Protein AF-0000000083770304 (afdb_homodimer)

InterPro domains:
  IPR000169 Cysteine peptidase, cysteine active site [PS00139] (104-115)
  IPR001300 Peptidase C2, calpain, catalytic domain [PF00648] (51-351)
  IPR001300 Peptidase C2, calpain, catalytic domain [PS50203] (50-353)
  IPR001300 Peptidase C2, calpain, catalytic domain [SM00230] (32-361)
  IPR001300 Peptidase C2, calpain, catalytic domain [cd00044] (40-351)
  IPR002048 EF-hand domain [PF13833] (558-615)
  IPR002048 EF-hand domain [PS50222] (584-619)
  IPR002048 EF-hand domain [SM00054] (588-616)
  IPR002048 EF-hand domain [SM00054] (618-646)
  IPR011992 EF-hand domain pair [SSF47473] (537-712)
  IPR018247 EF-Hand 1, calcium-binding site [PS00018] (597-609)
  IPR022682 Peptidase C2, calpain, large subunit, domain III [PF01067] (371-510)
  IPR022683 Peptidase C2, calpain, domain III [SM00720] (364-518)
  IPR022684 Peptidase C2, calpain family [PR00704] (35-58)
  IPR022684 Peptidase C2, calpain family [PR00704] (80-102)
  IPR022684 Peptidase C2, calpain family [PR00704] (104-120)
  IPR022684 Peptidase C2, calpain family [PR00704] (140-165)
  IPR022684 Peptidase C2, calpain family [PR00704] (170-193)
  IPR022684 Peptidase C2, calpain family [PR00704] (195-222)
  IPR022684 Peptidase C2, calpain family [PR00704] (329-350)

Radius of gyration: 43.03 Å; Cα contacts (8 Å, |Δi|>4): 2798; chains: 2; bounding box: 72×139×97 Å

Structure (mmCIF, N/CA/C/O backbone):
data_AF-0000000083770304-model_v1
#
loop_
_entity.id
_entity.type
_entity.pdbx_description
1 polymer Calpain-3
#
loop_
_atom_site.group_PDB
_atom_site.id
_atom_site.type_symbol
_atom_site.label_atom_id
_atom_site.label_alt_id
_atom_site.label_comp_id
_atom_site.label_asym_id
_atom_site.label_entity_id
_atom_site.label_seq_id
_atom_site.pdbx_PDB_ins_code
_atom_site.Cartn_x
_atom_site.Cartn_y
_atom_site.Cartn_z
_atom_site.occupancy
_atom_site.B_iso_or_equiv
_atom_site.auth_seq_id
_atom_site.auth_comp_id
_atom_site.auth_asym_id
_atom_site.auth_atom_id
_atom_site.pdbx_PDB_model_num
ATOM 1 N N . MET A 1 1 ? -16.031 25.234 12.719 1 24.62 1 MET A N 1
ATOM 2 C CA . MET A 1 1 ? -15.281 23.984 12.68 1 24.62 1 MET A CA 1
ATOM 3 C C . MET A 1 1 ? -13.82 24.25 12.32 1 24.62 1 MET A C 1
ATOM 5 O O . MET A 1 1 ? -13.531 25.016 11.398 1 24.62 1 MET A O 1
ATOM 9 N N . PRO A 1 2 ? -12.914 24.234 13.188 1 30.03 2 PRO A N 1
ATOM 10 C CA . PRO A 1 2 ? -11.508 24.562 12.906 1 30.03 2 PRO A CA 1
ATOM 11 C C . PRO A 1 2 ? -11.023 23.984 11.586 1 30.03 2 PRO A C 1
ATOM 13 O O . PRO A 1 2 ? -11.484 22.922 11.164 1 30.03 2 PRO A O 1
ATOM 16 N N . TYR A 1 3 ? -10.352 24.797 10.711 1 30.33 3 TYR A N 1
ATOM 17 C CA . TYR A 1 3 ? -9.992 24.438 9.336 1 30.33 3 TYR A CA 1
ATOM 18 C C . TYR A 1 3 ? -8.977 23.312 9.312 1 30.33 3 TYR A C 1
ATOM 20 O O . TYR A 1 3 ? -7.77 23.547 9.406 1 30.33 3 TYR A O 1
ATOM 28 N N . THR A 1 4 ? -8.648 22.625 10.195 1 42.28 4 THR A N 1
ATOM 29 C CA . THR A 1 4 ? -7.832 21.531 9.672 1 42.28 4 THR A CA 1
ATOM 30 C C . THR A 1 4 ? -8.367 21.062 8.32 1 42.28 4 THR A C 1
ATOM 32 O O . THR A 1 4 ? -9.555 20.75 8.195 1 42.28 4 THR A O 1
ATOM 35 N N . PRO A 1 5 ? -7.781 21.547 7.297 1 46.03 5 PRO A N 1
ATOM 36 C CA . PRO A 1 5 ? -8.336 21 6.051 1 46.03 5 PRO A CA 1
ATOM 37 C C . PRO A 1 5 ? -8.938 19.609 6.23 1 46.03 5 PRO A C 1
ATOM 39 O O . PRO A 1 5 ? -8.352 18.75 6.895 1 46.03 5 PRO A O 1
ATOM 42 N N . SER A 1 6 ? -10.195 19.547 6.34 1 57.31 6 SER A N 1
ATOM 43 C CA . SER A 1 6 ? -11.156 18.453 6.398 1 57.31 6 SER A CA 1
ATOM 44 C C . SER A 1 6 ? -10.781 17.328 5.426 1 57.31 6 SER A C 1
ATOM 46 O O . SER A 1 6 ? -10.523 17.594 4.25 1 57.31 6 SER A O 1
ATOM 48 N N . GLY A 1 7 ? -9.859 16.422 5.879 1 75.44 7 GLY A N 1
ATOM 49 C CA . GLY A 1 7 ? -9.766 15.234 5.039 1 75.44 7 GLY A CA 1
ATOM 50 C C . GLY A 1 7 ? -9.375 13.992 5.812 1 75.44 7 GLY A C 1
ATOM 51 O O . GLY A 1 7 ? -8.977 14.07 6.973 1 75.44 7 GLY A O 1
ATOM 52 N N . PHE A 1 8 ? -9.578 13.039 5.273 1 87.25 8 PHE A N 1
ATOM 53 C CA . PHE A 1 8 ? -9.234 11.734 5.832 1 87.25 8 PHE A CA 1
ATOM 54 C C . PHE A 1 8 ? -7.719 11.57 5.914 1 87.25 8 PHE A C 1
ATOM 56 O O . PHE A 1 8 ? -6.965 12.469 5.535 1 87.25 8 PHE A O 1
ATOM 63 N N . PHE A 1 9 ? -7.246 10.672 6.57 1 90.5 9 PHE A N 1
ATOM 64 C CA . PHE A 1 9 ? -5.832 10.422 6.82 1 90.5 9 PHE A CA 1
ATOM 65 C C . PHE A 1 9 ? -5.031 10.484 5.523 1 90.5 9 PHE A C 1
ATOM 67 O O . PHE A 1 9 ? -3.957 11.086 5.48 1 90.5 9 PHE A O 1
ATOM 74 N N . CYS A 1 10 ? -5.539 9.859 4.449 1 92.19 10 CYS A N 1
ATOM 75 C CA . CYS A 1 10 ? -4.832 9.852 3.174 1 92.19 10 CYS A CA 1
ATOM 76 C C . CYS A 1 10 ? -4.695 11.266 2.613 1 92.19 10 CYS A C 1
ATOM 78 O O . CYS A 1 10 ? -3.695 11.586 1.972 1 92.19 10 CYS A O 1
ATOM 80 N N . ASP A 1 11 ? -5.652 12.133 2.854 1 90.62 11 ASP A N 1
ATOM 81 C CA . ASP A 1 11 ? -5.602 13.516 2.377 1 90.62 11 ASP A CA 1
ATOM 82 C C . ASP A 1 11 ? -4.473 14.289 3.055 1 90.62 11 ASP A C 1
ATOM 84 O O . ASP A 1 11 ? -3.83 15.133 2.426 1 90.62 11 ASP A O 1
ATOM 88 N N . ARG A 1 12 ? -4.32 14 4.262 1 89.44 12 ARG A N 1
ATOM 89 C CA . ARG A 1 12 ? -3.238 14.648 5 1 89.44 12 ARG A CA 1
ATOM 90 C C . ARG A 1 12 ? -1.879 14.242 4.438 1 89.44 12 ARG A C 1
ATOM 92 O O . ARG A 1 12 ? -0.961 15.062 4.371 1 89.44 12 ARG A O 1
ATOM 99 N N . LEU A 1 13 ? -1.769 13.016 4.047 1 92.81 13 LEU A N 1
ATOM 100 C CA . LEU A 1 13 ? -0.513 12.547 3.469 1 92.81 13 LEU A CA 1
ATOM 101 C C . LEU A 1 13 ? -0.26 13.211 2.119 1 92.81 13 LEU A C 1
ATOM 103 O O . LEU A 1 13 ? 0.88 13.547 1.789 1 92.81 13 LEU A O 1
ATOM 107 N N . ILE A 1 14 ? -1.311 13.375 1.393 1 92.44 14 ILE A N 1
ATOM 108 C CA . ILE A 1 14 ? -1.186 14.031 0.099 1 92.44 14 ILE A CA 1
ATOM 109 C C . ILE A 1 14 ? -0.734 15.477 0.3 1 92.44 14 ILE A C 1
ATOM 111 O O . ILE A 1 14 ? 0.108 15.984 -0.447 1 92.44 14 ILE A O 1
ATOM 115 N N . ARG A 1 15 ? -1.279 16.125 1.276 1 89.06 15 ARG A N 1
ATOM 116 C CA . ARG A 1 15 ? -0.889 17.5 1.575 1 89.06 15 ARG A CA 1
ATOM 117 C C . ARG A 1 15 ? 0.585 17.578 1.957 1 89.06 15 ARG A C 1
ATOM 119 O O . ARG A 1 15 ? 1.275 18.547 1.595 1 89.06 15 ARG A O 1
ATOM 126 N N . GLU A 1 16 ? 1.012 16.672 2.744 1 89.56 16 GLU A N 1
ATOM 127 C CA . GLU A 1 16 ? 2.424 16.641 3.111 1 89.56 16 GLU A CA 1
ATOM 128 C C . GLU A 1 16 ? 3.311 16.484 1.879 1 89.56 16 GLU A C 1
ATOM 130 O O . GLU A 1 16 ? 4.371 17.094 1.786 1 89.56 16 GLU A O 1
ATOM 135 N N . ARG A 1 17 ? 2.861 15.648 1 1 91 17 ARG A N 1
ATOM 136 C CA . ARG A 1 17 ? 3.598 15.469 -0.247 1 91 17 ARG A CA 1
ATOM 137 C C . ARG A 1 17 ? 3.625 16.75 -1.062 1 91 17 ARG A C 1
ATOM 139 O O . ARG A 1 17 ? 4.672 17.141 -1.583 1 91 17 ARG A O 1
ATOM 146 N N . GLU A 1 18 ? 2.496 17.359 -1.158 1 90.5 18 GLU A N 1
ATOM 147 C CA . GLU A 1 18 ? 2.389 18.609 -1.917 1 90.5 18 GLU A CA 1
ATOM 148 C C . GLU A 1 18 ? 3.25 19.703 -1.301 1 90.5 18 GLU A C 1
ATOM 150 O O . GLU A 1 18 ? 3.818 20.531 -2.018 1 90.5 18 GLU A O 1
ATOM 155 N N . ARG A 1 19 ? 3.301 19.688 -0.065 1 89.88 19 ARG A N 1
ATOM 156 C CA . ARG A 1 19 ? 4.148 20.656 0.622 1 89.88 19 ARG A CA 1
ATOM 157 C C . ARG A 1 19 ? 5.617 20.438 0.28 1 89.88 19 ARG A C 1
ATOM 159 O O . ARG A 1 19 ? 6.359 21.406 0.07 1 89.88 19 ARG A O 1
ATOM 166 N N . ARG A 1 20 ? 6.035 19.25 0.242 1 86.88 20 ARG A N 1
ATOM 167 C CA . ARG A 1 20 ? 7.406 18.922 -0.141 1 86.88 20 ARG A CA 1
ATOM 168 C C . ARG A 1 20 ? 7.684 19.344 -1.58 1 86.88 20 ARG A C 1
ATOM 170 O O . ARG A 1 20 ? 8.812 19.703 -1.923 1 86.88 20 ARG A O 1
ATOM 177 N N . ASP A 1 21 ? 6.594 19.391 -2.334 1 89.19 21 ASP A N 1
ATOM 178 C CA . ASP A 1 21 ? 6.73 19.781 -3.732 1 89.19 21 ASP A CA 1
ATOM 179 C C . ASP A 1 21 ? 6.59 21.297 -3.898 1 89.19 21 ASP A C 1
ATOM 181 O O . ASP A 1 21 ? 6.566 21.797 -5.02 1 89.19 21 ASP A O 1
ATOM 185 N N . GLY A 1 22 ? 6.418 22.016 -2.82 1 90.19 22 GLY A N 1
ATOM 186 C CA . GLY A 1 22 ? 6.492 23.469 -2.891 1 90.19 22 GLY A CA 1
ATOM 187 C C . GLY A 1 22 ? 5.184 24.156 -2.547 1 90.19 22 GLY A C 1
ATOM 188 O O . GLY A 1 22 ? 5.109 25.391 -2.502 1 90.19 22 GLY A O 1
ATOM 189 N N . GLU A 1 23 ? 4.172 23.375 -2.346 1 91.19 23 GLU A N 1
ATOM 190 C CA . GLU A 1 23 ? 2.91 23.969 -1.931 1 91.19 23 GLU A CA 1
ATOM 191 C C . GLU A 1 23 ? 3.051 24.672 -0.577 1 91.19 23 GLU A C 1
ATOM 193 O O . GLU A 1 23 ? 3.691 24.141 0.333 1 91.19 23 GLU A O 1
ATOM 198 N N . GLY A 1 24 ? 2.512 25.906 -0.501 1 91 24 GLY A N 1
ATOM 199 C CA . GLY A 1 24 ? 2.633 26.688 0.716 1 91 24 GLY A CA 1
ATOM 200 C C . GLY A 1 24 ? 3.744 27.719 0.651 1 91 24 GLY A C 1
ATOM 201 O O . GLY A 1 24 ? 3.885 28.547 1.557 1 91 24 GLY A O 1
ATOM 202 N N . SER A 1 25 ? 4.477 27.656 -0.454 1 89.25 25 SER A N 1
ATOM 203 C CA . SER A 1 25 ? 5.508 28.672 -0.675 1 89.25 25 SER A CA 1
ATOM 204 C C . SER A 1 25 ? 4.902 29.984 -1.149 1 89.25 25 SER A C 1
ATOM 206 O O . SER A 1 25 ? 3.699 30.062 -1.413 1 89.25 25 SER A O 1
ATOM 208 N N . LEU A 1 26 ? 5.734 30.969 -1.251 1 85.19 26 LEU A N 1
ATOM 209 C CA . LEU A 1 26 ? 5.285 32.281 -1.673 1 85.19 26 LEU A CA 1
ATOM 210 C C . LEU A 1 26 ? 4.711 32.25 -3.084 1 85.19 26 LEU A C 1
ATOM 212 O O . LEU A 1 26 ? 3.729 32.906 -3.383 1 85.19 26 LEU A O 1
ATOM 216 N N . SER A 1 27 ? 5.336 31.406 -3.873 1 86.19 27 SER A N 1
ATOM 217 C CA . SER A 1 27 ? 4.941 31.344 -5.277 1 86.19 27 SER A CA 1
ATOM 218 C C . SER A 1 27 ? 3.727 30.453 -5.473 1 86.19 27 SER A C 1
ATOM 220 O O . SER A 1 27 ? 3.012 30.562 -6.473 1 86.19 27 SER A O 1
ATOM 222 N N . LYS A 1 28 ? 3.518 29.578 -4.488 1 92.12 28 LYS A N 1
ATOM 223 C CA . LYS A 1 28 ? 2.393 28.656 -4.562 1 92.12 28 LYS A CA 1
ATOM 224 C C . LYS A 1 28 ? 1.655 28.562 -3.229 1 92.12 28 LYS A C 1
ATOM 226 O O . LYS A 1 28 ? 1.592 27.5 -2.609 1 92.12 28 LYS A O 1
ATOM 231 N N . PRO A 1 29 ? 0.996 29.672 -2.898 1 93.69 29 PRO A N 1
ATOM 232 C CA . PRO A 1 29 ? 0.304 29.688 -1.606 1 93.69 29 PRO A CA 1
ATOM 233 C C . PRO A 1 29 ? -0.862 28.703 -1.551 1 93.69 29 PRO A C 1
ATOM 235 O O . PRO A 1 29 ? -1.417 28.344 -2.59 1 93.69 29 PRO A O 1
ATOM 238 N N . LEU A 1 30 ? -1.16 28.297 -0.38 1 93.81 30 LEU A N 1
ATOM 239 C CA . LEU A 1 30 ? -2.334 27.453 -0.168 1 93.81 30 LEU A CA 1
ATOM 240 C C . LEU A 1 30 ? -3.617 28.266 -0.331 1 93.81 30 LEU A C 1
ATOM 242 O O . LEU A 1 30 ? -3.646 29.453 -0.027 1 93.81 30 LEU A O 1
ATOM 246 N N . HIS A 1 31 ? -4.625 27.609 -0.819 1 94.25 31 HIS A N 1
ATOM 247 C CA . HIS A 1 31 ? -5.93 28.25 -0.933 1 94.25 31 HIS A CA 1
ATOM 248 C C . HIS A 1 31 ? -6.766 28.016 0.325 1 94.25 31 HIS A C 1
ATOM 250 O O . HIS A 1 31 ? -7.199 26.906 0.596 1 94.25 31 HIS A O 1
ATOM 256 N N . PHE A 1 32 ? -6.938 29.062 1.018 1 93.56 32 PHE A N 1
ATOM 257 C CA . PHE A 1 32 ? -7.727 28.938 2.238 1 93.56 32 PHE A CA 1
ATOM 258 C C . PHE A 1 32 ? -9.164 28.531 1.918 1 93.56 32 PHE A C 1
ATOM 260 O O . PHE A 1 32 ? -9.797 29.125 1.047 1 93.56 32 PHE A O 1
ATOM 267 N N . SER A 1 33 ? -9.656 27.484 2.557 1 89.5 33 SER A N 1
ATOM 268 C CA . SER A 1 33 ? -11 26.938 2.369 1 89.5 33 SER A CA 1
ATOM 269 C C . SER A 1 33 ? -11.219 26.5 0.927 1 89.5 33 SER A C 1
ATOM 271 O O . SER A 1 33 ? -12.344 26.562 0.423 1 89.5 33 SER A O 1
ATOM 273 N N . GLY A 1 34 ? -10.172 26.328 0.207 1 88.44 34 GLY A N 1
ATOM 274 C CA . GLY A 1 34 ? -10.25 25.812 -1.152 1 88.44 34 GLY A CA 1
ATOM 275 C C . GLY A 1 34 ? -10.664 26.875 -2.16 1 88.44 34 GLY A C 1
ATOM 276 O O . GLY A 1 34 ? -11.062 26.547 -3.281 1 88.44 34 GLY A O 1
ATOM 277 N N . GLN A 1 35 ? -10.594 28.125 -1.802 1 94.81 35 GLN A N 1
ATOM 278 C CA . GLN A 1 35 ? -11.008 29.188 -2.693 1 94.81 35 GLN A CA 1
ATOM 279 C C . GLN A 1 35 ? -9.828 29.734 -3.49 1 94.81 35 GLN A C 1
ATOM 281 O O . GLN A 1 35 ? -8.859 30.234 -2.912 1 94.81 35 GLN A O 1
ATOM 286 N N . ASP A 1 36 ? -9.984 29.609 -4.785 1 95.75 36 ASP A N 1
ATOM 287 C CA . ASP A 1 36 ? -8.969 30.125 -5.695 1 95.75 36 ASP A CA 1
ATOM 288 C C . ASP A 1 36 ? -9.422 31.453 -6.312 1 95.75 36 ASP A C 1
ATOM 290 O O . ASP A 1 36 ? -10.406 31.484 -7.059 1 95.75 36 ASP A O 1
ATOM 294 N N . TYR A 1 37 ? -8.688 32.469 -6.137 1 96.69 37 TYR A N 1
ATOM 295 C CA . TYR A 1 37 ? -9.07 33.844 -6.484 1 96.69 37 TYR A CA 1
ATOM 296 C C . TYR A 1 37 ? -9.312 33.969 -7.984 1 96.69 37 TYR A C 1
ATOM 298 O O . TYR A 1 37 ? -10.367 34.469 -8.406 1 96.69 37 TYR A O 1
ATOM 306 N N . ALA A 1 38 ? -8.359 33.531 -8.766 1 95.38 38 ALA A N 1
ATOM 307 C CA . ALA A 1 38 ? -8.391 33.781 -10.203 1 95.38 38 ALA A CA 1
ATOM 308 C C . ALA A 1 38 ? -9.594 33.094 -10.852 1 95.38 38 ALA A C 1
ATOM 310 O O . ALA A 1 38 ? -10.383 33.75 -11.539 1 95.38 38 ALA A O 1
ATOM 311 N N . PRO A 1 39 ? -9.773 31.828 -10.602 1 96.44 39 PRO A N 1
ATOM 312 C CA . PRO A 1 39 ? -10.953 31.172 -11.164 1 96.44 39 PRO A CA 1
ATOM 313 C C . PRO A 1 39 ? -12.266 31.766 -10.633 1 96.44 39 PRO A C 1
ATOM 315 O O . PRO A 1 39 ? -13.234 31.906 -11.391 1 96.44 39 PRO A O 1
ATOM 318 N N . LEU A 1 40 ? -12.344 32.094 -9.367 1 97.12 40 LEU A N 1
ATOM 319 C CA . LEU A 1 40 ? -13.555 32.656 -8.781 1 97.12 40 LEU A CA 1
ATOM 320 C C . LEU A 1 40 ? -13.875 34.031 -9.383 1 97.12 40 LEU A C 1
ATOM 322 O O . LEU A 1 40 ? -15.039 34.344 -9.656 1 97.12 40 LEU A O 1
ATOM 326 N N . LYS A 1 41 ? -12.914 34.875 -9.594 1 96.94 41 LYS A N 1
ATOM 327 C CA . LYS A 1 41 ? -13.094 36.188 -10.211 1 96.94 41 LYS A CA 1
ATOM 328 C C . LYS A 1 41 ? -13.609 36.062 -11.641 1 96.94 41 LYS A C 1
ATOM 330 O O . LYS A 1 41 ? -14.555 36.75 -12.031 1 96.94 41 LYS A O 1
ATOM 335 N N . GLN A 1 42 ? -12.961 35.188 -12.383 1 96.75 42 GLN A N 1
ATOM 336 C CA . GLN A 1 42 ? -13.367 34.969 -13.766 1 96.75 42 GLN A CA 1
ATOM 337 C C . GLN A 1 42 ? -14.812 34.5 -13.844 1 96.75 42 GLN A C 1
ATOM 339 O O . GLN A 1 42 ? -15.562 34.906 -14.727 1 96.75 42 GLN A O 1
ATOM 344 N N . GLU A 1 43 ? -15.141 33.625 -12.961 1 97.38 43 GLU A N 1
ATOM 345 C CA . GLU A 1 43 ? -16.516 33.125 -12.914 1 97.38 43 GLU A CA 1
ATOM 346 C C . GLU A 1 43 ? -17.5 34.25 -12.648 1 97.38 43 GLU A C 1
ATOM 348 O O . GLU A 1 43 ? -18.547 34.344 -13.289 1 97.38 43 GLU A O 1
ATOM 353 N N . CYS A 1 44 ? -17.219 35.125 -11.703 1 97.25 44 CYS A N 1
ATOM 354 C CA . CYS A 1 44 ? -18.094 36.219 -11.336 1 97.25 44 CYS A CA 1
ATOM 355 C C . CYS A 1 44 ? -18.219 37.25 -12.484 1 97.25 44 CYS A C 1
ATOM 357 O O . CYS A 1 44 ? -19.297 37.75 -12.75 1 97.25 44 CYS A O 1
ATOM 359 N N . LEU A 1 45 ? -17.094 37.469 -13.195 1 96.31 45 LEU A N 1
ATOM 360 C CA . LEU A 1 45 ? -17.094 38.406 -14.32 1 96.31 45 LEU A CA 1
ATOM 361 C C . LEU A 1 45 ? -17.938 37.844 -15.477 1 96.31 45 LEU A C 1
ATOM 363 O O . LEU A 1 45 ? -18.688 38.594 -16.109 1 96.31 45 LEU A O 1
ATOM 367 N N . THR A 1 46 ? -17.766 36.562 -15.672 1 96.75 46 THR A N 1
ATOM 368 C CA . THR A 1 46 ? -18.516 35.906 -16.734 1 96.75 46 THR A CA 1
ATOM 369 C C . THR A 1 46 ? -20 35.906 -16.438 1 96.75 46 THR A C 1
ATOM 371 O O . THR A 1 46 ? -20.828 36.188 -17.312 1 96.75 46 THR A O 1
ATOM 374 N N . LYS A 1 47 ? -20.359 35.625 -15.219 1 96.81 47 LYS A N 1
ATOM 375 C CA . LYS A 1 47 ? -21.766 35.562 -14.812 1 96.81 47 LYS A CA 1
ATOM 376 C C . LYS A 1 47 ? -22.312 36.969 -14.492 1 96.81 47 LYS A C 1
ATOM 378 O O . LYS A 1 47 ? -23.516 37.125 -14.297 1 96.81 47 LYS A O 1
ATOM 383 N N . LYS A 1 48 ? -21.5 37.969 -14.469 1 94.5 48 LYS A N 1
ATOM 384 C CA . LYS A 1 48 ? -21.859 39.344 -14.164 1 94.5 48 LYS A CA 1
ATOM 385 C C . LYS A 1 48 ? -22.562 39.469 -12.82 1 94.5 48 LYS A C 1
ATOM 387 O O . LYS A 1 48 ? -23.641 40.031 -12.727 1 94.5 48 LYS A O 1
ATOM 392 N N . CYS A 1 49 ? -22.016 38.75 -11.867 1 96.81 49 CYS A N 1
ATOM 393 C CA . CYS A 1 49 ? -22.516 38.781 -10.5 1 96.81 49 CYS A CA 1
ATOM 394 C C . CYS A 1 49 ? -21.422 39.156 -9.516 1 96.81 49 CYS A C 1
ATOM 396 O O . CYS A 1 49 ? -20.234 39.062 -9.844 1 96.81 49 CYS A O 1
ATOM 398 N N . LEU A 1 50 ? -21.828 39.656 -8.352 1 97.44 50 LEU A N 1
ATOM 399 C CA . LEU A 1 50 ? -20.859 39.969 -7.312 1 97.44 50 LEU A CA 1
ATOM 400 C C . LEU A 1 50 ? -20.547 38.75 -6.461 1 97.44 50 LEU A C 1
ATOM 402 O O . LEU A 1 50 ? -21.453 37.938 -6.16 1 97.44 50 LEU A O 1
ATOM 406 N N . PHE A 1 51 ? -19.312 38.594 -6.102 1 98.06 51 PHE A N 1
ATOM 407 C CA . PHE A 1 51 ? -18.875 37.438 -5.305 1 98.06 51 PHE A CA 1
ATOM 408 C C . PHE A 1 51 ? -19.453 37.531 -3.896 1 98.06 51 PHE A C 1
ATOM 410 O O . PHE A 1 51 ? -19.469 38.594 -3.275 1 98.06 51 PHE A O 1
ATOM 417 N N . GLU A 1 52 ? -19.984 36.469 -3.447 1 97.5 52 GLU A N 1
ATOM 418 C CA . GLU A 1 52 ? -20.406 36.25 -2.066 1 97.5 52 GLU A CA 1
ATOM 419 C C . GLU A 1 52 ? -19.609 35.125 -1.412 1 97.5 52 GLU A C 1
ATOM 421 O O . GLU A 1 52 ? -19.594 34 -1.91 1 97.5 52 GLU A O 1
ATOM 426 N N . ASP A 1 53 ? -18.953 35.469 -0.325 1 97.31 53 ASP A N 1
ATOM 427 C CA . ASP A 1 53 ? -18.078 34.5 0.345 1 97.31 53 ASP A CA 1
ATOM 428 C C . ASP A 1 53 ? -18.891 33.562 1.239 1 97.31 53 ASP A C 1
ATOM 430 O O . ASP A 1 53 ? -19.203 33.906 2.383 1 97.31 53 ASP A O 1
ATOM 434 N N . ASP A 1 54 ? -19.109 32.375 0.851 1 94.44 54 ASP A N 1
ATOM 435 C CA . ASP A 1 54 ? -19.922 31.422 1.588 1 94.44 54 ASP A CA 1
ATOM 436 C C . ASP A 1 54 ? -19.141 30.828 2.77 1 94.44 54 ASP A C 1
ATOM 438 O O . ASP A 1 54 ? -19.734 30.266 3.691 1 94.44 54 ASP A O 1
ATOM 442 N N . THR A 1 55 ? -17.828 31.047 2.77 1 94.56 55 THR A N 1
ATOM 443 C CA . THR A 1 55 ? -17.016 30.484 3.84 1 94.56 55 THR A CA 1
ATOM 444 C C . THR A 1 55 ? -16.828 31.484 4.969 1 94.56 55 THR A C 1
ATOM 446 O O . THR A 1 55 ? -16.297 31.156 6.027 1 94.56 55 THR A O 1
ATOM 449 N N . PHE A 1 56 ? -17.203 32.656 4.812 1 96.31 56 PHE A N 1
ATOM 450 C CA . PHE A 1 56 ? -17.25 33.719 5.797 1 96.31 56 PHE A CA 1
ATOM 451 C C . PHE A 1 56 ? -18.453 34.625 5.562 1 96.31 56 PHE A C 1
ATOM 453 O O . PHE A 1 56 ? -18.312 35.781 5.184 1 96.31 56 PHE A O 1
ATOM 460 N N . PRO A 1 57 ? -19.562 34.125 5.941 1 96.12 57 PRO A N 1
ATOM 461 C CA . PRO A 1 57 ? -20.812 34.781 5.578 1 96.12 57 PRO A CA 1
ATOM 462 C C . PRO A 1 57 ? -20.984 36.125 6.293 1 96.12 57 PRO A C 1
ATOM 464 O O . PRO A 1 57 ? -20.531 36.281 7.43 1 96.12 57 PRO A O 1
ATOM 467 N N . ALA A 1 58 ? -21.625 37.031 5.637 1 96.31 58 ALA A N 1
ATOM 468 C CA . ALA A 1 58 ? -21.938 38.344 6.211 1 96.31 58 ALA A CA 1
ATOM 469 C C . ALA A 1 58 ? -23.078 38.25 7.215 1 96.31 58 ALA A C 1
ATOM 471 O O . ALA A 1 58 ? -24.141 38.844 7.02 1 96.31 58 ALA A O 1
ATOM 472 N N . THR A 1 59 ? -22.844 37.438 8.211 1 94.88 59 THR A N 1
ATOM 473 C CA . THR A 1 59 ? -23.812 37.219 9.281 1 94.88 59 THR A CA 1
ATOM 474 C C . THR A 1 59 ? -23.156 37.344 10.648 1 94.88 59 THR A C 1
ATOM 476 O O . THR A 1 59 ? -21.953 37.656 10.734 1 94.88 59 THR A O 1
ATOM 479 N N . VAL A 1 60 ? -23.891 37.125 11.664 1 93.75 60 VAL A N 1
ATOM 480 C CA . VAL A 1 60 ? -23.422 37.281 13.039 1 93.75 60 VAL A CA 1
ATOM 481 C C . VAL A 1 60 ? -22.359 36.219 13.336 1 93.75 60 VAL A C 1
ATOM 483 O O . VAL A 1 60 ? -21.453 36.438 14.148 1 93.75 60 VAL A O 1
ATOM 486 N N . GLU A 1 61 ? -22.375 35.125 12.609 1 91.38 61 GLU A N 1
ATOM 487 C CA . GLU A 1 61 ? -21.406 34.062 12.82 1 91.38 61 GLU A CA 1
ATOM 488 C C . GLU A 1 61 ? -19.984 34.562 12.516 1 91.38 61 GLU A C 1
ATOM 490 O O . GLU A 1 61 ? -19.031 34.094 13.156 1 91.38 61 GLU A O 1
ATOM 495 N N . SER A 1 62 ? -19.844 35.406 11.578 1 94.94 62 SER A N 1
ATOM 496 C CA . SER A 1 62 ? -18.547 35.938 11.188 1 94.94 62 SER A CA 1
ATOM 497 C C . SER A 1 62 ? -18.094 37.062 12.125 1 94.94 62 SER A C 1
ATOM 499 O O . SER A 1 62 ? -16.922 37.406 12.164 1 94.94 62 SER A O 1
ATOM 501 N N . LEU A 1 63 ? -19.047 37.562 12.891 1 94.81 63 LEU A N 1
ATOM 502 C CA . LEU A 1 63 ? -18.719 38.625 13.852 1 94.81 63 LEU A CA 1
ATOM 503 C C . LEU A 1 63 ? -18.109 38.031 15.117 1 94.81 63 LEU A C 1
ATOM 505 O O . LEU A 1 63 ? -17.078 38.5 15.602 1 94.81 63 LEU A O 1
ATOM 509 N N . GLY A 1 64 ? -18.859 37.094 15.648 1 91 64 GLY A N 1
ATOM 510 C CA . GLY A 1 64 ? -18.297 36.531 16.859 1 91 64 GLY A CA 1
ATOM 511 C C . GLY A 1 64 ? -19.172 35.438 17.453 1 91 64 GLY A C 1
ATOM 512 O O . GLY A 1 64 ? -20.125 35 16.828 1 91 64 GLY A O 1
ATOM 513 N N . TYR A 1 65 ? -18.828 34.906 18.641 1 85.25 65 TYR A N 1
ATOM 514 C CA . TYR A 1 65 ? -19.453 33.75 19.281 1 85.25 65 TYR A CA 1
ATOM 515 C C . TYR A 1 65 ? -19.844 34.062 20.703 1 85.25 65 TYR A C 1
ATOM 517 O O . TYR A 1 65 ? -20.688 33.406 21.297 1 85.25 65 TYR A O 1
ATOM 525 N N . LYS A 1 66 ? -19.328 35.094 21.266 1 88.25 66 LYS A N 1
ATOM 526 C CA . LYS A 1 66 ? -19.625 35.438 22.641 1 88.25 66 LYS A CA 1
ATOM 527 C C . LYS A 1 66 ? -20.062 36.906 22.734 1 88.25 66 LYS A C 1
ATOM 529 O O . LYS A 1 66 ? -21.234 37.219 22.562 1 88.25 66 LYS A O 1
ATOM 534 N N . GLU A 1 67 ? -19.031 37.938 22.75 1 88.19 67 GLU A N 1
ATOM 535 C CA . GLU A 1 67 ? -19.312 39.344 22.875 1 88.19 67 GLU A CA 1
ATOM 536 C C . GLU A 1 67 ? -19.969 39.906 21.609 1 88.19 67 GLU A C 1
ATOM 538 O O . GLU A 1 67 ? -20.75 40.844 21.656 1 88.19 67 GLU A O 1
ATOM 543 N N . LEU A 1 68 ? -19.672 39.281 20.547 1 91.62 68 LEU A N 1
ATOM 544 C CA . LEU A 1 68 ? -20.25 39.688 19.266 1 91.62 68 LEU A CA 1
ATOM 545 C C . LEU A 1 68 ? -21.094 38.562 18.672 1 91.62 68 LEU A C 1
ATOM 547 O O . LEU A 1 68 ? -21.109 38.375 17.453 1 91.62 68 LEU A O 1
ATOM 551 N N . GLY A 1 69 ? -21.609 37.781 19.531 1 89.44 69 GLY A N 1
ATOM 552 C CA . GLY A 1 69 ? -22.438 36.656 19.109 1 89.44 69 GLY A CA 1
ATOM 553 C C . GLY A 1 69 ? -23.906 37.031 18.969 1 89.44 69 GLY A C 1
ATOM 554 O O . GLY A 1 69 ? -24.281 38.188 19.125 1 89.44 69 GLY A O 1
ATOM 555 N N . HIS A 1 70 ? -24.766 36.031 18.75 1 87.5 70 HIS A N 1
ATOM 556 C CA . HIS A 1 70 ? -26.188 36.188 18.422 1 87.5 70 HIS A CA 1
ATOM 557 C C . HIS A 1 70 ? -26.953 36.812 19.594 1 87.5 70 HIS A C 1
ATOM 559 O O . HIS A 1 70 ? -27.938 37.5 19.375 1 87.5 70 HIS A O 1
ATOM 565 N N . LYS A 1 71 ? -26.484 36.5 20.719 1 88.88 71 LYS A N 1
ATOM 566 C CA . LYS A 1 71 ? -27.234 36.969 21.891 1 88.88 71 LYS A CA 1
ATOM 567 C C . LYS A 1 71 ? -26.781 38.344 22.328 1 88.88 71 LYS A C 1
ATOM 569 O O . LYS A 1 71 ? -27.375 38.938 23.219 1 88.88 71 LYS A O 1
ATOM 574 N N . SER A 1 72 ? -25.828 38.938 21.656 1 90.06 72 SER A N 1
ATOM 575 C CA . SER A 1 72 ? -25.25 40.219 22.078 1 90.06 72 SER A CA 1
ATOM 576 C C . SER A 1 72 ? -26.016 41.375 21.484 1 90.06 72 SER A C 1
ATOM 578 O O . SER A 1 72 ? -26.391 41.344 20.297 1 90.06 72 SER A O 1
ATOM 580 N N . ASN A 1 73 ? -26.188 42.406 22.25 1 88.81 73 ASN A N 1
ATOM 581 C CA . ASN A 1 73 ? -26.828 43.625 21.797 1 88.81 73 ASN A CA 1
ATOM 582 C C . ASN A 1 73 ? -25.875 44.469 20.922 1 88.81 73 ASN A C 1
ATOM 584 O O . ASN A 1 73 ? -26.328 45.312 20.141 1 88.81 73 ASN A O 1
ATOM 588 N N . LYS A 1 74 ? -24.625 44.188 21.031 1 88.5 74 LYS A N 1
ATOM 589 C CA . LYS A 1 74 ? -23.609 44.969 20.312 1 88.5 74 LYS A CA 1
ATOM 590 C C . LYS A 1 74 ? -23.703 44.719 18.812 1 88.5 74 LYS A C 1
ATOM 592 O O . LYS A 1 74 ? -23.203 45.531 18.031 1 88.5 74 LYS A O 1
ATOM 597 N N . VAL A 1 75 ? -24.359 43.656 18.484 1 89.81 75 VAL A N 1
ATOM 598 C CA . VAL A 1 75 ? -24.312 43.312 17.078 1 89.81 75 VAL A CA 1
ATOM 599 C C . VAL A 1 75 ? -25.672 43.531 16.438 1 89.81 75 VAL A C 1
ATOM 601 O O . VAL A 1 75 ? -25.828 43.406 15.219 1 89.81 75 VAL A O 1
ATOM 604 N N . LYS A 1 76 ? -26.734 43.875 17.062 1 89.06 76 LYS A N 1
ATOM 605 C CA . LYS A 1 76 ? -28.109 43.969 16.609 1 89.06 76 LYS A CA 1
ATOM 606 C C . LYS A 1 76 ? -28.25 44.969 15.461 1 89.06 76 LYS A C 1
ATOM 608 O O . LYS A 1 76 ? -29.016 44.75 14.523 1 89.06 76 LYS A O 1
ATOM 613 N N . ASN A 1 77 ? -27.531 46.031 15.477 1 90.94 77 ASN A N 1
ATOM 614 C CA . ASN A 1 77 ? -27.703 47.094 14.484 1 90.94 77 ASN A CA 1
ATOM 615 C C . ASN A 1 77 ? -26.594 47.062 13.438 1 90.94 77 ASN A C 1
ATOM 617 O O . ASN A 1 77 ? -26.469 48 12.641 1 90.94 77 ASN A O 1
ATOM 621 N N . ILE A 1 78 ? -25.828 46 13.453 1 94.75 78 ILE A N 1
ATOM 622 C CA . ILE A 1 78 ? -24.766 45.906 12.469 1 94.75 78 ILE A CA 1
ATOM 623 C C . ILE A 1 78 ? -25.312 45.406 11.141 1 94.75 78 ILE A C 1
ATOM 625 O O . ILE A 1 78 ? -26.047 44.406 11.102 1 94.75 78 ILE A O 1
ATOM 629 N N . VAL A 1 79 ? -25.078 46.156 10.07 1 96.19 79 VAL A N 1
ATOM 630 C CA . VAL A 1 79 ? -25.5 45.781 8.719 1 96.19 79 VAL A CA 1
ATOM 631 C C . VAL A 1 79 ? -24.281 45.656 7.816 1 96.19 79 VAL A C 1
ATOM 633 O O . VAL A 1 79 ? -23.406 46.531 7.82 1 96.19 79 VAL A O 1
ATOM 636 N N . TRP A 1 80 ? -24.188 44.562 7.105 1 97.56 80 TRP A N 1
ATOM 637 C CA . TRP A 1 80 ? -23.078 44.344 6.172 1 97.56 80 TRP A CA 1
ATOM 638 C C . TRP A 1 80 ? -23.328 45.094 4.863 1 97.56 80 TRP A C 1
ATOM 640 O O . TRP A 1 80 ? -24.375 44.906 4.238 1 97.56 80 TRP A O 1
ATOM 650 N N . LYS A 1 81 ? -22.391 45.969 4.465 1 97.44 81 LYS A N 1
ATOM 651 C CA . LYS A 1 81 ? -22.547 46.75 3.25 1 97.44 81 LYS A CA 1
ATOM 652 C C . LYS A 1 81 ? -21.297 46.656 2.379 1 97.44 81 LYS A C 1
ATOM 654 O O . LYS A 1 81 ? -20.203 46.469 2.887 1 97.44 81 LYS A O 1
ATOM 659 N N . ARG A 1 82 ? -21.5 46.75 1.122 1 97.31 82 ARG A N 1
ATOM 660 C CA . ARG A 1 82 ? -20.391 46.906 0.195 1 97.31 82 ARG A CA 1
ATOM 661 C C . ARG A 1 82 ? -19.938 48.375 0.115 1 97.31 82 ARG A C 1
ATOM 663 O O . ARG A 1 82 ? -20.75 49.281 0.31 1 97.31 82 ARG A O 1
ATOM 670 N N . PRO A 1 83 ? -18.703 48.562 -0.183 1 96.38 83 PRO A N 1
ATOM 671 C CA . PRO A 1 83 ? -18.172 49.938 -0.226 1 96.38 83 PRO A CA 1
ATOM 672 C C . PRO A 1 83 ? -18.984 50.844 -1.135 1 96.38 83 PRO A C 1
ATOM 674 O O . PRO A 1 83 ? -19.172 52.031 -0.816 1 96.38 83 PRO A O 1
ATOM 677 N N . LYS A 1 84 ? -19.484 50.375 -2.18 1 94.19 84 LYS A N 1
ATOM 678 C CA . LYS A 1 84 ? -20.281 51.156 -3.105 1 94.19 84 LYS A CA 1
ATOM 679 C C . LYS A 1 84 ? -21.594 51.594 -2.467 1 94.19 84 LYS A C 1
ATOM 681 O O . LYS A 1 84 ? -22.219 52.594 -2.904 1 94.19 84 LYS A O 1
ATOM 686 N N . GLU A 1 85 ? -22.016 50.938 -1.432 1 95.75 85 GLU A N 1
ATOM 687 C CA . GLU A 1 85 ? -23.219 51.281 -0.687 1 95.75 85 GLU A CA 1
ATOM 688 C C . GLU A 1 85 ? -22.906 52.281 0.432 1 95.75 85 GLU A C 1
ATOM 690 O O . GLU A 1 85 ? -23.812 52.875 1.011 1 95.75 85 GLU A O 1
ATOM 695 N N . ILE A 1 86 ? -21.688 52.406 0.642 1 94.38 86 ILE A N 1
ATOM 696 C CA . ILE A 1 86 ? -21.25 53.219 1.776 1 94.38 86 ILE A CA 1
ATOM 697 C C . ILE A 1 86 ? -20.844 54.625 1.295 1 94.38 86 ILE A C 1
ATOM 699 O O . ILE A 1 86 ? -21.156 55.625 1.944 1 94.38 86 ILE A O 1
ATOM 703 N N . CYS A 1 87 ? -20.141 54.688 0.093 1 92.88 87 CYS A N 1
ATOM 704 C CA . CYS A 1 87 ? -19.672 55.969 -0.404 1 92.88 87 CYS A CA 1
ATOM 705 C C . CYS A 1 87 ? -19.656 56 -1.928 1 92.88 87 CYS A C 1
ATOM 707 O O . CYS A 1 87 ? -19.781 54.938 -2.572 1 92.88 87 CYS A O 1
ATOM 709 N N . GLU A 1 88 ? -19.609 57.062 -2.6 1 90.56 88 GLU A N 1
ATOM 710 C CA . GLU A 1 88 ? -19.75 57.25 -4.039 1 90.56 88 GLU A CA 1
ATOM 711 C C . GLU A 1 88 ? -18.516 56.781 -4.789 1 90.56 88 GLU A C 1
ATOM 713 O O . GLU A 1 88 ? -18.609 56.156 -5.844 1 90.56 88 GLU A O 1
ATOM 718 N N . ASN A 1 89 ? -17.344 57.031 -4.309 1 92.31 89 ASN A N 1
ATOM 719 C CA . ASN A 1 89 ? -16.125 56.688 -5.016 1 92.31 89 ASN A CA 1
ATOM 720 C C . ASN A 1 89 ? -15.188 55.844 -4.141 1 92.31 89 ASN A C 1
ATOM 722 O O . ASN A 1 89 ? -14.07 56.281 -3.842 1 92.31 89 ASN A O 1
ATOM 726 N N . PRO A 1 90 ? -15.75 54.594 -3.953 1 95.44 90 PRO A N 1
ATOM 727 C CA . PRO A 1 90 ? -14.859 53.75 -3.148 1 95.44 90 PRO A CA 1
ATOM 728 C C . PRO A 1 90 ? -13.578 53.406 -3.885 1 95.44 90 PRO A C 1
ATOM 730 O O . PRO A 1 90 ? -13.602 53.156 -5.094 1 95.44 90 PRO A O 1
ATOM 733 N N . GLN A 1 91 ? -12.461 53.438 -3.217 1 95 91 GLN A N 1
ATOM 734 C CA . GLN A 1 91 ? -11.156 53.031 -3.73 1 95 91 GLN A CA 1
ATOM 735 C C . GLN A 1 91 ? -10.508 51.969 -2.826 1 95 91 GLN A C 1
ATOM 737 O O . GLN A 1 91 ? -10.766 51.938 -1.622 1 95 91 GLN A O 1
ATOM 742 N N . PHE A 1 92 ? -9.773 51.156 -3.512 1 95.56 92 PHE A N 1
ATOM 743 C CA . PHE A 1 92 ? -9.008 50.188 -2.719 1 95.56 92 PHE A CA 1
ATOM 744 C C . PHE A 1 92 ? -7.895 50.906 -1.946 1 95.56 92 PHE A C 1
ATOM 746 O O . PHE A 1 92 ? -7.883 50.875 -0.714 1 95.56 92 PHE A O 1
ATOM 753 N N . ILE A 1 93 ? -7.035 51.531 -2.627 1 93.81 93 ILE A N 1
ATOM 754 C CA . ILE A 1 93 ? -5.988 52.344 -2.029 1 93.81 93 ILE A CA 1
ATOM 755 C C . ILE A 1 93 ? -6.043 53.75 -2.607 1 93.81 93 ILE A C 1
ATOM 757 O O . ILE A 1 93 ? -6.121 53.938 -3.824 1 93.81 93 ILE A O 1
ATOM 761 N N . VAL A 1 94 ? -6.051 54.719 -1.691 1 90.5 94 VAL A N 1
ATOM 762 C CA . VAL A 1 94 ? -6.016 56.125 -2.105 1 90.5 94 VAL A CA 1
ATOM 763 C C . VAL A 1 94 ? -4.617 56.688 -1.875 1 90.5 94 VAL A C 1
ATOM 765 O O . VAL A 1 94 ? -4.121 56.688 -0.746 1 90.5 94 VAL A O 1
ATOM 768 N N . GLY A 1 95 ? -3.979 57.281 -2.863 1 85.44 95 GLY A N 1
ATOM 769 C CA . GLY A 1 95 ? -2.691 57.938 -2.73 1 85.44 95 GLY A CA 1
ATOM 770 C C . GLY A 1 95 ? -1.604 57.031 -2.193 1 85.44 95 GLY A C 1
ATOM 771 O O . GLY A 1 95 ? -0.689 57.5 -1.504 1 85.44 95 GLY A O 1
ATOM 772 N N . GLY A 1 96 ? -1.737 55.75 -2.338 1 87.5 96 GLY A N 1
ATOM 773 C CA . GLY A 1 96 ? -0.783 54.812 -1.798 1 87.5 96 GLY A CA 1
ATOM 774 C C . GLY A 1 96 ? -1.104 54.375 -0.378 1 87.5 96 GLY A C 1
ATOM 775 O O . GLY A 1 96 ? -1.632 55.156 0.408 1 87.5 96 GLY A O 1
ATOM 776 N N . ALA A 1 97 ? -0.795 53.25 0.001 1 87.69 97 ALA A N 1
ATOM 777 C CA . ALA A 1 97 ? -1.043 52.75 1.349 1 87.69 97 ALA A CA 1
ATOM 778 C C . ALA A 1 97 ? -0.03 53.312 2.342 1 87.69 97 ALA A C 1
ATOM 780 O O . ALA A 1 97 ? 1.175 53.312 2.078 1 87.69 97 ALA A O 1
ATOM 781 N N . SER A 1 98 ? -0.527 53.844 3.402 1 87.5 98 SER A N 1
ATOM 782 C CA . SER A 1 98 ? 0.351 54.438 4.406 1 87.5 98 SER A CA 1
ATOM 783 C C . SER A 1 98 ? -0.143 54.125 5.816 1 87.5 98 SER A C 1
ATOM 785 O O . SER A 1 98 ? -1.302 53.75 6.012 1 87.5 98 SER A O 1
ATOM 787 N N . ARG A 1 99 ? 0.755 54.344 6.773 1 86.19 99 ARG A N 1
ATOM 788 C CA . ARG A 1 99 ? 0.44 54.094 8.172 1 86.19 99 ARG A CA 1
ATOM 789 C C . ARG A 1 99 ? -0.643 55.031 8.68 1 86.19 99 ARG A C 1
ATOM 791 O O . ARG A 1 99 ? -1.416 54.688 9.57 1 86.19 99 ARG A O 1
ATOM 798 N N . THR A 1 100 ? -0.838 56.094 8.109 1 82.12 100 THR A N 1
ATOM 799 C CA . THR A 1 100 ? -1.807 57.062 8.562 1 82.12 100 THR A CA 1
ATOM 800 C C . THR A 1 100 ? -3.215 56.719 8.102 1 82.12 100 THR A C 1
ATOM 802 O O . THR A 1 100 ? -4.199 57.281 8.586 1 82.12 100 THR A O 1
ATOM 805 N N . ASP A 1 101 ? -3.293 55.781 7.254 1 87.56 101 ASP A N 1
ATOM 806 C CA . ASP A 1 101 ? -4.59 55.312 6.773 1 87.56 101 ASP A CA 1
ATOM 807 C C . ASP A 1 101 ? -5.328 54.531 7.855 1 87.56 101 ASP A C 1
ATOM 809 O O . ASP A 1 101 ? -6.555 54.406 7.824 1 87.56 101 ASP A O 1
ATOM 813 N N . ILE A 1 102 ? -4.641 53.969 8.766 1 87.75 102 ILE A N 1
ATOM 814 C CA . ILE A 1 102 ? -5.18 52.906 9.641 1 87.75 102 ILE A CA 1
ATOM 815 C C . ILE A 1 102 ? -5.773 53.562 10.891 1 87.75 102 ILE A C 1
ATOM 817 O O . ILE A 1 102 ? -5.066 54.219 11.648 1 87.75 102 ILE A O 1
ATOM 821 N N . CYS A 1 103 ? -7.027 53.344 11.141 1 87.62 103 CYS A N 1
ATOM 822 C CA . CYS A 1 103 ? -7.727 53.812 12.336 1 87.62 103 CYS A CA 1
ATOM 823 C C . CYS A 1 103 ? -8.531 52.688 12.977 1 87.62 103 CYS A C 1
ATOM 825 O O . CYS A 1 103 ? -9.43 52.156 12.344 1 87.62 103 CYS A O 1
ATOM 827 N N . GLN A 1 104 ? -8.25 52.469 14.195 1 85.5 104 GLN A N 1
ATOM 828 C CA . GLN A 1 104 ? -8.906 51.375 14.906 1 85.5 104 GLN A CA 1
ATOM 829 C C . GLN A 1 104 ? -10.375 51.688 15.172 1 85.5 104 GLN A C 1
ATOM 831 O O . GLN A 1 104 ? -10.727 52.844 15.461 1 85.5 104 GLN A O 1
ATOM 836 N N . GLY A 1 105 ? -11.188 50.719 15.109 1 88.12 105 GLY A N 1
ATOM 837 C CA . GLY A 1 105 ? -12.594 50.844 15.469 1 88.12 105 GLY A CA 1
ATOM 838 C C . GLY A 1 105 ? -12.914 50.219 16.812 1 88.12 105 GLY A C 1
ATOM 839 O O . GLY A 1 105 ? -12.156 50.406 17.781 1 88.12 105 GLY A O 1
ATOM 840 N N . ASP A 1 106 ? -14.031 49.562 16.891 1 87.06 106 ASP A N 1
ATOM 841 C CA . ASP A 1 106 ? -14.562 49.094 18.172 1 87.06 106 ASP A CA 1
ATOM 842 C C . ASP A 1 106 ? -13.977 47.75 18.547 1 87.06 106 ASP A C 1
ATOM 844 O O . ASP A 1 106 ? -14.297 47.188 19.594 1 87.06 106 ASP A O 1
ATOM 848 N N . LEU A 1 107 ? -13.164 47.188 17.703 1 89.94 107 LEU A N 1
ATOM 849 C CA . LEU A 1 107 ? -12.57 45.906 17.984 1 89.94 107 LEU A CA 1
ATOM 850 C C . LEU A 1 107 ? -11.219 46.062 18.672 1 89.94 107 LEU A C 1
ATOM 852 O O . LEU A 1 107 ? -10.406 46.906 18.281 1 89.94 107 LEU A O 1
ATOM 856 N N . GLY A 1 108 ? -10.961 45.312 19.734 1 86.88 108 GLY A N 1
ATOM 857 C CA . GLY A 1 108 ? -9.719 45.375 20.484 1 86.88 108 GLY A CA 1
ATOM 858 C C . GLY A 1 108 ? -8.57 44.688 19.797 1 86.88 108 GLY A C 1
ATOM 859 O O . GLY A 1 108 ? -7.973 43.75 20.375 1 86.88 108 GLY A O 1
ATOM 860 N N . ASP A 1 109 ? -8.289 45.062 18.547 1 91.25 109 ASP A N 1
ATOM 861 C CA . ASP A 1 109 ? -7.207 44.438 17.797 1 91.25 109 ASP A CA 1
ATOM 862 C C . ASP A 1 109 ? -6.121 45.438 17.453 1 91.25 109 ASP A C 1
ATOM 864 O O . ASP A 1 109 ? -5.566 45.406 16.344 1 91.25 109 ASP A O 1
ATOM 868 N N . CYS A 1 110 ? -5.809 46.312 18.422 1 90.88 110 CYS A N 1
ATOM 869 C CA . CYS A 1 110 ? -4.781 47.344 18.234 1 90.88 110 CYS A CA 1
ATOM 870 C C . CYS A 1 110 ? -3.451 46.688 17.844 1 90.88 110 CYS A C 1
ATOM 872 O O . CYS A 1 110 ? -2.67 47.281 17.109 1 90.88 110 CYS A O 1
ATOM 874 N N . TRP A 1 111 ? -3.154 45.531 18.359 1 91.25 111 TRP A N 1
ATOM 875 C CA . TRP A 1 111 ? -1.93 44.812 18.016 1 91.25 111 TRP A CA 1
ATOM 876 C C . TRP A 1 111 ? -1.849 44.531 16.516 1 91.25 111 TRP A C 1
ATOM 878 O O . TRP A 1 111 ? -0.779 44.656 15.922 1 91.25 111 TRP A O 1
ATOM 888 N N . LEU A 1 112 ? -2.92 44.156 15.922 1 94.44 112 LEU A N 1
ATOM 889 C CA . LEU A 1 112 ? -2.986 43.906 14.492 1 94.44 112 LEU A CA 1
ATOM 890 C C . LEU A 1 112 ? -2.803 45.188 13.688 1 94.44 112 LEU A C 1
ATOM 892 O O . LEU A 1 112 ? -2.051 45.219 12.711 1 94.44 112 LEU A O 1
ATOM 896 N N . LEU A 1 113 ? -3.449 46.219 14.094 1 94.38 113 LEU A N 1
ATOM 897 C CA . LEU A 1 113 ? -3.398 47.5 13.367 1 94.38 113 LEU A CA 1
ATOM 898 C C . LEU A 1 113 ? -2.008 48.125 13.453 1 94.38 113 LEU A C 1
ATOM 900 O O . LEU A 1 113 ? -1.536 48.719 12.492 1 94.38 113 LEU A O 1
ATOM 904 N N . ALA A 1 114 ? -1.432 47.938 14.617 1 93.19 114 ALA A N 1
ATOM 905 C CA . ALA A 1 114 ? -0.047 48.406 14.742 1 93.19 114 ALA A CA 1
ATOM 906 C C . ALA A 1 114 ? 0.859 47.656 13.75 1 93.19 114 ALA A C 1
ATOM 908 O O . ALA A 1 114 ? 1.74 48.281 13.141 1 93.19 114 ALA A O 1
ATOM 909 N N . ALA A 1 115 ? 0.679 46.406 13.625 1 94.94 115 ALA A N 1
ATOM 910 C CA . ALA A 1 115 ? 1.474 45.625 12.688 1 94.94 115 ALA A CA 1
ATOM 911 C C . ALA A 1 115 ? 1.214 46.062 11.25 1 94.94 115 ALA A C 1
ATOM 913 O O . ALA A 1 115 ? 2.131 46.062 10.43 1 94.94 115 ALA A O 1
ATOM 914 N N . ILE A 1 116 ? 0.003 46.344 10.93 1 94.81 116 ILE A N 1
ATOM 915 C CA . ILE A 1 116 ? -0.338 46.812 9.586 1 94.81 116 ILE A CA 1
ATOM 916 C C . ILE A 1 116 ? 0.368 48.125 9.289 1 94.81 116 ILE A C 1
ATOM 918 O O . ILE A 1 116 ? 0.867 48.344 8.188 1 94.81 116 ILE A O 1
ATOM 922 N N . ALA A 1 117 ? 0.367 48.938 10.25 1 92.25 117 ALA A N 1
ATOM 923 C CA . ALA A 1 117 ? 1.082 50.219 10.086 1 92.25 117 ALA A CA 1
ATOM 924 C C . ALA A 1 117 ? 2.555 49.969 9.766 1 92.25 117 ALA A C 1
ATOM 926 O O . ALA A 1 117 ? 3.125 50.625 8.891 1 92.25 117 ALA A O 1
ATOM 927 N N . CYS A 1 118 ? 3.125 49.062 10.461 1 91.31 118 CYS A N 1
ATOM 928 C CA . CYS A 1 118 ? 4.52 48.719 10.211 1 91.31 118 CYS A CA 1
ATOM 929 C C . CYS A 1 118 ? 4.691 48.188 8.797 1 91.31 118 CYS A C 1
ATOM 931 O O . CYS A 1 118 ? 5.695 48.438 8.141 1 91.31 118 CYS A O 1
ATOM 933 N N . LEU A 1 119 ? 3.754 47.406 8.359 1 91.5 119 LEU A N 1
ATOM 934 C CA . LEU A 1 119 ? 3.783 46.781 7.043 1 91.5 119 LEU A CA 1
ATOM 935 C C . LEU A 1 119 ? 3.891 47.812 5.941 1 91.5 119 LEU A C 1
ATOM 937 O O . LEU A 1 119 ? 4.52 47.594 4.906 1 91.5 119 LEU A O 1
ATOM 941 N N . THR A 1 120 ? 3.314 48.969 6.109 1 91.31 120 THR A N 1
ATOM 942 C CA . THR A 1 120 ? 3.264 50 5.086 1 91.31 120 THR A CA 1
ATOM 943 C C . THR A 1 120 ? 4.629 50.656 4.914 1 91.31 120 THR A C 1
ATOM 945 O O . THR A 1 120 ? 4.863 51.375 3.93 1 91.31 120 THR A O 1
ATOM 948 N N . LEU A 1 121 ? 5.512 50.406 5.801 1 87.44 121 LEU A N 1
ATOM 949 C CA . LEU A 1 121 ? 6.836 51 5.73 1 87.44 121 LEU A CA 1
ATOM 950 C C . LEU A 1 121 ? 7.695 50.312 4.668 1 87.44 121 LEU A C 1
ATOM 952 O O . LEU A 1 121 ? 8.719 50.875 4.25 1 87.44 121 LEU A O 1
ATOM 956 N N . ASN A 1 122 ? 7.316 49.156 4.305 1 86.62 122 ASN A N 1
ATOM 957 C CA . ASN A 1 122 ? 7.988 48.406 3.26 1 86.62 122 ASN A CA 1
ATOM 958 C C . ASN A 1 122 ? 7.023 47.969 2.154 1 86.62 122 ASN A C 1
ATOM 960 O O . ASN A 1 122 ? 6.27 47.031 2.309 1 86.62 122 ASN A O 1
ATOM 964 N N . GLU A 1 123 ? 7.191 48.5 1.048 1 87.25 123 GLU A N 1
ATOM 965 C CA . GLU A 1 123 ? 6.25 48.344 -0.054 1 87.25 123 GLU A CA 1
ATOM 966 C C . GLU A 1 123 ? 6.246 46.875 -0.554 1 87.25 123 GLU A C 1
ATOM 968 O O . GLU A 1 123 ? 5.188 46.344 -0.884 1 87.25 123 GLU A O 1
ATOM 973 N N . LYS A 1 124 ? 7.363 46.344 -0.641 1 85.5 124 LYS A N 1
ATOM 974 C CA . LYS A 1 124 ? 7.461 44.969 -1.134 1 85.5 124 LYS A CA 1
ATOM 975 C C . LYS A 1 124 ? 6.715 44 -0.22 1 85.5 124 LYS A C 1
ATOM 977 O O . LYS A 1 124 ? 6 43.125 -0.695 1 85.5 124 LYS A O 1
ATOM 982 N N . LEU A 1 125 ? 6.938 44.156 1.027 1 88.25 125 LEU A N 1
ATOM 983 C CA . LEU A 1 125 ? 6.254 43.312 1.999 1 88.25 125 LEU A CA 1
ATOM 984 C C . LEU A 1 125 ? 4.754 43.562 1.984 1 88.25 125 LEU A C 1
ATOM 986 O O . LEU A 1 125 ? 3.959 42.625 2.121 1 88.25 125 LEU A O 1
ATOM 990 N N . LEU A 1 126 ? 4.426 44.812 1.834 1 92.38 126 LEU A N 1
ATOM 991 C CA . LEU A 1 126 ? 3.016 45.156 1.808 1 92.38 126 LEU A CA 1
ATOM 992 C C . LEU A 1 126 ? 2.285 44.438 0.679 1 92.38 126 LEU A C 1
ATOM 994 O O . LEU A 1 126 ? 1.224 43.875 0.897 1 92.38 126 LEU A O 1
ATOM 998 N N . TYR A 1 127 ? 2.871 44.469 -0.441 1 92.06 127 TYR A N 1
ATOM 999 C CA . TYR A 1 127 ? 2.168 43.938 -1.609 1 92.06 127 TYR A CA 1
ATOM 1000 C C . TYR A 1 127 ? 2.258 42.438 -1.673 1 92.06 127 TYR A C 1
ATOM 1002 O O . TYR A 1 127 ? 1.554 41.781 -2.459 1 92.06 127 TYR A O 1
ATOM 1010 N N . ARG A 1 128 ? 3.051 41.875 -0.823 1 90.94 128 ARG A N 1
ATOM 1011 C CA . ARG A 1 128 ? 2.986 40.438 -0.615 1 90.94 128 ARG A CA 1
ATOM 1012 C C . ARG A 1 128 ? 1.717 40.062 0.137 1 90.94 128 ARG A C 1
ATOM 1014 O O . ARG A 1 128 ? 1.104 39.031 -0.158 1 90.94 128 ARG A O 1
ATOM 1021 N N . VAL A 1 129 ? 1.412 40.844 1.051 1 95.25 129 VAL A N 1
ATOM 1022 C CA . VAL A 1 129 ? 0.248 40.594 1.895 1 95.25 129 VAL A CA 1
ATOM 1023 C C . VAL A 1 129 ? -1.006 41.156 1.222 1 95.25 129 VAL A C 1
ATOM 1025 O O . VAL A 1 129 ? -2.072 40.531 1.281 1 95.25 129 VAL A O 1
ATOM 1028 N N . VAL A 1 130 ? -0.835 42.312 0.564 1 96.19 130 VAL A N 1
ATOM 1029 C CA . VAL A 1 130 ? -1.915 43.031 -0.131 1 96.19 130 VAL A CA 1
ATOM 1030 C C . VAL A 1 130 ? -1.626 43.062 -1.63 1 96.19 130 VAL A C 1
ATOM 1032 O O . VAL A 1 130 ? -1.15 44.062 -2.154 1 96.19 130 VAL A O 1
ATOM 1035 N N . PRO A 1 131 ? -2.057 42.094 -2.342 1 94.06 131 PRO A N 1
ATOM 1036 C CA . PRO A 1 131 ? -1.744 42.062 -3.771 1 94.06 131 PRO A CA 1
ATOM 1037 C C . PRO A 1 131 ? -2.236 43.281 -4.512 1 94.06 131 PRO A C 1
ATOM 1039 O O . PRO A 1 131 ? -3.357 43.75 -4.273 1 94.06 131 PRO A O 1
ATOM 1042 N N . GLN A 1 132 ? -1.546 43.844 -5.441 1 87.81 132 GLN A N 1
ATOM 1043 C CA . GLN A 1 132 ? -1.712 45.156 -6.043 1 87.81 132 GLN A CA 1
ATOM 1044 C C . GLN A 1 132 ? -2.818 45.156 -7.094 1 87.81 132 GLN A C 1
ATOM 1046 O O . GLN A 1 132 ? -3.436 46.188 -7.359 1 87.81 132 GLN A O 1
ATOM 1051 N N . GLU A 1 133 ? -3.125 44.156 -7.656 1 86.94 133 GLU A N 1
ATOM 1052 C CA . GLU A 1 133 ? -3.98 44.125 -8.836 1 86.94 133 GLU A CA 1
ATOM 1053 C C . GLU A 1 133 ? -5.457 44.188 -8.453 1 86.94 133 GLU A C 1
ATOM 1055 O O . GLU A 1 133 ? -6.332 44.062 -9.312 1 86.94 133 GLU A O 1
ATOM 1060 N N . GLN A 1 134 ? -5.695 44.656 -7.199 1 92.75 134 GLN A N 1
ATOM 1061 C CA . GLN A 1 134 ? -7.086 44.688 -6.766 1 92.75 134 GLN A CA 1
ATOM 1062 C C . GLN A 1 134 ? -7.641 46.125 -6.828 1 92.75 134 GLN A C 1
ATOM 1064 O O . GLN A 1 134 ? -6.918 47.062 -6.582 1 92.75 134 GLN A O 1
ATOM 1069 N N . SER A 1 135 ? -8.977 46.188 -7.332 1 92.38 135 SER A N 1
ATOM 1070 C CA . SER A 1 135 ? -9.523 47.531 -7.547 1 92.38 135 SER A CA 1
ATOM 1071 C C . SER A 1 135 ? -11.047 47.5 -7.527 1 92.38 135 SER A C 1
ATOM 1073 O O . SER A 1 135 ? -11.664 46.438 -7.68 1 92.38 135 SER A O 1
ATOM 1075 N N . TYR A 1 136 ? -11.617 48.688 -7.27 1 94.44 136 TYR A N 1
ATOM 1076 C CA . TYR A 1 136 ? -13.062 48.875 -7.371 1 94.44 136 TYR A CA 1
ATOM 1077 C C . TYR A 1 136 ? -13.453 49.375 -8.75 1 94.44 136 TYR A C 1
ATOM 1079 O O . TYR A 1 136 ? -14.648 49.5 -9.055 1 94.44 136 TYR A O 1
ATOM 1087 N N . SER A 1 137 ? -12.602 49.562 -9.625 1 89.19 137 SER A N 1
ATOM 1088 C CA . SER A 1 137 ? -12.875 50.125 -10.953 1 89.19 137 SER A CA 1
ATOM 1089 C C . SER A 1 137 ? -12.75 49.031 -12.031 1 89.19 137 SER A C 1
ATOM 1091 O O . SER A 1 137 ? -13.742 48.406 -12.391 1 89.19 137 SER A O 1
ATOM 1093 N N . GLU A 1 138 ? -11.555 48.625 -12.25 1 85.56 138 GLU A N 1
ATOM 1094 C CA . GLU A 1 138 ? -11.312 47.656 -13.305 1 85.56 138 GLU A CA 1
ATOM 1095 C C . GLU A 1 138 ? -11.555 46.219 -12.805 1 85.56 138 GLU A C 1
ATOM 1097 O O . GLU A 1 138 ? -10.922 45.781 -11.844 1 85.56 138 GLU A O 1
ATOM 1102 N N . GLY A 1 139 ? -12.57 45.594 -13.523 1 89.44 139 GLY A N 1
ATOM 1103 C CA . GLY A 1 139 ? -12.789 44.188 -13.234 1 89.44 139 GLY A CA 1
ATOM 1104 C C . GLY A 1 139 ? -13.422 43.969 -11.875 1 89.44 139 GLY A C 1
ATOM 1105 O O . GLY A 1 139 ? -13.18 42.938 -11.242 1 89.44 139 GLY A O 1
ATOM 1106 N N . TYR A 1 140 ? -14.117 44.906 -11.414 1 95.31 140 TYR A N 1
ATOM 1107 C CA . TYR A 1 140 ? -14.734 44.812 -10.102 1 95.31 140 TYR A CA 1
ATOM 1108 C C . TYR A 1 140 ? -15.859 43.781 -10.109 1 95.31 140 TYR A C 1
ATOM 1110 O O . TYR A 1 140 ? -16.734 43.812 -10.969 1 95.31 140 TYR A O 1
ATOM 1118 N N . CYS A 1 141 ? -15.828 42.875 -9.211 1 96.62 141 CYS A N 1
ATOM 1119 C CA . CYS A 1 141 ? -16.906 41.906 -9.016 1 96.62 141 CYS A CA 1
ATOM 1120 C C . CYS A 1 141 ? -17.047 41.531 -7.547 1 96.62 141 CYS A C 1
ATOM 1122 O O . CYS A 1 141 ? -17.438 40.406 -7.23 1 96.62 141 CYS A O 1
ATOM 1124 N N . GLY A 1 142 ? -16.531 42.375 -6.582 1 97.5 142 GLY A N 1
ATOM 1125 C CA . GLY A 1 142 ? -16.781 42.219 -5.156 1 97.5 142 GLY A CA 1
ATOM 1126 C C . GLY A 1 142 ? -15.875 41.156 -4.512 1 97.5 142 GLY A C 1
ATOM 1127 O O . GLY A 1 142 ? -16.141 40.719 -3.393 1 97.5 142 GLY A O 1
ATOM 1128 N N . ILE A 1 143 ? -14.844 40.719 -5.258 1 98 143 ILE A N 1
ATOM 1129 C CA . ILE A 1 143 ? -13.945 39.688 -4.758 1 98 143 ILE A CA 1
ATOM 1130 C C . ILE A 1 143 ? -12.555 40.281 -4.531 1 98 143 ILE A C 1
ATOM 1132 O O . ILE A 1 143 ? -12.055 41.062 -5.355 1 98 143 ILE A O 1
ATOM 1136 N N . PHE A 1 144 ? -11.969 40 -3.359 1 98.12 144 PHE A N 1
ATOM 1137 C CA . PHE A 1 144 ? -10.625 40.438 -2.998 1 98.12 144 PHE A CA 1
ATOM 1138 C C . PHE A 1 144 ? -9.844 39.312 -2.344 1 98.12 144 PHE A C 1
ATOM 1140 O O . PHE A 1 144 ? -10.422 38.281 -1.962 1 98.12 144 PHE A O 1
ATOM 1147 N N . HIS A 1 145 ? -8.562 39.406 -2.279 1 97.94 145 HIS A N 1
ATOM 1148 C CA . HIS A 1 145 ? -7.77 38.375 -1.623 1 97.94 145 HIS A CA 1
ATOM 1149 C C . HIS A 1 145 ? -6.516 38.969 -0.986 1 97.94 145 HIS A C 1
ATOM 1151 O O . HIS A 1 145 ? -6.07 40.031 -1.369 1 97.94 145 HIS A O 1
ATOM 1157 N N . PHE A 1 146 ? -6.004 38.312 -0.009 1 97.94 146 PHE A N 1
ATOM 1158 C CA . PHE A 1 146 ? -4.82 38.688 0.758 1 97.94 146 PHE A CA 1
ATOM 1159 C C . PHE A 1 146 ? -3.992 37.438 1.089 1 97.94 146 PHE A C 1
ATOM 1161 O O . PHE A 1 146 ? -4.508 36.312 1.066 1 97.94 146 PHE A O 1
ATOM 1168 N N . GLN A 1 147 ? -2.746 37.562 1.338 1 96.38 147 GLN A N 1
ATOM 1169 C CA . GLN A 1 147 ? -1.869 36.438 1.619 1 96.38 147 GLN A CA 1
ATOM 1170 C C . GLN A 1 147 ? -1.218 36.594 2.992 1 96.38 147 GLN A C 1
ATOM 1172 O O . GLN A 1 147 ? -0.783 37.656 3.373 1 96.38 147 GLN A O 1
ATOM 1177 N N . PHE A 1 148 ? -1.237 35.5 3.748 1 96.38 148 PHE A N 1
ATOM 1178 C CA . PHE A 1 148 ? -0.658 35.469 5.086 1 96.38 148 PHE A CA 1
ATOM 1179 C C . PHE A 1 148 ? 0.264 34.281 5.254 1 96.38 148 PHE A C 1
ATOM 1181 O O . PHE A 1 148 ? 0.08 33.25 4.598 1 96.38 148 PHE A O 1
ATOM 1188 N N . TRP A 1 149 ? 1.251 34.406 6.07 1 93.69 149 TRP A N 1
ATOM 1189 C CA . TRP A 1 149 ? 2.074 33.281 6.508 1 93.69 149 TRP A CA 1
ATOM 1190 C C . TRP A 1 149 ? 1.456 32.594 7.723 1 93.69 149 TRP A C 1
ATOM 1192 O O . TRP A 1 149 ? 1.218 33.25 8.75 1 93.69 149 TRP A O 1
ATOM 1202 N N . ARG A 1 150 ? 1.123 31.438 7.551 1 91.12 150 ARG A N 1
ATOM 1203 C CA . ARG A 1 150 ? 0.483 30.703 8.633 1 91.12 150 ARG A CA 1
ATOM 1204 C C . ARG A 1 150 ? 1.23 29.406 8.922 1 91.12 150 ARG A C 1
ATOM 1206 O O . ARG A 1 150 ? 1.068 28.406 8.203 1 91.12 150 ARG A O 1
ATOM 1213 N N . TYR A 1 151 ? 1.935 29.328 10.062 1 88.81 151 TYR A N 1
ATOM 1214 C CA . TYR A 1 151 ? 2.598 28.125 10.586 1 88.81 151 TYR A CA 1
ATOM 1215 C C . TYR A 1 151 ? 3.459 27.469 9.516 1 88.81 151 TYR A C 1
ATOM 1217 O O . TYR A 1 151 ? 3.375 26.266 9.305 1 88.81 151 TYR A O 1
ATOM 1225 N N . GLY A 1 152 ? 4.145 28.25 8.828 1 87.75 152 GLY A N 1
ATOM 1226 C CA . GLY A 1 152 ? 5.117 27.703 7.887 1 87.75 152 GLY A CA 1
ATOM 1227 C C . GLY A 1 152 ? 4.645 27.75 6.445 1 87.75 152 GLY A C 1
ATOM 1228 O O . GLY A 1 152 ? 5.438 27.578 5.52 1 87.75 152 GLY A O 1
ATOM 1229 N N . ASP A 1 153 ? 3.354 28.062 6.23 1 91.88 153 ASP A N 1
ATOM 1230 C CA . ASP A 1 153 ? 2.803 28.109 4.879 1 91.88 153 ASP A CA 1
ATOM 1231 C C . ASP A 1 153 ? 2.215 29.484 4.566 1 91.88 153 ASP A C 1
ATOM 1233 O O . ASP A 1 153 ? 1.617 30.109 5.434 1 91.88 153 ASP A O 1
ATOM 1237 N N . TRP A 1 154 ? 2.439 29.859 3.336 1 93.62 154 TRP A N 1
ATOM 1238 C CA . TRP A 1 154 ? 1.684 31 2.857 1 93.62 154 TRP A CA 1
ATOM 1239 C C . TRP A 1 154 ? 0.282 30.594 2.418 1 93.62 154 TRP A C 1
ATOM 1241 O O . TRP A 1 154 ? 0.104 29.547 1.796 1 93.62 154 TRP A O 1
ATOM 1251 N N . VAL A 1 155 ? -0.613 31.453 2.809 1 95.5 155 VAL A N 1
ATOM 1252 C CA . VAL A 1 155 ? -2.014 31.125 2.545 1 95.5 155 VAL A CA 1
ATOM 1253 C C . VAL A 1 155 ? -2.689 32.312 1.862 1 95.5 155 VAL A C 1
ATOM 1255 O O . VAL A 1 155 ? -2.533 33.469 2.295 1 95.5 155 VAL A O 1
ATOM 1258 N N . ASP A 1 156 ? -3.383 32 0.779 1 97.12 156 ASP A N 1
ATOM 1259 C CA . ASP A 1 156 ? -4.191 33 0.097 1 97.12 156 ASP A CA 1
ATOM 1260 C C . ASP A 1 156 ? -5.629 33 0.608 1 97.12 156 ASP A C 1
ATOM 1262 O O . ASP A 1 156 ? -6.309 31.969 0.542 1 97.12 156 ASP A O 1
ATOM 1266 N N . VAL A 1 157 ? -6.066 34.125 1.125 1 97.75 157 VAL A N 1
ATOM 1267 C CA . VAL A 1 157 ? -7.398 34.219 1.711 1 97.75 157 VAL A CA 1
ATOM 1268 C C . VAL A 1 157 ? -8.289 35.094 0.823 1 97.75 157 VAL A C 1
ATOM 1270 O O . VAL A 1 157 ? -8.008 36.281 0.626 1 97.75 157 VAL A O 1
ATOM 1273 N N . VAL A 1 158 ? -9.375 34.5 0.334 1 98.19 158 VAL A N 1
ATOM 1274 C CA . VAL A 1 158 ? -10.32 35.188 -0.536 1 98.19 158 VAL A CA 1
ATOM 1275 C C . VAL A 1 158 ? -11.516 35.656 0.28 1 98.19 158 VAL A C 1
ATOM 1277 O O . VAL A 1 158 ? -12.016 34.938 1.144 1 98.19 158 VAL A O 1
ATOM 1280 N N . ILE A 1 159 ? -11.945 36.938 0.057 1 98.38 159 ILE A N 1
ATOM 1281 C CA . ILE A 1 159 ? -13.109 37.469 0.758 1 98.38 159 ILE A CA 1
ATOM 1282 C C . ILE A 1 159 ? -13.992 38.25 -0.216 1 98.38 159 ILE A C 1
ATOM 1284 O O . ILE A 1 159 ? -13.531 38.625 -1.292 1 98.38 159 ILE A O 1
ATOM 1288 N N . ASP A 1 160 ? -15.289 38.375 0.15 1 98.56 160 ASP A N 1
ATOM 1289 C CA . ASP A 1 160 ? -16.125 39.375 -0.511 1 98.56 160 ASP A CA 1
ATOM 1290 C C . ASP A 1 160 ? -15.922 40.75 0.125 1 98.56 160 ASP A C 1
ATOM 1292 O O . ASP A 1 160 ? -15.156 40.875 1.075 1 98.56 160 ASP A O 1
ATOM 1296 N N . ASP A 1 161 ? -16.516 41.781 -0.447 1 98.06 161 ASP A N 1
ATOM 1297 C CA . ASP A 1 161 ? -16.25 43.125 0.059 1 98.06 161 ASP A CA 1
ATOM 1298 C C . ASP A 1 161 ? -17.422 43.625 0.917 1 98.06 161 ASP A C 1
ATOM 1300 O O . ASP A 1 161 ? -17.625 44.844 1.048 1 98.06 161 ASP A O 1
ATOM 1304 N N . ARG A 1 162 ? -18.219 42.719 1.446 1 98.06 162 ARG A N 1
ATOM 1305 C CA . ARG A 1 162 ? -19.219 43.125 2.426 1 98.06 162 ARG A CA 1
ATOM 1306 C C . ARG A 1 162 ? -18.594 43.375 3.793 1 98.06 162 ARG A C 1
ATOM 1308 O O . ARG A 1 162 ? -17.984 42.469 4.371 1 98.06 162 ARG A O 1
ATOM 1315 N N . ILE A 1 163 ? -18.734 44.562 4.34 1 97.44 163 ILE A N 1
ATOM 1316 C CA . ILE A 1 163 ? -18.078 44.938 5.582 1 97.44 163 ILE A CA 1
ATOM 1317 C C . ILE A 1 163 ? -19.125 45.375 6.609 1 97.44 163 ILE A C 1
ATOM 1319 O O . ILE A 1 163 ? -20.125 46 6.25 1 97.44 163 ILE A O 1
ATOM 1323 N N . PRO A 1 164 ? -18.938 45 7.898 1 97.06 164 PRO A N 1
ATOM 1324 C CA . PRO A 1 164 ? -19.891 45.406 8.938 1 97.06 164 PRO A CA 1
ATOM 1325 C C . PRO A 1 164 ? -19.953 46.938 9.117 1 97.06 164 PRO A C 1
ATOM 1327 O O . PRO A 1 164 ? -18.922 47.594 9.25 1 97.06 164 PRO A O 1
ATOM 1330 N N . THR A 1 165 ? -21.156 47.438 9.195 1 96.38 165 THR A N 1
ATOM 1331 C CA . THR A 1 165 ? -21.359 48.875 9.367 1 96.38 165 THR A CA 1
ATOM 1332 C C . THR A 1 165 ? -22.453 49.156 10.414 1 96.38 165 THR A C 1
ATOM 1334 O O . THR A 1 165 ? -23.266 48.281 10.695 1 96.38 165 THR A O 1
ATOM 1337 N N . LEU A 1 166 ? -22.281 50.188 11.078 1 93.94 166 LEU A N 1
ATOM 1338 C CA . LEU A 1 166 ? -23.312 50.781 11.945 1 93.94 166 LEU A CA 1
ATOM 1339 C C . LEU A 1 166 ? -23.641 52.188 11.523 1 93.94 166 LEU A C 1
ATOM 1341 O O . LEU A 1 166 ? -22.766 53.062 11.484 1 93.94 166 LEU A O 1
ATOM 1345 N N . ASN A 1 167 ? -24.859 52.469 11.172 1 90.19 167 ASN A N 1
ATOM 1346 C CA . ASN A 1 167 ? -25.281 53.781 10.672 1 90.19 167 ASN A CA 1
ATOM 1347 C C . ASN A 1 167 ? -24.453 54.219 9.477 1 90.19 167 ASN A C 1
ATOM 1349 O O . ASN A 1 167 ? -23.953 55.344 9.445 1 90.19 167 ASN A O 1
ATOM 1353 N N . ASN A 1 168 ? -24.047 53.344 8.633 1 89.31 168 ASN A N 1
ATOM 1354 C CA . ASN A 1 168 ? -23.344 53.562 7.375 1 89.31 168 ASN A CA 1
ATOM 1355 C C . ASN A 1 168 ? -21.891 53.938 7.602 1 89.31 168 ASN A C 1
ATOM 1357 O O . ASN A 1 168 ? -21.25 54.531 6.742 1 89.31 168 ASN A O 1
ATOM 1361 N N . GLN A 1 169 ? -21.453 53.594 8.812 1 91.44 169 GLN A N 1
ATOM 1362 C CA . GLN A 1 169 ? -20.047 53.75 9.125 1 91.44 169 GLN A CA 1
ATOM 1363 C C . GLN A 1 169 ? -19.391 52.406 9.484 1 91.44 169 GLN A C 1
ATOM 1365 O O . GLN A 1 169 ? -20.031 51.562 10.117 1 91.44 169 GLN A O 1
ATOM 1370 N N . LEU A 1 170 ? -18.203 52.312 9.039 1 94.31 170 LEU A N 1
ATOM 1371 C CA . LEU A 1 170 ? -17.5 51.094 9.367 1 94.31 170 LEU A CA 1
ATOM 1372 C C . LEU A 1 170 ? -17.359 50.906 10.883 1 94.31 170 LEU A C 1
ATOM 1374 O O . LEU A 1 170 ? -17.031 51.875 11.586 1 94.31 170 LEU A O 1
ATOM 1378 N N . VAL A 1 171 ? -17.672 49.781 11.367 1 93 171 VAL A N 1
ATOM 1379 C CA . VAL A 1 171 ? -17.672 49.531 12.805 1 93 171 VAL A CA 1
ATOM 1380 C C . VAL A 1 171 ? -16.25 49.188 13.273 1 93 171 VAL A C 1
ATOM 1382 O O . VAL A 1 171 ? -15.867 49.594 14.383 1 93 171 VAL A O 1
ATOM 1385 N N . PHE A 1 172 ? -15.508 48.531 12.508 1 94.56 172 PHE A N 1
ATOM 1386 C CA . PHE A 1 172 ? -14.172 48.094 12.883 1 94.56 172 PHE A CA 1
ATOM 1387 C C . PHE A 1 172 ? -13.109 48.969 12.203 1 94.56 172 PHE A C 1
ATOM 1389 O O . PHE A 1 172 ? -13.258 50.188 12.117 1 94.56 172 PHE A O 1
ATOM 1396 N N . THR A 1 173 ? -12.031 48.375 11.68 1 93.5 173 THR A N 1
ATOM 1397 C CA . THR A 1 173 ? -10.953 49.188 11.117 1 93.5 173 THR A CA 1
ATOM 1398 C C . THR A 1 173 ? -11.461 50.031 9.961 1 93.5 173 THR A C 1
ATOM 1400 O O . THR A 1 173 ? -12.281 49.562 9.156 1 93.5 173 THR A O 1
ATOM 1403 N N . LYS A 1 174 ? -11.039 51.25 9.883 1 91.62 174 LYS A N 1
ATOM 1404 C CA . LYS A 1 174 ? -11.352 52.156 8.781 1 91.62 174 LYS A CA 1
ATOM 1405 C C . LYS A 1 174 ? -10.141 53 8.398 1 91.62 174 LYS A C 1
ATOM 1407 O O . LYS A 1 174 ? -9.188 53.125 9.172 1 91.62 174 LYS A O 1
ATOM 1412 N N . SER A 1 175 ? -10.203 53.469 7.238 1 89.94 175 SER A N 1
ATOM 1413 C CA . SER A 1 175 ? -9.148 54.375 6.785 1 89.94 175 SER A CA 1
ATOM 1414 C C . SER A 1 175 ? -9.484 55.844 7.117 1 89.94 175 SER A C 1
ATOM 1416 O O . SER A 1 175 ? -10.656 56.188 7.297 1 89.94 175 SER A O 1
ATOM 1418 N N . ALA A 1 176 ? -8.438 56.594 7.227 1 86.25 176 ALA A N 1
ATOM 1419 C CA . ALA A 1 176 ? -8.633 58.031 7.438 1 86.25 176 ALA A CA 1
ATOM 1420 C C . ALA A 1 176 ? -9.461 58.625 6.305 1 86.25 176 ALA A C 1
ATOM 1422 O O . ALA A 1 176 ? -10.336 59.469 6.547 1 86.25 176 ALA A O 1
ATOM 1423 N N . GLU A 1 177 ? -9.125 58.188 5.121 1 88.25 177 GLU A N 1
ATOM 1424 C CA . GLU A 1 177 ? -9.953 58.594 3.984 1 88.25 177 GLU A CA 1
ATOM 1425 C C . GLU A 1 177 ? -11.211 57.719 3.898 1 88.25 177 GLU A C 1
ATOM 1427 O O . GLU A 1 177 ? -11.125 56.5 3.773 1 88.25 177 GLU A O 1
ATOM 1432 N N . ARG A 1 178 ? -12.266 58.344 3.836 1 88.31 178 ARG A N 1
ATOM 1433 C CA . ARG A 1 178 ? -13.547 57.656 3.957 1 88.31 178 ARG A CA 1
ATOM 1434 C C . ARG A 1 178 ? -13.789 56.719 2.773 1 88.31 178 ARG A C 1
ATOM 1436 O O . ARG A 1 178 ? -14.516 55.75 2.891 1 88.31 178 ARG A O 1
ATOM 1443 N N . ASN A 1 179 ? -13.195 57.062 1.666 1 93.62 179 ASN A N 1
ATOM 1444 C CA . ASN A 1 179 ? -13.469 56.25 0.489 1 93.62 179 ASN A CA 1
ATOM 1445 C C . ASN A 1 179 ? -12.383 55.188 0.267 1 93.62 179 ASN A C 1
ATOM 1447 O O . ASN A 1 179 ? -12.336 54.562 -0.785 1 93.62 179 ASN A O 1
ATOM 1451 N N . GLU A 1 180 ? -11.477 55 1.176 1 94.69 180 GLU A N 1
ATOM 1452 C CA . GLU A 1 180 ? -10.414 54 1.099 1 94.69 180 GLU A CA 1
ATOM 1453 C C . GLU A 1 180 ? -10.766 52.781 1.93 1 94.69 180 GLU A C 1
ATOM 1455 O O . GLU A 1 180 ? -11.148 52.875 3.098 1 94.69 180 GLU A O 1
ATOM 1460 N N . PHE A 1 181 ? -10.508 51.469 1.319 1 96.06 181 PHE A N 1
ATOM 1461 C CA . PHE A 1 181 ? -11.094 50.344 2.02 1 96.06 181 PHE A CA 1
ATOM 1462 C C . PHE A 1 181 ? -10.078 49.219 2.156 1 96.06 181 PHE A C 1
ATOM 1464 O O . PHE A 1 181 ? -10.398 48.156 2.674 1 96.06 181 PHE A O 1
ATOM 1471 N N . TRP A 1 182 ? -8.789 49.281 1.778 1 95.94 182 TRP A N 1
ATOM 1472 C CA . TRP A 1 182 ? -7.84 48.156 1.807 1 95.94 182 TRP A CA 1
ATOM 1473 C C . TRP A 1 182 ? -7.617 47.688 3.234 1 95.94 182 TRP A C 1
ATOM 1475 O O . TRP A 1 182 ? -7.508 46.469 3.473 1 95.94 182 TRP A O 1
ATOM 1485 N N . SER A 1 183 ? -7.562 48.594 4.207 1 95.19 183 SER A N 1
ATOM 1486 C CA . SER A 1 183 ? -7.289 48.219 5.586 1 95.19 183 SER A CA 1
ATOM 1487 C C . SER A 1 183 ? -8.461 47.438 6.188 1 95.19 183 SER A C 1
ATOM 1489 O O . SER A 1 183 ? -8.266 46.469 6.906 1 95.19 183 SER A O 1
ATOM 1491 N N . ALA A 1 184 ? -9.672 47.906 5.867 1 96.25 184 ALA A N 1
ATOM 1492 C CA . ALA A 1 184 ? -10.867 47.219 6.352 1 96.25 184 ALA A CA 1
ATOM 1493 C C . ALA A 1 184 ? -10.961 45.812 5.77 1 96.25 184 ALA A C 1
ATOM 1495 O O . ALA A 1 184 ? -11.336 44.875 6.469 1 96.25 184 ALA A O 1
ATOM 1496 N N . LEU A 1 185 ? -10.664 45.688 4.516 1 97.69 185 LEU A N 1
ATOM 1497 C CA . LEU A 1 185 ? -10.727 44.406 3.852 1 97.69 185 LEU A CA 1
ATOM 1498 C C . LEU A 1 185 ? -9.617 43.469 4.352 1 97.69 185 LEU A C 1
ATOM 1500 O O . LEU A 1 185 ? -9.82 42.25 4.469 1 97.69 185 LEU A O 1
ATOM 1504 N N . LEU A 1 186 ? -8.438 44.031 4.609 1 97.44 186 LEU A N 1
ATOM 1505 C CA . LEU A 1 186 ? -7.348 43.25 5.18 1 97.44 186 LEU A CA 1
ATOM 1506 C C . LEU A 1 186 ? -7.746 42.656 6.539 1 97.44 186 LEU A C 1
ATOM 1508 O O . LEU A 1 186 ? -7.477 41.5 6.824 1 97.44 186 LEU A O 1
ATOM 1512 N N . GLU A 1 187 ? -8.344 43.469 7.367 1 97.31 187 GLU A N 1
ATOM 1513 C CA . GLU A 1 187 ? -8.82 43.031 8.672 1 97.31 187 GLU A CA 1
ATOM 1514 C C . GLU A 1 187 ? -9.844 41.906 8.516 1 97.31 187 GLU A C 1
ATOM 1516 O O . GLU A 1 187 ? -9.828 40.938 9.273 1 97.31 187 GLU A O 1
ATOM 1521 N N . LYS A 1 188 ? -10.734 42.062 7.574 1 97.69 188 LYS A N 1
ATOM 1522 C CA . LYS A 1 188 ? -11.742 41.031 7.324 1 97.69 188 LYS A CA 1
ATOM 1523 C C . LYS A 1 188 ? -11.094 39.719 6.922 1 97.69 188 LYS A C 1
ATOM 1525 O O . LYS A 1 188 ? -11.492 38.656 7.391 1 97.69 188 LYS A O 1
ATOM 1530 N N . ALA A 1 189 ? -10.164 39.781 5.992 1 97.94 189 ALA A N 1
ATOM 1531 C CA . ALA A 1 189 ? -9.461 38.562 5.562 1 97.94 189 ALA A CA 1
ATOM 1532 C C . ALA A 1 189 ? -8.773 37.875 6.742 1 97.94 189 ALA A C 1
ATOM 1534 O O . ALA A 1 189 ? -8.781 36.656 6.844 1 97.94 189 ALA A O 1
ATOM 1535 N N . TYR A 1 190 ? -8.141 38.656 7.605 1 96.44 190 TYR A N 1
ATOM 1536 C CA . TYR A 1 190 ? -7.477 38.125 8.789 1 96.44 190 TYR A CA 1
ATOM 1537 C C . TYR A 1 190 ? -8.492 37.531 9.758 1 96.44 190 TYR A C 1
ATOM 1539 O O . TYR A 1 190 ? -8.211 36.531 10.414 1 96.44 190 TYR A O 1
ATOM 1547 N N . ALA A 1 191 ? -9.648 38.188 9.875 1 95.31 191 ALA A N 1
ATOM 1548 C CA . ALA A 1 191 ? -10.734 37.656 10.695 1 95.31 191 ALA A CA 1
ATOM 1549 C C . ALA A 1 191 ? -11.195 36.281 10.172 1 95.31 191 ALA A C 1
ATOM 1551 O O . ALA A 1 191 ? -11.438 35.375 10.953 1 95.31 191 ALA A O 1
ATOM 1552 N N . LYS A 1 192 ? -11.336 36.219 8.898 1 95.44 192 LYS A N 1
ATOM 1553 C CA . LYS A 1 192 ? -11.703 34.969 8.289 1 95.44 192 LYS A CA 1
ATOM 1554 C C . LYS A 1 192 ? -10.656 33.875 8.594 1 95.44 192 LYS A C 1
ATOM 1556 O O . LYS A 1 192 ? -11.008 32.75 8.922 1 95.44 192 LYS A O 1
ATOM 1561 N N . LEU A 1 193 ? -9.43 34.219 8.453 1 92.69 193 LEU A N 1
ATOM 1562 C CA . LEU A 1 193 ? -8.32 33.312 8.711 1 92.69 193 LEU A CA 1
ATOM 1563 C C . LEU A 1 193 ? -8.406 32.719 10.117 1 92.69 193 LEU A C 1
ATOM 1565 O O . LEU A 1 193 ? -8.055 31.578 10.336 1 92.69 193 LEU A O 1
ATOM 1569 N N . HIS A 1 194 ? -8.898 33.531 11.023 1 89.19 194 HIS A N 1
ATOM 1570 C CA . HIS A 1 194 ? -8.914 33.094 12.422 1 89.19 194 HIS A CA 1
ATOM 1571 C C . HIS A 1 194 ? -10.32 32.719 12.867 1 89.19 194 HIS A C 1
ATOM 1573 O O . HIS A 1 194 ? -10.539 32.406 14.039 1 89.19 194 HIS A O 1
ATOM 1579 N N . GLY A 1 195 ? -11.328 32.906 11.953 1 88.12 195 GLY A N 1
ATOM 1580 C CA . GLY A 1 195 ? -12.648 32.375 12.219 1 88.12 195 GLY A CA 1
ATOM 1581 C C . GLY A 1 195 ? -13.727 33.438 12.352 1 88.12 195 GLY A C 1
ATOM 1582 O O . GLY A 1 195 ? -14.852 33.25 11.891 1 88.12 195 GLY A O 1
ATOM 1583 N N . SER A 1 196 ? -13.375 34.594 13.016 1 92.06 196 SER A N 1
ATOM 1584 C CA . SER A 1 196 ? -14.328 35.656 13.211 1 92.06 196 SER A CA 1
ATOM 1585 C C . SER A 1 196 ? -13.617 36.969 13.578 1 92.06 196 SER A C 1
ATOM 1587 O O . SER A 1 196 ? -12.422 36.969 13.875 1 92.06 196 SER A O 1
ATOM 1589 N N . TYR A 1 197 ? -14.336 38.031 13.562 1 93.69 197 TYR A N 1
ATOM 1590 C CA . TYR A 1 197 ? -13.789 39.312 14.031 1 93.69 197 TYR A CA 1
ATOM 1591 C C . TYR A 1 197 ? -13.461 39.25 15.516 1 93.69 197 TYR A C 1
ATOM 1593 O O . TYR A 1 197 ? -12.414 39.75 15.945 1 93.69 197 TYR A O 1
ATOM 1601 N N . GLU A 1 198 ? -14.281 38.625 16.281 1 91.75 198 GLU A N 1
ATOM 1602 C CA . GLU A 1 198 ? -14.086 38.5 17.719 1 91.75 198 GLU A CA 1
ATOM 1603 C C . GLU A 1 198 ? -12.797 37.75 18.062 1 91.75 198 GLU A C 1
ATOM 1605 O O . GLU A 1 198 ? -12.156 38.031 19.078 1 91.75 198 GLU A O 1
ATOM 1610 N N . ALA A 1 199 ? -12.469 36.844 17.234 1 88.25 199 ALA A N 1
ATOM 1611 C CA . ALA A 1 199 ? -11.25 36.062 17.453 1 88.25 199 ALA A CA 1
ATOM 1612 C C . ALA A 1 199 ? -10.016 36.969 17.422 1 88.25 199 ALA A C 1
ATOM 1614 O O . ALA A 1 199 ? -8.945 36.562 17.875 1 88.25 199 ALA A O 1
ATOM 1615 N N . LEU A 1 200 ? -10.117 38.188 16.906 1 90.94 200 LEU A N 1
ATOM 1616 C CA . LEU A 1 200 ? -8.992 39.094 16.797 1 90.94 200 LEU A CA 1
ATOM 1617 C C . LEU A 1 200 ? -8.867 39.969 18.047 1 90.94 200 LEU A C 1
ATOM 1619 O O . LEU A 1 200 ? -7.922 40.75 18.172 1 90.94 200 LEU A O 1
ATOM 1623 N N . LYS A 1 201 ? -9.781 39.75 18.906 1 89.5 201 LYS A N 1
ATOM 1624 C CA . LYS A 1 201 ? -9.719 40.531 20.141 1 89.5 201 LYS A CA 1
ATOM 1625 C C . LYS A 1 201 ? -8.531 40.094 21 1 89.5 201 LYS A C 1
ATOM 1627 O O . LYS A 1 201 ? -8.391 38.938 21.344 1 89.5 201 LYS A O 1
ATOM 1632 N N . GLY A 1 202 ? -7.75 41.031 21.344 1 82.81 202 GLY A N 1
ATOM 1633 C CA . GLY A 1 202 ? -6.578 40.719 22.156 1 82.81 202 GLY A CA 1
ATOM 1634 C C . GLY A 1 202 ? -5.508 39.969 21.406 1 82.81 202 GLY A C 1
ATOM 1635 O O . GLY A 1 202 ? -5.816 39.125 20.562 1 82.81 202 GLY A O 1
ATOM 1636 N N . GLY A 1 203 ? -4.297 40.344 21.609 1 82 203 GLY A N 1
ATOM 1637 C CA . GLY A 1 203 ? -3.174 39.688 20.969 1 82 203 GLY A CA 1
ATOM 1638 C C . GLY A 1 203 ? -1.866 40.438 21.125 1 82 203 GLY A C 1
ATOM 1639 O O . GLY A 1 203 ? -1.794 41.406 21.859 1 82 203 GLY A O 1
ATOM 1640 N N . ASN A 1 204 ? -0.906 39.844 20.5 1 84.25 204 ASN A N 1
ATOM 1641 C CA . ASN A 1 204 ? 0.419 40.438 20.469 1 84.25 204 ASN A CA 1
ATOM 1642 C C . ASN A 1 204 ? 0.821 40.844 19.047 1 84.25 204 ASN A C 1
ATOM 1644 O O . ASN A 1 204 ? 0.552 40.125 18.094 1 84.25 204 ASN A O 1
ATOM 1648 N N . THR A 1 205 ? 1.42 42 19 1 91 205 THR A N 1
ATOM 1649 C CA . THR A 1 205 ? 1.839 42.5 17.703 1 91 205 THR A CA 1
ATOM 1650 C C . THR A 1 205 ? 2.74 41.5 17 1 91 205 THR A C 1
ATOM 1652 O O . THR A 1 205 ? 2.715 41.375 15.766 1 91 205 THR A O 1
ATOM 1655 N N . THR A 1 206 ? 3.455 40.75 17.812 1 90.06 206 THR A N 1
ATOM 1656 C CA . THR A 1 206 ? 4.348 39.719 17.297 1 90.06 206 THR A CA 1
ATOM 1657 C C . THR A 1 206 ? 3.586 38.75 16.406 1 90.06 206 THR A C 1
ATOM 1659 O O . THR A 1 206 ? 4.098 38.312 15.367 1 90.06 206 THR A O 1
ATOM 1662 N N . GLU A 1 207 ? 2.443 38.375 16.734 1 89.75 207 GLU A N 1
ATOM 1663 C CA . GLU A 1 207 ? 1.64 37.438 15.984 1 89.75 207 GLU A CA 1
ATOM 1664 C C . GLU A 1 207 ? 1.351 37.938 14.57 1 89.75 207 GLU A C 1
ATOM 1666 O O . GLU A 1 207 ? 1.552 37.188 13.594 1 89.75 207 GLU A O 1
ATOM 1671 N N . ALA A 1 208 ? 0.932 39.125 14.555 1 93.5 208 ALA A N 1
ATOM 1672 C CA . ALA A 1 208 ? 0.566 39.688 13.266 1 93.5 208 ALA A CA 1
ATOM 1673 C C . ALA A 1 208 ? 1.8 39.938 12.391 1 93.5 208 ALA A C 1
ATOM 1675 O O . ALA A 1 208 ? 1.786 39.625 11.195 1 93.5 208 ALA A O 1
ATOM 1676 N N . MET A 1 209 ? 2.822 40.438 13.008 1 93.56 209 MET A N 1
ATOM 1677 C CA . MET A 1 209 ? 4.039 40.688 12.25 1 93.56 209 MET A CA 1
ATOM 1678 C C . MET A 1 209 ? 4.578 39.406 11.633 1 93.56 209 MET A C 1
ATOM 1680 O O . MET A 1 209 ? 5 39.406 10.469 1 93.56 209 MET A O 1
ATOM 1684 N N . GLU A 1 210 ? 4.57 38.438 12.406 1 92.62 210 GLU A N 1
ATOM 1685 C CA . GLU A 1 210 ? 5.047 37.156 11.898 1 92.62 210 GLU A CA 1
ATOM 1686 C C . GLU A 1 210 ? 4.113 36.594 10.82 1 92.62 210 GLU A C 1
ATOM 1688 O O . GLU A 1 210 ? 4.57 36.031 9.828 1 92.62 210 GLU A O 1
ATOM 1693 N N . ASP A 1 211 ? 2.861 36.719 10.961 1 93.5 211 ASP A N 1
ATOM 1694 C CA . ASP A 1 211 ? 1.9 36.219 9.977 1 93.5 211 ASP A CA 1
ATOM 1695 C C . ASP A 1 211 ? 2.01 37 8.672 1 93.5 211 ASP A C 1
ATOM 1697 O O . ASP A 1 211 ? 1.598 36.531 7.613 1 93.5 211 ASP A O 1
ATOM 1701 N N . PHE A 1 212 ? 2.535 38.219 8.75 1 94.5 212 PHE A N 1
ATOM 1702 C CA . PHE A 1 212 ? 2.688 39.062 7.551 1 94.5 212 PHE A CA 1
ATOM 1703 C C . PHE A 1 212 ? 3.998 38.719 6.844 1 94.5 212 PHE A C 1
ATOM 1705 O O . PHE A 1 212 ? 4.133 38.969 5.641 1 94.5 212 PHE A O 1
ATOM 1712 N N . THR A 1 213 ? 4.949 38.188 7.594 1 91.31 213 THR A N 1
ATOM 1713 C CA . THR A 1 213 ? 6.297 38.188 7.031 1 91.31 213 THR A CA 1
ATOM 1714 C C . THR A 1 213 ? 6.887 36.781 7.055 1 91.31 213 THR A C 1
ATOM 1716 O O . THR A 1 213 ? 7.797 36.469 6.285 1 91.31 213 THR A O 1
ATOM 1719 N N . GLY A 1 214 ? 6.449 35.969 8.031 1 89.12 214 GLY A N 1
ATOM 1720 C CA . GLY A 1 214 ? 7.133 34.688 8.281 1 89.12 214 GLY A CA 1
ATOM 1721 C C . GLY A 1 214 ? 8.438 34.875 9.039 1 89.12 214 GLY A C 1
ATOM 1722 O O . GLY A 1 214 ? 9.195 33.906 9.203 1 89.12 214 GLY A O 1
ATOM 1723 N N . GLY A 1 215 ? 8.672 36 9.516 1 89 215 GLY A N 1
ATOM 1724 C CA . GLY A 1 215 ? 9.914 36.281 10.211 1 89 215 GLY A CA 1
ATOM 1725 C C . GLY A 1 215 ? 9.906 35.844 11.664 1 89 215 GLY A C 1
ATOM 1726 O O . GLY A 1 215 ? 9.047 35.062 12.078 1 89 215 GLY A O 1
ATOM 1727 N N . VAL A 1 216 ? 10.984 36.281 12.352 1 89.31 216 VAL A N 1
ATOM 1728 C CA . VAL A 1 216 ? 11.117 35.938 13.766 1 89.31 216 VAL A CA 1
ATOM 1729 C C . VAL A 1 216 ? 11.148 37.219 14.602 1 89.31 216 VAL A C 1
ATOM 1731 O O . VAL A 1 216 ? 11.82 38.188 14.242 1 89.31 216 VAL A O 1
ATOM 1734 N N . THR A 1 217 ? 10.336 37.219 15.641 1 90.31 217 THR A N 1
ATOM 1735 C CA . THR A 1 217 ? 10.234 38.406 16.469 1 90.31 217 THR A CA 1
ATOM 1736 C C . THR A 1 217 ? 10.977 38.219 17.797 1 90.31 217 THR A C 1
ATOM 1738 O O . THR A 1 217 ? 10.805 37.188 18.453 1 90.31 217 THR A O 1
ATOM 1741 N N . GLU A 1 218 ? 11.805 39.094 18.062 1 87.25 218 GLU A N 1
ATOM 1742 C CA . GLU A 1 218 ? 12.445 39.188 19.359 1 87.25 218 GLU A CA 1
ATOM 1743 C C . GLU A 1 218 ? 11.891 40.344 20.172 1 87.25 218 GLU A C 1
ATOM 1745 O O . GLU A 1 218 ? 11.516 41.375 19.609 1 87.25 218 GLU A O 1
ATOM 1750 N N . PHE A 1 219 ? 11.719 40.188 21.344 1 86.12 219 PHE A N 1
ATOM 1751 C CA . PHE A 1 219 ? 11.234 41.344 22.109 1 86.12 219 PHE A CA 1
ATOM 1752 C C . PHE A 1 219 ? 12.211 41.688 23.234 1 86.12 219 PHE A C 1
ATOM 1754 O O . PHE A 1 219 ? 12.969 40.844 23.688 1 86.12 219 PHE A O 1
ATOM 1761 N N . TYR A 1 220 ? 12.266 42.969 23.625 1 87.06 220 TYR A N 1
ATOM 1762 C CA . TYR A 1 220 ? 13.078 43.531 24.703 1 87.06 220 TYR A CA 1
ATOM 1763 C C . TYR A 1 220 ? 12.203 44.219 25.734 1 87.06 220 TYR A C 1
ATOM 1765 O O . TYR A 1 220 ? 11.398 45.094 25.391 1 87.06 220 TYR A O 1
ATOM 1773 N N . GLU A 1 221 ? 12.359 43.781 26.969 1 89.31 221 GLU A N 1
ATOM 1774 C CA . GLU A 1 221 ? 11.789 44.562 28.047 1 89.31 221 GLU A CA 1
ATOM 1775 C C . GLU A 1 221 ? 12.602 45.844 28.297 1 89.31 221 GLU A C 1
ATOM 1777 O O . GLU A 1 221 ? 13.812 45.781 28.5 1 89.31 221 GLU A O 1
ATOM 1782 N N . MET A 1 222 ? 11.922 46.875 28.328 1 91.56 222 MET A N 1
ATOM 1783 C CA . MET A 1 222 ? 12.617 48.156 28.391 1 91.56 222 MET A CA 1
ATOM 1784 C C . MET A 1 222 ? 13.469 48.25 29.641 1 91.56 222 MET A C 1
ATOM 1786 O O . MET A 1 222 ? 14.578 48.812 29.609 1 91.56 222 MET A O 1
ATOM 1790 N N . LYS A 1 223 ? 12.984 47.688 30.719 1 88.19 223 LYS A N 1
ATOM 1791 C CA . LYS A 1 223 ? 13.711 47.75 31.984 1 88.19 223 LYS A CA 1
ATOM 1792 C C . LYS A 1 223 ? 15.016 46.969 31.906 1 88.19 223 LYS A C 1
ATOM 1794 O O . LYS A 1 223 ? 15.992 47.312 32.594 1 88.19 223 LYS A O 1
ATOM 1799 N N . GLU A 1 224 ? 15.07 46.031 31.141 1 86.31 224 GLU A N 1
ATOM 1800 C CA . GLU A 1 224 ? 16.25 45.156 31.016 1 86.31 224 GLU A CA 1
ATOM 1801 C C . GLU A 1 224 ? 16.875 45.281 29.641 1 86.31 224 GLU A C 1
ATOM 1803 O O . GLU A 1 224 ? 17.609 44.375 29.219 1 86.31 224 GLU A O 1
ATOM 1808 N N . ALA A 1 225 ? 16.547 46.344 28.953 1 87.56 225 ALA A N 1
ATOM 1809 C CA . ALA A 1 225 ? 17.031 46.469 27.578 1 87.56 225 ALA A CA 1
ATOM 1810 C C . ALA A 1 225 ? 18.531 46.719 27.547 1 87.56 225 ALA A C 1
ATOM 1812 O O . ALA A 1 225 ? 19.062 47.406 28.422 1 87.56 225 ALA A O 1
ATOM 1813 N N . PRO A 1 226 ? 19.203 46.219 26.625 1 85.31 226 PRO A N 1
ATOM 1814 C CA . PRO A 1 226 ? 20.641 46.5 26.5 1 85.31 226 PRO A CA 1
ATOM 1815 C C . PRO A 1 226 ? 20.938 47.969 26.281 1 85.31 226 PRO A C 1
ATOM 1817 O O . PRO A 1 226 ? 20.078 48.719 25.781 1 85.31 226 PRO A O 1
ATOM 1820 N N . LYS A 1 227 ? 22.156 48.281 26.562 1 86.38 227 LYS A N 1
ATOM 1821 C CA . LYS A 1 227 ? 22.594 49.656 26.406 1 86.38 227 LYS A CA 1
ATOM 1822 C C . LYS A 1 227 ? 22.578 50.094 24.938 1 86.38 227 LYS A C 1
ATOM 1824 O O . LYS A 1 227 ? 22.344 51.25 24.625 1 86.38 227 LYS A O 1
ATOM 1829 N N . GLU A 1 228 ? 22.734 49.094 24.141 1 88.88 228 GLU A N 1
ATOM 1830 C CA . GLU A 1 228 ? 22.828 49.375 22.719 1 88.88 228 GLU A CA 1
ATOM 1831 C C . GLU A 1 228 ? 21.469 49.281 22.031 1 88.88 228 GLU A C 1
ATOM 1833 O O . GLU A 1 228 ? 21.391 49.062 20.812 1 88.88 228 GLU A O 1
ATOM 1838 N N . LEU A 1 229 ? 20.422 49.406 22.719 1 90.94 229 LEU A N 1
ATOM 1839 C CA . LEU A 1 229 ? 19.094 49.219 22.156 1 90.94 229 LEU A CA 1
ATOM 1840 C C . LEU A 1 229 ? 18.844 50.188 21.016 1 90.94 229 LEU A C 1
ATOM 1842 O O . LEU A 1 229 ? 18.266 49.812 19.984 1 90.94 229 LEU A O 1
ATOM 1846 N N . TYR A 1 230 ? 19.297 51.406 21.203 1 92.56 230 TYR A N 1
ATOM 1847 C CA . TYR A 1 230 ? 19.078 52.375 20.141 1 92.56 230 TYR A CA 1
ATOM 1848 C C . TYR A 1 230 ? 19.75 51.938 18.844 1 92.56 230 TYR A C 1
ATOM 1850 O O . TYR A 1 230 ? 19.156 52.062 17.766 1 92.56 230 TYR A O 1
ATOM 1858 N N . LYS A 1 231 ? 20.891 51.5 18.953 1 88.62 231 LYS A N 1
ATOM 1859 C CA . LYS A 1 231 ? 21.625 51 17.797 1 88.62 231 LYS A CA 1
ATOM 1860 C C . LYS A 1 231 ? 20.906 49.781 17.172 1 88.62 231 LYS A C 1
ATOM 1862 O O . LYS A 1 231 ? 20.875 49.656 15.945 1 88.62 231 LYS A O 1
ATOM 1867 N N . ILE A 1 232 ? 20.453 49 18.016 1 87.25 232 ILE A N 1
ATOM 1868 C CA . ILE A 1 232 ? 19.719 47.844 17.562 1 87.25 232 ILE A CA 1
ATOM 1869 C C . ILE A 1 232 ? 18.484 48.25 16.781 1 87.25 232 ILE A C 1
ATOM 1871 O O . ILE A 1 232 ? 18.219 47.719 15.695 1 87.25 232 ILE A O 1
ATOM 1875 N N . MET A 1 233 ? 17.797 49.219 17.266 1 91.94 233 MET A N 1
ATOM 1876 C CA . MET A 1 233 ? 16.594 49.719 16.625 1 91.94 233 MET A CA 1
ATOM 1877 C C . MET A 1 233 ? 16.922 50.344 15.273 1 91.94 233 MET A C 1
ATOM 1879 O O . MET A 1 233 ? 16.219 50.125 14.289 1 91.94 233 MET A O 1
ATOM 1883 N N . THR A 1 234 ? 17.969 51.125 15.297 1 89.5 234 THR A N 1
ATOM 1884 C CA . THR A 1 234 ? 18.391 51.781 14.07 1 89.5 234 THR A CA 1
ATOM 1885 C C . THR A 1 234 ? 18.734 50.781 12.984 1 89.5 234 THR A C 1
ATOM 1887 O O . THR A 1 234 ? 18.297 50.906 11.844 1 89.5 234 THR A O 1
ATOM 1890 N N . LYS A 1 235 ? 19.438 49.812 13.367 1 83.06 235 LYS A N 1
ATOM 1891 C CA . LYS A 1 235 ? 19.828 48.781 12.414 1 83.06 235 LYS A CA 1
ATOM 1892 C C . LYS A 1 235 ? 18.609 47.969 11.938 1 83.06 235 LYS A C 1
ATOM 1894 O O . LYS A 1 235 ? 18.547 47.562 10.773 1 83.06 235 LYS A O 1
ATOM 1899 N N . ALA A 1 236 ? 17.781 47.719 12.859 1 84.81 236 ALA A N 1
ATOM 1900 C CA . ALA A 1 236 ? 16.562 46.969 12.516 1 84.81 236 ALA A CA 1
ATOM 1901 C C . ALA A 1 236 ? 15.742 47.719 11.469 1 84.81 236 ALA A C 1
ATOM 1903 O O . ALA A 1 236 ? 15.258 47.125 10.508 1 84.81 236 ALA A O 1
ATOM 1904 N N . LEU A 1 237 ? 15.617 48.969 11.648 1 84.75 237 LEU A N 1
ATOM 1905 C CA . LEU A 1 237 ? 14.867 49.781 10.695 1 84.75 237 LEU A CA 1
ATOM 1906 C C . LEU A 1 237 ? 15.555 49.812 9.336 1 84.75 237 LEU A C 1
ATOM 1908 O O . LEU A 1 237 ? 14.883 49.75 8.297 1 84.75 237 LEU A O 1
ATOM 1912 N N . GLU A 1 238 ? 16.812 49.875 9.359 1 79.38 238 GLU A N 1
ATOM 1913 C CA . GLU A 1 238 ? 17.594 49.906 8.125 1 79.38 238 GLU A CA 1
ATOM 1914 C C . GLU A 1 238 ? 17.438 48.594 7.355 1 79.38 238 GLU A C 1
ATOM 1916 O O . GLU A 1 238 ? 17.453 48.594 6.121 1 79.38 238 GLU A O 1
ATOM 1921 N N . ARG A 1 239 ? 17.266 47.625 8.156 1 78 239 ARG A N 1
ATOM 1922 C CA . ARG A 1 239 ? 17.172 46.281 7.555 1 78 239 ARG A CA 1
ATOM 1923 C C . ARG A 1 239 ? 15.734 45.969 7.164 1 78 239 ARG A C 1
ATOM 1925 O O . ARG A 1 239 ? 15.453 44.906 6.629 1 78 239 ARG A O 1
ATOM 1932 N N . GLY A 1 240 ? 14.836 46.875 7.48 1 79.62 240 GLY A N 1
ATOM 1933 C CA . GLY A 1 240 ? 13.453 46.688 7.086 1 79.62 240 GLY A CA 1
ATOM 1934 C C . GLY A 1 240 ? 12.656 45.875 8.078 1 79.62 240 GLY A C 1
ATOM 1935 O O . GLY A 1 240 ? 11.555 45.406 7.773 1 79.62 240 GLY A O 1
ATOM 1936 N N . SER A 1 241 ? 13.219 45.656 9.234 1 87.5 241 SER A N 1
ATOM 1937 C CA . SER A 1 241 ? 12.492 44.938 10.273 1 87.5 241 SER A CA 1
ATOM 1938 C C . SER A 1 241 ? 11.273 45.719 10.742 1 87.5 241 SER A C 1
ATOM 1940 O O . SER A 1 241 ? 11.242 46.969 10.641 1 87.5 241 SER A O 1
ATOM 1942 N N . MET A 1 242 ? 10.305 45 11.094 1 91.38 242 MET A N 1
ATOM 1943 C CA . MET A 1 242 ? 9.133 45.656 11.695 1 91.38 242 MET A CA 1
ATOM 1944 C C . MET A 1 242 ? 9.297 45.781 13.203 1 91.38 242 MET A C 1
ATOM 1946 O O . MET A 1 242 ? 9.82 44.875 13.859 1 91.38 242 MET A O 1
ATOM 1950 N N . MET A 1 243 ? 8.898 46.938 13.719 1 93.94 243 MET A N 1
ATOM 1951 C CA . MET A 1 243 ? 9.047 47.156 15.156 1 93.94 243 MET A CA 1
ATOM 1952 C C . MET A 1 243 ? 7.746 47.656 15.773 1 93.94 243 MET A C 1
ATOM 1954 O O . MET A 1 243 ? 7.129 48.594 15.266 1 93.94 243 MET A O 1
ATOM 1958 N N . GLY A 1 244 ? 7.289 46.969 16.766 1 93.69 244 GLY A N 1
ATOM 1959 C CA . GLY A 1 244 ? 6.168 47.375 17.594 1 93.69 244 GLY A CA 1
ATOM 1960 C C . GLY A 1 244 ? 6.539 47.5 19.062 1 93.69 244 GLY A C 1
ATOM 1961 O O . GLY A 1 244 ? 7.562 47 19.5 1 93.69 244 GLY A O 1
ATOM 1962 N N . CYS A 1 245 ? 5.824 48.312 19.781 1 94.38 245 CYS A N 1
ATOM 1963 C CA . CYS A 1 245 ? 6.035 48.469 21.219 1 94.38 245 CYS A CA 1
ATOM 1964 C C . CYS A 1 245 ? 4.703 48.594 21.953 1 94.38 245 CYS A C 1
ATOM 1966 O O . CYS A 1 245 ? 3.656 48.75 21.344 1 94.38 245 CYS A O 1
ATOM 1968 N N . SER A 1 246 ? 4.773 48.375 23.234 1 93.19 246 SER A N 1
ATOM 1969 C CA . SER A 1 246 ? 3.533 48.406 24 1 93.19 246 SER A CA 1
ATOM 1970 C C . SER A 1 246 ? 3.777 48.906 25.422 1 93.19 246 SER A C 1
ATOM 1972 O O . SER A 1 246 ? 4.91 48.875 25.906 1 93.19 246 SER A O 1
ATOM 1974 N N . ILE A 1 247 ? 2.775 49.469 25.984 1 91.56 247 ILE A N 1
ATOM 1975 C CA . ILE A 1 247 ? 2.699 49.781 27.406 1 91.56 247 ILE A CA 1
ATOM 1976 C C . ILE A 1 247 ? 1.771 48.812 28.109 1 91.56 247 ILE A C 1
ATOM 1978 O O . ILE A 1 247 ? 0.555 48.844 27.906 1 91.56 247 ILE A O 1
ATOM 1982 N N . ASP A 1 248 ? 2.32 47.969 28.891 1 85.69 248 ASP A N 1
ATOM 1983 C CA . ASP A 1 248 ? 1.531 46.906 29.516 1 85.69 248 ASP A CA 1
ATOM 1984 C C . ASP A 1 248 ? 0.778 47.438 30.734 1 85.69 248 ASP A C 1
ATOM 1986 O O . ASP A 1 248 ? 1.197 48.406 31.359 1 85.69 248 ASP A O 1
ATOM 1990 N N . SER A 1 249 ? -0.352 46.875 30.891 1 78.81 249 SER A N 1
ATOM 1991 C CA . SER A 1 249 ? -1.119 47.156 32.094 1 78.81 249 SER A CA 1
ATOM 1992 C C . SER A 1 249 ? -1.421 45.875 32.875 1 78.81 249 SER A C 1
ATOM 1994 O O . SER A 1 249 ? -1.789 44.875 32.281 1 78.81 249 SER A O 1
ATOM 1996 N N . LEU A 1 250 ? -1.104 45.875 34.094 1 68.25 250 LEU A N 1
ATOM 1997 C CA . LEU A 1 250 ? -1.348 44.719 34.969 1 68.25 250 LEU A CA 1
ATOM 1998 C C . LEU A 1 250 ? -2.807 44.656 35.406 1 68.25 250 LEU A C 1
ATOM 2000 O O . LEU A 1 250 ? -3.299 43.594 35.812 1 68.25 250 LEU A O 1
ATOM 2004 N N . VAL A 1 251 ? -3.492 45.75 35.312 1 64.31 251 VAL A N 1
ATOM 2005 C CA . VAL A 1 251 ? -4.875 45.812 35.781 1 64.31 251 VAL A CA 1
ATOM 2006 C C . VAL A 1 251 ? -5.82 45.906 34.594 1 64.31 251 VAL A C 1
ATOM 2008 O O . VAL A 1 251 ? -5.777 46.875 33.844 1 64.31 251 VAL A O 1
ATOM 2011 N N . PRO A 1 252 ? -6.625 44.906 34.438 1 65.88 252 PRO A N 1
ATOM 2012 C CA . PRO A 1 252 ? -7.547 44.875 33.281 1 65.88 252 PRO A CA 1
ATOM 2013 C C . PRO A 1 252 ? -8.383 46.156 33.188 1 65.88 252 PRO A C 1
ATOM 2015 O O . PRO A 1 252 ? -8.648 46.625 32.094 1 65.88 252 PRO A O 1
ATOM 2018 N N . ALA A 1 253 ? -8.703 46.719 34.312 1 61.19 253 ALA A N 1
ATOM 2019 C CA . ALA A 1 253 ? -9.562 47.906 34.312 1 61.19 253 ALA A CA 1
ATOM 2020 C C . ALA A 1 253 ? -8.859 49.125 33.688 1 61.19 253 ALA A C 1
ATOM 2022 O O . ALA A 1 253 ? -9.508 50.062 33.281 1 61.19 253 ALA A O 1
ATOM 2023 N N . ARG A 1 254 ? -7.664 48.969 33.5 1 65.25 254 ARG A N 1
ATOM 2024 C CA . ARG A 1 254 ? -6.91 50.125 33 1 65.25 254 ARG A CA 1
ATOM 2025 C C . ARG A 1 254 ? -6.508 49.938 31.547 1 65.25 254 ARG A C 1
ATOM 2027 O O . ARG A 1 254 ? -5.723 50.719 31.016 1 65.25 254 ARG A O 1
ATOM 2034 N N . PHE A 1 255 ? -7.133 48.938 31 1 72 255 PHE A N 1
ATOM 2035 C CA . PHE A 1 255 ? -6.801 48.75 29.594 1 72 255 PHE A CA 1
ATOM 2036 C C . PHE A 1 255 ? -7.348 49.875 28.734 1 72 255 PHE A C 1
ATOM 2038 O O . PHE A 1 255 ? -8.492 50.312 28.922 1 72 255 PHE A O 1
ATOM 2045 N N . GLU A 1 256 ? -6.449 50.438 27.969 1 73.31 256 GLU A N 1
ATOM 2046 C CA . GLU A 1 256 ? -6.707 51.469 27 1 73.31 256 GLU A CA 1
ATOM 2047 C C . GLU A 1 256 ? -7.102 52.781 27.688 1 73.31 256 GLU A C 1
ATOM 2049 O O . GLU A 1 256 ? -8.055 53.438 27.266 1 73.31 256 GLU A O 1
ATOM 2054 N N . THR A 1 257 ? -6.402 53.031 28.844 1 80.75 257 THR A N 1
ATOM 2055 C CA . THR A 1 257 ? -6.582 54.281 29.516 1 80.75 257 THR A CA 1
ATOM 2056 C C . THR A 1 257 ? -5.465 55.281 29.141 1 80.75 257 THR A C 1
ATOM 2058 O O . THR A 1 257 ? -4.301 54.875 29.031 1 80.75 257 THR A O 1
ATOM 2061 N N . ARG A 1 258 ? -5.883 56.469 29 1 87.56 258 ARG A N 1
ATOM 2062 C CA . ARG A 1 258 ? -4.945 57.5 28.625 1 87.56 258 ARG A CA 1
ATOM 2063 C C . ARG A 1 258 ? -4.156 58 29.828 1 87.56 258 ARG A C 1
ATOM 2065 O O . ARG A 1 258 ? -4.707 58.125 30.922 1 87.56 258 ARG A O 1
ATOM 2072 N N . THR A 1 259 ? -2.961 58.219 29.672 1 88.88 259 THR A N 1
ATOM 2073 C CA . THR A 1 259 ? -2.105 58.75 30.734 1 88.88 259 THR A CA 1
ATOM 2074 C C . THR A 1 259 ? -2.086 60.281 30.672 1 88.88 259 THR A C 1
ATOM 2076 O O . THR A 1 259 ? -2.609 60.875 29.734 1 88.88 259 THR A O 1
ATOM 2079 N N . THR A 1 260 ? -1.425 60.844 31.609 1 88.88 260 THR A N 1
ATOM 2080 C CA . THR A 1 260 ? -1.324 62.281 31.703 1 88.88 260 THR A CA 1
ATOM 2081 C C . THR A 1 260 ? -0.446 62.844 30.578 1 88.88 260 THR A C 1
ATOM 2083 O O . THR A 1 260 ? -0.609 63.969 30.156 1 88.88 260 THR A O 1
ATOM 2086 N N . THR A 1 261 ? 0.364 62 30.078 1 91.69 261 THR A N 1
ATOM 2087 C CA . THR A 1 261 ? 1.293 62.438 29.047 1 91.69 261 THR A CA 1
ATOM 2088 C C . THR A 1 261 ? 0.726 62.188 27.656 1 91.69 261 THR A C 1
ATOM 2090 O O . THR A 1 261 ? 1.409 62.375 26.641 1 91.69 261 THR A O 1
ATOM 2093 N N . GLY A 1 262 ? -0.443 61.594 27.625 1 91.88 262 GLY A N 1
ATOM 2094 C CA . GLY A 1 262 ? -1.115 61.406 26.344 1 91.88 262 GLY A CA 1
ATOM 2095 C C . GLY A 1 262 ? -0.907 60.031 25.766 1 91.88 262 GLY A C 1
ATOM 2096 O O . GLY A 1 262 ? -1.269 59.781 24.609 1 91.88 262 GLY A O 1
ATOM 2097 N N . LEU A 1 263 ? -0.286 59.156 26.469 1 93.44 263 LEU A N 1
ATOM 2098 C CA . LEU A 1 263 ? -0.094 57.781 26.016 1 93.44 263 LEU A CA 1
ATOM 2099 C C . LEU A 1 263 ? -1.221 56.875 26.516 1 93.44 263 LEU A C 1
ATOM 2101 O O . LEU A 1 263 ? -2.023 57.281 27.359 1 93.44 263 LEU A O 1
ATOM 2105 N N . VAL A 1 264 ? -1.364 55.812 25.906 1 91.44 264 VAL A N 1
ATOM 2106 C CA . VAL A 1 264 ? -2.441 54.875 26.266 1 91.44 264 VAL A CA 1
ATOM 2107 C C . VAL A 1 264 ? -1.854 53.594 26.844 1 91.44 264 VAL A C 1
ATOM 2109 O O . VAL A 1 264 ? -0.998 52.969 26.234 1 91.44 264 VAL A O 1
ATOM 2112 N N . LYS A 1 265 ? -2.352 53.125 28.031 1 89.75 265 LYS A N 1
ATOM 2113 C CA . LYS A 1 265 ? -1.902 51.875 28.672 1 89.75 265 LYS A CA 1
ATOM 2114 C C . LYS A 1 265 ? -2.615 50.688 28.094 1 89.75 265 LYS A C 1
ATOM 2116 O O . LYS A 1 265 ? -3.762 50.781 27.656 1 89.75 265 LYS A O 1
ATOM 2121 N N . GLY A 1 266 ? -1.908 49.531 28.125 1 87.81 266 GLY A N 1
ATOM 2122 C CA . GLY A 1 266 ? -2.5 48.344 27.562 1 87.81 266 GLY A CA 1
ATOM 2123 C C . GLY A 1 266 ? -2.746 48.438 26.078 1 87.81 266 GLY A C 1
ATOM 2124 O O . GLY A 1 266 ? -3.803 48.031 25.578 1 87.81 266 GLY A O 1
ATOM 2125 N N . HIS A 1 267 ? -1.868 49.031 25.422 1 87.94 267 HIS A N 1
ATOM 2126 C CA . HIS A 1 267 ? -2.025 49.375 24 1 87.94 267 HIS A CA 1
ATOM 2127 C C . HIS A 1 267 ? -0.729 49.156 23.234 1 87.94 267 HIS A C 1
ATOM 2129 O O . HIS A 1 267 ? 0.356 49.156 23.828 1 87.94 267 HIS A O 1
ATOM 2135 N N . ALA A 1 268 ? -0.908 48.844 21.984 1 91.44 268 ALA A N 1
ATOM 2136 C CA . ALA A 1 268 ? 0.239 48.625 21.109 1 91.44 268 ALA A CA 1
ATOM 2137 C C . ALA A 1 268 ? 0.475 49.812 20.203 1 91.44 268 ALA A C 1
ATOM 2139 O O . ALA A 1 268 ? -0.476 50.469 19.766 1 91.44 268 ALA A O 1
ATOM 2140 N N . TYR A 1 269 ? 1.746 50.125 19.922 1 93.88 269 TYR A N 1
ATOM 2141 C CA . TYR A 1 269 ? 2.172 51.188 19.016 1 93.88 269 TYR A CA 1
ATOM 2142 C C . TYR A 1 269 ? 3.094 50.625 17.938 1 93.88 269 TYR A C 1
ATOM 2144 O O . TYR A 1 269 ? 3.648 49.531 18.078 1 93.88 269 TYR A O 1
ATOM 2152 N N . SER A 1 270 ? 3.234 51.375 16.875 1 94.5 270 SER A N 1
ATOM 2153 C CA . SER A 1 270 ? 4.207 51.094 15.836 1 94.5 270 SER A CA 1
ATOM 2154 C C . SER A 1 270 ? 5.402 52.031 15.898 1 94.5 270 SER A C 1
ATOM 2156 O O . SER A 1 270 ? 5.238 53.219 16.156 1 94.5 270 SER A O 1
ATOM 2158 N N . VAL A 1 271 ? 6.555 51.469 15.734 1 94.31 271 VAL A N 1
ATOM 2159 C CA . VAL A 1 271 ? 7.734 52.312 15.562 1 94.31 271 VAL A CA 1
ATOM 2160 C C . VAL A 1 271 ? 7.949 52.594 14.078 1 94.31 271 VAL A C 1
ATOM 2162 O O . VAL A 1 271 ? 8.195 51.688 13.289 1 94.31 271 VAL A O 1
ATOM 2165 N N . THR A 1 272 ? 7.918 53.812 13.719 1 91.88 272 THR A N 1
ATOM 2166 C CA . THR A 1 272 ? 7.961 54.156 12.297 1 91.88 272 THR A CA 1
ATOM 2167 C C . THR A 1 272 ? 9.242 54.906 11.961 1 91.88 272 THR A C 1
ATOM 2169 O O . THR A 1 272 ? 9.492 55.219 10.797 1 91.88 272 THR A O 1
ATOM 2172 N N . GLY A 1 273 ? 10.039 55.219 12.977 1 91.81 273 GLY A N 1
ATOM 2173 C CA . GLY A 1 273 ? 11.297 55.906 12.703 1 91.81 273 GLY A CA 1
ATOM 2174 C C . GLY A 1 273 ? 12.227 55.938 13.906 1 91.81 273 GLY A C 1
ATOM 2175 O O . GLY A 1 273 ? 11.773 55.969 15.047 1 91.81 273 GLY A O 1
ATOM 2176 N N . VAL A 1 274 ? 13.469 56 13.68 1 93.62 274 VAL A N 1
ATOM 2177 C CA . VAL A 1 274 ? 14.547 56.156 14.648 1 93.62 274 VAL A CA 1
ATOM 2178 C C . VAL A 1 274 ? 15.641 57.031 14.055 1 93.62 274 VAL A C 1
ATOM 2180 O O . VAL A 1 274 ? 16.281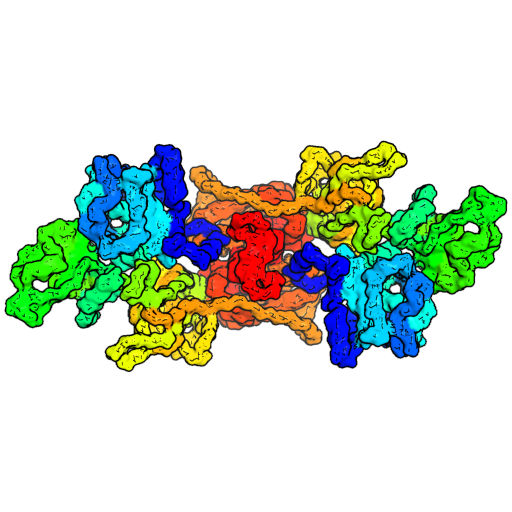 56.656 13.07 1 93.62 274 VAL A O 1
ATOM 2183 N N . GLU A 1 275 ? 15.797 58.219 14.672 1 92.69 275 GLU A N 1
ATOM 2184 C CA . GLU A 1 275 ? 16.734 59.156 14.078 1 92.69 275 GLU A CA 1
ATOM 2185 C C . GLU A 1 275 ? 17.562 59.875 15.141 1 92.69 275 GLU A C 1
ATOM 2187 O O . GLU A 1 275 ? 17.062 60.125 16.234 1 92.69 275 GLU A O 1
ATOM 2192 N N . GLU A 1 276 ? 18.734 60.156 14.812 1 90.81 276 GLU A N 1
ATOM 2193 C CA . GLU A 1 276 ? 19.609 60.969 15.633 1 90.81 276 GLU A CA 1
ATOM 2194 C C . GLU A 1 276 ? 19.859 62.344 15 1 90.81 276 GLU A C 1
ATOM 2196 O O . GLU A 1 276 ? 20.156 62.438 13.805 1 90.81 276 GLU A O 1
ATOM 2201 N N . CYS A 1 277 ? 19.625 63.406 15.727 1 87.94 277 CYS A N 1
ATOM 2202 C CA . CYS A 1 277 ? 19.75 64.75 15.188 1 87.94 277 CYS A CA 1
ATOM 2203 C C . CYS A 1 277 ? 20.734 65.562 15.992 1 87.94 277 CYS A C 1
ATOM 2205 O O . CYS A 1 277 ? 20.859 65.438 17.203 1 87.94 277 CYS A O 1
ATOM 2207 N N . LYS A 1 278 ? 21.438 66.438 15.25 1 83.94 278 LYS A N 1
ATOM 2208 C CA . LYS A 1 278 ? 22.375 67.375 15.883 1 83.94 278 LYS A CA 1
ATOM 2209 C C . LYS A 1 278 ? 21.688 68.688 16.25 1 83.94 278 LYS A C 1
ATOM 2211 O O . LYS A 1 278 ? 20.984 69.25 15.422 1 83.94 278 LYS A O 1
ATOM 2216 N N . GLN A 1 279 ? 21.812 69.125 17.469 1 77.5 279 GLN A N 1
ATOM 2217 C CA . GLN A 1 279 ? 21.203 70.375 17.906 1 77.5 279 GLN A CA 1
ATOM 2218 C C . GLN A 1 279 ? 22.078 71.562 17.562 1 77.5 279 GLN A C 1
ATOM 2220 O O . GLN A 1 279 ? 23.312 71.5 17.531 1 77.5 279 GLN A O 1
ATOM 2225 N N . SER A 1 280 ? 21.5 72.75 17.078 1 68.5 280 SER A N 1
ATOM 2226 C CA . SER A 1 280 ? 22.188 73.938 16.594 1 68.5 280 SER A CA 1
ATOM 2227 C C . SER A 1 280 ? 23.141 74.5 17.656 1 68.5 280 SER A C 1
ATOM 2229 O O . SER A 1 280 ? 24.25 74.938 17.328 1 68.5 280 SER A O 1
ATOM 2231 N N . GLN A 1 281 ? 22.656 74.812 18.906 1 60.59 281 GLN A N 1
ATOM 2232 C CA . GLN A 1 281 ? 23.422 75.625 19.859 1 60.59 281 GLN A CA 1
ATOM 2233 C C . GLN A 1 281 ? 24.641 74.875 20.359 1 60.59 281 GLN A C 1
ATOM 2235 O O . GLN A 1 281 ? 25.625 75.438 20.797 1 60.59 281 GLN A O 1
ATOM 2240 N N . HIS A 1 282 ? 24.531 73.562 20.656 1 60.62 282 HIS A N 1
ATOM 2241 C CA . HIS A 1 282 ? 25.656 72.812 21.188 1 60.62 282 HIS A CA 1
ATOM 2242 C C . HIS A 1 282 ? 26.141 71.75 20.203 1 60.62 282 HIS A C 1
ATOM 2244 O O . HIS A 1 282 ? 25.562 70.688 20.125 1 60.62 282 HIS A O 1
ATOM 2250 N N . LYS A 1 283 ? 27.125 72.188 19.25 1 56.44 283 LYS A N 1
ATOM 2251 C CA . LYS A 1 283 ? 27.672 71.438 18.125 1 56.44 283 LYS A CA 1
ATOM 2252 C C . LYS A 1 283 ? 27.844 70 18.484 1 56.44 283 LYS A C 1
ATOM 2254 O O . LYS A 1 283 ? 27.781 69.125 17.609 1 56.44 283 LYS A O 1
ATOM 2259 N N . GLU A 1 284 ? 28.062 69.688 19.703 1 62.19 284 GLU A N 1
ATOM 2260 C CA . GLU A 1 284 ? 28.531 68.312 20 1 62.19 284 GLU A CA 1
ATOM 2261 C C . GLU A 1 284 ? 27.406 67.438 20.594 1 62.19 284 GLU A C 1
ATOM 2263 O O . GLU A 1 284 ? 27.562 66.25 20.766 1 62.19 284 GLU A O 1
ATOM 2268 N N . SER A 1 285 ? 26.094 68.062 20.781 1 74.75 285 SER A N 1
ATOM 2269 C CA . SER A 1 285 ? 25.109 67.25 21.5 1 74.75 285 SER A CA 1
ATOM 2270 C C . SER A 1 285 ? 24.078 66.688 20.547 1 74.75 285 SER A C 1
ATOM 2272 O O . SER A 1 285 ? 23.5 67.375 19.734 1 74.75 285 SER A O 1
ATOM 2274 N N . LYS A 1 286 ? 24.062 65.312 20.422 1 85.88 286 LYS A N 1
ATOM 2275 C CA . LYS A 1 286 ? 23.109 64.625 19.578 1 85.88 286 LYS A CA 1
ATOM 2276 C C . LYS A 1 286 ? 21.906 64.125 20.375 1 85.88 286 LYS A C 1
ATOM 2278 O O . LYS A 1 286 ? 22.047 63.75 21.547 1 85.88 286 LYS A O 1
ATOM 2283 N N . VAL A 1 287 ? 20.703 64.438 19.859 1 90.06 287 VAL A N 1
ATOM 2284 C CA . VAL A 1 287 ? 19.484 63.906 20.469 1 90.06 287 VAL A CA 1
ATOM 2285 C C . VAL A 1 287 ? 18.953 62.719 19.688 1 90.06 287 VAL A C 1
ATOM 2287 O O . VAL A 1 287 ? 18.938 62.75 18.453 1 90.06 287 VAL A O 1
ATOM 2290 N N . ARG A 1 288 ? 18.625 61.656 20.391 1 93.88 288 ARG A N 1
ATOM 2291 C CA . ARG A 1 288 ? 18.047 60.438 19.781 1 93.88 288 ARG A CA 1
ATOM 2292 C C . ARG A 1 288 ? 16.531 60.469 19.859 1 93.88 288 ARG A C 1
ATOM 2294 O O . ARG A 1 288 ? 15.961 60.594 20.953 1 93.88 288 ARG A O 1
ATOM 2301 N N . LEU A 1 289 ? 15.883 60.375 18.719 1 95.19 289 LEU A N 1
ATOM 2302 C CA . LEU A 1 289 ? 14.43 60.469 18.656 1 95.19 289 LEU A CA 1
ATOM 2303 C C . LEU A 1 289 ? 13.836 59.188 18.109 1 95.19 289 LEU A C 1
ATOM 2305 O O . LEU A 1 289 ? 14.477 58.5 17.297 1 95.19 289 LEU A O 1
ATOM 2309 N N . VAL A 1 290 ? 12.688 58.844 18.609 1 95.94 290 VAL A N 1
ATOM 2310 C CA . VAL A 1 290 ? 11.906 57.688 18.125 1 95.94 290 VAL A CA 1
ATOM 2311 C C . VAL A 1 290 ? 10.523 58.188 17.688 1 95.94 290 VAL A C 1
ATOM 2313 O O . VAL A 1 290 ? 9.867 58.938 18.375 1 95.94 290 VAL A O 1
ATOM 2316 N N . ARG A 1 291 ? 10.148 57.812 16.516 1 95.31 291 ARG A N 1
ATOM 2317 C CA . ARG A 1 291 ? 8.82 58.125 16.016 1 95.31 291 ARG A CA 1
ATOM 2318 C C . ARG A 1 291 ? 7.859 56.969 16.203 1 95.31 291 ARG A C 1
ATOM 2320 O O . ARG A 1 291 ? 8.164 55.812 15.828 1 95.31 291 ARG A O 1
ATOM 2327 N N . LEU A 1 292 ? 6.727 57.219 16.812 1 95.31 292 LEU A N 1
ATOM 2328 C CA . LEU A 1 292 ? 5.73 56.188 17.109 1 95.31 292 LEU A CA 1
ATOM 2329 C C . LEU A 1 292 ? 4.379 56.562 16.5 1 95.31 292 LEU A C 1
ATOM 2331 O O . LEU A 1 292 ? 4.113 57.75 16.234 1 95.31 292 LEU A O 1
ATOM 2335 N N . ARG A 1 293 ? 3.627 55.531 16.297 1 93.88 293 ARG A N 1
ATOM 2336 C CA . ARG A 1 293 ? 2.271 55.75 15.797 1 93.88 293 ARG A CA 1
ATOM 2337 C C . ARG A 1 293 ? 1.249 55 16.641 1 93.88 293 ARG A C 1
ATOM 2339 O O . ARG A 1 293 ? 1.419 53.812 16.906 1 93.88 293 ARG A O 1
ATOM 2346 N N . ASN A 1 294 ? 0.268 55.656 17.078 1 90.12 294 ASN A N 1
ATOM 2347 C CA . ASN A 1 294 ? -0.894 55.125 17.766 1 90.12 294 ASN A CA 1
ATOM 2348 C C . ASN A 1 294 ? -1.949 54.625 16.766 1 90.12 294 ASN A C 1
ATOM 2350 O O . ASN A 1 294 ? -2.514 55.438 16.016 1 90.12 294 ASN A O 1
ATOM 2354 N N . PRO A 1 295 ? -2.279 53.438 16.828 1 88.06 295 PRO A N 1
ATOM 2355 C CA . PRO A 1 295 ? -3.215 52.875 15.852 1 88.06 295 PRO A CA 1
ATOM 2356 C C . PRO A 1 295 ? -4.617 53.438 15.977 1 88.06 295 PRO A C 1
ATOM 2358 O O . PRO A 1 295 ? -5.461 53.25 15.094 1 88.06 295 PRO A O 1
ATOM 2361 N N . TRP A 1 296 ? -4.867 54.25 16.984 1 85.12 296 TRP A N 1
ATOM 2362 C CA . TRP A 1 296 ? -6.145 54.938 17.078 1 85.12 296 TRP A CA 1
ATOM 2363 C C . TRP A 1 296 ? -6.242 56.031 16.031 1 85.12 296 TRP A C 1
ATOM 2365 O O . TRP A 1 296 ? -7.332 56.531 15.742 1 85.12 296 TRP A O 1
ATOM 2375 N N . GLY A 1 297 ? -5.133 56.438 15.523 1 80.62 297 GLY A N 1
ATOM 2376 C CA . GLY A 1 297 ? -5.082 57.531 14.555 1 80.62 297 GLY A CA 1
ATOM 2377 C C . GLY A 1 297 ? -5.125 58.906 15.203 1 80.62 297 GLY A C 1
ATOM 2378 O O . GLY A 1 297 ? -5.043 59.938 14.516 1 80.62 297 GLY A O 1
ATOM 2379 N N . GLN A 1 298 ? -5.328 58.75 16.516 1 83.62 298 GLN A N 1
ATOM 2380 C CA . GLN A 1 298 ? -5.352 59.969 17.312 1 83.62 298 GLN A CA 1
ATOM 2381 C C . GLN A 1 298 ? -4.77 59.75 18.703 1 83.62 298 GLN A C 1
ATOM 2383 O O . GLN A 1 298 ? -4.332 58.625 19.016 1 83.62 298 GLN A O 1
ATOM 2388 N N . VAL A 1 299 ? -4.652 60.812 19.562 1 87.25 299 VAL A N 1
ATOM 2389 C CA . VAL A 1 299 ? -4.086 60.75 20.906 1 87.25 299 VAL A CA 1
ATOM 2390 C C . VAL A 1 299 ? -2.572 60.594 20.828 1 87.25 299 VAL A C 1
ATOM 2392 O O . VAL A 1 299 ? -2.086 59.531 20.406 1 87.25 299 VAL A O 1
ATOM 2395 N N . GLU A 1 300 ? -1.93 61.562 21.141 1 91.75 300 GLU A N 1
ATOM 2396 C CA . GLU A 1 300 ? -0.486 61.594 20.938 1 91.75 300 GLU A CA 1
ATOM 2397 C C . GLU A 1 300 ? 0.25 62 22.203 1 91.75 300 GLU A C 1
ATOM 2399 O O . GLU A 1 300 ? -0.358 62.562 23.125 1 91.75 300 GLU A O 1
ATOM 2404 N N . TRP A 1 301 ? 1.421 61.719 22.219 1 93.94 301 TRP A N 1
ATOM 2405 C CA . TRP A 1 301 ? 2.383 62.156 23.234 1 93.94 301 TRP A CA 1
ATOM 2406 C C . TRP A 1 301 ? 2.424 63.688 23.328 1 93.94 301 TRP A C 1
ATOM 2408 O O . TRP A 1 301 ? 2.418 64.375 22.312 1 93.94 301 TRP A O 1
ATOM 2418 N N . ASN A 1 302 ? 2.344 64.188 24.562 1 92.56 302 ASN A N 1
ATOM 2419 C CA . ASN A 1 302 ? 2.385 65.625 24.75 1 92.56 302 ASN A CA 1
ATOM 2420 C C . ASN A 1 302 ? 3.613 66.062 25.547 1 92.56 302 ASN A C 1
ATOM 2422 O O . ASN A 1 302 ? 3.633 67.188 26.125 1 92.56 302 ASN A O 1
ATOM 2426 N N . GLY A 1 303 ? 4.621 65.25 25.656 1 93.25 303 GLY A N 1
ATOM 2427 C CA . GLY A 1 303 ? 5.879 65.562 26.312 1 93.25 303 GLY A CA 1
ATOM 2428 C C . GLY A 1 303 ? 6.91 66.188 25.359 1 93.25 303 GLY A C 1
ATOM 2429 O O . GLY A 1 303 ? 6.562 66.688 24.312 1 93.25 303 GLY A O 1
ATOM 2430 N N . PRO A 1 304 ? 8.141 66.062 25.75 1 92.94 304 PRO A N 1
ATOM 2431 C CA . PRO A 1 304 ? 9.203 66.625 24.906 1 92.94 304 PRO A CA 1
ATOM 2432 C C . PRO A 1 304 ? 9.234 66 23.516 1 92.94 304 PRO A C 1
ATOM 2434 O O . PRO A 1 304 ? 9.055 64.812 23.375 1 92.94 304 PRO A O 1
ATOM 2437 N N . TRP A 1 305 ? 9.422 66.938 22.5 1 92.81 305 TRP A N 1
ATOM 2438 C CA . TRP A 1 305 ? 9.562 66.625 21.078 1 92.81 305 TRP A CA 1
ATOM 2439 C C . TRP A 1 305 ? 8.219 66.25 20.484 1 92.81 305 TRP A C 1
ATOM 2441 O O . TRP A 1 305 ? 8.164 65.625 19.406 1 92.81 305 TRP A O 1
ATOM 2451 N N . SER A 1 306 ? 7.18 66.438 21.25 1 93.38 306 SER A N 1
ATOM 2452 C CA . SER A 1 306 ? 5.852 66.25 20.672 1 93.38 306 SER A CA 1
ATOM 2453 C C . SER A 1 306 ? 5.582 67.312 19.594 1 93.38 306 SER A C 1
ATOM 2455 O O . SER A 1 306 ? 6.391 68.188 19.375 1 93.38 306 SER A O 1
ATOM 2457 N N . ASP A 1 307 ? 4.508 67.188 18.875 1 88.5 307 ASP A N 1
ATOM 2458 C CA . ASP A 1 307 ? 4.215 67.938 17.672 1 88.5 307 ASP A CA 1
ATOM 2459 C C . ASP A 1 307 ? 4.426 69.438 17.922 1 88.5 307 ASP A C 1
ATOM 2461 O O . ASP A 1 307 ? 5.012 70.125 17.094 1 88.5 307 ASP A O 1
ATOM 2465 N N . ASN A 1 308 ? 3.992 69.875 19.156 1 85.56 308 ASN A N 1
ATOM 2466 C CA . ASN A 1 308 ? 4.035 71.312 19.406 1 85.56 308 ASN A CA 1
ATOM 2467 C C . ASN A 1 308 ? 5.027 71.688 20.516 1 85.56 308 ASN A C 1
ATOM 2469 O O . ASN A 1 308 ? 4.922 72.75 21.141 1 85.56 308 ASN A O 1
ATOM 2473 N N . SER A 1 309 ? 5.973 70.938 20.656 1 90.56 309 SER A N 1
ATOM 2474 C CA . SER A 1 309 ? 6.91 71.125 21.766 1 90.56 309 SER A CA 1
ATOM 2475 C C . SER A 1 309 ? 7.957 72.188 21.422 1 90.56 309 SER A C 1
ATOM 2477 O O . SER A 1 309 ? 8.289 72.375 20.25 1 90.56 309 SER A O 1
ATOM 2479 N N . LYS A 1 310 ? 8.586 72.75 22.328 1 89.81 310 LYS A N 1
ATOM 2480 C CA . LYS A 1 310 ? 9.555 73.812 22.188 1 89.81 310 LYS A CA 1
ATOM 2481 C C . LYS A 1 310 ? 10.914 73.312 21.766 1 89.81 310 LYS A C 1
ATOM 2483 O O . LYS A 1 310 ? 11.727 74 21.172 1 89.81 310 LYS A O 1
ATOM 2488 N N . GLU A 1 311 ? 11.023 72.062 22.031 1 90.19 311 GLU A N 1
ATOM 2489 C CA . GLU A 1 311 ? 12.32 71.438 21.75 1 90.19 311 GLU A CA 1
ATOM 2490 C C . GLU A 1 311 ? 12.641 71.5 20.25 1 90.19 311 GLU A C 1
ATOM 2492 O O . GLU A 1 311 ? 13.812 71.5 19.859 1 90.19 311 GLU A O 1
ATOM 2497 N N . TRP A 1 312 ? 11.656 71.625 19.438 1 90.56 312 TRP A N 1
ATOM 2498 C CA . TRP A 1 312 ? 11.852 71.625 17.984 1 90.56 312 TRP A CA 1
ATOM 2499 C C . TRP A 1 312 ? 12.625 72.875 17.547 1 90.56 312 TRP A C 1
ATOM 2501 O O . TRP A 1 312 ? 13.305 72.812 16.516 1 90.56 312 TRP A O 1
ATOM 2511 N N . ALA A 1 313 ? 12.562 73.875 18.312 1 86.81 313 ALA A N 1
ATOM 2512 C CA . ALA A 1 313 ? 13.242 75.125 17.969 1 86.81 313 ALA A CA 1
ATOM 2513 C C . ALA A 1 313 ? 14.758 74.938 18.047 1 86.81 313 ALA A C 1
ATOM 2515 O O . ALA A 1 313 ? 15.508 75.75 17.469 1 86.81 313 ALA A O 1
ATOM 2516 N N . SER A 1 314 ? 15.125 74 18.766 1 86.81 314 SER A N 1
ATOM 2517 C CA . SER A 1 314 ? 16.562 73.812 18.953 1 86.81 314 SER A CA 1
ATOM 2518 C C . SER A 1 314 ? 17.188 73.125 17.734 1 86.81 314 SER A C 1
ATOM 2520 O O . SER A 1 314 ? 18.406 73 17.641 1 86.81 314 SER A O 1
ATOM 2522 N N . LEU A 1 315 ? 16.406 72.625 16.75 1 88.06 315 LEU A N 1
ATOM 2523 C CA . LEU A 1 315 ? 16.906 71.938 15.57 1 88.06 315 LEU A CA 1
ATOM 2524 C C . LEU A 1 315 ? 16.938 72.875 14.359 1 88.06 315 LEU A C 1
ATOM 2526 O O . LEU A 1 315 ? 16.031 73.688 14.188 1 88.06 315 LEU A O 1
ATOM 2530 N N . PRO A 1 316 ? 18.047 72.75 13.586 1 85.31 316 PRO A N 1
ATOM 2531 C CA . PRO A 1 316 ? 18.047 73.5 12.328 1 85.31 316 PRO A CA 1
ATOM 2532 C C . PRO A 1 316 ? 16.938 73.062 11.375 1 85.31 316 PRO A C 1
ATOM 2534 O O . PRO A 1 316 ? 16.438 71.938 11.477 1 85.31 316 PRO A O 1
ATOM 2537 N N . LYS A 1 317 ? 16.547 73.812 10.5 1 83.56 317 LYS A N 1
ATOM 2538 C CA . LYS A 1 317 ? 15.461 73.625 9.562 1 83.56 317 LYS A CA 1
ATOM 2539 C C . LYS A 1 317 ? 15.719 72.375 8.727 1 83.56 317 LYS A C 1
ATOM 2541 O O . LYS A 1 317 ? 14.797 71.562 8.461 1 83.56 317 LYS A O 1
ATOM 2546 N N . GLY A 1 318 ? 16.906 72.188 8.336 1 81.69 318 GLY A N 1
ATOM 2547 C CA . GLY A 1 318 ? 17.25 71 7.543 1 81.69 318 GLY A CA 1
ATOM 2548 C C . GLY A 1 318 ? 17 69.688 8.266 1 81.69 318 GLY A C 1
ATOM 2549 O O . GLY A 1 318 ? 16.516 68.75 7.66 1 81.69 318 GLY A O 1
ATOM 2550 N N . GLU A 1 319 ? 17.281 69.688 9.516 1 84.44 319 GLU A N 1
ATOM 2551 C CA . GLU A 1 319 ? 17.078 68.5 10.32 1 84.44 319 GLU A CA 1
ATOM 2552 C C . GLU A 1 319 ? 15.586 68.25 10.547 1 84.44 319 GLU A C 1
ATOM 2554 O O . GLU A 1 319 ? 15.148 67.062 10.578 1 84.44 319 GLU A O 1
ATOM 2559 N N . LYS A 1 320 ? 14.875 69.25 10.734 1 84.44 320 LYS A N 1
ATOM 2560 C CA . LYS A 1 320 ? 13.438 69.125 10.906 1 84.44 320 LYS A CA 1
ATOM 2561 C C . LYS A 1 320 ? 12.781 68.5 9.664 1 84.44 320 LYS A C 1
ATOM 2563 O O . LYS A 1 320 ? 11.867 67.688 9.766 1 84.44 320 LYS A O 1
ATOM 2568 N N . ASP A 1 321 ? 13.281 69 8.555 1 84 321 ASP A N 1
ATOM 2569 C CA . ASP A 1 321 ? 12.75 68.5 7.293 1 84 321 ASP A CA 1
ATOM 2570 C C . ASP A 1 321 ? 13.07 67 7.117 1 84 321 ASP A C 1
ATOM 2572 O O . ASP A 1 321 ? 12.25 66.25 6.602 1 84 321 ASP A O 1
ATOM 2576 N N . LYS A 1 322 ? 14.211 66.688 7.547 1 82.75 322 LYS A N 1
ATOM 2577 C CA . LYS A 1 322 ? 14.625 65.25 7.469 1 82.75 322 LYS A CA 1
ATOM 2578 C C . LYS A 1 322 ? 13.734 64.375 8.328 1 82.75 322 LYS A C 1
ATOM 2580 O O . LYS A 1 322 ? 13.461 63.25 7.969 1 82.75 322 LYS A O 1
ATOM 2585 N N . LEU A 1 323 ? 13.305 64.938 9.398 1 87.19 323 LEU A N 1
ATOM 2586 C CA . LEU A 1 323 ? 12.477 64.188 10.344 1 87.19 323 LEU A CA 1
ATOM 2587 C C . LEU A 1 323 ? 11.023 64.125 9.883 1 87.19 323 LEU A C 1
ATOM 2589 O O . LEU A 1 323 ? 10.219 63.375 10.422 1 87.19 323 LEU A O 1
ATOM 2593 N N . GLN A 1 324 ? 10.727 64.875 8.852 1 76.25 324 GLN A N 1
ATOM 2594 C CA . GLN A 1 324 ? 9.359 64.938 8.352 1 76.25 324 GLN A CA 1
ATOM 2595 C C . GLN A 1 324 ? 8.383 65.312 9.469 1 76.25 324 GLN A C 1
ATOM 2597 O O . GLN A 1 324 ? 7.336 64.688 9.602 1 76.25 324 GLN A O 1
ATOM 2602 N N . HIS A 1 325 ? 8.852 66.125 10.273 1 74.94 325 HIS A N 1
ATOM 2603 C CA . HIS A 1 325 ? 8.039 66.562 11.414 1 74.94 325 HIS A CA 1
ATOM 2604 C C . HIS A 1 325 ? 6.781 67.312 10.961 1 74.94 325 HIS A C 1
ATOM 2606 O O . HIS A 1 325 ? 6.848 68.188 10.125 1 74.94 325 HIS A O 1
ATOM 2612 N N . GLN A 1 326 ? 5.672 66.688 11.203 1 74.19 326 GLN A N 1
ATOM 2613 C CA . GLN A 1 326 ? 4.391 67.312 10.906 1 74.19 326 GLN A CA 1
ATOM 2614 C C . GLN A 1 326 ? 3.529 67.438 12.164 1 74.19 326 GLN A C 1
ATOM 2616 O O . GLN A 1 326 ? 3.453 66.5 12.953 1 74.19 326 GLN A O 1
ATOM 2621 N N . SER A 1 327 ? 3.125 68.625 12.398 1 76.12 327 SER A N 1
ATOM 2622 C CA . SER A 1 327 ? 2.16 68.75 13.484 1 76.12 327 SER A CA 1
ATOM 2623 C C . SER A 1 327 ? 0.745 68.438 13.023 1 76.12 327 SER A C 1
ATOM 2625 O O . SER A 1 327 ? 0.051 69.312 12.477 1 76.12 327 SER A O 1
ATOM 2627 N N . ALA A 1 328 ? 0.379 67.25 13.078 1 81.31 328 ALA A N 1
ATOM 2628 C CA . ALA A 1 328 ? -0.952 66.812 12.703 1 81.31 328 ALA A CA 1
ATOM 2629 C C . ALA A 1 328 ? -1.484 65.812 13.711 1 81.31 328 ALA A C 1
ATOM 2631 O O . ALA A 1 328 ? -0.712 65.062 14.312 1 81.31 328 ALA A O 1
ATOM 2632 N N . GLU A 1 329 ? -2.754 65.875 13.93 1 82.38 329 GLU A N 1
ATOM 2633 C CA . GLU A 1 329 ? -3.383 64.875 14.82 1 82.38 329 GLU A CA 1
ATOM 2634 C C . GLU A 1 329 ? -3.648 63.562 14.094 1 82.38 329 GLU A C 1
ATOM 2636 O O . GLU A 1 329 ? -4.805 63.156 13.922 1 82.38 329 GLU A O 1
ATOM 2641 N N . ASP A 1 330 ? -2.594 62.938 13.734 1 83.5 330 ASP A N 1
ATOM 2642 C CA . ASP A 1 330 ? -2.711 61.719 12.953 1 83.5 330 ASP A CA 1
ATOM 2643 C C . ASP A 1 330 ? -2.232 60.5 13.758 1 83.5 330 ASP A C 1
ATOM 2645 O O . ASP A 1 330 ? -2.053 59.406 13.203 1 83.5 330 ASP A O 1
ATOM 2649 N N . GLY A 1 331 ? -1.987 60.719 15.008 1 89.06 331 GLY A N 1
ATOM 2650 C CA . GLY A 1 331 ? -1.587 59.625 15.883 1 89.06 331 GLY A CA 1
ATOM 2651 C C . GLY A 1 331 ? -0.098 59.344 15.836 1 89.06 331 GLY A C 1
ATOM 2652 O O . GLY A 1 331 ? 0.404 58.5 16.594 1 89.06 331 GLY A O 1
ATOM 2653 N N . GLU A 1 332 ? 0.663 60 14.984 1 91.69 332 GLU A N 1
ATOM 2654 C CA . GLU A 1 332 ? 2.109 59.844 14.891 1 91.69 332 GLU A CA 1
ATOM 2655 C C . GLU A 1 332 ? 2.848 60.969 15.602 1 91.69 332 GLU A C 1
ATOM 2657 O O . GLU A 1 332 ? 2.445 62.125 15.516 1 91.69 332 GLU A O 1
ATOM 2662 N N . PHE A 1 333 ? 3.836 60.656 16.344 1 94.06 333 PHE A N 1
ATOM 2663 C CA . PHE A 1 333 ? 4.57 61.688 17.094 1 94.06 333 PHE A CA 1
ATOM 2664 C C . PHE A 1 333 ? 6.012 61.219 17.328 1 94.06 333 PHE A C 1
ATOM 2666 O O . PHE A 1 333 ? 6.32 60.031 17.25 1 94.06 333 PHE A O 1
ATOM 2673 N N . TRP A 1 334 ? 6.836 62.156 17.578 1 95.06 334 TRP A N 1
ATOM 2674 C CA . TRP A 1 334 ? 8.211 61.906 17.984 1 95.06 334 TRP A CA 1
ATOM 2675 C C . TRP A 1 334 ? 8.359 62 19.5 1 95.06 334 TRP A C 1
ATOM 2677 O O . TRP A 1 334 ? 7.578 62.688 20.156 1 95.06 334 TRP A O 1
ATOM 2687 N N . MET A 1 335 ? 9.203 61.312 20.078 1 95.69 335 MET A N 1
ATOM 2688 C CA . MET A 1 335 ? 9.633 61.469 21.469 1 95.69 335 MET A CA 1
ATOM 2689 C C . MET A 1 335 ? 11.117 61.125 21.609 1 95.69 335 MET A C 1
ATOM 2691 O O . MET A 1 335 ? 11.719 60.562 20.703 1 95.69 335 MET A O 1
ATOM 2695 N N . SER A 1 336 ? 11.695 61.594 22.703 1 95.06 336 SER A N 1
ATOM 2696 C CA . SER A 1 336 ? 13.094 61.25 22.922 1 95.06 336 SER A CA 1
ATOM 2697 C C . SER A 1 336 ? 13.25 59.75 23.234 1 95.06 336 SER A C 1
ATOM 2699 O O . SER A 1 336 ? 12.344 59.125 23.797 1 95.06 336 SER A O 1
ATOM 2701 N N . PHE A 1 337 ? 14.383 59.219 22.891 1 95.75 337 PHE A N 1
ATOM 2702 C CA . PHE A 1 337 ? 14.664 57.812 23.188 1 95.75 337 PHE A CA 1
ATOM 2703 C C . PHE A 1 337 ? 14.594 57.562 24.688 1 95.75 337 PHE A C 1
ATOM 2705 O O . PHE A 1 337 ? 14.141 56.5 25.125 1 95.75 337 PHE A O 1
ATOM 2712 N N . GLU A 1 338 ? 15.008 58.5 25.469 1 93.88 338 GLU A N 1
ATOM 2713 C CA . GLU A 1 338 ? 14.945 58.344 26.922 1 93.88 338 GLU A CA 1
ATOM 2714 C C . GLU A 1 338 ? 13.5 58.281 27.406 1 93.88 338 GLU A C 1
ATOM 2716 O O . GLU A 1 338 ? 13.18 57.5 28.297 1 93.88 338 GLU A O 1
ATOM 2721 N N . ASP A 1 339 ? 12.703 59.125 26.844 1 95.56 339 ASP A N 1
ATOM 2722 C CA . ASP A 1 339 ? 11.289 59.062 27.188 1 95.56 339 ASP A CA 1
ATOM 2723 C C . ASP A 1 339 ? 10.656 57.75 26.734 1 95.56 339 ASP A C 1
ATOM 2725 O O . ASP A 1 339 ? 9.773 57.219 27.406 1 95.56 339 ASP A O 1
ATOM 2729 N N . PHE A 1 340 ? 11.047 57.344 25.609 1 96.12 340 PHE A N 1
ATOM 2730 C CA . PHE A 1 340 ? 10.57 56.062 25.078 1 96.12 340 PHE A CA 1
ATOM 2731 C C . PHE A 1 340 ? 10.883 54.938 26.047 1 96.12 340 PHE A C 1
ATOM 2733 O O . PHE A 1 340 ? 9.992 54.156 26.406 1 96.12 340 PHE A O 1
ATOM 2740 N N . LYS A 1 341 ? 12.047 54.812 26.484 1 94.75 341 LYS A N 1
ATOM 2741 C CA . LYS A 1 341 ? 12.492 53.75 27.422 1 94.75 341 LYS A CA 1
ATOM 2742 C C . LYS A 1 341 ? 11.719 53.844 28.734 1 94.75 341 LYS A C 1
ATOM 2744 O O . LYS A 1 341 ? 11.414 52.812 29.344 1 94.75 341 LYS A O 1
ATOM 2749 N N . LYS A 1 342 ? 11.383 55 29.094 1 93.75 342 LYS A N 1
ATOM 2750 C CA . LYS A 1 342 ? 10.742 55.219 30.391 1 93.75 342 LYS A CA 1
ATOM 2751 C C . LYS A 1 342 ? 9.258 54.844 30.344 1 93.75 342 LYS A C 1
ATOM 2753 O O . LYS A 1 342 ? 8.695 54.375 31.328 1 93.75 342 LYS A O 1
ATOM 2758 N N . ASN A 1 343 ? 8.656 55.125 29.234 1 94.06 343 ASN A N 1
ATOM 2759 C CA . ASN A 1 343 ? 7.195 55.062 29.203 1 94.06 343 ASN A CA 1
ATOM 2760 C C . ASN A 1 343 ? 6.695 53.75 28.641 1 94.06 343 ASN A C 1
ATOM 2762 O O . ASN A 1 343 ? 5.57 53.312 28.938 1 94.06 343 ASN A O 1
ATOM 2766 N N . TYR A 1 344 ? 7.445 53.156 27.781 1 95.31 344 TYR A N 1
ATOM 2767 C CA . TYR A 1 344 ? 6.992 51.906 27.172 1 95.31 344 TYR A CA 1
ATOM 2768 C C . TYR A 1 344 ? 7.57 50.719 27.906 1 95.31 344 TYR A C 1
ATOM 2770 O O . TYR A 1 344 ? 8.656 50.781 28.484 1 95.31 344 TYR A O 1
ATOM 2778 N N . THR A 1 345 ? 6.828 49.594 27.875 1 93.38 345 THR A N 1
ATOM 2779 C CA . THR A 1 345 ? 7.191 48.406 28.625 1 93.38 345 THR A CA 1
ATOM 2780 C C . THR A 1 345 ? 8.062 47.469 27.797 1 93.38 345 THR A C 1
ATOM 2782 O O . THR A 1 345 ? 8.977 46.844 28.312 1 93.38 345 THR A O 1
ATOM 2785 N N . LYS A 1 346 ? 7.746 47.344 26.531 1 92.75 346 LYS A N 1
ATOM 2786 C CA . LYS A 1 346 ? 8.5 46.406 25.703 1 92.75 346 LYS A CA 1
ATOM 2787 C C . LYS A 1 346 ? 8.523 46.844 24.25 1 92.75 346 LYS A C 1
ATOM 2789 O O . LYS A 1 346 ? 7.648 47.594 23.812 1 92.75 346 LYS A O 1
ATOM 2794 N N . ILE A 1 347 ? 9.523 46.406 23.562 1 94.25 347 ILE A N 1
ATOM 2795 C CA . ILE A 1 347 ? 9.633 46.594 22.125 1 94.25 347 ILE A CA 1
ATOM 2796 C C . ILE A 1 347 ? 9.797 45.25 21.438 1 94.25 347 ILE A C 1
ATOM 2798 O O . ILE A 1 347 ? 10.43 44.312 21.984 1 94.25 347 ILE A O 1
ATOM 2802 N N . GLU A 1 348 ? 9.094 45.094 20.359 1 93 348 GLU A N 1
ATOM 2803 C CA . GLU A 1 348 ? 9.141 43.906 19.531 1 93 348 GLU A CA 1
ATOM 2804 C C . GLU A 1 348 ? 9.773 44.188 18.172 1 93 348 GLU A C 1
ATOM 2806 O O . GLU A 1 348 ? 9.359 45.125 17.469 1 93 348 GLU A O 1
ATOM 2811 N N . ILE A 1 349 ? 10.75 43.406 17.844 1 91.5 349 ILE A N 1
ATOM 2812 C CA . ILE A 1 349 ? 11.438 43.562 16.562 1 91.5 349 ILE A CA 1
ATOM 2813 C C . ILE A 1 349 ? 11.312 42.281 15.742 1 91.5 349 ILE A C 1
ATOM 2815 O O . ILE A 1 349 ? 11.836 41.25 16.125 1 91.5 349 ILE A O 1
ATOM 2819 N N . CYS A 1 350 ? 10.625 42.375 14.672 1 91 350 CYS A N 1
ATOM 2820 C CA . CYS A 1 350 ? 10.445 41.219 13.789 1 91 350 CYS A CA 1
ATOM 2821 C C . CYS A 1 350 ? 11.445 41.25 12.641 1 91 350 CYS A C 1
ATOM 2823 O O . CYS A 1 350 ? 11.32 42.062 11.719 1 91 350 CYS A O 1
ATOM 2825 N N . ASN A 1 351 ? 12.383 40.344 12.742 1 84.75 351 ASN A N 1
ATOM 2826 C CA . ASN A 1 351 ? 13.398 40.25 11.695 1 84.75 351 ASN A CA 1
ATOM 2827 C C . ASN A 1 351 ? 12.906 39.438 10.516 1 84.75 351 ASN A C 1
ATOM 2829 O O . ASN A 1 351 ? 12.242 38.406 10.703 1 84.75 351 ASN A O 1
ATOM 2833 N N . LEU A 1 352 ? 13.289 39.875 9.367 1 80.25 352 LEU A N 1
ATOM 2834 C CA . LEU A 1 352 ? 12.742 39.281 8.148 1 80.25 352 LEU A CA 1
ATOM 2835 C C . LEU A 1 352 ? 13.625 38.125 7.652 1 80.25 352 LEU A C 1
ATOM 2837 O O . LEU A 1 352 ? 14.828 38.125 7.918 1 80.25 352 LEU A O 1
ATOM 2841 N N . THR A 1 353 ? 12.992 37.156 7.012 1 70.5 353 THR A N 1
ATOM 2842 C CA . THR A 1 353 ? 13.688 36.062 6.371 1 70.5 353 THR A CA 1
ATOM 2843 C C . THR A 1 353 ? 14.062 36.406 4.934 1 70.5 353 THR A C 1
ATOM 2845 O O . THR A 1 353 ? 13.562 37.375 4.375 1 70.5 353 THR A O 1
ATOM 2848 N N . PRO A 1 354 ? 15.008 35.594 4.41 1 57.38 354 PRO A N 1
ATOM 2849 C CA . PRO A 1 354 ? 15.391 35.844 3.02 1 57.38 354 PRO A CA 1
ATOM 2850 C C . PRO A 1 354 ? 14.195 35.844 2.07 1 57.38 354 PRO A C 1
ATOM 2852 O O . PRO A 1 354 ? 14.18 36.594 1.087 1 57.38 354 PRO A O 1
ATOM 2855 N N . ASP A 1 355 ? 13.297 35 2.322 1 56.59 355 ASP A N 1
ATOM 2856 C CA . ASP A 1 355 ? 12.133 34.938 1.443 1 56.59 355 ASP A CA 1
ATOM 2857 C C . ASP A 1 355 ? 11.328 36.219 1.499 1 56.59 355 ASP A C 1
ATOM 2859 O O . ASP A 1 355 ? 10.625 36.562 0.545 1 56.59 355 ASP A O 1
ATOM 2863 N N . ALA A 1 356 ? 11.414 36.875 2.557 1 53.5 356 ALA A N 1
ATOM 2864 C CA . ALA A 1 356 ? 10.609 38.062 2.727 1 53.5 356 ALA A CA 1
ATOM 2865 C C . ALA A 1 356 ? 11.242 39.25 2.014 1 53.5 356 ALA A C 1
ATOM 2867 O O . ALA A 1 356 ? 10.555 40.219 1.661 1 53.5 356 ALA A O 1
ATOM 2868 N N . LEU A 1 357 ? 12.648 39.188 1.806 1 53.84 357 LEU A N 1
ATOM 2869 C CA . LEU A 1 357 ? 13.273 40.344 1.217 1 53.84 357 LEU A CA 1
ATOM 2870 C C . LEU A 1 357 ? 14.07 39.969 -0.029 1 53.84 357 LEU A C 1
ATOM 2872 O O . LEU A 1 357 ? 14.844 39 -0.013 1 53.84 357 LEU A O 1
ATOM 2876 N N . GLU A 1 358 ? 13.617 40.25 -1.222 1 50.03 358 GLU A N 1
ATOM 2877 C CA . GLU A 1 358 ? 14.383 40.031 -2.443 1 50.03 358 GLU A CA 1
ATOM 2878 C C . GLU A 1 358 ? 15.609 40.938 -2.5 1 50.03 358 GLU A C 1
ATOM 2880 O O . GLU A 1 358 ? 16.391 40.875 -3.447 1 50.03 358 GLU A O 1
ATOM 2885 N N . ASP A 1 359 ? 15.758 41.812 -1.661 1 49.69 359 ASP A N 1
ATOM 2886 C CA . ASP A 1 359 ? 16.859 42.75 -1.897 1 49.69 359 ASP A CA 1
ATOM 2887 C C . ASP A 1 359 ? 18.172 42.188 -1.381 1 49.69 359 ASP A C 1
ATOM 2889 O O . ASP A 1 359 ? 18.266 41.75 -0.236 1 49.69 359 ASP A O 1
ATOM 2893 N N . ASP A 1 360 ? 19.141 41.969 -2.25 1 49.62 360 ASP A N 1
ATOM 2894 C CA . ASP A 1 360 ? 20.5 41.406 -2.1 1 49.62 360 ASP A CA 1
ATOM 2895 C C . ASP A 1 360 ? 21.266 42.156 -1.021 1 49.62 360 ASP A C 1
ATOM 2897 O O . ASP A 1 360 ? 22.328 41.719 -0.58 1 49.62 360 ASP A O 1
ATOM 2901 N N . LYS A 1 361 ? 20.953 43.375 -0.616 1 51.69 361 LYS A N 1
ATOM 2902 C CA . LYS A 1 361 ? 21.859 44.219 0.184 1 51.69 361 LYS A CA 1
ATOM 2903 C C . LYS A 1 361 ? 21.641 43.969 1.676 1 51.69 361 LYS A C 1
ATOM 2905 O O . LYS A 1 361 ? 22.422 44.438 2.506 1 51.69 361 LYS A O 1
ATOM 2910 N N . ILE A 1 362 ? 20.594 43.406 1.989 1 52.81 362 ILE A N 1
ATOM 2911 C CA . ILE A 1 362 ? 20.266 43.312 3.41 1 52.81 362 ILE A CA 1
ATOM 2912 C C . ILE A 1 362 ? 20.641 41.938 3.939 1 52.81 362 ILE A C 1
ATOM 2914 O O . ILE A 1 362 ? 20.406 40.906 3.264 1 52.81 362 ILE A O 1
ATOM 2918 N N . HIS A 1 363 ? 21.469 41.875 5.023 1 58.47 363 HIS A N 1
ATOM 2919 C CA . HIS A 1 363 ? 21.844 40.656 5.703 1 58.47 363 HIS A CA 1
ATOM 2920 C C . HIS A 1 363 ? 20.625 39.812 6.039 1 58.47 363 HIS A C 1
ATOM 2922 O O . HIS A 1 363 ? 19.656 40.312 6.621 1 58.47 363 HIS A O 1
ATOM 2928 N N . LYS A 1 364 ? 20.594 38.656 5.328 1 61.78 364 LYS A N 1
ATOM 2929 C CA . LYS A 1 364 ? 19.438 37.781 5.512 1 61.78 364 LYS A CA 1
ATOM 2930 C C . LYS A 1 364 ? 19.781 36.562 6.379 1 61.78 364 LYS A C 1
ATOM 2932 O O . LYS A 1 364 ? 20.906 36.062 6.332 1 61.78 364 LYS A O 1
ATOM 2937 N N . TRP A 1 365 ? 18.859 36.281 7.348 1 71.62 365 TRP A N 1
ATOM 2938 C CA . TRP A 1 365 ? 18.969 35.094 8.188 1 71.62 365 TRP A CA 1
ATOM 2939 C C . TRP A 1 365 ? 18.688 33.812 7.387 1 71.62 365 TRP A C 1
ATOM 2941 O O . TRP A 1 365 ? 17.844 33.812 6.496 1 71.62 365 TRP A O 1
ATOM 2951 N N . THR A 1 366 ? 19.531 32.844 7.605 1 76.31 366 THR A N 1
ATOM 2952 C CA . THR A 1 366 ? 19.172 31.484 7.141 1 76.31 366 THR A CA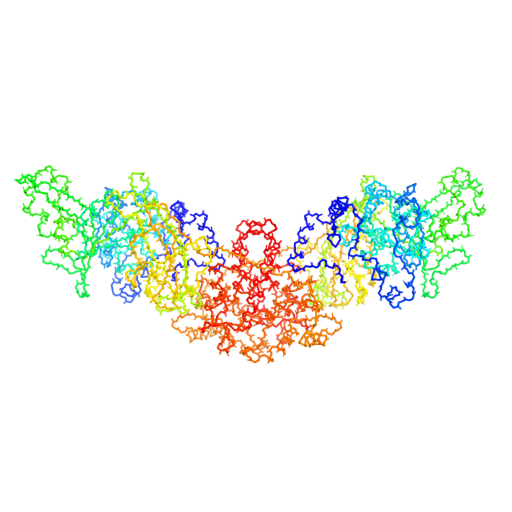 1
ATOM 2953 C C . THR A 1 366 ? 18.203 30.812 8.102 1 76.31 366 THR A C 1
ATOM 2955 O O . THR A 1 366 ? 18.391 30.891 9.32 1 76.31 366 THR A O 1
ATOM 2958 N N . VAL A 1 367 ? 17.156 30.297 7.539 1 84.25 367 VAL A N 1
ATOM 2959 C CA . VAL A 1 367 ? 16.125 29.734 8.422 1 84.25 367 VAL A CA 1
ATOM 2960 C C . VAL A 1 367 ? 15.922 28.266 8.109 1 84.25 367 VAL A C 1
ATOM 2962 O O . VAL A 1 367 ? 15.914 27.859 6.941 1 84.25 367 VAL A O 1
ATOM 2965 N N . SER A 1 368 ? 15.922 27.422 9.141 1 87.38 368 SER A N 1
ATOM 2966 C CA . SER A 1 368 ? 15.477 26.031 9.07 1 87.38 368 SER A CA 1
ATOM 2967 C C . SER A 1 368 ? 14.141 25.844 9.773 1 87.38 368 SER A C 1
ATOM 2969 O O . SER A 1 368 ? 13.961 26.281 10.914 1 87.38 368 SER A O 1
ATOM 2971 N N . VAL A 1 369 ? 13.234 25.328 9.047 1 89.06 369 VAL A N 1
ATOM 2972 C CA . VAL A 1 369 ? 11.891 25.141 9.586 1 89.06 369 VAL A CA 1
ATOM 2973 C C . VAL A 1 369 ? 11.586 23.656 9.719 1 89.06 369 VAL A C 1
ATOM 2975 O O . VAL A 1 369 ? 11.719 22.906 8.75 1 89.06 369 VAL A O 1
ATOM 2978 N N . ASN A 1 370 ? 11.219 23.203 10.906 1 91.44 370 ASN A N 1
ATOM 2979 C CA . ASN A 1 370 ? 10.844 21.812 11.164 1 91.44 370 ASN A CA 1
ATOM 2980 C C . ASN A 1 370 ? 9.453 21.719 11.789 1 91.44 370 ASN A C 1
ATOM 2982 O O . ASN A 1 370 ? 9.172 22.375 12.781 1 91.44 370 ASN A O 1
ATOM 2986 N N . GLU A 1 371 ? 8.664 20.922 11.172 1 90.81 371 GLU A N 1
ATOM 2987 C CA . GLU A 1 371 ? 7.34 20.656 11.734 1 90.81 371 GLU A CA 1
ATOM 2988 C C . GLU A 1 371 ? 7.34 19.391 12.586 1 90.81 371 GLU A C 1
ATOM 2990 O O . GLU A 1 371 ? 7.977 18.406 12.219 1 90.81 371 GLU A O 1
ATOM 2995 N N . GLY A 1 372 ? 6.688 19.469 13.734 1 91.75 372 GLY A N 1
ATOM 2996 C CA . GLY A 1 372 ? 6.609 18.312 14.609 1 91.75 372 GLY A CA 1
ATOM 2997 C C . GLY A 1 372 ? 5.297 18.219 15.367 1 91.75 372 GLY A C 1
ATOM 2998 O O . GLY A 1 372 ? 4.41 19.062 15.18 1 91.75 372 GLY A O 1
ATOM 2999 N N . ARG A 1 373 ? 5.172 17.141 16.125 1 93.19 373 ARG A N 1
ATOM 3000 C CA . ARG A 1 373 ? 3.957 16.891 16.891 1 93.19 373 ARG A CA 1
ATOM 3001 C C . ARG A 1 373 ? 4.281 16.234 18.234 1 93.19 373 ARG A C 1
ATOM 3003 O O . ARG A 1 373 ? 5.242 15.477 18.344 1 93.19 373 ARG A O 1
ATOM 3010 N N . TRP A 1 374 ? 3.559 16.641 19.266 1 95 374 TRP A N 1
ATOM 3011 C CA . TRP A 1 374 ? 3.537 15.938 20.531 1 95 374 TRP A CA 1
ATOM 3012 C C . TRP A 1 374 ? 2.34 15 20.609 1 95 374 TRP A C 1
ATOM 3014 O O . TRP A 1 374 ? 1.19 15.438 20.531 1 95 374 TRP A O 1
ATOM 3024 N N . VAL A 1 375 ? 2.631 13.719 20.781 1 94.94 375 VAL A N 1
ATOM 3025 C CA . VAL A 1 375 ? 1.584 12.703 20.859 1 94.94 375 VAL A CA 1
ATOM 3026 C C . VAL A 1 375 ? 1.594 12.047 22.234 1 94.94 375 VAL A C 1
ATOM 3028 O O . VAL A 1 375 ? 2.633 11.562 22.688 1 94.94 375 VAL A O 1
ATOM 3031 N N . ARG A 1 376 ? 0.437 12.039 22.828 1 94.44 376 ARG A N 1
ATOM 3032 C CA . ARG A 1 376 ? 0.288 11.438 24.141 1 94.44 376 ARG A CA 1
ATOM 3033 C C . ARG A 1 376 ? 0.742 9.977 24.141 1 94.44 376 ARG A C 1
ATOM 3035 O O . ARG A 1 376 ? 0.326 9.203 23.281 1 94.44 376 ARG A O 1
ATOM 3042 N N . GLY A 1 377 ? 1.653 9.617 25.047 1 95.25 377 GLY A N 1
ATOM 3043 C CA . GLY A 1 377 ? 2.119 8.242 25.188 1 95.25 377 GLY A CA 1
ATOM 3044 C C . GLY A 1 377 ? 3.287 7.914 24.281 1 95.25 377 GLY A C 1
ATOM 3045 O O . GLY A 1 377 ? 3.773 6.781 24.281 1 95.25 377 GLY A O 1
ATOM 3046 N N . CYS A 1 378 ? 3.705 8.891 23.547 1 96.5 378 CYS A N 1
ATOM 3047 C CA . CYS A 1 378 ? 4.777 8.625 22.594 1 96.5 378 CYS A CA 1
ATOM 3048 C C . CYS A 1 378 ? 5.809 9.742 22.594 1 96.5 378 CYS A C 1
ATOM 3050 O O . CYS A 1 378 ? 6.871 9.602 23.203 1 96.5 378 CYS A O 1
ATOM 3052 N N . SER A 1 379 ? 5.465 10.961 22.125 1 96.19 379 SER A N 1
ATOM 3053 C CA . SER A 1 379 ? 6.434 12.031 21.938 1 96.19 379 SER A CA 1
ATOM 3054 C C . SER A 1 379 ? 6.086 13.25 22.781 1 96.19 379 SER A C 1
ATOM 3056 O O . SER A 1 379 ? 6.672 14.32 22.609 1 96.19 379 SER A O 1
ATOM 3058 N N . ALA A 1 380 ? 5.051 13.141 23.562 1 97.25 380 ALA A N 1
ATOM 3059 C CA . ALA A 1 380 ? 4.684 14.195 24.516 1 97.25 380 ALA A CA 1
ATOM 3060 C C . ALA A 1 380 ? 5.285 13.938 25.891 1 97.25 380 ALA A C 1
ATOM 3062 O O . ALA A 1 380 ? 4.555 13.734 26.859 1 97.25 380 ALA A O 1
ATOM 3063 N N . GLY A 1 381 ? 6.574 14.07 26 1 97.44 381 GLY A N 1
ATOM 3064 C CA . GLY A 1 381 ? 7.289 13.633 27.188 1 97.44 381 GLY A CA 1
ATOM 3065 C C . GLY A 1 381 ? 7.375 14.695 28.266 1 97.44 381 GLY A C 1
ATOM 3066 O O . GLY A 1 381 ? 7.746 14.406 29.406 1 97.44 381 GLY A O 1
ATOM 3067 N N . GLY A 1 382 ? 7.102 15.922 27.938 1 97.56 382 GLY A N 1
ATOM 3068 C CA . GLY A 1 382 ? 7.199 16.984 28.922 1 97.56 382 GLY A CA 1
ATOM 3069 C C . GLY A 1 382 ? 8.602 17.531 29.078 1 97.56 382 GLY A C 1
ATOM 3070 O O . GLY A 1 382 ? 9.523 17.109 28.359 1 97.56 382 GLY A O 1
ATOM 3071 N N . CYS A 1 383 ? 8.758 18.453 30 1 97.25 383 CYS A N 1
ATOM 3072 C CA . CYS A 1 383 ? 10.047 19.109 30.188 1 97.25 383 CYS A CA 1
ATOM 3073 C C . CYS A 1 383 ? 11 18.219 30.984 1 97.25 383 CYS A C 1
ATOM 3075 O O . CYS A 1 383 ? 10.672 17.062 31.281 1 97.25 383 CYS A O 1
ATOM 3077 N N . ARG A 1 384 ? 12.141 18.766 31.297 1 95.88 384 ARG A N 1
ATOM 3078 C CA . ARG A 1 384 ? 13.234 18 31.875 1 95.88 384 ARG A CA 1
ATOM 3079 C C . ARG A 1 384 ? 12.883 17.516 33.281 1 95.88 384 ARG A C 1
ATOM 3081 O O . ARG A 1 384 ? 13.492 16.562 33.781 1 95.88 384 ARG A O 1
ATOM 3088 N N . ASN A 1 385 ? 11.891 18.109 33.938 1 95.38 385 ASN A N 1
ATOM 3089 C CA . ASN A 1 385 ? 11.453 17.688 35.25 1 95.38 385 ASN A CA 1
ATOM 3090 C C . ASN A 1 385 ? 10.828 16.297 35.219 1 95.38 385 ASN A C 1
ATOM 3092 O O . ASN A 1 385 ? 10.609 15.688 36.281 1 95.38 385 ASN A O 1
ATOM 3096 N N . HIS A 1 386 ? 10.594 15.789 34.094 1 97 386 HIS A N 1
ATOM 3097 C CA . HIS A 1 386 ? 10.016 14.461 33.906 1 97 386 HIS A CA 1
ATOM 3098 C C . HIS A 1 386 ? 10.992 13.539 33.188 1 97 386 HIS A C 1
ATOM 3100 O O . HIS A 1 386 ? 10.75 13.148 32.031 1 97 386 HIS A O 1
ATOM 3106 N N . PRO A 1 387 ? 11.938 13.078 33.875 1 95.5 387 PRO A N 1
ATOM 3107 C CA . PRO A 1 387 ? 13.031 12.336 33.25 1 95.5 387 PRO A CA 1
ATOM 3108 C C . PRO A 1 387 ? 12.57 11.031 32.594 1 95.5 387 PRO A C 1
ATOM 3110 O O . PRO A 1 387 ? 13.188 10.547 31.656 1 95.5 387 PRO A O 1
ATOM 3113 N N . ASP A 1 388 ? 11.492 10.477 33.062 1 95.25 388 ASP A N 1
ATOM 3114 C CA . ASP A 1 388 ? 11.023 9.188 32.562 1 95.25 388 ASP A CA 1
ATOM 3115 C C . ASP A 1 388 ? 10.461 9.305 31.156 1 95.25 388 ASP A C 1
ATOM 3117 O O . ASP A 1 388 ? 10.422 8.328 30.422 1 95.25 388 ASP A O 1
ATOM 3121 N N . THR A 1 389 ? 9.984 10.516 30.812 1 97.38 389 THR A N 1
ATOM 3122 C CA . THR A 1 389 ? 9.352 10.672 29.516 1 97.38 389 THR A CA 1
ATOM 3123 C C . THR A 1 389 ? 10.039 11.75 28.688 1 97.38 389 THR A C 1
ATOM 3125 O O . THR A 1 389 ? 9.859 11.828 27.469 1 97.38 389 THR A O 1
ATOM 3128 N N . PHE A 1 390 ? 10.898 12.57 29.25 1 97.81 390 PHE A N 1
ATOM 3129 C CA . PHE A 1 390 ? 11.516 13.711 28.594 1 97.81 390 PHE A CA 1
ATOM 3130 C C . PHE A 1 390 ? 12.258 13.273 27.344 1 97.81 390 PHE A C 1
ATOM 3132 O O . PHE A 1 390 ? 12.195 13.945 26.312 1 97.81 390 PHE A O 1
ATOM 3139 N N . TRP A 1 391 ? 12.906 12.133 27.391 1 97 391 TRP A N 1
ATOM 3140 C CA . TRP A 1 391 ? 13.758 11.656 26.312 1 97 391 TRP A CA 1
ATOM 3141 C C . TRP A 1 391 ? 12.93 11.266 25.094 1 97 391 TRP A C 1
ATOM 3143 O O . TRP A 1 391 ? 13.469 11.133 23.984 1 97 391 TRP A O 1
ATOM 3153 N N . THR A 1 392 ? 11.602 11.086 25.219 1 97 392 THR A N 1
ATOM 3154 C CA . THR A 1 392 ? 10.75 10.617 24.125 1 97 392 THR A CA 1
ATOM 3155 C C . THR A 1 392 ? 10.305 11.789 23.25 1 97 392 THR A C 1
ATOM 3157 O O . THR A 1 392 ? 9.75 11.578 22.172 1 97 392 THR A O 1
ATOM 3160 N N . ASN A 1 393 ? 10.547 13.023 23.703 1 97.38 393 ASN A N 1
ATOM 3161 C CA . ASN A 1 393 ? 10.203 14.18 22.891 1 97.38 393 ASN A CA 1
ATOM 3162 C C . ASN A 1 393 ? 10.93 14.156 21.547 1 97.38 393 ASN A C 1
ATOM 3164 O O . ASN A 1 393 ? 11.977 13.516 21.422 1 97.38 393 ASN A O 1
ATOM 3168 N N . PRO A 1 394 ? 10.344 14.836 20.516 1 95.81 394 PRO A N 1
ATOM 3169 C CA . PRO A 1 394 ? 11.086 14.969 19.266 1 95.81 394 PRO A CA 1
ATOM 3170 C C . PRO A 1 394 ? 12.438 15.648 19.453 1 95.81 394 PRO A C 1
ATOM 3172 O O . PRO A 1 394 ? 12.57 16.562 20.266 1 95.81 394 PRO A O 1
ATOM 3175 N N . GLN A 1 395 ? 13.422 15.18 18.75 1 96.06 395 GLN A N 1
ATOM 3176 C CA . GLN A 1 395 ? 14.797 15.664 18.859 1 96.06 395 GLN A CA 1
ATOM 3177 C C . GLN A 1 395 ? 15.297 16.172 17.516 1 96.06 395 GLN A C 1
ATOM 3179 O O . GLN A 1 395 ? 15.148 15.508 16.484 1 96.06 395 GLN A O 1
ATOM 3184 N N . TYR A 1 396 ? 15.828 17.359 17.5 1 94.81 396 TYR A N 1
ATOM 3185 C CA . TYR A 1 396 ? 16.328 17.969 16.281 1 94.81 396 TYR A CA 1
ATOM 3186 C C . TYR A 1 396 ? 17.812 18.281 16.375 1 94.81 396 TYR A C 1
ATOM 3188 O O . TYR A 1 396 ? 18.234 19 17.281 1 94.81 396 TYR A O 1
ATOM 3196 N N . ARG A 1 397 ? 18.562 17.781 15.43 1 93.31 397 ARG A N 1
ATOM 3197 C CA . ARG A 1 397 ? 20 18.031 15.398 1 93.31 397 ARG A CA 1
ATOM 3198 C C . ARG A 1 397 ? 20.297 19.406 14.836 1 93.31 397 ARG A C 1
ATOM 3200 O O . ARG A 1 397 ? 19.672 19.844 13.875 1 93.31 397 ARG A O 1
ATOM 3207 N N . LEU A 1 398 ? 21.125 20.109 15.484 1 92 398 LEU A N 1
ATOM 3208 C CA . LEU A 1 398 ? 21.609 21.422 15.055 1 92 398 LEU A CA 1
ATOM 3209 C C . LEU A 1 398 ? 23.125 21.406 14.898 1 92 398 LEU A C 1
ATOM 3211 O O . LEU A 1 398 ? 23.859 21.078 15.836 1 92 398 LEU A O 1
ATOM 3215 N N . ARG A 1 399 ? 23.562 21.719 13.719 1 89.94 399 ARG A N 1
ATOM 3216 C CA . ARG A 1 399 ? 24.984 21.828 13.453 1 89.94 399 ARG A CA 1
ATOM 3217 C C . ARG A 1 399 ? 25.406 23.266 13.227 1 89.94 399 ARG A C 1
ATOM 3219 O O . ARG A 1 399 ? 24.938 23.922 12.289 1 89.94 399 ARG A O 1
ATOM 3226 N N . LEU A 1 400 ? 26.25 23.703 14.055 1 87.81 400 LEU A N 1
ATOM 3227 C CA . LEU A 1 400 ? 26.828 25.047 13.93 1 87.81 400 LEU A CA 1
ATOM 3228 C C . LEU A 1 400 ? 28.234 24.969 13.352 1 87.81 400 LEU A C 1
ATOM 3230 O O . LEU A 1 400 ? 29.172 24.516 14.023 1 87.81 400 LEU A O 1
ATOM 3234 N N . LEU A 1 401 ? 28.453 25.391 12.188 1 82.12 401 LEU A N 1
ATOM 3235 C CA . LEU A 1 401 ? 29.688 25.156 11.469 1 82.12 401 LEU A CA 1
ATOM 3236 C C . LEU A 1 401 ? 30.609 26.359 11.531 1 82.12 401 LEU A C 1
ATOM 3238 O O . LEU A 1 401 ? 31.828 26.219 11.648 1 82.12 401 LEU A O 1
ATOM 3242 N N . GLU A 1 402 ? 30.062 27.609 11.344 1 78.31 402 GLU A N 1
ATOM 3243 C CA . GLU A 1 402 ? 30.906 28.781 11.172 1 78.31 402 GLU A CA 1
ATOM 3244 C C . GLU A 1 402 ? 30.672 29.797 12.289 1 78.31 402 GLU A C 1
ATOM 3246 O O . GLU A 1 402 ? 29.531 30.062 12.656 1 78.31 402 GLU A O 1
ATOM 3251 N N . GLU A 1 403 ? 31.766 30.297 12.742 1 78.06 403 GLU A N 1
ATOM 3252 C CA . GLU A 1 403 ? 31.703 31.328 13.773 1 78.06 403 GLU A CA 1
ATOM 3253 C C . GLU A 1 403 ? 31.234 32.656 13.203 1 78.06 403 GLU A C 1
ATOM 3255 O O . GLU A 1 403 ? 31.391 32.906 12.008 1 78.06 403 GLU A O 1
ATOM 3260 N N . ASP A 1 404 ? 30.672 33.469 14.086 1 73.81 404 ASP A N 1
ATOM 3261 C CA . ASP A 1 404 ? 30.203 34.781 13.672 1 73.81 404 ASP A CA 1
ATOM 3262 C C . ASP A 1 404 ? 31.391 35.688 13.273 1 73.81 404 ASP A C 1
ATOM 3264 O O . ASP A 1 404 ? 32.5 35.531 13.781 1 73.81 404 ASP A O 1
ATOM 3268 N N . ASP A 1 405 ? 31.266 36.5 12.18 1 64.94 405 ASP A N 1
ATOM 3269 C CA . ASP A 1 405 ? 32.312 37.406 11.711 1 64.94 405 ASP A CA 1
ATOM 3270 C C . ASP A 1 405 ? 32.438 38.625 12.617 1 64.94 405 ASP A C 1
ATOM 3272 O O . ASP A 1 405 ? 33.094 39.594 12.273 1 64.94 405 ASP A O 1
ATOM 3276 N N . ASP A 1 406 ? 31.875 38.594 13.727 1 57.28 406 ASP A N 1
ATOM 3277 C CA . ASP A 1 406 ? 31.938 39.875 14.461 1 57.28 406 ASP A CA 1
ATOM 3278 C C . ASP A 1 406 ? 33.344 40.125 14.984 1 57.28 406 ASP A C 1
ATOM 3280 O O . ASP A 1 406 ? 33.812 39.406 15.875 1 57.28 406 ASP A O 1
ATOM 3284 N N . PRO A 1 407 ? 34.125 41.094 14.352 1 54.5 407 PRO A N 1
ATOM 3285 C CA . PRO A 1 407 ? 35.5 41.406 14.734 1 54.5 407 PRO A CA 1
ATOM 3286 C C . PRO A 1 407 ? 35.625 41.812 16.203 1 54.5 407 PRO A C 1
ATOM 3288 O O . PRO A 1 407 ? 36.719 41.781 16.781 1 54.5 407 PRO A O 1
ATOM 3291 N N . GLU A 1 408 ? 34.594 42.344 16.734 1 54.66 408 GLU A N 1
ATOM 3292 C CA . GLU A 1 408 ? 34.719 42.875 18.078 1 54.66 408 GLU A CA 1
ATOM 3293 C C . GLU A 1 408 ? 34.562 41.75 19.125 1 54.66 408 GLU A C 1
ATOM 3295 O O . GLU A 1 408 ? 34.75 42 20.312 1 54.66 408 GLU A O 1
ATOM 3300 N N . ASP A 1 409 ? 34.125 40.688 18.641 1 56.25 409 ASP A N 1
ATOM 3301 C CA . ASP A 1 409 ? 33.844 39.625 19.609 1 56.25 409 ASP A CA 1
ATOM 3302 C C . ASP A 1 409 ? 35 38.625 19.672 1 56.25 409 ASP A C 1
ATOM 3304 O O . ASP A 1 409 ? 35.406 38.062 18.641 1 56.25 409 ASP A O 1
ATOM 3308 N N . ASN A 1 410 ? 35.781 38.688 20.641 1 60.34 410 ASN A N 1
ATOM 3309 C CA . ASN A 1 410 ? 36.938 37.844 20.906 1 60.34 410 ASN A CA 1
ATOM 3310 C C . ASN A 1 410 ? 36.562 36.375 21.094 1 60.34 410 ASN A C 1
ATOM 3312 O O . ASN A 1 410 ? 37.406 35.5 21.156 1 60.34 410 ASN A O 1
ATOM 3316 N N . GLU A 1 411 ? 35.312 36.125 21.203 1 66.75 411 GLU A N 1
ATOM 3317 C CA . GLU A 1 411 ? 34.938 34.75 21.484 1 66.75 411 GLU A CA 1
ATOM 3318 C C . GLU A 1 411 ? 34.406 34.062 20.234 1 66.75 411 GLU A C 1
ATOM 3320 O O . GLU A 1 411 ? 33.562 34.625 19.516 1 66.75 411 GLU A O 1
ATOM 3325 N N . VAL A 1 412 ? 34.969 33 19.844 1 77.94 412 VAL A N 1
ATOM 3326 C CA . VAL A 1 412 ? 34.531 32.156 18.75 1 77.94 412 VAL A CA 1
ATOM 3327 C C . VAL A 1 412 ? 33.188 31.547 19.062 1 77.94 412 VAL A C 1
ATOM 3329 O O . VAL A 1 412 ? 33.094 30.578 19.828 1 77.94 412 VAL A O 1
ATOM 3332 N N . ALA A 1 413 ? 32.156 32.188 18.656 1 84.44 413 ALA A N 1
ATOM 3333 C CA . ALA A 1 413 ? 30.812 31.672 18.938 1 84.44 413 ALA A CA 1
ATOM 3334 C C . ALA A 1 413 ? 29.891 31.875 17.734 1 84.44 413 ALA A C 1
ATOM 3336 O O . ALA A 1 413 ? 30.203 32.656 16.828 1 84.44 413 ALA A O 1
ATOM 3337 N N . CYS A 1 414 ? 28.953 31 17.578 1 85.56 414 CYS A N 1
ATOM 3338 C CA . CYS A 1 414 ? 27.875 31.094 16.594 1 85.56 414 CYS A CA 1
ATOM 3339 C C . CYS A 1 414 ? 26.609 31.625 17.219 1 85.56 414 CYS A C 1
ATOM 3341 O O . CYS A 1 414 ? 26.125 31.094 18.234 1 85.56 414 CYS A O 1
ATOM 3343 N N . SER A 1 415 ? 26.047 32.719 16.656 1 83.75 415 SER A N 1
ATOM 3344 C CA . SER A 1 415 ? 24.797 33.281 17.141 1 83.75 415 SER A CA 1
ATOM 3345 C C . SER A 1 415 ? 23.609 32.719 16.344 1 83.75 415 SER A C 1
ATOM 3347 O O . SER A 1 415 ? 23.672 32.625 15.117 1 83.75 415 SER A O 1
ATOM 3349 N N . PHE A 1 416 ? 22.594 32.281 17 1 87.88 416 PHE A N 1
ATOM 3350 C CA . PHE A 1 416 ? 21.391 31.781 16.344 1 87.88 416 PHE A CA 1
ATOM 3351 C C . PHE A 1 416 ? 20.156 32 17.219 1 87.88 416 PHE A C 1
ATOM 3353 O O . PHE A 1 416 ? 20.281 32.281 18.406 1 87.88 416 PHE A O 1
ATOM 3360 N N . VAL A 1 417 ? 18.984 32.062 16.625 1 89.69 417 VAL A N 1
ATOM 3361 C CA . VAL A 1 417 ? 17.703 32.219 17.312 1 89.69 417 VAL A CA 1
ATOM 3362 C C . VAL A 1 417 ? 16.859 30.969 17.109 1 89.69 417 VAL A C 1
ATOM 3364 O O . VAL A 1 417 ? 16.766 30.438 16 1 89.69 417 VAL A O 1
ATOM 3367 N N . VAL A 1 418 ? 16.391 30.406 18.188 1 93.81 418 VAL A N 1
ATOM 3368 C CA . VAL A 1 418 ? 15.453 29.281 18.141 1 93.81 418 VAL A CA 1
ATOM 3369 C C . VAL A 1 418 ? 14.047 29.766 18.484 1 93.81 418 VAL A C 1
ATOM 3371 O O . VAL A 1 418 ? 13.859 30.516 19.453 1 93.81 418 VAL A O 1
ATOM 3374 N N . SER A 1 419 ? 13.109 29.438 17.672 1 93.81 419 SER A N 1
ATOM 3375 C CA . SER A 1 419 ? 11.711 29.781 17.891 1 93.81 419 SER A CA 1
ATOM 3376 C C . SER A 1 419 ? 10.82 28.531 17.875 1 93.81 419 SER A C 1
ATOM 3378 O O . SER A 1 419 ? 10.898 27.734 16.938 1 93.81 419 SER A O 1
ATOM 3380 N N . LEU A 1 420 ? 10.062 28.297 18.906 1 95.69 420 LEU A N 1
ATOM 3381 C CA . LEU A 1 420 ? 9.102 27.203 19.016 1 95.69 420 LEU A CA 1
ATOM 3382 C C . LEU A 1 420 ? 7.672 27.734 19.016 1 95.69 420 LEU A C 1
ATOM 3384 O O . LEU A 1 420 ? 7.273 28.453 19.953 1 95.69 420 LEU A O 1
ATOM 3388 N N . MET A 1 421 ? 6.898 27.391 18.031 1 93.62 421 MET A N 1
ATOM 3389 C CA . MET A 1 421 ? 5.539 27.891 17.859 1 93.62 421 MET A CA 1
ATOM 3390 C C . MET A 1 421 ? 4.523 26.766 17.953 1 93.62 421 MET A C 1
ATOM 3392 O O . MET A 1 421 ? 4.738 25.672 17.406 1 93.62 421 MET A O 1
ATOM 3396 N N . GLN A 1 422 ? 3.537 26.891 18.766 1 91.62 422 GLN A N 1
ATOM 3397 C CA . GLN A 1 422 ? 2.457 25.906 18.781 1 91.62 422 GLN A CA 1
ATOM 3398 C C . GLN A 1 422 ? 1.392 26.234 17.734 1 91.62 422 GLN A C 1
ATOM 3400 O O . GLN A 1 422 ? 1.014 27.406 17.578 1 91.62 422 GLN A O 1
ATOM 3405 N N . LYS A 1 423 ? 0.893 25.297 17.031 1 87.06 423 LYS A N 1
ATOM 3406 C CA . LYS A 1 423 ? 0.002 25.484 15.891 1 87.06 423 LYS A CA 1
ATOM 3407 C C . LYS A 1 423 ? -1.461 25.391 16.312 1 87.06 423 LYS A C 1
ATOM 3409 O O . LYS A 1 423 ? -1.811 24.609 17.188 1 87.06 423 LYS A O 1
ATOM 3414 N N . ASN A 1 424 ? -2.391 26.188 15.648 1 72.38 424 ASN A N 1
ATOM 3415 C CA . ASN A 1 424 ? -3.842 26.094 15.547 1 72.38 424 ASN A CA 1
ATOM 3416 C C . ASN A 1 424 ? -4.508 26.203 16.922 1 72.38 424 ASN A C 1
ATOM 3418 O O . ASN A 1 424 ? -5.574 25.625 17.141 1 72.38 424 ASN A O 1
ATOM 3422 N N . ARG A 1 425 ? -3.986 26.859 17.797 1 67.62 425 ARG A N 1
ATOM 3423 C CA . ARG A 1 425 ? -4.578 26.922 19.125 1 67.62 425 ARG A CA 1
ATOM 3424 C C . ARG A 1 425 ? -5.547 28.078 19.234 1 67.62 425 ARG A C 1
ATOM 3426 O O . ARG A 1 425 ? -6.508 28.031 20.016 1 67.62 425 ARG A O 1
ATOM 3433 N N . ARG A 1 426 ? -5.297 29.125 18.516 1 54.47 426 ARG A N 1
ATOM 3434 C CA . ARG A 1 426 ? -6.184 30.281 18.547 1 54.47 426 ARG A CA 1
ATOM 3435 C C . ARG A 1 426 ? -7.562 29.938 18 1 54.47 426 ARG A C 1
ATOM 3437 O O . ARG A 1 426 ? -8.578 30.359 18.547 1 54.47 426 ARG A O 1
ATOM 3444 N N . LYS A 1 427 ? -7.512 29.203 16.984 1 56.44 427 LYS A N 1
ATOM 3445 C CA . LYS A 1 427 ? -8.766 28.781 16.359 1 56.44 427 LYS A CA 1
ATOM 3446 C C . LYS A 1 427 ? -9.617 27.969 17.328 1 56.44 427 LYS A C 1
ATOM 3448 O O . LYS A 1 427 ? -10.852 28 17.25 1 56.44 427 LYS A O 1
ATOM 3453 N N . ASP A 1 428 ? -8.93 27.484 18.219 1 60.06 428 ASP A N 1
ATOM 3454 C CA . ASP A 1 428 ? -9.641 26.562 19.094 1 60.06 428 ASP A CA 1
ATOM 3455 C C . ASP A 1 428 ? -10.016 27.234 20.406 1 60.06 428 ASP A C 1
ATOM 3457 O O . ASP A 1 428 ? -10.5 26.578 21.328 1 60.06 428 ASP A O 1
ATOM 3461 N N . ARG A 1 429 ? -9.789 28.484 20.406 1 59.53 429 ARG A N 1
ATOM 3462 C CA . ARG A 1 429 ? -10.164 29.234 21.594 1 59.53 429 ARG A CA 1
ATOM 3463 C C . ARG A 1 429 ? -11.648 29.109 21.875 1 59.53 429 ARG A C 1
ATOM 3465 O O . ARG A 1 429 ? -12.055 29.031 23.047 1 59.53 429 ARG A O 1
ATOM 3472 N N . LYS A 1 430 ? -12.352 29.156 20.719 1 57.56 430 LYS A N 1
ATOM 3473 C CA . LYS A 1 430 ? -13.797 28.984 20.875 1 57.56 430 LYS A CA 1
ATOM 3474 C C . LYS A 1 430 ? -14.117 27.703 21.625 1 57.56 430 LYS A C 1
ATOM 3476 O O . LYS A 1 430 ? -15.125 27.625 22.344 1 57.56 430 LYS A O 1
ATOM 3481 N N . LEU A 1 431 ? -13.203 26.844 21.406 1 55.34 431 LEU A N 1
ATOM 3482 C CA . LEU A 1 431 ? -13.445 25.547 22.031 1 55.34 431 LEU A CA 1
ATOM 3483 C C . LEU A 1 431 ? -12.75 25.469 23.391 1 55.34 431 LEU A C 1
ATOM 3485 O O . LEU A 1 431 ? -12.719 24.391 24 1 55.34 431 LEU A O 1
ATOM 3489 N N . GLY A 1 432 ? -12.148 26.531 23.781 1 55.47 432 GLY A N 1
ATOM 3490 C CA . GLY A 1 432 ? -11.508 26.562 25.094 1 55.47 432 GLY A CA 1
ATOM 3491 C C . GLY A 1 432 ? -10.047 26.156 25.062 1 55.47 432 GLY A C 1
ATOM 3492 O O . GLY A 1 432 ? -9.438 25.922 26.094 1 55.47 432 GLY A O 1
ATOM 3493 N N . ALA A 1 433 ? -9.695 25.938 23.922 1 61.19 433 ALA A N 1
ATOM 3494 C CA . ALA A 1 433 ? -8.305 25.5 23.828 1 61.19 433 ALA A CA 1
ATOM 3495 C C . ALA A 1 433 ? -7.348 26.578 24.328 1 61.19 433 ALA A C 1
ATOM 3497 O O . ALA A 1 433 ? -7.41 27.719 23.875 1 61.19 433 ALA A O 1
ATOM 3498 N N . ASN A 1 434 ? -6.625 26.156 25.422 1 72.69 434 ASN A N 1
ATOM 3499 C CA . ASN A 1 434 ? -5.609 27.047 25.953 1 72.69 434 ASN A CA 1
ATOM 3500 C C . ASN A 1 434 ? -4.215 26.688 25.438 1 72.69 434 ASN A C 1
ATOM 3502 O O . ASN A 1 434 ? -3.975 25.547 25.031 1 72.69 434 ASN A O 1
ATOM 3506 N N . LEU A 1 435 ? -3.506 27.703 25.266 1 83.19 435 LEU A N 1
ATOM 3507 C CA . LEU A 1 435 ? -2.105 27.484 24.922 1 83.19 435 LEU A CA 1
ATOM 3508 C C . LEU A 1 435 ? -1.386 26.703 26.016 1 83.19 435 LEU A C 1
ATOM 3510 O O . LEU A 1 435 ? -1.632 26.906 27.203 1 83.19 435 LEU A O 1
ATOM 3514 N N . PHE A 1 436 ? -0.581 25.766 25.578 1 90.69 436 PHE A N 1
ATOM 3515 C CA . PHE A 1 436 ? 0.27 25.047 26.516 1 90.69 436 PHE A CA 1
ATOM 3516 C C . PHE A 1 436 ? 1.488 25.875 26.891 1 90.69 436 PHE A C 1
ATOM 3518 O O . PHE A 1 436 ? 1.879 26.781 26.156 1 90.69 436 PHE A O 1
ATOM 3525 N N . THR A 1 437 ? 1.88 25.609 28.062 1 94.06 437 THR A N 1
ATOM 3526 C CA . THR A 1 437 ? 3.197 26.094 28.438 1 94.06 437 THR A CA 1
ATOM 3527 C C . THR A 1 437 ? 4.297 25.328 27.703 1 94.06 437 THR A C 1
ATOM 3529 O O . THR A 1 437 ? 4.445 24.125 27.891 1 94.06 437 THR A O 1
ATOM 3532 N N . ILE A 1 438 ? 5.016 26.031 26.828 1 96.12 438 ILE A N 1
ATOM 3533 C CA . ILE A 1 438 ? 5.984 25.312 26.016 1 96.12 438 ILE A CA 1
ATOM 3534 C C . ILE A 1 438 ? 7.367 25.938 26.188 1 96.12 438 ILE A C 1
ATOM 3536 O O . ILE A 1 438 ? 7.496 27.047 26.703 1 96.12 438 ILE A O 1
ATOM 3540 N N . GLY A 1 439 ? 8.398 25.234 25.797 1 96.94 439 GLY A N 1
ATOM 3541 C CA . GLY A 1 439 ? 9.797 25.625 25.781 1 96.94 439 GLY A CA 1
ATOM 3542 C C . GLY A 1 439 ? 10.695 24.594 25.141 1 96.94 439 GLY A C 1
ATOM 3543 O O . GLY A 1 439 ? 10.219 23.656 24.5 1 96.94 439 GLY A O 1
ATOM 3544 N N . PHE A 1 440 ? 12.016 24.859 25.188 1 97.81 440 PHE A N 1
ATOM 3545 C CA . PHE A 1 440 ? 12.945 23.891 24.594 1 97.81 440 PHE A CA 1
ATOM 3546 C C . PHE A 1 440 ? 14.297 23.953 25.312 1 97.81 440 PHE A C 1
ATOM 3548 O O . PHE A 1 440 ? 14.602 24.938 26 1 97.81 440 PHE A O 1
ATOM 3555 N N . ALA A 1 441 ? 14.953 22.906 25.234 1 97.5 441 ALA A N 1
ATOM 3556 C CA . ALA A 1 441 ? 16.312 22.766 25.766 1 97.5 441 ALA A CA 1
ATOM 3557 C C . ALA A 1 441 ? 17.297 22.359 24.672 1 97.5 441 ALA A C 1
ATOM 3559 O O . ALA A 1 441 ? 16.906 21.734 23.688 1 97.5 441 ALA A O 1
ATOM 3560 N N . ILE A 1 442 ? 18.547 22.781 24.812 1 97.31 442 ILE A N 1
ATOM 3561 C CA . ILE A 1 442 ? 19.594 22.469 23.844 1 97.31 442 ILE A CA 1
ATOM 3562 C C . ILE A 1 442 ? 20.734 21.734 24.547 1 97.31 442 ILE A C 1
ATOM 3564 O O . ILE A 1 442 ? 21.266 22.219 25.547 1 97.31 442 ILE A O 1
ATOM 3568 N N . TYR A 1 443 ? 21.047 20.609 24.016 1 97.25 443 TYR A N 1
ATOM 3569 C CA . TYR A 1 443 ? 22.141 19.812 24.547 1 97.25 443 TYR A CA 1
ATOM 3570 C C . TYR A 1 443 ? 23.281 19.734 23.562 1 97.25 443 TYR A C 1
ATOM 3572 O O . TYR A 1 443 ? 23.062 19.688 22.344 1 97.25 443 TYR A O 1
ATOM 3580 N N . GLU A 1 444 ? 24.453 19.703 24.062 1 96.19 444 GLU A N 1
ATOM 3581 C CA . GLU A 1 444 ? 25.625 19.469 23.219 1 96.19 444 GLU A CA 1
ATOM 3582 C C . GLU A 1 444 ? 25.812 17.984 22.953 1 96.19 444 GLU A C 1
ATOM 3584 O O . GLU A 1 444 ? 25.766 17.172 23.891 1 96.19 444 GLU A O 1
ATOM 3589 N N . VAL A 1 445 ? 26.016 17.641 21.734 1 94.56 445 VAL A N 1
ATOM 3590 C CA . VAL A 1 445 ? 26.25 16.25 21.359 1 94.56 445 VAL A CA 1
ATOM 3591 C C . VAL A 1 445 ? 27.719 15.914 21.531 1 94.56 445 VAL A C 1
ATOM 3593 O O . VAL A 1 445 ? 28.594 16.562 20.922 1 94.56 445 VAL A O 1
ATOM 3596 N N . PRO A 1 446 ? 27.969 14.898 22.25 1 93.69 446 PRO A N 1
ATOM 3597 C CA . PRO A 1 446 ? 29.375 14.5 22.391 1 93.69 446 PRO A CA 1
ATOM 3598 C C . PRO A 1 446 ? 30.016 14.133 21.047 1 93.69 446 PRO A C 1
ATOM 3600 O O . PRO A 1 446 ? 29.344 13.586 20.172 1 93.69 446 PRO A O 1
ATOM 3603 N N . LYS A 1 447 ? 31.297 14.344 20.953 1 92.38 447 LYS A N 1
ATOM 3604 C CA . LYS A 1 447 ? 32.031 14.156 19.703 1 92.38 447 LYS A CA 1
ATOM 3605 C C . LYS A 1 447 ? 31.891 12.719 19.203 1 92.38 447 LYS A C 1
ATOM 3607 O O . LYS A 1 447 ? 31.828 12.484 18 1 92.38 447 LYS A O 1
ATOM 3612 N N . GLU A 1 448 ? 31.797 11.812 20.125 1 91.94 448 GLU A N 1
ATOM 3613 C CA . GLU A 1 448 ? 31.703 10.398 19.766 1 91.94 448 GLU A CA 1
ATOM 3614 C C . GLU A 1 448 ? 30.359 10.086 19.109 1 91.94 448 GLU A C 1
ATOM 3616 O O . GLU A 1 448 ? 30.219 9.07 18.422 1 91.94 448 GLU A O 1
ATOM 3621 N N . MET A 1 449 ? 29.406 10.984 19.219 1 91.81 449 MET A N 1
ATOM 3622 C CA . MET A 1 449 ? 28.062 10.734 18.703 1 91.81 449 MET A CA 1
ATOM 3623 C C . MET A 1 449 ? 27.766 11.648 17.516 1 91.81 449 MET A C 1
ATOM 3625 O O . MET A 1 449 ? 26.625 11.695 17.047 1 91.81 449 MET A O 1
ATOM 3629 N N . HIS A 1 450 ? 28.75 12.328 17.047 1 89.5 450 HIS A N 1
ATOM 3630 C CA . HIS A 1 450 ? 28.547 13.211 15.906 1 89.5 450 HIS A CA 1
ATOM 3631 C C . HIS A 1 450 ? 28.125 12.422 14.672 1 89.5 450 HIS A C 1
ATOM 3633 O O . HIS A 1 450 ? 28.672 11.352 14.406 1 89.5 450 HIS A O 1
ATOM 3639 N N . GLY A 1 451 ? 27.188 12.883 14.039 1 83.12 451 GLY A N 1
ATOM 3640 C CA . GLY A 1 451 ? 26.734 12.266 12.805 1 83.12 451 GLY A CA 1
ATOM 3641 C C . GLY A 1 451 ? 25.719 11.156 13.031 1 83.12 451 GLY A C 1
ATOM 3642 O O . GLY A 1 451 ? 25.078 10.703 12.086 1 83.12 451 GLY A O 1
ATOM 3643 N N . ASN A 1 452 ? 25.641 10.75 14.289 1 82.62 452 ASN A N 1
ATOM 3644 C CA . ASN A 1 452 ? 24.656 9.719 14.617 1 82.62 452 ASN A CA 1
ATOM 3645 C C . ASN A 1 452 ? 23.234 10.219 14.484 1 82.62 452 ASN A C 1
ATOM 3647 O O . ASN A 1 452 ? 22.906 11.312 14.953 1 82.62 452 ASN A O 1
ATOM 3651 N N . LYS A 1 453 ? 22.438 9.508 13.781 1 80.12 453 LYS A N 1
ATOM 3652 C CA . LYS A 1 453 ? 21.078 9.938 13.523 1 80.12 453 LYS A CA 1
ATOM 3653 C C . LYS A 1 453 ? 20.078 9.164 14.383 1 80.12 453 LYS A C 1
ATOM 3655 O O . LYS A 1 453 ? 18.891 9.094 14.07 1 80.12 453 LYS A O 1
ATOM 3660 N N . GLN A 1 454 ? 20.562 8.633 15.453 1 84.75 454 GLN A N 1
ATOM 3661 C CA . GLN A 1 454 ? 19.688 7.867 16.344 1 84.75 454 GLN A CA 1
ATOM 3662 C C . GLN A 1 454 ? 19.078 8.758 17.422 1 84.75 454 GLN A C 1
ATOM 3664 O O . GLN A 1 454 ? 19.672 9.766 17.812 1 84.75 454 GLN A O 1
ATOM 3669 N N . HIS A 1 455 ? 17.891 8.438 17.859 1 91.62 455 HIS A N 1
ATOM 3670 C CA . HIS A 1 455 ? 17.203 9.125 18.969 1 91.62 455 HIS A CA 1
ATOM 3671 C C . HIS A 1 455 ? 17.984 8.953 20.266 1 91.62 455 HIS A C 1
ATOM 3673 O O . HIS A 1 455 ? 18.297 7.828 20.672 1 91.62 455 HIS A O 1
ATOM 3679 N N . LEU A 1 456 ? 18.344 10.047 20.953 1 94.19 456 LEU A N 1
ATOM 3680 C CA . LEU A 1 456 ? 19.062 9.969 22.219 1 94.19 456 LEU A CA 1
ATOM 3681 C C . LEU A 1 456 ? 18.172 9.383 23.312 1 94.19 456 LEU A C 1
ATOM 3683 O O . LEU A 1 456 ? 16.984 9.695 23.375 1 94.19 456 LEU A O 1
ATOM 3687 N N . GLN A 1 457 ? 18.781 8.57 24.156 1 94.44 457 GLN A N 1
ATOM 3688 C CA . GLN A 1 457 ? 18.031 7.789 25.125 1 94.44 457 GLN A CA 1
ATOM 3689 C C . GLN A 1 457 ? 18.016 8.469 26.484 1 94.44 457 GLN A C 1
ATOM 3691 O O . GLN A 1 457 ? 18.719 9.453 26.703 1 94.44 457 GLN A O 1
ATOM 3696 N N . LYS A 1 458 ? 17.203 7.883 27.391 1 95.81 458 LYS A N 1
ATOM 3697 C CA . LYS A 1 458 ? 16.984 8.414 28.734 1 95.81 458 LYS A CA 1
ATOM 3698 C C . LYS A 1 458 ? 18.312 8.641 29.453 1 95.81 458 LYS A C 1
ATOM 3700 O O . LYS A 1 458 ? 18.5 9.68 30.094 1 95.81 458 LYS A O 1
ATOM 3705 N N . ASP A 1 459 ? 19.234 7.777 29.328 1 95.25 459 ASP A N 1
ATOM 3706 C CA . ASP A 1 459 ? 20.5 7.828 30.047 1 95.25 459 ASP A CA 1
ATOM 3707 C C . ASP A 1 459 ? 21.312 9.055 29.656 1 95.25 459 ASP A C 1
ATOM 3709 O O . ASP A 1 459 ? 22.016 9.641 30.469 1 95.25 459 ASP A O 1
ATOM 3713 N N . PHE A 1 460 ? 21.25 9.445 28.438 1 96.06 460 PHE A N 1
ATOM 3714 C CA . PHE A 1 460 ? 21.969 10.625 27.969 1 96.06 460 PHE A CA 1
ATOM 3715 C C . PHE A 1 460 ? 21.531 11.867 28.75 1 96.06 460 PHE A C 1
ATOM 3717 O O . PHE A 1 460 ? 22.375 12.648 29.203 1 96.06 460 PHE A O 1
ATOM 3724 N N . PHE A 1 461 ? 20.297 12.008 28.922 1 96.81 461 PHE A N 1
ATOM 3725 C CA . PHE A 1 461 ? 19.75 13.227 29.5 1 96.81 461 PHE A CA 1
ATOM 3726 C C . PHE A 1 461 ? 19.891 13.219 31.016 1 96.81 461 PHE A C 1
ATOM 3728 O O . PHE A 1 461 ? 19.828 14.273 31.656 1 96.81 461 PHE A O 1
ATOM 3735 N N . LEU A 1 462 ? 20.047 12.016 31.594 1 95.62 462 LEU A N 1
ATOM 3736 C CA . LEU A 1 462 ? 20.281 11.906 33.031 1 95.62 462 LEU A CA 1
ATOM 3737 C C . LEU A 1 462 ? 21.688 12.336 33.406 1 95.62 462 LEU A C 1
ATOM 3739 O O . LEU A 1 462 ? 21.922 12.844 34.5 1 95.62 462 LEU A O 1
ATOM 3743 N N . VAL A 1 463 ? 22.578 12.203 32.469 1 94.56 463 VAL A N 1
ATOM 3744 C CA . VAL A 1 463 ? 23.984 12.422 32.781 1 94.56 463 VAL A CA 1
ATOM 3745 C C . VAL A 1 463 ? 24.438 13.773 32.25 1 94.56 463 VAL A C 1
ATOM 3747 O O . VAL A 1 463 ? 25.406 14.359 32.75 1 94.56 463 VAL A O 1
ATOM 3750 N N . ASN A 1 464 ? 23.828 14.242 31.219 1 95.19 464 ASN A N 1
ATOM 3751 C CA . ASN A 1 464 ? 24.25 15.477 30.578 1 95.19 464 ASN A CA 1
ATOM 3752 C C . ASN A 1 464 ? 23.328 16.641 30.938 1 95.19 464 ASN A C 1
ATOM 3754 O O . ASN A 1 464 ? 22.109 16.484 30.953 1 95.19 464 ASN A O 1
ATOM 3758 N N . SER A 1 465 ? 23.922 17.734 31.219 1 94.56 465 SER A N 1
ATOM 3759 C CA . SER A 1 465 ? 23.141 18.938 31.438 1 94.56 465 SER A CA 1
ATOM 3760 C C . SER A 1 465 ? 22.938 19.719 30.141 1 94.56 465 SER A C 1
ATOM 3762 O O . SER A 1 465 ? 23.75 19.625 29.234 1 94.56 465 SER A O 1
ATOM 3764 N N . SER A 1 466 ? 21.844 20.422 30.078 1 95.69 466 SER A N 1
ATOM 3765 C CA . SER A 1 466 ? 21.594 21.25 28.906 1 95.69 466 SER A CA 1
ATOM 3766 C C . SER A 1 466 ? 22.641 22.359 28.766 1 95.69 466 SER A C 1
ATOM 3768 O O . SER A 1 466 ? 23.078 22.922 29.766 1 95.69 466 SER A O 1
ATOM 3770 N N . LYS A 1 467 ? 23.094 22.578 27.594 1 95.31 467 LYS A N 1
ATOM 3771 C CA . LYS A 1 467 ? 24.016 23.656 27.312 1 95.31 467 LYS A CA 1
ATOM 3772 C C . LYS A 1 467 ? 23.312 25 27.297 1 95.31 467 LYS A C 1
ATOM 3774 O O . LYS A 1 467 ? 23.922 26.031 27.578 1 95.31 467 LYS A O 1
ATOM 3779 N N . ALA A 1 468 ? 22.109 25 26.781 1 94.81 468 ALA A N 1
ATOM 3780 C CA . ALA A 1 468 ? 21.25 26.188 26.719 1 94.81 468 ALA A CA 1
ATOM 3781 C C . ALA A 1 468 ? 19.781 25.797 26.812 1 94.81 468 ALA A C 1
ATOM 3783 O O . ALA A 1 468 ? 19.438 24.609 26.672 1 94.81 468 ALA A O 1
ATOM 3784 N N . ARG A 1 469 ? 18.969 26.672 27.094 1 94.12 469 ARG A N 1
ATOM 3785 C CA . ARG A 1 469 ? 17.531 26.438 27.156 1 94.12 469 ARG A CA 1
ATOM 3786 C C . ARG A 1 469 ? 16.766 27.734 27.031 1 94.12 469 ARG A C 1
ATOM 3788 O O . ARG A 1 469 ? 17.328 28.828 27.188 1 94.12 469 ARG A O 1
ATOM 3795 N N . SER A 1 470 ? 15.555 27.625 26.688 1 92.31 470 SER A N 1
ATOM 3796 C CA . SER A 1 470 ? 14.711 28.828 26.703 1 92.31 470 SER A CA 1
ATOM 3797 C C . SER A 1 470 ? 14.57 29.391 28.109 1 92.31 470 SER A C 1
ATOM 3799 O O . SER A 1 470 ? 14.516 28.641 29.078 1 92.31 470 SER A O 1
ATOM 3801 N N . LYS A 1 471 ? 14.617 30.594 28.234 1 83.75 471 LYS A N 1
ATOM 3802 C CA . LYS A 1 471 ? 14.617 31.281 29.531 1 83.75 471 LYS A CA 1
ATOM 3803 C C . LYS A 1 471 ? 13.422 30.859 30.375 1 83.75 471 LYS A C 1
ATOM 3805 O O . LYS A 1 471 ? 13.555 30.672 31.594 1 83.75 471 LYS A O 1
ATOM 3810 N N . ALA A 1 472 ? 12.242 30.797 29.672 1 83.62 472 ALA A N 1
ATOM 3811 C CA . ALA A 1 472 ? 11.078 30.375 30.438 1 83.62 472 ALA A CA 1
ATOM 3812 C C . ALA A 1 472 ? 10.117 29.547 29.594 1 83.62 472 ALA A C 1
ATOM 3814 O O . ALA A 1 472 ? 10.062 29.719 28.375 1 83.62 472 ALA A O 1
ATOM 3815 N N . TYR A 1 473 ? 9.57 28.5 30.344 1 91.12 473 TYR A N 1
ATOM 3816 C CA . TYR A 1 473 ? 8.375 27.891 29.781 1 91.12 473 TYR A CA 1
ATOM 3817 C C . TYR A 1 473 ? 7.148 28.766 30 1 91.12 473 TYR A C 1
ATOM 3819 O O . TYR A 1 473 ? 6.82 29.109 31.141 1 91.12 473 TYR A O 1
ATOM 3827 N N . ILE A 1 474 ? 6.59 29.234 28.922 1 87.88 474 ILE A N 1
ATOM 3828 C CA . ILE A 1 474 ? 5.488 30.188 29.031 1 87.88 474 ILE A CA 1
ATOM 3829 C C . ILE A 1 474 ? 4.367 29.797 28.078 1 87.88 474 ILE A C 1
ATOM 3831 O O . ILE A 1 474 ? 4.613 29.141 27.062 1 87.88 474 ILE A O 1
ATOM 3835 N N . ASN A 1 475 ? 3.172 30.047 28.422 1 87.62 475 ASN A N 1
ATOM 3836 C CA . ASN A 1 475 ? 1.999 29.719 27.625 1 87.62 475 ASN A CA 1
ATOM 3837 C C . ASN A 1 475 ? 1.737 30.766 26.547 1 87.62 475 ASN A C 1
ATOM 3839 O O . ASN A 1 475 ? 0.694 31.422 26.562 1 87.62 475 ASN A O 1
ATOM 3843 N N . LEU A 1 476 ? 2.639 30.938 25.656 1 83.31 476 LEU A N 1
ATOM 3844 C CA . LEU A 1 476 ? 2.52 31.844 24.516 1 83.31 476 LEU A CA 1
ATOM 3845 C C . LEU A 1 476 ? 2.416 31.047 23.203 1 83.31 476 LEU A C 1
ATOM 3847 O O . LEU A 1 476 ? 2.738 29.859 23.172 1 83.31 476 LEU A O 1
ATOM 3851 N N . ARG A 1 477 ? 1.951 31.734 22.219 1 86.75 477 ARG A N 1
ATOM 3852 C CA . ARG A 1 477 ? 1.893 31.109 20.906 1 86.75 477 ARG A CA 1
ATOM 3853 C C . ARG A 1 477 ? 3.279 30.672 20.453 1 86.75 477 ARG A C 1
ATOM 3855 O O . ARG A 1 477 ? 3.424 29.641 19.781 1 86.75 477 ARG A O 1
ATOM 3862 N N . GLU A 1 478 ? 4.238 31.5 20.828 1 90.5 478 GLU A N 1
ATOM 3863 C CA . GLU A 1 478 ? 5.602 31.25 20.375 1 90.5 478 GLU A CA 1
ATOM 3864 C C . GLU A 1 478 ? 6.621 31.641 21.438 1 90.5 478 GLU A C 1
ATOM 3866 O O . GLU A 1 478 ? 6.453 32.656 22.125 1 90.5 478 GLU A O 1
ATOM 3871 N N . VAL A 1 479 ? 7.598 30.766 21.641 1 91.12 479 VAL A N 1
ATOM 3872 C CA . VAL A 1 479 ? 8.727 31.047 22.516 1 91.12 479 VAL A CA 1
ATOM 3873 C C . VAL A 1 479 ? 10 31.188 21.703 1 91.12 479 VAL A C 1
ATOM 3875 O O . VAL A 1 479 ? 10.375 30.281 20.938 1 91.12 479 VAL A O 1
ATOM 3878 N N . THR A 1 480 ? 10.625 32.344 21.812 1 91.25 480 THR A N 1
ATOM 3879 C CA . THR A 1 480 ? 11.812 32.656 21.016 1 91.25 480 THR A CA 1
ATOM 3880 C C . THR A 1 480 ? 12.977 33.062 21.922 1 91.25 480 THR A C 1
ATOM 3882 O O . THR A 1 480 ? 12.781 33.781 22.906 1 91.25 480 THR A O 1
ATOM 3885 N N . GLN A 1 481 ? 14.172 32.5 21.594 1 90.38 481 GLN A N 1
ATOM 3886 C CA . GLN A 1 481 ? 15.352 32.875 22.375 1 90.38 481 GLN A CA 1
ATOM 3887 C C . GLN A 1 481 ? 16.609 32.875 21.5 1 90.38 481 GLN A C 1
ATOM 3889 O O . GLN A 1 481 ? 16.781 31.984 20.656 1 90.38 481 GLN A O 1
ATOM 3894 N N . ARG A 1 482 ? 17.438 33.906 21.703 1 88.12 482 ARG A N 1
ATOM 3895 C CA . ARG A 1 482 ? 18.719 34 21.016 1 88.12 482 ARG A CA 1
ATOM 3896 C C . ARG A 1 482 ? 19.812 33.312 21.844 1 88.12 482 ARG A C 1
ATOM 3898 O O . ARG A 1 482 ? 19.859 33.469 23.062 1 88.12 482 ARG A O 1
ATOM 3905 N N . PHE A 1 483 ? 20.703 32.625 21.125 1 89.56 483 PHE A N 1
ATOM 3906 C CA . PHE A 1 483 ? 21.797 31.938 21.781 1 89.56 483 PHE A CA 1
ATOM 3907 C C . PHE A 1 483 ? 23.109 32.219 21.078 1 89.56 483 PHE A C 1
ATOM 3909 O O . PHE A 1 483 ? 23.125 32.656 19.938 1 89.56 483 PHE A O 1
ATOM 3916 N N . ARG A 1 484 ? 24.125 32.062 21.859 1 88 484 ARG A N 1
ATOM 3917 C CA . ARG A 1 484 ? 25.5 32.062 21.359 1 88 484 ARG A CA 1
ATOM 3918 C C . ARG A 1 484 ? 26.25 30.828 21.875 1 88 484 ARG A C 1
ATOM 3920 O O . ARG A 1 484 ? 26.438 30.672 23.078 1 88 484 ARG A O 1
ATOM 3927 N N . LEU A 1 485 ? 26.547 29.969 20.922 1 91.12 485 LEU A N 1
ATOM 3928 C CA . LEU A 1 485 ? 27.234 28.75 21.312 1 91.12 485 LEU A CA 1
ATOM 3929 C C . LEU A 1 485 ? 28.469 28.516 20.422 1 91.12 485 LEU A C 1
ATOM 3931 O O . LEU A 1 485 ? 28.562 29.094 19.344 1 91.12 485 LEU A O 1
ATOM 3935 N N . THR A 1 486 ? 29.375 27.688 20.891 1 90.56 486 THR A N 1
ATOM 3936 C CA . THR A 1 486 ? 30.562 27.328 20.109 1 90.56 486 THR A CA 1
ATOM 3937 C C . THR A 1 486 ? 30.188 26.422 18.938 1 90.56 486 THR A C 1
ATOM 3939 O O . THR A 1 486 ? 29.156 25.734 18.984 1 90.56 486 THR A O 1
ATOM 3942 N N . PRO A 1 487 ? 31.031 26.484 17.922 1 89.5 487 PRO A N 1
ATOM 3943 C CA . PRO A 1 487 ? 30.766 25.547 16.828 1 89.5 487 PRO A CA 1
ATOM 3944 C C . PRO A 1 487 ? 30.734 24.094 17.297 1 89.5 487 PRO A C 1
ATOM 3946 O O . PRO A 1 487 ? 31.516 23.688 18.156 1 89.5 487 PRO A O 1
ATOM 3949 N N . GLY A 1 488 ? 29.797 23.328 16.766 1 90.88 488 GLY A N 1
ATOM 3950 C CA . GLY A 1 488 ? 29.594 21.953 17.156 1 90.88 488 GLY A CA 1
ATOM 3951 C C . GLY A 1 488 ? 28.234 21.422 16.797 1 90.88 488 GLY A C 1
ATOM 3952 O O . GLY A 1 488 ? 27.516 22.016 15.992 1 90.88 488 GLY A O 1
ATOM 3953 N N . GLU A 1 489 ? 28 20.219 17.297 1 93.19 489 GLU A N 1
ATOM 3954 C CA . GLU A 1 489 ? 26.703 19.609 17.062 1 93.19 489 GLU A CA 1
ATOM 3955 C C . GLU A 1 489 ? 25.859 19.609 18.328 1 93.19 489 GLU A C 1
ATOM 3957 O O . GLU A 1 489 ? 26.359 19.328 19.422 1 93.19 489 GLU A O 1
ATOM 3962 N N . TYR A 1 490 ? 24.641 20 18.156 1 95 490 TYR A N 1
ATOM 3963 C CA . TYR A 1 490 ? 23.719 20.094 19.266 1 95 490 TYR A CA 1
ATOM 3964 C C . TYR A 1 490 ? 22.391 19.406 18.953 1 95 490 TYR A C 1
ATOM 3966 O O . TYR A 1 490 ? 22.156 19 17.812 1 95 490 TYR A O 1
ATOM 3974 N N . VAL A 1 491 ? 21.594 19.203 20 1 95.81 491 VAL A N 1
ATOM 3975 C CA . VAL A 1 491 ? 20.25 18.672 19.828 1 95.81 491 VAL A CA 1
ATOM 3976 C C . VAL A 1 491 ? 19.25 19.547 20.562 1 95.81 491 VAL A C 1
ATOM 3978 O O . VAL A 1 491 ? 19.469 19.922 21.719 1 95.81 491 VAL A O 1
ATOM 3981 N N . ILE A 1 492 ? 18.203 19.969 19.859 1 96.56 492 ILE A N 1
ATOM 3982 C CA . ILE A 1 492 ? 17.141 20.766 20.438 1 96.56 492 ILE A CA 1
ATOM 3983 C C . ILE A 1 492 ? 15.953 19.875 20.781 1 96.56 492 ILE A C 1
ATOM 3985 O O . ILE A 1 492 ? 15.492 19.078 19.953 1 96.56 492 ILE A O 1
ATOM 3989 N N . ILE A 1 493 ? 15.461 20 21.984 1 97.69 493 ILE A N 1
ATOM 3990 C CA . ILE A 1 493 ? 14.32 19.219 22.438 1 97.69 493 ILE A CA 1
ATOM 3991 C C . ILE A 1 493 ? 13.148 20.156 22.734 1 97.69 493 ILE A C 1
ATOM 3993 O O . ILE A 1 493 ? 12.984 20.609 23.859 1 97.69 493 ILE A O 1
ATOM 3997 N N . PRO A 1 494 ? 12.281 20.406 21.781 1 97.81 494 PRO A N 1
ATOM 3998 C CA . PRO A 1 494 ? 11.055 21.141 22.078 1 97.81 494 PRO A CA 1
ATOM 3999 C C . PRO A 1 494 ? 10.062 20.328 22.906 1 97.81 494 PRO A C 1
ATOM 4001 O O . PRO A 1 494 ? 9.844 19.141 22.609 1 97.81 494 PRO A O 1
ATOM 4004 N N . SER A 1 495 ? 9.484 20.906 23.906 1 97.94 495 SER A N 1
ATOM 4005 C CA . SER A 1 495 ? 8.57 20.141 24.75 1 97.94 495 SER A CA 1
ATOM 4006 C C . SER A 1 495 ? 7.539 21.062 25.406 1 97.94 495 SER A C 1
ATOM 4008 O O . SER A 1 495 ? 7.738 22.266 25.5 1 97.94 495 SER A O 1
ATOM 4010 N N . THR A 1 496 ? 6.434 20.5 25.797 1 97.12 496 THR A N 1
ATOM 4011 C CA . THR A 1 496 ? 5.531 21.125 26.75 1 97.12 496 THR A CA 1
ATOM 4012 C C . THR A 1 496 ? 6.082 21.031 28.172 1 97.12 496 THR A C 1
ATOM 4014 O O . THR A 1 496 ? 7.051 20.297 28.422 1 97.12 496 THR A O 1
ATOM 4017 N N . TYR A 1 497 ? 5.477 21.797 29.047 1 96.75 497 TYR A N 1
ATOM 4018 C CA . TYR A 1 497 ? 5.914 21.734 30.438 1 96.75 497 TYR A CA 1
ATOM 4019 C C . TYR A 1 497 ? 5.5 20.422 31.094 1 96.75 497 TYR A C 1
ATOM 4021 O O . TYR A 1 497 ? 6.312 19.766 31.75 1 96.75 497 TYR A O 1
ATOM 4029 N N . GLU A 1 498 ? 4.293 20.094 30.922 1 96.62 498 GLU A N 1
ATOM 4030 C CA . GLU A 1 498 ? 3.775 18.828 31.453 1 96.62 498 GLU A CA 1
ATOM 4031 C C . GLU A 1 498 ? 3.77 17.75 30.375 1 96.62 498 GLU A C 1
ATOM 4033 O O . GLU A 1 498 ? 3.562 18.031 29.188 1 96.62 498 GLU A O 1
ATOM 4038 N N . PRO A 1 499 ? 3.977 16.516 30.797 1 97.12 499 PRO A N 1
ATOM 4039 C CA . PRO A 1 499 ? 3.889 15.414 29.828 1 97.12 499 PRO A CA 1
ATOM 4040 C C . PRO A 1 499 ? 2.453 15.125 29.406 1 97.12 499 PRO A C 1
ATOM 4042 O O . PRO A 1 499 ? 1.506 15.625 30.016 1 97.12 499 PRO A O 1
ATOM 4045 N N . HIS A 1 500 ? 2.215 14.438 28.344 1 95.19 500 HIS A N 1
ATOM 4046 C CA . HIS A 1 500 ? 0.959 13.891 27.844 1 95.19 500 HIS A CA 1
ATOM 4047 C C . HIS A 1 500 ? 0.096 14.977 27.203 1 95.19 500 HIS A C 1
ATOM 4049 O O . HIS A 1 500 ? -1.104 14.781 27 1 95.19 500 HIS A O 1
ATOM 4055 N N . GLN A 1 501 ? 0.696 16.125 26.938 1 92.69 501 GLN A N 1
ATOM 4056 C CA . GLN A 1 501 ? -0.031 17.172 26.25 1 92.69 501 GLN A CA 1
ATOM 4057 C C . GLN A 1 501 ? 0.169 17.078 24.734 1 92.69 501 GLN A C 1
ATOM 4059 O O . GLN A 1 501 ? 1.302 17.109 24.25 1 92.69 501 GLN A O 1
ATOM 4064 N N . GLU A 1 502 ? -0.966 17 24.047 1 91.06 502 GLU A N 1
ATOM 4065 C CA . GLU A 1 502 ? -0.913 16.781 22.594 1 91.06 502 GLU A CA 1
ATOM 4066 C C . GLU A 1 502 ? -1.003 18.109 21.844 1 91.06 502 GLU A C 1
ATOM 4068 O O . GLU A 1 502 ? -1.762 19 22.234 1 91.06 502 GLU A O 1
ATOM 4073 N N . GLY A 1 503 ? -0.169 18.188 20.781 1 90 503 GLY A N 1
ATOM 4074 C CA . GLY A 1 503 ? -0.205 19.375 19.953 1 90 503 GLY A CA 1
ATOM 4075 C C . GLY A 1 503 ? 0.793 19.328 18.812 1 90 503 GLY A C 1
ATOM 4076 O O . GLY A 1 503 ? 1.674 18.469 18.781 1 90 503 GLY A O 1
ATOM 4077 N N . GLU A 1 504 ? 0.586 20.234 17.891 1 91.5 504 GLU A N 1
ATOM 4078 C CA . GLU A 1 504 ? 1.519 20.422 16.781 1 91.5 504 GLU A CA 1
ATOM 4079 C C . GLU A 1 504 ? 2.367 21.672 16.969 1 91.5 504 GLU A C 1
ATOM 4081 O O . GLU A 1 504 ? 1.916 22.641 17.562 1 91.5 504 GLU A O 1
ATOM 4086 N N . PHE A 1 505 ? 3.574 21.547 16.5 1 94.12 505 PHE A N 1
ATOM 4087 C CA . PHE A 1 505 ? 4.434 22.703 16.672 1 94.12 505 PHE A CA 1
ATOM 4088 C C . PHE A 1 505 ? 5.328 22.922 15.461 1 94.12 505 PHE A C 1
ATOM 4090 O O . PHE A 1 505 ? 5.43 22.047 14.602 1 94.12 505 PHE A O 1
ATOM 4097 N N . LEU A 1 506 ? 5.82 24.094 15.383 1 94.25 506 LEU A N 1
ATOM 4098 C CA . LEU A 1 506 ? 6.828 24.5 14.406 1 94.25 506 LEU A CA 1
ATOM 4099 C C . LEU A 1 506 ? 8.109 24.953 15.102 1 94.25 506 LEU A C 1
ATOM 4101 O O . LEU A 1 506 ? 8.078 25.828 15.969 1 94.25 506 LEU A O 1
ATOM 4105 N N . LEU A 1 507 ? 9.195 24.25 14.773 1 95.06 507 LEU A N 1
ATOM 4106 C CA . LEU A 1 507 ? 10.508 24.625 15.273 1 95.06 507 LEU A CA 1
ATOM 4107 C C . LEU A 1 507 ? 11.32 25.312 14.18 1 95.06 507 LEU A C 1
ATOM 4109 O O . LEU A 1 507 ? 11.586 24.719 13.133 1 95.06 507 LEU A O 1
ATOM 4113 N N . ARG A 1 508 ? 11.711 26.531 14.453 1 93.69 508 ARG A N 1
ATOM 4114 C CA . ARG A 1 508 ? 12.484 27.297 13.492 1 93.69 508 ARG A CA 1
ATOM 4115 C C . ARG A 1 508 ? 13.812 27.75 14.086 1 93.69 508 ARG A C 1
ATOM 4117 O O . ARG A 1 508 ? 13.883 28.109 15.266 1 93.69 508 ARG A O 1
ATOM 4124 N N . VAL A 1 509 ? 14.852 27.594 13.289 1 92.38 509 VAL A N 1
ATOM 4125 C CA . VAL A 1 509 ? 16.188 28.031 13.688 1 92.38 509 VAL A CA 1
ATOM 4126 C C . VAL A 1 509 ? 16.703 29.062 12.688 1 92.38 509 VAL A C 1
ATOM 4128 O O . VAL A 1 509 ? 16.781 28.781 11.484 1 92.38 509 VAL A O 1
ATOM 4131 N N . PHE A 1 510 ? 17.016 30.203 13.25 1 87.56 510 PHE A N 1
ATOM 4132 C CA . PHE A 1 510 ? 17.531 31.297 12.445 1 87.56 510 PHE A CA 1
ATOM 4133 C C . PHE A 1 510 ? 19.016 31.516 12.742 1 87.56 510 PHE A C 1
ATOM 4135 O O . PHE A 1 510 ? 19.422 31.562 13.906 1 87.56 510 PHE A O 1
ATOM 4142 N N . SER A 1 511 ? 19.812 31.5 11.742 1 83.38 511 SER A N 1
ATOM 4143 C CA . SER A 1 511 ? 21.234 31.766 11.93 1 83.38 511 SER A CA 1
ATOM 4144 C C . SER A 1 511 ? 21.766 32.688 10.844 1 83.38 511 SER A C 1
ATOM 4146 O O . SER A 1 511 ? 21.172 32.812 9.773 1 83.38 511 SER A O 1
ATOM 4148 N N . GLU A 1 512 ? 22.812 33.406 11.242 1 72 512 GLU A N 1
ATOM 4149 C CA . GLU A 1 512 ? 23.453 34.312 10.273 1 72 512 GLU A CA 1
ATOM 4150 C C . GLU A 1 512 ? 24.25 33.531 9.242 1 72 512 GLU A C 1
ATOM 4152 O O . GLU A 1 512 ? 24.312 33.906 8.07 1 72 512 GLU A O 1
ATOM 4157 N N . LYS A 1 513 ? 24.844 32.5 9.773 1 72.31 513 LYS A N 1
ATOM 4158 C CA . LYS A 1 513 ? 25.625 31.641 8.883 1 72.31 513 LYS A CA 1
ATOM 4159 C C . LYS A 1 513 ? 24.938 30.312 8.641 1 72.31 513 LYS A C 1
ATOM 4161 O O . LYS A 1 513 ? 23.875 30.047 9.195 1 72.31 513 LYS A O 1
ATOM 4166 N N . ARG A 1 514 ? 25.594 29.594 7.773 1 67.31 514 ARG A N 1
ATOM 4167 C CA . ARG A 1 514 ? 25 28.328 7.332 1 67.31 514 ARG A CA 1
ATOM 4168 C C . ARG A 1 514 ? 24.812 27.375 8.5 1 67.31 514 ARG A C 1
ATOM 4170 O O . ARG A 1 514 ? 25.703 27.25 9.352 1 67.31 514 ARG A O 1
ATOM 4177 N N . ASN A 1 515 ? 23.641 27.016 8.75 1 73.12 515 ASN A N 1
ATOM 4178 C CA . ASN A 1 515 ? 23.328 25.969 9.711 1 73.12 515 ASN A CA 1
ATOM 4179 C C . ASN A 1 515 ? 22.375 24.938 9.125 1 73.12 515 ASN A C 1
ATOM 4181 O O . ASN A 1 515 ? 21.734 25.188 8.094 1 73.12 515 ASN A O 1
ATOM 4185 N N . THR A 1 516 ? 22.547 23.703 9.625 1 72.44 516 THR A N 1
ATOM 4186 C CA . THR A 1 516 ? 21.562 22.688 9.242 1 72.44 516 THR A CA 1
ATOM 4187 C C . THR A 1 516 ? 20.859 22.141 10.477 1 72.44 516 THR A C 1
ATOM 4189 O O . THR A 1 516 ? 21.469 21.938 11.516 1 72.44 516 THR A O 1
ATOM 4192 N N . SER A 1 517 ? 19.516 22.266 10.438 1 78.88 517 SER A N 1
ATOM 4193 C CA . SER A 1 517 ? 18.703 21.625 11.469 1 78.88 517 SER A CA 1
ATOM 4194 C C . SER A 1 517 ? 17.781 20.578 10.859 1 78.88 517 SER A C 1
ATOM 4196 O O . SER A 1 517 ? 17.094 20.844 9.867 1 78.88 517 SER A O 1
ATOM 4198 N N . GLU A 1 518 ? 17.984 19.375 11.352 1 78.31 518 GLU A N 1
ATOM 4199 C CA . GLU A 1 518 ? 17.172 18.297 10.82 1 78.31 518 GLU A CA 1
ATOM 4200 C C . GLU A 1 518 ? 16.688 17.359 11.938 1 78.31 518 GLU A C 1
ATOM 4202 O O . GLU A 1 518 ? 17.375 17.203 12.945 1 78.31 518 GLU A O 1
ATOM 4207 N N . GLU A 1 519 ? 15.445 16.984 11.75 1 77.75 519 GLU A N 1
ATOM 4208 C CA . GLU A 1 519 ? 14.945 16 12.703 1 77.75 519 GLU A CA 1
ATOM 4209 C C . GLU A 1 519 ? 15.797 14.742 12.688 1 77.75 519 GLU A C 1
ATOM 4211 O O . GLU A 1 519 ? 16.219 14.281 11.625 1 77.75 519 GLU A O 1
ATOM 4216 N N . ILE A 1 520 ? 15.93 14.227 13.922 1 74.56 520 ILE A N 1
ATOM 4217 C CA . ILE A 1 520 ? 16.703 12.992 14.047 1 74.56 520 ILE A CA 1
ATOM 4218 C C . ILE A 1 520 ? 15.844 11.797 13.672 1 74.56 520 ILE A C 1
ATOM 4220 O O . ILE A 1 520 ? 14.617 11.906 13.578 1 74.56 520 ILE A O 1
ATOM 4224 N N . GLU A 1 521 ? 16.406 10.648 13.25 1 66.5 521 GLU A N 1
ATOM 4225 C CA . GLU A 1 521 ? 15.75 9.359 13.031 1 66.5 521 GLU A CA 1
ATOM 4226 C C . GLU A 1 521 ? 15.016 9.336 11.695 1 66.5 521 GLU A C 1
ATOM 4228 O O . GLU A 1 521 ? 13.797 9.18 11.648 1 66.5 521 GLU A O 1
ATOM 4233 N N . ASN A 1 522 ? 15.641 9.461 10.773 1 69.44 522 ASN A N 1
ATOM 4234 C CA . ASN A 1 522 ? 15.055 9.539 9.438 1 69.44 522 ASN A CA 1
ATOM 4235 C C . ASN A 1 522 ? 15.227 8.227 8.672 1 69.44 522 ASN A C 1
ATOM 4237 O O . ASN A 1 522 ? 14.859 8.133 7.496 1 69.44 522 ASN A O 1
ATOM 4241 N N . ARG A 1 523 ? 15.688 7.207 9.508 1 83.5 523 ARG A N 1
ATOM 4242 C CA . ARG A 1 523 ? 15.859 5.949 8.797 1 83.5 523 ARG A CA 1
ATOM 4243 C C . ARG A 1 523 ? 14.688 5.008 9.039 1 83.5 523 ARG A C 1
ATOM 4245 O O . ARG A 1 523 ? 14.227 4.863 10.172 1 83.5 523 ARG A O 1
ATOM 4252 N N . ILE A 1 524 ? 14.109 4.516 8.078 1 92.94 524 ILE A N 1
ATOM 4253 C CA . ILE A 1 524 ? 13.047 3.521 8.133 1 92.94 524 ILE A CA 1
ATOM 4254 C C . ILE A 1 524 ? 13.547 2.197 7.562 1 92.94 524 ILE A C 1
ATOM 4256 O O . ILE A 1 524 ? 13.68 2.051 6.344 1 92.94 524 ILE A O 1
ATOM 4260 N N . GLU A 1 525 ? 13.891 1.25 8.453 1 91.81 525 GLU A N 1
ATOM 4261 C CA . GLU A 1 525 ? 14.523 0.001 8.031 1 91.81 525 GLU A CA 1
ATOM 4262 C C . GLU A 1 525 ? 14.055 -1.169 8.891 1 91.81 525 GLU A C 1
ATOM 4264 O O . GLU A 1 525 ? 13.555 -0.97 10 1 91.81 525 GLU A O 1
ATOM 4269 N N . ALA A 1 526 ? 14.078 -2.316 8.352 1 91.75 526 ALA A N 1
ATOM 4270 C CA . ALA A 1 526 ? 13.805 -3.559 9.07 1 91.75 526 ALA A CA 1
ATOM 4271 C C . ALA A 1 526 ? 14.945 -4.559 8.883 1 91.75 526 ALA A C 1
ATOM 4273 O O . ALA A 1 526 ? 15.445 -4.738 7.77 1 91.75 526 ALA A O 1
ATOM 4274 N N . ASP A 1 527 ? 15.414 -5.008 9.992 1 78.31 527 ASP A N 1
ATOM 4275 C CA . ASP A 1 527 ? 16.406 -6.074 9.953 1 78.31 527 ASP A CA 1
ATOM 4276 C C . ASP A 1 527 ? 15.758 -7.426 9.68 1 78.31 527 ASP A C 1
ATOM 4278 O O . ASP A 1 527 ? 14.781 -7.793 10.336 1 78.31 527 ASP A O 1
ATOM 4282 N N . HIS A 1 528 ? 15.797 -7.965 8.539 1 64.88 528 HIS A N 1
ATOM 4283 C CA . HIS A 1 528 ? 15.141 -9.234 8.242 1 64.88 528 HIS A CA 1
ATOM 4284 C C . HIS A 1 528 ? 16.031 -10.414 8.625 1 64.88 528 HIS A C 1
ATOM 4286 O O . HIS A 1 528 ? 17 -10.719 7.926 1 64.88 528 HIS A O 1
ATOM 4292 N N . PRO A 1 529 ? 15.953 -10.773 9.883 1 53.25 529 PRO A N 1
ATOM 4293 C CA . PRO A 1 529 ? 16.75 -11.984 10.062 1 53.25 529 PRO A CA 1
ATOM 4294 C C . PRO A 1 529 ? 16.25 -13.156 9.219 1 53.25 529 PRO A C 1
ATOM 4296 O O . PRO A 1 529 ? 15.047 -13.305 9.023 1 53.25 529 PRO A O 1
ATOM 4299 N N . GLU A 1 530 ? 17.031 -13.562 8.242 1 53.44 530 GLU A N 1
ATOM 4300 C CA . GLU A 1 530 ? 16.688 -14.781 7.52 1 53.44 530 GLU A CA 1
ATOM 4301 C C . GLU A 1 530 ? 16.156 -15.852 8.461 1 53.44 530 GLU A C 1
ATOM 4303 O O . GLU A 1 530 ? 16.594 -15.969 9.609 1 53.44 530 GLU A O 1
ATOM 4308 N N . PRO A 1 531 ? 14.914 -16.25 8.102 1 48.47 531 PRO A N 1
ATOM 4309 C CA . PRO A 1 531 ? 14.469 -17.344 8.953 1 48.47 531 PRO A CA 1
ATOM 4310 C C . PRO A 1 531 ? 15.586 -18.328 9.281 1 48.47 531 PRO A C 1
ATOM 4312 O O . PRO A 1 531 ? 16.375 -18.688 8.398 1 48.47 531 PRO A O 1
ATOM 4315 N N . ALA A 1 532 ? 16.094 -18.406 10.531 1 44.25 532 ALA A N 1
ATOM 4316 C CA . ALA A 1 532 ? 17.094 -19.422 10.859 1 44.25 532 ALA A CA 1
ATOM 4317 C C . ALA A 1 532 ? 16.75 -20.766 10.219 1 44.25 532 ALA A C 1
ATOM 4319 O O . ALA A 1 532 ? 15.594 -21.188 10.227 1 44.25 532 ALA A O 1
ATOM 4320 N N . PRO A 1 533 ? 17.578 -21.219 9.312 1 43.06 533 PRO A N 1
ATOM 4321 C CA . PRO A 1 533 ? 17.266 -22.578 8.906 1 43.06 533 PRO A CA 1
ATOM 4322 C C . PRO A 1 533 ? 16.797 -23.453 10.07 1 43.06 533 PRO A C 1
ATOM 4324 O O . PRO A 1 533 ? 17.172 -23.219 11.219 1 43.06 533 PRO A O 1
ATOM 4327 N N . SER A 1 534 ? 15.578 -23.891 10.031 1 41.06 534 SER A N 1
ATOM 4328 C CA . SER A 1 534 ? 15.141 -24.812 11.07 1 41.06 534 SER A CA 1
ATOM 4329 C C . SER A 1 534 ? 16.312 -25.641 11.594 1 41.06 534 SER A C 1
ATOM 4331 O O . SER A 1 534 ? 16.812 -26.531 10.898 1 41.06 534 SER A O 1
ATOM 4333 N N . ASN A 1 535 ? 17.281 -25.047 12.039 1 39.44 535 ASN A N 1
ATOM 4334 C CA . ASN A 1 535 ? 18.203 -26 12.641 1 39.44 535 ASN A CA 1
ATOM 4335 C C . ASN A 1 535 ? 17.469 -27.109 13.398 1 39.44 535 ASN A C 1
ATOM 4337 O O . ASN A 1 535 ? 16.578 -26.812 14.195 1 39.44 535 ASN A O 1
ATOM 4341 N N . ALA A 1 536 ? 17.469 -28.297 12.859 1 42.53 536 ALA A N 1
ATOM 4342 C CA . ALA A 1 536 ? 17.172 -29.578 13.523 1 42.53 536 ALA A CA 1
ATOM 4343 C C . ALA A 1 536 ? 17.672 -29.562 14.969 1 42.53 536 ALA A C 1
ATOM 4345 O O . ALA A 1 536 ? 18.297 -30.531 15.422 1 42.53 536 ALA A O 1
ATOM 4346 N N . GLY A 1 537 ? 17.953 -28.453 15.469 1 43.97 537 GLY A N 1
ATOM 4347 C CA . GLY A 1 537 ? 18.359 -28.672 16.844 1 43.97 537 GLY A CA 1
ATOM 4348 C C . GLY A 1 537 ? 17.25 -29.234 17.703 1 43.97 537 GLY A C 1
ATOM 4349 O O . GLY A 1 537 ? 16.141 -29.469 17.219 1 43.97 537 GLY A O 1
ATOM 4350 N N . GLU A 1 538 ? 17.5 -29.547 19.031 1 53.19 538 GLU A N 1
ATOM 4351 C CA . GLU A 1 538 ? 16.672 -30.25 20.031 1 53.19 538 GLU A CA 1
ATOM 4352 C C . GLU A 1 538 ? 15.367 -29.516 20.281 1 53.19 538 GLU A C 1
ATOM 4354 O O . GLU A 1 538 ? 15.375 -28.344 20.688 1 53.19 538 GLU A O 1
ATOM 4359 N N . GLU A 1 539 ? 14.383 -29.859 19.531 1 63.34 539 GLU A N 1
ATOM 4360 C CA . GLU A 1 539 ? 13.031 -29.375 19.812 1 63.34 539 GLU A CA 1
ATOM 4361 C C . GLU A 1 539 ? 12.773 -29.312 21.312 1 63.34 539 GLU A C 1
ATOM 4363 O O . GLU A 1 539 ? 12.984 -30.297 22.031 1 63.34 539 GLU A O 1
ATOM 4368 N N . SER A 1 540 ? 12.688 -28.109 21.859 1 67.5 540 SER A N 1
ATOM 4369 C CA . SER A 1 540 ? 12.281 -27.984 23.25 1 67.5 540 SER A CA 1
ATOM 4370 C C . SER A 1 540 ? 10.992 -28.734 23.531 1 67.5 540 SER A C 1
ATOM 4372 O O . SER A 1 540 ? 10.328 -29.203 22.594 1 67.5 540 SER A O 1
ATOM 4374 N N . GLU A 1 541 ? 10.82 -29.062 24.719 1 72.75 541 GLU A N 1
ATOM 4375 C CA . GLU A 1 541 ? 9.57 -29.688 25.125 1 72.75 541 GLU A CA 1
ATOM 4376 C C . GLU A 1 541 ? 8.359 -28.906 24.625 1 72.75 541 GLU A C 1
ATOM 4378 O O . GLU A 1 541 ? 7.359 -29.484 24.203 1 72.75 541 GLU A O 1
ATOM 4383 N N . GLU A 1 542 ? 8.539 -27.609 24.625 1 73.31 542 GLU A N 1
ATOM 4384 C CA . GLU A 1 542 ? 7.445 -26.766 24.156 1 73.31 542 GLU A CA 1
ATOM 4385 C C . GLU A 1 542 ? 7.23 -26.906 22.656 1 73.31 542 GLU A C 1
ATOM 4387 O O . GLU A 1 542 ? 6.094 -26.938 22.172 1 73.31 542 GLU A O 1
ATOM 4392 N N . ASP A 1 543 ? 8.281 -27.125 21.953 1 74.69 543 ASP A N 1
ATOM 4393 C CA . ASP A 1 543 ? 8.188 -27.328 20.516 1 74.69 543 ASP A CA 1
ATOM 4394 C C . ASP A 1 543 ? 7.465 -28.625 20.188 1 74.69 543 ASP A C 1
ATOM 4396 O O . ASP A 1 543 ? 6.66 -28.672 19.25 1 74.69 543 ASP A O 1
ATOM 4400 N N . GLN A 1 544 ? 7.809 -29.562 20.984 1 76.25 544 GLN A N 1
ATOM 4401 C CA . GLN A 1 544 ? 7.188 -30.859 20.781 1 76.25 544 GLN A CA 1
ATOM 4402 C C . GLN A 1 544 ? 5.691 -30.812 21.078 1 76.25 544 GLN A C 1
ATOM 4404 O O . GLN A 1 544 ? 4.887 -31.391 20.359 1 76.25 544 GLN A O 1
ATOM 4409 N N . GLN A 1 545 ? 5.391 -30.109 22.188 1 76 545 GLN A N 1
ATOM 4410 C CA . GLN A 1 545 ? 3.982 -29.938 22.531 1 76 545 GLN A CA 1
ATOM 4411 C C . GLN A 1 545 ? 3.238 -29.172 21.438 1 76 545 GLN A C 1
ATOM 4413 O O . GLN A 1 545 ? 2.109 -29.531 21.094 1 76 545 GLN A O 1
ATOM 4418 N N . PHE A 1 546 ? 3.928 -28.359 21.031 1 74.81 546 PHE A N 1
ATOM 4419 C CA . PHE A 1 546 ? 3.344 -27.5 20 1 74.81 546 PHE A CA 1
ATOM 4420 C C . PHE A 1 546 ? 3.098 -28.297 18.734 1 74.81 546 PHE A C 1
ATOM 4422 O O . PHE A 1 546 ? 2.029 -28.188 18.125 1 74.81 546 PHE A O 1
ATOM 4429 N N . ARG A 1 547 ? 4.02 -29.047 18.359 1 76.31 547 ARG A N 1
ATOM 4430 C CA . ARG A 1 547 ? 3.875 -29.891 17.172 1 76.31 547 ARG A CA 1
ATOM 4431 C C . ARG A 1 547 ? 2.75 -30.906 17.359 1 76.31 547 ARG A C 1
ATOM 4433 O O . ARG A 1 547 ? 1.973 -31.156 16.438 1 76.31 547 ARG A O 1
ATOM 4440 N N . SER A 1 548 ? 2.666 -31.312 18.594 1 80.38 548 SER A N 1
ATOM 4441 C CA . SER A 1 548 ? 1.616 -32.281 18.906 1 80.38 548 SER A CA 1
ATOM 4442 C C . SER A 1 548 ? 0.235 -31.625 18.828 1 80.38 548 SER A C 1
ATOM 4444 O O . SER A 1 548 ? -0.708 -32.219 18.312 1 80.38 548 SER A O 1
ATOM 4446 N N . LEU A 1 549 ? 0.161 -30.484 19.359 1 81.88 549 LEU A N 1
ATOM 4447 C CA . LEU A 1 549 ? -1.106 -29.75 19.344 1 81.88 549 LEU A CA 1
ATOM 4448 C C . LEU A 1 549 ? -1.522 -29.422 17.906 1 81.88 549 LEU A C 1
ATOM 4450 O O . LEU A 1 549 ? -2.703 -29.516 17.562 1 81.88 549 LEU A O 1
ATOM 4454 N N . PHE A 1 550 ? -0.562 -29 17.172 1 82.31 550 PHE A N 1
ATOM 4455 C CA . PHE A 1 550 ? -0.831 -28.719 15.758 1 82.31 550 PHE A CA 1
ATOM 4456 C C . PHE A 1 550 ? -1.384 -29.953 15.055 1 82.31 550 PHE A C 1
ATOM 4458 O O . PHE A 1 550 ? -2.383 -29.859 14.336 1 82.31 550 PHE A O 1
ATOM 4465 N N . GLN A 1 551 ? -0.773 -31.016 15.25 1 80.94 551 GLN A N 1
ATOM 4466 C CA . GLN A 1 551 ? -1.163 -32.25 14.578 1 80.94 551 GLN A CA 1
ATOM 4467 C C . GLN A 1 551 ? -2.561 -32.688 15 1 80.94 551 GLN A C 1
ATOM 4469 O O . GLN A 1 551 ? -3.33 -33.219 14.188 1 80.94 551 GLN A O 1
ATOM 4474 N N . GLN A 1 552 ? -2.842 -32.375 16.25 1 82.19 552 GLN A N 1
ATOM 4475 C CA . GLN A 1 552 ? -4.152 -32.75 16.781 1 82.19 552 GLN A CA 1
ATOM 4476 C C . GLN A 1 552 ? -5.258 -31.922 16.156 1 82.19 552 GLN A C 1
ATOM 4478 O O . GLN A 1 552 ? -6.34 -32.438 15.859 1 82.19 552 GLN A O 1
ATOM 4483 N N . ILE A 1 553 ? -4.926 -30.734 15.906 1 83.19 553 ILE A N 1
ATOM 4484 C CA . ILE A 1 553 ? -5.957 -29.797 15.469 1 83.19 553 ILE A CA 1
ATOM 4485 C C . ILE A 1 553 ? -6.031 -29.781 13.945 1 83.19 553 ILE A C 1
ATOM 4487 O O . ILE A 1 553 ? -7.117 -29.672 13.375 1 83.19 553 ILE A O 1
ATOM 4491 N N . ALA A 1 554 ? -4.926 -29.875 13.25 1 82.25 554 ALA A N 1
ATOM 4492 C CA . ALA A 1 554 ? -4.852 -29.734 11.797 1 82.25 554 ALA A CA 1
ATOM 4493 C C . ALA A 1 554 ? -5.555 -30.891 11.102 1 82.25 554 ALA A C 1
ATOM 4495 O O . ALA A 1 554 ? -6.023 -30.766 9.969 1 82.25 554 ALA A O 1
ATOM 4496 N N . GLY A 1 555 ? -5.758 -32 11.695 1 73.19 555 GLY A N 1
ATOM 4497 C CA . GLY A 1 555 ? -6.422 -33.156 11.109 1 73.19 555 GLY A CA 1
ATOM 4498 C C . GLY A 1 555 ? -5.738 -33.688 9.859 1 73.19 555 GLY A C 1
ATOM 4499 O O . GLY A 1 555 ? -4.512 -33.625 9.75 1 73.19 555 GLY A O 1
ATOM 4500 N N . ASP A 1 556 ? -6.512 -34.156 8.836 1 69.44 556 ASP A N 1
ATOM 4501 C CA . ASP A 1 556 ? -6.031 -34.812 7.621 1 69.44 556 ASP A CA 1
ATOM 4502 C C . ASP A 1 556 ? -5.457 -33.812 6.637 1 69.44 556 ASP A C 1
ATOM 4504 O O . ASP A 1 556 ? -4.57 -34.125 5.844 1 69.44 556 ASP A O 1
ATOM 4508 N N . GLU A 1 557 ? -5.922 -32.594 6.812 1 72.88 557 GLU A N 1
ATOM 4509 C CA . GLU A 1 557 ? -5.477 -31.578 5.867 1 72.88 557 GLU A CA 1
ATOM 4510 C C . GLU A 1 557 ? -4.109 -31.016 6.254 1 72.88 557 GLU A C 1
ATOM 4512 O O . GLU A 1 557 ? -3.438 -30.391 5.438 1 72.88 557 GLU A O 1
ATOM 4517 N N . MET A 1 558 ? -3.648 -31.234 7.469 1 81.12 558 MET A N 1
ATOM 4518 C CA . MET A 1 558 ? -2.363 -30.812 8.016 1 81.12 558 MET A CA 1
ATOM 4519 C C . MET A 1 558 ? -2.184 -29.297 7.871 1 81.12 558 MET A C 1
ATOM 4521 O O . MET A 1 558 ? -1.104 -28.828 7.508 1 81.12 558 MET A O 1
ATOM 4525 N N . GLU A 1 559 ? -3.297 -28.562 7.891 1 89.5 559 GLU A N 1
ATOM 4526 C CA . GLU A 1 559 ? -3.32 -27.094 7.906 1 89.5 559 GLU A CA 1
ATOM 4527 C C . GLU A 1 559 ? -4.301 -26.578 8.945 1 89.5 559 GLU A C 1
ATOM 4529 O O . GLU A 1 559 ? -5.27 -27.25 9.297 1 89.5 559 GLU A O 1
ATOM 4534 N N . ILE A 1 560 ? -4.043 -25.406 9.461 1 91.25 560 ILE A N 1
ATOM 4535 C CA . ILE A 1 560 ? -4.934 -24.859 10.484 1 91.25 560 ILE A CA 1
ATOM 4536 C C . ILE A 1 560 ? -5.48 -23.516 10.039 1 91.25 560 ILE A C 1
ATOM 4538 O O . ILE A 1 560 ? -4.773 -22.734 9.391 1 91.25 560 ILE A O 1
ATOM 4542 N N . THR A 1 561 ? -6.766 -23.266 10.344 1 93.19 561 THR A N 1
ATOM 4543 C CA . THR A 1 561 ? -7.445 -22 10.047 1 93.19 561 THR A CA 1
ATOM 4544 C C . THR A 1 561 ? -7.125 -20.953 11.109 1 93.19 561 THR A C 1
ATOM 4546 O O . THR A 1 561 ? -6.441 -21.25 12.094 1 93.19 561 THR A O 1
ATOM 4549 N N . ALA A 1 562 ? -7.582 -19.766 10.953 1 95.44 562 ALA A N 1
ATOM 4550 C CA . ALA A 1 562 ? -7.348 -18.672 11.891 1 95.44 562 ALA A CA 1
ATOM 4551 C C . ALA A 1 562 ? -7.977 -18.984 13.25 1 95.44 562 ALA A C 1
ATOM 4553 O O . ALA A 1 562 ? -7.383 -18.703 14.297 1 95.44 562 ALA A O 1
ATOM 4554 N N . SER A 1 563 ? -9.156 -19.516 13.266 1 94 563 SER A N 1
ATOM 4555 C CA . SER A 1 563 ? -9.836 -19.859 14.508 1 94 563 SER A CA 1
ATOM 4556 C C . SER A 1 563 ? -9.102 -20.969 15.258 1 94 563 SER A C 1
ATOM 4558 O O . SER A 1 563 ? -9 -20.922 16.484 1 94 563 SER A O 1
ATOM 4560 N N . GLU A 1 564 ? -8.656 -21.938 14.492 1 93.12 564 GLU A N 1
ATOM 4561 C CA . GLU A 1 564 ? -7.895 -23.016 15.109 1 93.12 564 GLU A CA 1
ATOM 4562 C C . GLU A 1 564 ? -6.559 -22.516 15.641 1 93.12 564 GLU A C 1
ATOM 4564 O O . GLU A 1 564 ? -6.105 -22.953 16.703 1 93.12 564 GLU A O 1
ATOM 4569 N N . LEU A 1 565 ? -5.957 -21.672 14.867 1 94.5 565 LEU A N 1
ATOM 4570 C CA . LEU A 1 565 ? -4.719 -21.047 15.32 1 94.5 565 LEU A CA 1
ATOM 4571 C C . LEU A 1 565 ? -4.93 -20.312 16.641 1 94.5 565 LEU A C 1
ATOM 4573 O O . LEU A 1 565 ? -4.105 -20.422 17.547 1 94.5 565 LEU A O 1
ATOM 4577 N N . LYS A 1 566 ? -5.949 -19.547 16.734 1 94.69 566 LYS A N 1
ATOM 4578 C CA . LYS A 1 566 ? -6.305 -18.828 17.953 1 94.69 566 LYS A CA 1
ATOM 4579 C C . LYS A 1 566 ? -6.398 -19.781 19.141 1 94.69 566 LYS A C 1
ATOM 4581 O O . LYS A 1 566 ? -5.863 -19.484 20.219 1 94.69 566 LYS A O 1
ATOM 4586 N N . ASN A 1 567 ? -7.047 -20.875 18.938 1 91.44 567 ASN A N 1
ATOM 4587 C CA . ASN A 1 567 ? -7.203 -21.859 20 1 91.44 567 ASN A CA 1
ATOM 4588 C C . ASN A 1 567 ? -5.859 -22.438 20.438 1 91.44 567 ASN A C 1
ATOM 4590 O O . ASN A 1 567 ? -5.59 -22.547 21.641 1 91.44 567 ASN A O 1
ATOM 4594 N N . VAL A 1 568 ? -5.082 -22.75 19.484 1 90.25 568 VAL A N 1
ATOM 4595 C CA . VAL A 1 568 ? -3.777 -23.344 19.781 1 90.25 568 VAL A CA 1
ATOM 4596 C C . VAL A 1 568 ? -2.914 -22.344 20.531 1 90.25 568 VAL A C 1
ATOM 4598 O O . VAL A 1 568 ? -2.336 -22.672 21.578 1 90.25 568 VAL A O 1
ATOM 4601 N N . LEU A 1 569 ? -2.859 -21.141 20.016 1 92.38 569 LEU A N 1
ATOM 4602 C CA . LEU A 1 569 ? -2.012 -20.125 20.625 1 92.38 569 LEU A CA 1
ATOM 4603 C C . LEU A 1 569 ? -2.494 -19.766 22.016 1 92.38 569 LEU A C 1
ATOM 4605 O O . LEU A 1 569 ? -1.687 -19.609 22.938 1 92.38 569 LEU A O 1
ATOM 4609 N N . ASN A 1 570 ? -3.734 -19.656 22.188 1 91.88 570 ASN A N 1
ATOM 4610 C CA . ASN A 1 570 ? -4.277 -19.25 23.484 1 91.88 570 ASN A CA 1
ATOM 4611 C C . ASN A 1 570 ? -4.09 -20.344 24.531 1 91.88 570 ASN A C 1
ATOM 4613 O O . ASN A 1 570 ? -3.93 -20.047 25.719 1 91.88 570 ASN A O 1
ATOM 4617 N N . ARG A 1 571 ? -4.113 -21.531 24.125 1 87.88 571 ARG A N 1
ATOM 4618 C CA . ARG A 1 571 ? -3.836 -22.625 25.062 1 87.88 571 ARG A CA 1
ATOM 4619 C C . ARG A 1 571 ? -2.398 -22.562 25.562 1 87.88 571 ARG A C 1
ATOM 4621 O O . ARG A 1 571 ? -2.135 -22.844 26.734 1 87.88 571 ARG A O 1
ATOM 4628 N N . VAL A 1 572 ? -1.548 -22.219 24.75 1 84.38 572 VAL A N 1
ATOM 4629 C CA . VAL A 1 572 ? -0.136 -22.172 25.109 1 84.38 572 VAL A CA 1
ATOM 4630 C C . VAL A 1 572 ? 0.138 -20.906 25.938 1 84.38 572 VAL A C 1
ATOM 4632 O O . VAL A 1 572 ? 0.839 -20.953 26.938 1 84.38 572 VAL A O 1
ATOM 4635 N N . ILE A 1 573 ? -0.382 -19.828 25.516 1 86.38 573 ILE A N 1
ATOM 4636 C CA . ILE A 1 573 ? -0.094 -18.531 26.141 1 86.38 573 ILE A CA 1
ATOM 4637 C C . ILE A 1 573 ? -0.736 -18.469 27.516 1 86.38 573 ILE A C 1
ATOM 4639 O O . ILE A 1 573 ? -0.223 -17.797 28.422 1 86.38 573 ILE A O 1
ATOM 4643 N N . SER A 1 574 ? -1.852 -19.172 27.688 1 86.5 574 SER A N 1
ATOM 4644 C CA . SER A 1 574 ? -2.541 -19.188 28.984 1 86.5 574 SER A CA 1
ATOM 4645 C C . SER A 1 574 ? -1.65 -19.75 30.078 1 86.5 574 SER A C 1
ATOM 4647 O O . SER A 1 574 ? -1.875 -19.484 31.266 1 86.5 574 SER A O 1
ATOM 4649 N N . LYS A 1 575 ? -0.718 -20.438 29.719 1 83.69 575 LYS A N 1
ATOM 4650 C CA . LYS A 1 575 ? 0.217 -21 30.688 1 83.69 575 LYS A CA 1
ATOM 4651 C C . LYS A 1 575 ? 1.183 -19.938 31.203 1 83.69 575 LYS A C 1
ATOM 4653 O O . LYS A 1 575 ? 1.804 -20.125 32.25 1 83.69 575 LYS A O 1
ATOM 4658 N N . HIS A 1 576 ? 1.37 -18.969 30.453 1 84.75 576 HIS A N 1
ATOM 4659 C CA . HIS A 1 576 ? 2.236 -17.859 30.859 1 84.75 576 HIS A CA 1
ATOM 4660 C C . HIS A 1 576 ? 1.45 -16.781 31.594 1 84.75 576 HIS A C 1
ATOM 4662 O O . HIS A 1 576 ? 1.213 -15.703 31.047 1 84.75 576 HIS A O 1
ATOM 4668 N N . LYS A 1 577 ? 1.239 -16.938 32.844 1 82.81 577 LYS A N 1
ATOM 4669 C CA . LYS A 1 577 ? 0.403 -16.062 33.656 1 82.81 577 LYS A CA 1
ATOM 4670 C C . LYS A 1 577 ? 1.021 -14.68 33.781 1 82.81 577 LYS A C 1
ATOM 4672 O O . LYS A 1 577 ? 0.311 -13.688 34 1 82.81 577 LYS A O 1
ATOM 4677 N N . GLU A 1 578 ? 2.24 -14.617 33.594 1 82.19 578 GLU A N 1
ATOM 4678 C CA . GLU A 1 578 ? 2.951 -13.352 33.75 1 82.19 578 GLU A CA 1
ATOM 4679 C C . GLU A 1 578 ? 2.566 -12.375 32.656 1 82.19 578 GLU A C 1
ATOM 4681 O O . GLU A 1 578 ? 2.752 -11.164 32.781 1 82.19 578 GLU A O 1
ATOM 4686 N N . LEU A 1 579 ? 2.049 -12.875 31.547 1 86 579 LEU A N 1
ATOM 4687 C CA . LEU A 1 579 ? 1.653 -12.023 30.438 1 86 579 LEU A CA 1
ATOM 4688 C C . LEU A 1 579 ? 0.337 -11.312 30.734 1 86 579 LEU A C 1
ATOM 4690 O O . LEU A 1 579 ? 0.032 -10.281 30.125 1 86 579 LEU A O 1
ATOM 4694 N N . ASN A 1 580 ? -0.453 -11.828 31.656 1 85.44 580 ASN A N 1
ATOM 4695 C CA . ASN A 1 580 ? -1.744 -11.25 32.031 1 85.44 580 ASN A CA 1
ATOM 4696 C C . ASN A 1 580 ? -2.545 -10.836 30.797 1 85.44 580 ASN A C 1
ATOM 4698 O O . ASN A 1 580 ? -2.971 -9.688 30.688 1 85.44 580 ASN A O 1
ATOM 4702 N N . THR A 1 581 ? -2.646 -11.766 29.859 1 89.44 581 THR A N 1
ATOM 4703 C CA . THR A 1 581 ? -3.311 -11.484 28.594 1 89.44 581 THR A CA 1
ATOM 4704 C C . THR A 1 581 ? -4.602 -12.289 28.469 1 89.44 581 THR A C 1
ATOM 4706 O O . THR A 1 581 ? -4.727 -13.359 29.062 1 89.44 581 THR A O 1
ATOM 4709 N N . GLU A 1 582 ? -5.562 -11.727 27.797 1 87.31 582 GLU A N 1
ATOM 4710 C CA . GLU A 1 582 ? -6.801 -12.43 27.484 1 87.31 582 GLU A CA 1
ATOM 4711 C C . GLU A 1 582 ? -6.621 -13.344 26.266 1 87.31 582 GLU A C 1
ATOM 4713 O O . GLU A 1 582 ? -7.535 -14.086 25.906 1 87.31 582 GLU A O 1
ATOM 4718 N N . GLY A 1 583 ? -5.465 -13.328 25.719 1 92.31 583 GLY A N 1
ATOM 4719 C CA . GLY A 1 583 ? -5.191 -14.141 24.547 1 92.31 583 GLY A CA 1
ATOM 4720 C C . GLY A 1 583 ? -5.219 -13.352 23.25 1 92.31 583 GLY A C 1
ATOM 4721 O O . GLY A 1 583 ? -5.379 -12.125 23.266 1 92.31 583 GLY A O 1
ATOM 4722 N N . PHE A 1 584 ? -5.043 -14.062 22.172 1 95.81 584 PHE A N 1
ATOM 4723 C CA . PHE A 1 584 ? -5 -13.422 20.859 1 95.81 584 PHE A CA 1
ATOM 4724 C C . PHE A 1 584 ? -6.402 -13.258 20.297 1 95.81 584 PHE A C 1
ATOM 4726 O O . PHE A 1 584 ? -7.262 -14.117 20.484 1 95.81 584 PHE A O 1
ATOM 4733 N N . SER A 1 585 ? -6.594 -12.188 19.625 1 95.19 585 SER A N 1
ATOM 4734 C CA . SER A 1 585 ? -7.836 -11.961 18.891 1 95.19 585 SER A CA 1
ATOM 4735 C C . SER A 1 585 ? -7.848 -12.727 17.578 1 95.19 585 SER A C 1
ATOM 4737 O O . SER A 1 585 ? -6.797 -13.141 17.078 1 95.19 585 SER A O 1
ATOM 4739 N N . LEU A 1 586 ? -9.055 -12.961 17.047 1 96 586 LEU A N 1
ATOM 4740 C CA . LEU A 1 586 ? -9.195 -13.617 15.742 1 96 586 LEU A CA 1
ATOM 4741 C C . LEU A 1 586 ? -8.5 -12.812 14.648 1 96 586 LEU A C 1
ATOM 4743 O O . LEU A 1 586 ? -7.859 -13.383 13.766 1 96 586 LEU A O 1
ATOM 4747 N N . GLU A 1 587 ? -8.602 -11.523 14.688 1 95.75 587 GLU A N 1
ATOM 4748 C CA . GLU A 1 587 ? -7.988 -10.664 13.68 1 95.75 587 GLU A CA 1
ATOM 4749 C C . GLU A 1 587 ? -6.465 -10.766 13.711 1 95.75 587 GLU A C 1
ATOM 4751 O O . GLU A 1 587 ? -5.812 -10.742 12.664 1 95.75 587 GLU A O 1
ATOM 4756 N N . SER A 1 588 ? -5.914 -10.844 14.891 1 96.75 588 SER A N 1
ATOM 4757 C CA . SER A 1 588 ? -4.473 -11.031 14.992 1 96.75 588 SER A CA 1
ATOM 4758 C C . SER A 1 588 ? -4.031 -12.336 14.328 1 96.75 588 SER A C 1
ATOM 4760 O O . SER A 1 588 ? -3.01 -12.375 13.641 1 96.75 588 SER A O 1
ATOM 4762 N N . CYS A 1 589 ? -4.832 -13.375 14.555 1 97.5 589 CYS A N 1
ATOM 4763 C CA . CYS A 1 589 ? -4.5 -14.672 13.977 1 97.5 589 CYS A CA 1
ATOM 4764 C C . CYS A 1 589 ? -4.629 -14.641 12.453 1 97.5 589 CYS A C 1
ATOM 4766 O O . CYS A 1 589 ? -3.834 -15.266 11.75 1 97.5 589 CYS A O 1
ATOM 4768 N N . ARG A 1 590 ? -5.629 -13.953 11.922 1 97.75 590 ARG A N 1
ATOM 4769 C CA . ARG A 1 590 ? -5.75 -13.773 10.484 1 97.75 590 ARG A CA 1
ATOM 4770 C C . ARG A 1 590 ? -4.512 -13.102 9.906 1 97.75 590 ARG A C 1
ATOM 4772 O O . ARG A 1 590 ? -4.004 -13.516 8.859 1 97.75 590 ARG A O 1
ATOM 4779 N N . SER A 1 591 ? -4.035 -12.062 10.609 1 97.5 591 SER A N 1
ATOM 4780 C CA . SER A 1 591 ? -2.855 -11.344 10.148 1 97.5 591 SER A CA 1
ATOM 4781 C C . SER A 1 591 ? -1.61 -12.219 10.211 1 97.5 591 SER A C 1
ATOM 4783 O O . SER A 1 591 ? -0.72 -12.102 9.367 1 97.5 591 SER A O 1
ATOM 4785 N N . MET A 1 592 ? -1.564 -13.07 11.227 1 97.69 592 MET A N 1
ATOM 4786 C CA . MET A 1 592 ? -0.451 -14.008 11.344 1 97.69 592 MET A CA 1
ATOM 4787 C C . MET A 1 592 ? -0.427 -14.977 10.156 1 97.69 592 MET A C 1
ATOM 4789 O O . MET A 1 592 ? 0.637 -15.258 9.609 1 97.69 592 MET A O 1
ATOM 4793 N N . ILE A 1 593 ? -1.569 -15.438 9.797 1 96.94 593 ILE A N 1
ATOM 4794 C CA . ILE A 1 593 ? -1.67 -16.344 8.656 1 96.94 593 ILE A CA 1
ATOM 4795 C C . ILE A 1 593 ? -1.226 -15.617 7.387 1 96.94 593 ILE A C 1
ATOM 4797 O O . ILE A 1 593 ? -0.435 -16.156 6.602 1 96.94 593 ILE A O 1
ATOM 4801 N N . ALA A 1 594 ? -1.72 -14.422 7.211 1 96.25 594 ALA A N 1
ATOM 4802 C CA . ALA A 1 594 ? -1.354 -13.641 6.031 1 96.25 594 ALA A CA 1
ATOM 4803 C C . ALA A 1 594 ? 0.158 -13.445 5.953 1 96.25 594 ALA A C 1
ATOM 4805 O O . ALA A 1 594 ? 0.736 -13.469 4.863 1 96.25 594 ALA A O 1
ATOM 4806 N N . LEU A 1 595 ? 0.798 -13.227 7.086 1 95.5 595 LEU A N 1
ATOM 4807 C CA . LEU A 1 595 ? 2.238 -13.008 7.16 1 95.5 595 LEU A CA 1
ATOM 4808 C C . LEU A 1 595 ? 3.002 -14.258 6.727 1 95.5 595 LEU A C 1
ATOM 4810 O O . LEU A 1 595 ? 4.039 -14.156 6.066 1 95.5 595 LEU A O 1
ATOM 4814 N N . MET A 1 596 ? 2.439 -15.461 7.031 1 94.12 596 MET A N 1
ATOM 4815 C CA . MET A 1 596 ? 3.234 -16.672 6.914 1 94.12 596 MET A CA 1
ATOM 4816 C C . MET A 1 596 ? 2.777 -17.516 5.723 1 94.12 596 MET A C 1
ATOM 4818 O O . MET A 1 596 ? 3.434 -18.484 5.355 1 94.12 596 MET A O 1
ATOM 4822 N N . ASP A 1 597 ? 1.68 -17.219 5.164 1 91.5 597 ASP A N 1
ATOM 4823 C CA . ASP A 1 597 ? 1.072 -18.031 4.113 1 91.5 597 ASP A CA 1
ATOM 4824 C C . ASP A 1 597 ? 1.953 -18.062 2.867 1 91.5 597 ASP A C 1
ATOM 4826 O O . ASP A 1 597 ? 1.896 -17.156 2.035 1 91.5 597 ASP A O 1
ATOM 4830 N N . MET A 1 598 ? 2.609 -19.125 2.656 1 86.12 598 MET A N 1
ATOM 4831 C CA . MET A 1 598 ? 3.562 -19.25 1.557 1 86.12 598 MET A CA 1
ATOM 4832 C C . MET A 1 598 ? 2.941 -20 0.378 1 86.12 598 MET A C 1
ATOM 4834 O O . MET A 1 598 ? 3.455 -19.938 -0.74 1 86.12 598 MET A O 1
ATOM 4838 N N . ASP A 1 599 ? 1.818 -20.688 0.654 1 80.56 599 ASP A N 1
ATOM 4839 C CA . ASP A 1 599 ? 1.263 -21.5 -0.428 1 80.56 599 ASP A CA 1
ATOM 4840 C C . ASP A 1 599 ? -0.077 -20.938 -0.899 1 80.56 599 ASP A C 1
ATOM 4842 O O . ASP A 1 599 ? -0.736 -21.516 -1.759 1 80.56 599 ASP A O 1
ATOM 4846 N N . GLY A 1 600 ? -0.548 -19.875 -0.219 1 83.81 600 GLY A N 1
ATOM 4847 C CA . GLY A 1 600 ? -1.708 -19.141 -0.705 1 83.81 600 GLY A CA 1
ATOM 4848 C C . GLY A 1 600 ? -3.023 -19.797 -0.33 1 83.81 600 GLY A C 1
ATOM 4849 O O . GLY A 1 600 ? -4.059 -19.531 -0.942 1 83.81 600 GLY A O 1
ATOM 4850 N N . THR A 1 601 ? -3.029 -20.641 0.649 1 86.25 601 THR A N 1
ATOM 4851 C CA . THR A 1 601 ? -4.234 -21.391 0.987 1 86.25 601 THR A CA 1
ATOM 4852 C C . THR A 1 601 ? -5.09 -20.625 1.987 1 86.25 601 THR A C 1
ATOM 4854 O O . THR A 1 601 ? -6.25 -20.969 2.213 1 86.25 601 THR A O 1
ATOM 4857 N N . GLY A 1 602 ? -4.477 -19.594 2.617 1 90.5 602 GLY A N 1
ATOM 4858 C CA . GLY A 1 602 ? -5.188 -18.891 3.67 1 90.5 602 GLY A CA 1
ATOM 4859 C C . GLY A 1 602 ? -5.168 -19.625 5 1 90.5 602 GLY A C 1
ATOM 4860 O O . GLY A 1 602 ? -5.914 -19.266 5.918 1 90.5 602 GLY A O 1
ATOM 4861 N N . ARG A 1 603 ? -4.387 -20.672 5.102 1 93.38 603 ARG A N 1
ATOM 4862 C CA . ARG A 1 603 ? -4.16 -21.484 6.289 1 93.38 603 ARG A CA 1
ATOM 4863 C C . ARG A 1 603 ? -2.67 -21.703 6.531 1 93.38 603 ARG A C 1
ATOM 4865 O O . ARG A 1 603 ? -1.836 -21.188 5.777 1 93.38 603 ARG A O 1
ATOM 4872 N N . LEU A 1 604 ? -2.34 -22.297 7.66 1 92.25 604 LEU A N 1
ATOM 4873 C CA . LEU A 1 604 ? -0.936 -22.547 7.969 1 92.25 604 LEU A CA 1
ATOM 4874 C C . LEU A 1 604 ? -0.633 -24.047 7.957 1 92.25 604 LEU A C 1
ATOM 4876 O O . LEU A 1 604 ? -1.334 -24.828 8.602 1 92.25 604 LEU A O 1
ATOM 4880 N N . ASN A 1 605 ? 0.322 -24.422 7.223 1 88.81 605 ASN A N 1
ATOM 4881 C CA . ASN A 1 605 ? 0.867 -25.766 7.367 1 88.81 605 ASN A CA 1
ATOM 4882 C C . ASN A 1 605 ? 1.881 -25.844 8.5 1 88.81 605 ASN A C 1
ATOM 4884 O O . ASN A 1 605 ? 2.121 -24.859 9.195 1 88.81 605 ASN A O 1
ATOM 4888 N N . LEU A 1 606 ? 2.43 -26.953 8.742 1 84.88 606 LEU A N 1
ATOM 4889 C CA . LEU A 1 606 ? 3.277 -27.172 9.914 1 84.88 606 LEU A CA 1
ATOM 4890 C C . LEU A 1 606 ? 4.535 -26.328 9.844 1 84.88 606 LEU A C 1
ATOM 4892 O O . LEU A 1 606 ? 4.965 -25.75 10.852 1 84.88 606 LEU A O 1
ATOM 4896 N N . GLN A 1 607 ? 5.133 -26.234 8.719 1 84 607 GLN A N 1
ATOM 4897 C CA . GLN A 1 607 ? 6.359 -25.453 8.562 1 84 607 GLN A CA 1
ATOM 4898 C C . GLN A 1 607 ? 6.102 -23.969 8.805 1 84 607 GLN A C 1
ATOM 4900 O O . GLN A 1 607 ? 6.867 -23.312 9.508 1 84 607 GLN A O 1
ATOM 4905 N N . GLU A 1 608 ? 5.07 -23.438 8.164 1 89.5 608 GLU A N 1
ATOM 4906 C CA . GLU A 1 608 ? 4.684 -22.047 8.359 1 89.5 608 GLU A CA 1
ATOM 4907 C C . GLU A 1 608 ? 4.391 -21.766 9.828 1 89.5 608 GLU A C 1
ATOM 4909 O O . GLU A 1 608 ? 4.777 -20.703 10.352 1 89.5 608 GLU A O 1
ATOM 4914 N N . PHE A 1 609 ? 3.785 -22.656 10.453 1 89.56 609 PHE A N 1
ATOM 4915 C CA . PHE A 1 609 ? 3.422 -22.531 11.859 1 89.56 609 PHE A CA 1
ATOM 4916 C C . PHE A 1 609 ? 4.664 -22.469 12.734 1 89.56 609 PHE A C 1
ATOM 4918 O O . PHE A 1 609 ? 4.734 -21.672 13.672 1 89.56 609 PHE A O 1
ATOM 4925 N N . ARG A 1 610 ? 5.566 -23.344 12.461 1 86.12 610 ARG A N 1
ATOM 4926 C CA . ARG A 1 610 ? 6.809 -23.375 13.234 1 86.12 610 ARG A CA 1
ATOM 4927 C C . ARG A 1 610 ? 7.535 -22.031 13.125 1 86.12 610 ARG A C 1
ATOM 4929 O O . ARG A 1 610 ? 8.039 -21.516 14.117 1 86.12 610 ARG A O 1
ATOM 4936 N N . HIS A 1 611 ? 7.598 -21.5 11.938 1 87.62 611 HIS A N 1
ATOM 4937 C CA . HIS A 1 611 ? 8.227 -20.203 11.727 1 87.62 611 HIS A CA 1
ATOM 4938 C C . HIS A 1 611 ? 7.508 -19.109 12.516 1 87.62 611 HIS A C 1
ATOM 4940 O O . HIS A 1 611 ? 8.148 -18.25 13.125 1 87.62 611 HIS A O 1
ATOM 4946 N N . LEU A 1 612 ? 6.223 -19.141 12.445 1 92.69 612 LEU A N 1
ATOM 4947 C CA . LEU A 1 612 ? 5.418 -18.172 13.172 1 92.69 612 LEU A CA 1
ATOM 4948 C C . LEU A 1 612 ? 5.672 -18.266 14.672 1 92.69 612 LEU A C 1
ATOM 4950 O O . LEU A 1 612 ? 5.848 -17.234 15.344 1 92.69 612 LEU A O 1
ATOM 4954 N N . TRP A 1 613 ? 5.672 -19.469 15.148 1 89.31 613 TRP A N 1
ATOM 4955 C CA . TRP A 1 613 ? 5.832 -19.688 16.578 1 89.31 613 TRP A CA 1
ATOM 4956 C C . TRP A 1 613 ? 7.184 -19.172 17.062 1 89.31 613 TRP A C 1
ATOM 4958 O O . TRP A 1 613 ? 7.273 -18.562 18.141 1 89.31 613 TRP A O 1
ATOM 4968 N N . ASN A 1 614 ? 8.188 -19.422 16.328 1 89.19 614 ASN A N 1
ATOM 4969 C CA . ASN A 1 614 ? 9.508 -18.922 16.672 1 89.19 614 ASN A CA 1
ATOM 4970 C C . ASN A 1 614 ? 9.523 -17.391 16.75 1 89.19 614 ASN A C 1
ATOM 4972 O O . ASN A 1 614 ? 10.172 -16.812 17.625 1 89.19 614 ASN A O 1
ATOM 4976 N N . LYS A 1 615 ? 8.883 -16.781 15.875 1 92.38 615 LYS A N 1
ATOM 4977 C CA . LYS A 1 615 ? 8.797 -15.32 15.883 1 92.38 615 LYS A CA 1
ATOM 4978 C C . LYS A 1 615 ? 8.031 -14.82 17.109 1 92.38 615 LYS A C 1
ATOM 4980 O O . LYS A 1 615 ? 8.406 -13.82 17.719 1 92.38 615 LYS A O 1
ATOM 4985 N N . ILE A 1 616 ? 6.93 -15.453 17.422 1 93.06 616 ILE A N 1
ATOM 4986 C CA . ILE A 1 616 ? 6.105 -15.062 18.562 1 93.06 616 ILE A CA 1
ATOM 4987 C C . ILE A 1 616 ? 6.91 -15.203 19.844 1 93.06 616 ILE A C 1
ATOM 4989 O O . ILE A 1 616 ? 6.832 -14.344 20.734 1 93.06 616 ILE A O 1
ATOM 4993 N N . LYS A 1 617 ? 7.68 -16.25 19.922 1 90.56 617 LYS A N 1
ATOM 4994 C CA . LYS A 1 617 ? 8.516 -16.469 21.109 1 90.56 617 LYS A CA 1
ATOM 4995 C C . LYS A 1 617 ? 9.531 -15.344 21.266 1 90.56 617 LYS A C 1
ATOM 4997 O O . LYS A 1 617 ? 9.75 -14.852 22.375 1 90.56 617 LYS A O 1
ATOM 5002 N N . GLN A 1 618 ? 10.109 -15.031 20.188 1 92.88 618 GLN A N 1
ATOM 5003 C CA . GLN A 1 618 ? 11.062 -13.93 20.219 1 92.88 618 GLN A CA 1
ATOM 5004 C C . GLN A 1 618 ? 10.391 -12.641 20.688 1 92.88 618 GLN A C 1
ATOM 5006 O O . GLN A 1 618 ? 10.93 -11.922 21.531 1 92.88 618 GLN A O 1
ATOM 5011 N N . TRP A 1 619 ? 9.266 -12.305 20.141 1 95.38 619 TRP A N 1
ATOM 5012 C CA . TRP A 1 619 ? 8.547 -11.078 20.469 1 95.38 619 TRP A CA 1
ATOM 5013 C C . TRP A 1 619 ? 8.023 -11.125 21.906 1 95.38 619 TRP A C 1
ATOM 5015 O O . TRP A 1 619 ? 7.953 -10.102 22.578 1 95.38 619 TRP A O 1
ATOM 5025 N N . GLN A 1 620 ? 7.645 -12.328 22.359 1 93.31 620 GLN A N 1
ATOM 5026 C CA . GLN A 1 620 ? 7.238 -12.508 23.75 1 93.31 620 GLN A CA 1
ATOM 5027 C C . GLN A 1 620 ? 8.375 -12.133 24.703 1 93.31 620 GLN A C 1
ATOM 5029 O O . GLN A 1 620 ? 8.141 -11.508 25.734 1 93.31 620 GLN A O 1
ATOM 5034 N N . GLY A 1 621 ? 9.57 -12.562 24.344 1 93 621 GLY A N 1
ATOM 5035 C CA . GLY A 1 621 ? 10.727 -12.195 25.141 1 93 621 GLY A CA 1
ATOM 5036 C C . GLY A 1 621 ? 10.922 -10.695 25.25 1 93 621 GLY A C 1
ATOM 5037 O O . GLY A 1 621 ? 11.227 -10.172 26.328 1 93 621 GLY A O 1
ATOM 5038 N N . ILE A 1 622 ? 10.789 -10 24.188 1 95.75 622 ILE A N 1
ATOM 5039 C CA . ILE A 1 622 ? 10.922 -8.547 24.172 1 95.75 622 ILE A CA 1
ATOM 5040 C C . ILE A 1 622 ? 9.828 -7.91 25.016 1 95.75 622 ILE A C 1
ATOM 5042 O O . ILE A 1 622 ? 10.086 -6.996 25.797 1 95.75 622 ILE A O 1
ATOM 5046 N N . PHE A 1 623 ? 8.602 -8.438 24.859 1 95.62 623 PHE A N 1
ATOM 5047 C CA . PHE A 1 623 ? 7.473 -7.93 25.625 1 95.62 623 PHE A CA 1
ATOM 5048 C C . PHE A 1 623 ? 7.738 -8.039 27.125 1 95.62 623 PHE A C 1
ATOM 5050 O O . PHE A 1 623 ? 7.484 -7.098 27.875 1 95.62 623 PHE A O 1
ATOM 5057 N N . GLN A 1 624 ? 8.227 -9.148 27.547 1 92.88 624 GLN A N 1
ATOM 5058 C CA . GLN A 1 624 ? 8.492 -9.406 28.953 1 92.88 624 GLN A CA 1
ATOM 5059 C C . GLN A 1 624 ? 9.578 -8.477 29.484 1 92.88 624 GLN A C 1
ATOM 5061 O O . GLN A 1 624 ? 9.539 -8.062 30.641 1 92.88 624 GLN A O 1
ATOM 5066 N N . HIS A 1 625 ? 10.492 -8.156 28.656 1 93.12 625 HIS A N 1
ATOM 5067 C CA . HIS A 1 625 ? 11.562 -7.25 29.031 1 93.12 625 HIS A CA 1
ATOM 5068 C C . HIS A 1 625 ? 11.023 -5.879 29.406 1 93.12 625 HIS A C 1
ATOM 5070 O O . HIS A 1 625 ? 11.516 -5.242 30.344 1 93.12 625 HIS A O 1
ATOM 5076 N N . TYR A 1 626 ? 10.016 -5.418 28.75 1 93.25 626 TYR A N 1
ATOM 5077 C CA . TYR A 1 626 ? 9.492 -4.074 28.969 1 93.25 626 TYR A CA 1
ATOM 5078 C C . TYR A 1 626 ? 8.273 -4.105 29.891 1 93.25 626 TYR A C 1
ATOM 5080 O O . TYR A 1 626 ? 7.711 -3.061 30.219 1 93.25 626 TYR A O 1
ATOM 5088 N N . ASN A 1 627 ? 7.82 -5.281 30.203 1 83 627 ASN A N 1
ATOM 5089 C CA . ASN A 1 627 ? 6.711 -5.469 31.141 1 83 627 ASN A CA 1
ATOM 5090 C C . ASN A 1 627 ? 7.203 -5.637 32.562 1 83 627 ASN A C 1
ATOM 5092 O O . ASN A 1 627 ? 6.848 -6.605 33.25 1 83 627 ASN A O 1
ATOM 5096 N N . SER A 1 628 ? 8.062 -4.898 33.031 1 67.81 628 SER A N 1
ATOM 5097 C CA . SER A 1 628 ? 8.789 -5.133 34.281 1 67.81 628 SER A CA 1
ATOM 5098 C C . SER A 1 628 ? 7.852 -5.125 35.469 1 67.81 628 SER A C 1
ATOM 5100 O O . SER A 1 628 ? 8.086 -5.832 36.469 1 67.81 628 SER A O 1
ATOM 5102 N N . ASP A 1 629 ? 6.793 -4.43 35.406 1 67.44 629 ASP A N 1
ATOM 5103 C CA . ASP A 1 629 ? 5.941 -4.352 36.594 1 67.44 629 ASP A CA 1
ATOM 5104 C C . ASP A 1 629 ? 4.902 -5.469 36.594 1 67.44 629 ASP A C 1
ATOM 5106 O O . ASP A 1 629 ? 4.062 -5.539 37.5 1 67.44 629 ASP A O 1
ATOM 5110 N N . GLN A 1 630 ? 5.031 -6.367 35.625 1 66.56 630 GLN A N 1
ATOM 5111 C CA . GLN A 1 630 ? 4.164 -7.531 35.469 1 66.56 630 GLN A CA 1
ATOM 5112 C C . GLN A 1 630 ? 2.697 -7.121 3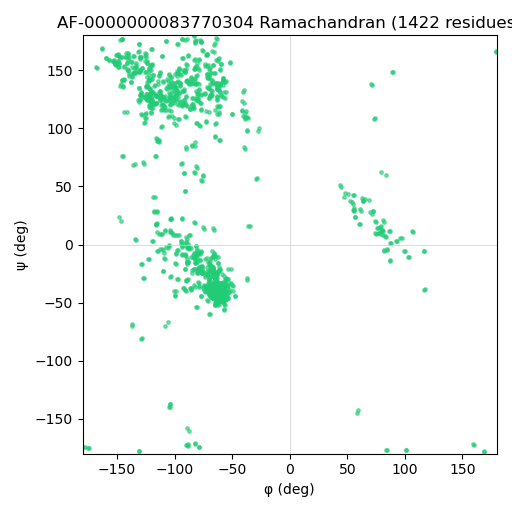5.375 1 66.56 630 GLN A C 1
ATOM 5114 O O . GLN A 1 630 ? 1.83 -7.785 35.969 1 66.56 630 GLN A O 1
ATOM 5119 N N . ALA A 1 631 ? 2.518 -5.941 34.844 1 75.56 631 ALA A N 1
ATOM 5120 C CA . ALA A 1 631 ? 1.164 -5.41 34.719 1 75.56 631 ALA A CA 1
ATOM 5121 C C . ALA A 1 631 ? 0.47 -6 33.5 1 75.56 631 ALA A C 1
ATOM 5123 O O . ALA A 1 631 ? -0.736 -5.816 33.312 1 75.56 631 ALA A O 1
ATOM 5124 N N . GLY A 1 632 ? 1.271 -6.789 32.75 1 87.25 632 GLY A N 1
ATOM 5125 C CA . GLY A 1 632 ? 0.679 -7.41 31.562 1 87.25 632 GLY A CA 1
ATOM 5126 C C . GLY A 1 632 ? 0.589 -6.477 30.375 1 87.25 632 GLY A C 1
ATOM 5127 O O . GLY A 1 632 ? -0.16 -6.73 29.438 1 87.25 632 GLY A O 1
ATOM 5128 N N . SER A 1 633 ? 1.272 -5.281 30.422 1 92.75 633 SER A N 1
ATOM 5129 C CA . SER A 1 633 ? 1.266 -4.309 29.328 1 92.75 633 SER A CA 1
ATOM 5130 C C . SER A 1 633 ? 2.578 -3.533 29.281 1 92.75 633 SER A C 1
ATOM 5132 O O . SER A 1 633 ? 3.371 -3.576 30.219 1 92.75 633 SER A O 1
ATOM 5134 N N . ILE A 1 634 ? 2.883 -2.98 28.125 1 94 634 ILE A N 1
ATOM 5135 C CA . ILE A 1 634 ? 4.027 -2.096 27.938 1 94 634 ILE A CA 1
ATOM 5136 C C . ILE A 1 634 ? 3.566 -0.64 28 1 94 634 ILE A C 1
ATOM 5138 O O . ILE A 1 634 ? 2.527 -0.287 27.422 1 94 634 ILE A O 1
ATOM 5142 N N . ASN A 1 635 ? 4.355 0.108 28.812 1 94.44 635 ASN A N 1
ATOM 5143 C CA . ASN A 1 635 ? 4.121 1.545 28.719 1 94.44 635 ASN A CA 1
ATOM 5144 C C . ASN A 1 635 ? 4.359 2.057 27.297 1 94.44 635 ASN A C 1
ATOM 5146 O O . ASN A 1 635 ? 5.418 1.816 26.719 1 94.44 635 ASN A O 1
ATOM 5150 N N . SER A 1 636 ? 3.402 2.791 26.734 1 95.69 636 SER A N 1
ATOM 5151 C CA . SER A 1 636 ? 3.48 3.205 25.344 1 95.69 636 SER A CA 1
ATOM 5152 C C . SER A 1 636 ? 4.695 4.094 25.094 1 95.69 636 SER A C 1
ATOM 5154 O O . SER A 1 636 ? 5.199 4.172 23.969 1 95.69 636 SER A O 1
ATOM 5156 N N . TYR A 1 637 ? 5.238 4.762 26.109 1 95.38 637 TYR A N 1
ATOM 5157 C CA . TYR A 1 637 ? 6.438 5.582 25.969 1 95.38 637 TYR A CA 1
ATOM 5158 C C . TYR A 1 637 ? 7.66 4.715 25.703 1 95.38 637 TYR A C 1
ATOM 5160 O O . TYR A 1 637 ? 8.68 5.199 25.203 1 95.38 637 TYR A O 1
ATOM 5168 N N . GLU A 1 638 ? 7.578 3.43 26 1 94.69 638 GLU A N 1
ATOM 5169 C CA . GLU A 1 638 ? 8.695 2.51 25.812 1 94.69 638 GLU A CA 1
ATOM 5170 C C . GLU A 1 638 ? 8.57 1.74 24.516 1 94.69 638 GLU A C 1
ATOM 5172 O O . GLU A 1 638 ? 9.461 0.977 24.141 1 94.69 638 GLU A O 1
ATOM 5177 N N . MET A 1 639 ? 7.492 1.949 23.859 1 95.81 639 MET A N 1
ATOM 5178 C CA . MET A 1 639 ? 7.184 1.175 22.656 1 95.81 639 MET A CA 1
ATOM 5179 C C . MET A 1 639 ? 8.242 1.387 21.578 1 95.81 639 MET A C 1
ATOM 5181 O O . MET A 1 639 ? 8.547 0.471 20.812 1 95.81 639 MET A O 1
ATOM 5185 N N . ARG A 1 640 ? 8.805 2.643 21.531 1 93.75 640 ARG A N 1
ATOM 5186 C CA . ARG A 1 640 ? 9.867 2.928 20.562 1 93.75 640 ARG A CA 1
ATOM 5187 C C . ARG A 1 640 ? 11.023 1.944 20.719 1 93.75 640 ARG A C 1
ATOM 5189 O O . ARG A 1 640 ? 11.477 1.36 19.734 1 93.75 640 ARG A O 1
ATOM 5196 N N . ASN A 1 641 ? 11.453 1.731 21.891 1 94.56 641 ASN A N 1
ATOM 5197 C CA . ASN A 1 641 ? 12.57 0.835 22.156 1 94.56 641 ASN A CA 1
ATOM 5198 C C . ASN A 1 641 ? 12.195 -0.624 21.922 1 94.56 641 ASN A C 1
ATOM 5200 O O . ASN A 1 641 ? 13.016 -1.412 21.453 1 94.56 641 ASN A O 1
ATOM 5204 N N . ALA A 1 642 ? 10.953 -0.971 22.297 1 96.31 642 ALA A N 1
ATOM 5205 C CA . ALA A 1 642 ? 10.492 -2.338 22.078 1 96.31 642 ALA A CA 1
ATOM 5206 C C . ALA A 1 642 ? 10.477 -2.67 20.578 1 96.31 642 ALA A C 1
ATOM 5208 O O . ALA A 1 642 ? 10.906 -3.75 20.172 1 96.31 642 ALA A O 1
ATOM 5209 N N . VAL A 1 643 ? 9.984 -1.742 19.797 1 96.19 643 VAL A N 1
ATOM 5210 C CA . VAL A 1 643 ? 9.938 -1.91 18.344 1 96.19 643 VAL A CA 1
ATOM 5211 C C . VAL A 1 643 ? 11.352 -2.004 17.781 1 96.19 643 VAL A C 1
ATOM 5213 O O . VAL A 1 643 ? 11.625 -2.814 16.891 1 96.19 643 VAL A O 1
ATOM 5216 N N . ASN A 1 644 ? 12.281 -1.16 18.297 1 93.81 644 ASN A N 1
ATOM 5217 C CA . ASN A 1 644 ? 13.68 -1.21 17.875 1 93.81 644 ASN A CA 1
ATOM 5218 C C . ASN A 1 644 ? 14.312 -2.559 18.219 1 93.81 644 ASN A C 1
ATOM 5220 O O . ASN A 1 644 ? 15.062 -3.113 17.406 1 93.81 644 ASN A O 1
ATOM 5224 N N . ASP A 1 645 ? 14.008 -3.074 19.391 1 95.31 645 ASP A N 1
ATOM 5225 C CA . ASP A 1 645 ? 14.547 -4.363 19.797 1 95.31 645 ASP A CA 1
ATOM 5226 C C . ASP A 1 645 ? 14.023 -5.492 18.922 1 95.31 645 ASP A C 1
ATOM 5228 O O . ASP A 1 645 ? 14.664 -6.539 18.797 1 95.31 645 ASP A O 1
ATOM 5232 N N . ALA A 1 646 ? 12.852 -5.301 18.391 1 95.81 646 ALA A N 1
ATOM 5233 C CA . ALA A 1 646 ? 12.266 -6.305 17.5 1 95.81 646 ALA A CA 1
ATOM 5234 C C . ALA A 1 646 ? 12.906 -6.242 16.125 1 95.81 646 ALA A C 1
ATOM 5236 O O . ALA A 1 646 ? 12.586 -7.051 15.25 1 95.81 646 ALA A O 1
ATOM 5237 N N . GLY A 1 647 ? 13.773 -5.254 15.867 1 94.25 647 GLY A N 1
ATOM 5238 C CA . GLY A 1 647 ? 14.547 -5.215 14.633 1 94.25 647 GLY A CA 1
ATOM 5239 C C . GLY A 1 647 ? 14.062 -4.156 13.664 1 94.25 647 GLY A C 1
ATOM 5240 O O . GLY A 1 647 ? 14.461 -4.145 12.492 1 94.25 647 GLY A O 1
ATOM 5241 N N . PHE A 1 648 ? 13.18 -3.279 14.148 1 95.19 648 PHE A N 1
ATOM 5242 C CA . PHE A 1 648 ? 12.672 -2.225 13.281 1 95.19 648 PHE A CA 1
ATOM 5243 C C . PHE A 1 648 ? 13.211 -0.865 13.695 1 95.19 648 PHE A C 1
ATOM 5245 O O . PHE A 1 648 ? 13.391 -0.604 14.891 1 95.19 648 PHE A O 1
ATOM 5252 N N . ARG A 1 649 ? 13.539 -0.048 12.789 1 93.88 649 ARG A N 1
ATOM 5253 C CA . ARG A 1 649 ? 13.859 1.363 12.977 1 93.88 649 ARG A CA 1
ATOM 5254 C C . ARG A 1 649 ? 12.898 2.252 12.195 1 93.88 649 ARG A C 1
ATOM 5256 O O . ARG A 1 649 ? 12.805 2.15 10.969 1 93.88 649 ARG A O 1
ATOM 5263 N N . LEU A 1 650 ? 12.172 3.057 12.93 1 94.75 650 LEU A N 1
ATOM 5264 C CA . LEU A 1 650 ? 11.156 3.91 12.32 1 94.75 650 LEU A CA 1
ATOM 5265 C C . LEU A 1 650 ? 11.461 5.383 12.586 1 94.75 650 LEU A C 1
ATOM 5267 O O . LEU A 1 650 ? 12.391 5.707 13.328 1 94.75 650 LEU A O 1
ATOM 5271 N N . ASN A 1 651 ? 10.805 6.219 11.945 1 92.69 651 ASN A N 1
ATOM 5272 C CA . ASN A 1 651 ? 10.883 7.641 12.258 1 92.69 651 ASN A CA 1
ATOM 5273 C C . ASN A 1 651 ? 9.781 8.07 13.227 1 92.69 651 ASN A C 1
ATOM 5275 O O . ASN A 1 651 ? 8.914 7.262 13.57 1 92.69 651 ASN A O 1
ATOM 5279 N N . ASN A 1 652 ? 9.727 9.258 13.656 1 91.75 652 ASN A N 1
ATOM 5280 C CA . ASN A 1 652 ? 8.82 9.758 14.688 1 91.75 652 ASN A CA 1
ATOM 5281 C C . ASN A 1 652 ? 7.363 9.633 14.258 1 91.75 652 ASN A C 1
ATOM 5283 O O . ASN A 1 652 ? 6.504 9.281 15.07 1 91.75 652 ASN A O 1
ATOM 5287 N N . GLN A 1 653 ? 7.133 9.961 13.039 1 92.69 653 GLN A N 1
ATOM 5288 C CA . GLN A 1 653 ? 5.758 9.922 12.555 1 92.69 653 GLN A CA 1
ATOM 5289 C C . GLN A 1 653 ? 5.172 8.516 12.664 1 92.69 653 GLN A C 1
ATOM 5291 O O . GLN A 1 653 ? 4.004 8.352 13.023 1 92.69 653 GLN A O 1
ATOM 5296 N N . LEU A 1 654 ? 5.961 7.516 12.336 1 96.12 654 LEU A N 1
ATOM 5297 C CA . LEU A 1 654 ? 5.496 6.137 12.398 1 96.12 654 LEU A CA 1
ATOM 5298 C C . LEU A 1 654 ? 5.312 5.688 13.844 1 96.12 654 LEU A C 1
ATOM 5300 O O . LEU A 1 654 ? 4.359 4.969 14.156 1 96.12 654 LEU A O 1
ATOM 5304 N N . TYR A 1 655 ? 6.227 6.047 14.734 1 95.69 655 TYR A N 1
ATOM 5305 C CA . TYR A 1 655 ? 6.043 5.738 16.141 1 95.69 655 TYR A CA 1
ATOM 5306 C C . TYR A 1 655 ? 4.762 6.367 16.688 1 95.69 655 TYR A C 1
ATOM 5308 O O . TYR A 1 655 ? 4.043 5.754 17.469 1 95.69 655 TYR A O 1
ATOM 5316 N N . ASP A 1 656 ? 4.52 7.605 16.234 1 94.69 656 ASP A N 1
ATOM 5317 C CA . ASP A 1 656 ? 3.283 8.281 16.609 1 94.69 656 ASP A CA 1
ATOM 5318 C C . ASP A 1 656 ? 2.061 7.473 16.188 1 94.69 656 ASP A C 1
ATOM 5320 O O . ASP A 1 656 ? 1.13 7.289 16.984 1 94.69 656 ASP A O 1
ATOM 5324 N N . ILE A 1 657 ? 2.082 6.988 14.992 1 95.44 657 ILE A N 1
ATOM 5325 C CA . ILE A 1 657 ? 0.957 6.254 14.422 1 95.44 657 ILE A CA 1
ATOM 5326 C C . ILE A 1 657 ? 0.733 4.961 15.203 1 95.44 657 ILE A C 1
ATOM 5328 O O . ILE A 1 657 ? -0.407 4.598 15.5 1 95.44 657 ILE A O 1
ATOM 5332 N N . ILE A 1 658 ? 1.779 4.27 15.5 1 96.44 658 ILE A N 1
ATOM 5333 C CA . ILE A 1 658 ? 1.706 3.014 16.234 1 96.44 658 ILE A CA 1
ATOM 5334 C C . ILE A 1 658 ? 1.074 3.254 17.609 1 96.44 658 ILE A C 1
ATOM 5336 O O . ILE A 1 658 ? 0.179 2.514 18.016 1 96.44 658 ILE A O 1
ATOM 5340 N N . THR A 1 659 ? 1.501 4.27 18.25 1 96.31 659 THR A N 1
ATOM 5341 C CA . THR A 1 659 ? 0.979 4.574 19.578 1 96.31 659 THR A CA 1
ATOM 5342 C C . THR A 1 659 ? -0.482 5.008 19.5 1 96.31 659 THR A C 1
ATOM 5344 O O . THR A 1 659 ? -1.311 4.559 20.297 1 96.31 659 THR A O 1
ATOM 5347 N N . MET A 1 660 ? -0.77 5.875 18.562 1 94.88 660 MET A N 1
ATOM 5348 C CA . MET A 1 660 ? -2.143 6.348 18.391 1 94.88 660 MET A CA 1
ATOM 5349 C C . MET A 1 660 ? -3.092 5.18 18.156 1 94.88 660 MET A C 1
ATOM 5351 O O . MET A 1 660 ? -4.23 5.195 18.625 1 94.88 660 MET A O 1
ATOM 5355 N N . ARG A 1 661 ? -2.641 4.199 17.484 1 96.62 661 ARG A N 1
ATOM 5356 C CA . ARG A 1 661 ? -3.521 3.102 17.109 1 96.62 661 ARG A CA 1
ATOM 5357 C C . ARG A 1 661 ? -3.611 2.061 18.219 1 96.62 661 ARG A C 1
ATOM 5359 O O . ARG A 1 661 ? -4.691 1.541 18.5 1 96.62 661 ARG A O 1
ATOM 5366 N N . TYR A 1 662 ? -2.521 1.743 18.922 1 96.75 662 TYR A N 1
ATOM 5367 C CA . TYR A 1 662 ? -2.492 0.511 19.703 1 96.75 662 TYR A CA 1
ATOM 5368 C C . TYR A 1 662 ? -2.51 0.811 21.188 1 96.75 662 TYR A C 1
ATOM 5370 O O . TYR A 1 662 ? -2.82 -0.064 22 1 96.75 662 TYR A O 1
ATOM 5378 N N . ALA A 1 663 ? -2.076 2.035 21.609 1 95.81 663 ALA A N 1
ATOM 5379 C CA . ALA A 1 663 ? -2.07 2.355 23.031 1 95.81 663 ALA A CA 1
ATOM 5380 C C . ALA A 1 663 ? -3.492 2.545 23.562 1 95.81 663 ALA A C 1
ATOM 5382 O O . ALA A 1 663 ? -4.344 3.115 22.875 1 95.81 663 ALA A O 1
ATOM 5383 N N . ASN A 1 664 ? -3.736 2.127 24.75 1 92.5 664 ASN A N 1
ATOM 5384 C CA . ASN A 1 664 ? -5.039 2.344 25.359 1 92.5 664 ASN A CA 1
ATOM 5385 C C . ASN A 1 664 ? -5.086 3.666 26.125 1 92.5 664 ASN A C 1
ATOM 5387 O O . ASN A 1 664 ? -4.156 4.469 26.047 1 92.5 664 ASN A O 1
ATOM 5391 N N . GLU A 1 665 ? -6.156 3.924 26.859 1 88.38 665 GLU A N 1
ATOM 5392 C CA . GLU A 1 665 ? -6.375 5.191 27.547 1 88.38 665 GLU A CA 1
ATOM 5393 C C . GLU A 1 665 ? -5.34 5.402 28.656 1 88.38 665 GLU A C 1
ATOM 5395 O O . GLU A 1 665 ? -4.965 6.539 28.953 1 88.38 665 GLU A O 1
ATOM 5400 N N . GLY A 1 666 ? -4.918 4.289 29.125 1 91.44 666 GLY A N 1
ATOM 5401 C CA . GLY A 1 666 ? -3.904 4.367 30.172 1 91.44 666 GLY A CA 1
ATOM 5402 C C . GLY A 1 666 ? -2.492 4.43 29.625 1 91.44 666 GLY A C 1
ATOM 5403 O O . GLY A 1 666 ? -1.521 4.297 30.359 1 91.44 666 GLY A O 1
ATOM 5404 N N . MET A 1 667 ? -2.309 4.582 28.266 1 94.56 667 MET A N 1
ATOM 5405 C CA . MET A 1 667 ? -1.026 4.668 27.578 1 94.56 667 MET A CA 1
ATOM 5406 C C . MET A 1 667 ? -0.233 3.375 27.734 1 94.56 667 MET A C 1
ATOM 5408 O O . MET A 1 667 ? 0.972 3.408 27.984 1 94.56 667 MET A O 1
ATOM 5412 N N . ASN A 1 668 ? -0.978 2.311 27.703 1 94.81 668 ASN A N 1
ATOM 5413 C CA . ASN A 1 668 ? -0.376 0.983 27.75 1 94.81 668 ASN A CA 1
ATOM 5414 C C . ASN A 1 668 ? -0.718 0.165 26.516 1 94.81 668 ASN A C 1
ATOM 5416 O O . ASN A 1 668 ? -1.721 0.429 25.844 1 94.81 668 ASN A O 1
ATOM 5420 N N . ILE A 1 669 ? 0.098 -0.783 26.156 1 95.94 669 ILE A N 1
ATOM 5421 C CA . ILE A 1 669 ? -0.119 -1.703 25.047 1 95.94 669 ILE A CA 1
ATOM 5422 C C . ILE A 1 669 ? -0.099 -3.143 25.562 1 95.94 669 ILE A C 1
ATOM 5424 O O . ILE A 1 669 ? 0.898 -3.594 26.125 1 95.94 669 ILE A O 1
ATOM 5428 N N . ASP A 1 670 ? -1.187 -3.824 25.406 1 94.94 670 ASP A N 1
ATOM 5429 C CA . ASP A 1 670 ? -1.269 -5.199 25.891 1 94.94 670 ASP A CA 1
ATOM 5430 C C . ASP A 1 670 ? -0.547 -6.152 24.938 1 94.94 670 ASP A C 1
ATOM 5432 O O . ASP A 1 670 ? -0.093 -5.746 23.859 1 94.94 670 ASP A O 1
ATOM 5436 N N . PHE A 1 671 ? -0.467 -7.383 25.281 1 95.81 671 PHE A N 1
ATOM 5437 C CA . PHE A 1 671 ? 0.35 -8.352 24.562 1 95.81 671 PHE A CA 1
ATOM 5438 C C . PHE A 1 671 ? -0.198 -8.594 23.156 1 95.81 671 PHE A C 1
ATOM 5440 O O . PHE A 1 671 ? 0.559 -8.617 22.188 1 95.81 671 PHE A O 1
ATOM 5447 N N . ASP A 1 672 ? -1.471 -8.789 23.016 1 96.5 672 ASP A N 1
ATOM 5448 C CA . ASP A 1 672 ? -2.084 -9.023 21.719 1 96.5 672 ASP A CA 1
ATOM 5449 C C . ASP A 1 672 ? -1.82 -7.852 20.766 1 96.5 672 ASP A C 1
ATOM 5451 O O . ASP A 1 672 ? -1.478 -8.055 19.609 1 96.5 672 ASP A O 1
ATOM 5455 N N . SER A 1 673 ? -1.957 -6.645 21.297 1 96.88 673 SER A N 1
ATOM 5456 C CA . SER A 1 673 ? -1.728 -5.449 20.484 1 96.88 673 SER A CA 1
ATOM 5457 C C . SER A 1 673 ? -0.264 -5.332 20.078 1 96.88 673 SER A C 1
ATOM 5459 O O . SER A 1 673 ? 0.039 -4.926 18.953 1 96.88 673 SER A O 1
ATOM 5461 N N . PHE A 1 674 ? 0.595 -5.676 21.016 1 97.31 674 PHE A N 1
ATOM 5462 C CA . PHE A 1 674 ? 2.027 -5.633 20.75 1 97.31 674 PHE A CA 1
ATOM 5463 C C . PHE A 1 674 ? 2.391 -6.578 19.609 1 97.31 674 PHE A C 1
ATOM 5465 O O . PHE A 1 674 ? 3.074 -6.184 18.656 1 97.31 674 PHE A O 1
ATOM 5472 N N . ILE A 1 675 ? 1.906 -7.801 19.672 1 97.56 675 ILE A N 1
ATOM 5473 C CA . ILE A 1 675 ? 2.197 -8.805 18.656 1 97.56 675 ILE A CA 1
ATOM 5474 C C . ILE A 1 675 ? 1.553 -8.398 17.328 1 97.56 675 ILE A C 1
ATOM 5476 O O . ILE A 1 675 ? 2.174 -8.516 16.281 1 97.56 675 ILE A O 1
ATOM 5480 N N . SER A 1 676 ? 0.302 -7.977 17.375 1 97.19 676 SER A N 1
ATOM 5481 C CA . SER A 1 676 ? -0.409 -7.543 16.188 1 97.19 676 SER A CA 1
ATOM 5482 C C . SER A 1 676 ? 0.351 -6.434 15.461 1 97.19 676 SER A C 1
ATOM 5484 O O . SER A 1 676 ? 0.414 -6.418 14.227 1 97.19 676 SER A O 1
ATOM 5486 N N . CYS A 1 677 ? 0.887 -5.496 16.219 1 97.81 677 CYS A N 1
ATOM 5487 C CA . CYS A 1 677 ? 1.663 -4.398 15.656 1 97.81 677 CYS A CA 1
ATOM 5488 C C . CYS A 1 677 ? 2.896 -4.918 14.93 1 97.81 677 CYS A C 1
ATOM 5490 O O . CYS A 1 677 ? 3.166 -4.52 13.797 1 97.81 677 CYS A O 1
ATOM 5492 N N . LEU A 1 678 ? 3.639 -5.848 15.562 1 97.69 678 LEU A N 1
ATOM 5493 C CA . LEU A 1 678 ? 4.879 -6.355 14.984 1 97.69 678 LEU A CA 1
ATOM 5494 C C . LEU A 1 678 ? 4.594 -7.219 13.758 1 97.69 678 LEU A C 1
ATOM 5496 O O . LEU A 1 678 ? 5.352 -7.191 12.789 1 97.69 678 LEU A O 1
ATOM 5500 N N . VAL A 1 679 ? 3.48 -8.016 13.828 1 97.38 679 VAL A N 1
ATOM 5501 C CA . VAL A 1 679 ? 3.068 -8.82 12.68 1 97.38 679 VAL A CA 1
ATOM 5502 C C . VAL A 1 679 ? 2.822 -7.91 11.477 1 97.38 679 VAL A C 1
ATOM 5504 O O . VAL A 1 679 ? 3.289 -8.195 10.375 1 97.38 679 VAL A O 1
ATOM 5507 N N . ARG A 1 680 ? 2.125 -6.848 11.641 1 96.94 680 ARG A N 1
ATOM 5508 C CA . ARG A 1 680 ? 1.81 -5.922 10.562 1 96.94 680 ARG A CA 1
ATOM 5509 C C . ARG A 1 680 ? 3.068 -5.227 10.055 1 96.94 680 ARG A C 1
ATOM 5511 O O . ARG A 1 680 ? 3.25 -5.066 8.844 1 96.94 680 ARG A O 1
ATOM 5518 N N . LEU A 1 681 ? 3.918 -4.797 10.969 1 97.19 681 LEU A N 1
ATOM 5519 C CA . LEU A 1 681 ? 5.16 -4.137 10.586 1 97.19 681 LEU A CA 1
ATOM 5520 C C . LEU A 1 681 ? 6.008 -5.047 9.695 1 97.19 681 LEU A C 1
ATOM 5522 O O . LEU A 1 681 ? 6.492 -4.621 8.648 1 97.19 681 LEU A O 1
ATOM 5526 N N . GLU A 1 682 ? 6.16 -6.227 10.125 1 95.94 682 GLU A N 1
ATOM 5527 C CA . GLU A 1 682 ? 6.98 -7.156 9.352 1 95.94 682 GLU A CA 1
ATOM 5528 C C . GLU A 1 682 ? 6.371 -7.422 7.977 1 95.94 682 GLU A C 1
ATOM 5530 O O . GLU A 1 682 ? 7.082 -7.449 6.969 1 95.94 682 GLU A O 1
ATOM 5535 N N . ALA A 1 683 ? 5.094 -7.688 7.977 1 96.19 683 ALA A N 1
ATOM 5536 C CA . ALA A 1 683 ? 4.414 -7.965 6.715 1 96.19 683 ALA A CA 1
ATOM 5537 C C . ALA A 1 683 ? 4.57 -6.801 5.738 1 96.19 683 ALA A C 1
ATOM 5539 O O . ALA A 1 683 ? 4.859 -7.008 4.559 1 96.19 683 ALA A O 1
ATOM 5540 N N . MET A 1 684 ? 4.383 -5.555 6.211 1 97.56 684 MET A N 1
ATOM 5541 C CA . MET A 1 684 ? 4.395 -4.391 5.324 1 97.56 684 MET A CA 1
ATOM 5542 C C . MET A 1 684 ? 5.816 -4.059 4.887 1 97.56 684 MET A C 1
ATOM 5544 O O . MET A 1 684 ? 6.035 -3.615 3.758 1 97.56 684 MET A O 1
ATOM 5548 N N . PHE A 1 685 ? 6.801 -4.258 5.781 1 96.5 685 PHE A N 1
ATOM 5549 C CA . PHE A 1 685 ? 8.188 -4.082 5.367 1 96.5 685 PHE A CA 1
ATOM 5550 C C . PHE A 1 685 ? 8.562 -5.094 4.293 1 96.5 685 PHE A C 1
ATOM 5552 O O . PHE A 1 685 ? 9.227 -4.75 3.314 1 96.5 685 PHE A O 1
ATOM 5559 N N . ARG A 1 686 ? 8.148 -6.34 4.488 1 94.12 686 ARG A N 1
ATOM 5560 C CA . ARG A 1 686 ? 8.453 -7.387 3.52 1 94.12 686 ARG A CA 1
ATOM 5561 C C . ARG A 1 686 ? 7.844 -7.066 2.158 1 94.12 686 ARG A C 1
ATOM 5563 O O . ARG A 1 686 ? 8.5 -7.23 1.125 1 94.12 686 ARG A O 1
ATOM 5570 N N . ALA A 1 687 ? 6.613 -6.699 2.182 1 96.25 687 ALA A N 1
ATOM 5571 C CA . ALA A 1 687 ? 5.941 -6.34 0.935 1 96.25 687 ALA A CA 1
ATOM 5572 C C . ALA A 1 687 ? 6.66 -5.184 0.24 1 96.25 687 ALA A C 1
ATOM 5574 O O . ALA A 1 687 ? 6.891 -5.23 -0.97 1 96.25 687 ALA A O 1
ATOM 5575 N N . PHE A 1 688 ? 6.973 -4.164 0.963 1 97.31 688 PHE A N 1
ATOM 5576 C CA . PHE A 1 688 ? 7.652 -3.02 0.367 1 97.31 688 PHE A CA 1
ATOM 5577 C C . PHE A 1 688 ? 8.984 -3.439 -0.243 1 97.31 688 PHE A C 1
ATOM 5579 O O . PHE A 1 688 ? 9.312 -3.049 -1.366 1 97.31 688 PHE A O 1
ATOM 5586 N N . GLN A 1 689 ? 9.727 -4.184 0.519 1 94.44 689 GLN A N 1
ATOM 5587 C CA . GLN A 1 689 ? 11.039 -4.617 0.051 1 94.44 689 GLN A CA 1
ATOM 5588 C C . GLN A 1 689 ? 10.922 -5.473 -1.209 1 94.44 689 GLN A C 1
ATOM 5590 O O . GLN A 1 689 ? 11.75 -5.367 -2.117 1 94.44 689 GLN A O 1
ATOM 5595 N N . ALA A 1 690 ? 9.93 -6.332 -1.205 1 93.5 690 ALA A N 1
ATOM 5596 C CA . ALA A 1 690 ? 9.719 -7.18 -2.375 1 93.5 690 ALA A CA 1
ATOM 5597 C C . ALA A 1 690 ? 9.453 -6.34 -3.621 1 93.5 690 ALA A C 1
ATOM 5599 O O . ALA A 1 690 ? 9.922 -6.676 -4.711 1 93.5 690 ALA A O 1
ATOM 5600 N N . PHE A 1 691 ? 8.781 -5.258 -3.506 1 95.81 691 PHE A N 1
ATOM 5601 C CA . PHE A 1 691 ? 8.406 -4.449 -4.66 1 95.81 691 PHE A CA 1
ATOM 5602 C C . PHE A 1 691 ? 9.469 -3.398 -4.953 1 95.81 691 PHE A C 1
ATOM 5604 O O . PHE A 1 691 ? 9.5 -2.828 -6.043 1 95.81 691 PHE A O 1
ATOM 5611 N N . ASP A 1 692 ? 10.312 -3.059 -3.928 1 95 692 ASP A N 1
ATOM 5612 C CA . ASP A 1 692 ? 11.398 -2.104 -4.109 1 95 692 ASP A CA 1
ATOM 5613 C C . ASP A 1 692 ? 12.688 -2.812 -4.508 1 95 692 ASP A C 1
ATOM 5615 O O . ASP A 1 692 ? 13.727 -2.641 -3.859 1 95 692 ASP A O 1
ATOM 5619 N N . GLN A 1 693 ? 12.695 -3.457 -5.578 1 87 693 GLN A N 1
ATOM 5620 C CA . GLN A 1 693 ? 13.82 -4.281 -6 1 87 693 GLN A CA 1
ATOM 5621 C C . GLN A 1 693 ? 15.047 -3.426 -6.312 1 87 693 GLN A C 1
ATOM 5623 O O . GLN A 1 693 ? 16.188 -3.852 -6.09 1 87 693 GLN A O 1
ATOM 5628 N N . ASP A 1 694 ? 14.812 -2.168 -6.715 1 88.56 694 ASP A N 1
ATOM 5629 C CA . ASP A 1 694 ? 15.914 -1.292 -7.098 1 88.56 694 ASP A CA 1
ATOM 5630 C C . ASP A 1 694 ? 16.422 -0.488 -5.898 1 88.56 694 ASP A C 1
ATOM 5632 O O . ASP A 1 694 ? 17.422 0.225 -6 1 88.56 694 ASP A O 1
ATOM 5636 N N . GLY A 1 695 ? 15.758 -0.538 -4.816 1 89.25 695 GLY A N 1
ATOM 5637 C CA . GLY A 1 695 ? 16.188 0.147 -3.607 1 89.25 695 GLY A CA 1
ATOM 5638 C C . GLY A 1 695 ? 16.016 1.652 -3.684 1 89.25 695 GLY A C 1
ATOM 5639 O O . GLY A 1 695 ? 16.797 2.4 -3.086 1 89.25 695 GLY A O 1
ATOM 5640 N N . GLU A 1 696 ? 15.086 2.141 -4.422 1 91.12 696 GLU A N 1
ATOM 5641 C CA . GLU A 1 696 ? 14.883 3.572 -4.625 1 91.12 696 GLU A CA 1
ATOM 5642 C C . GLU A 1 696 ? 14.086 4.18 -3.475 1 91.12 696 GLU A C 1
ATOM 5644 O O . GLU A 1 696 ? 14.016 5.402 -3.34 1 91.12 696 GLU A O 1
ATOM 5649 N N . GLY A 1 697 ? 13.523 3.344 -2.656 1 93.56 697 GLY A N 1
ATOM 5650 C CA . GLY A 1 697 ? 12.734 3.836 -1.535 1 93.56 697 GLY A CA 1
ATOM 5651 C C . GLY A 1 697 ? 11.312 4.188 -1.913 1 93.56 697 GLY A C 1
ATOM 5652 O O . GLY A 1 697 ? 10.594 4.82 -1.134 1 93.56 697 GLY A O 1
ATOM 5653 N N . THR A 1 698 ? 10.875 3.893 -3.111 1 95.94 698 THR A N 1
ATOM 5654 C CA . THR A 1 698 ? 9.516 4.086 -3.594 1 95.94 698 THR A CA 1
ATOM 5655 C C . THR A 1 698 ? 9.023 2.848 -4.336 1 95.94 698 THR A C 1
ATOM 5657 O O . THR A 1 698 ? 9.812 2.127 -4.945 1 95.94 698 THR A O 1
ATOM 5660 N N . ILE A 1 699 ? 7.754 2.564 -4.281 1 97.5 699 ILE A N 1
ATOM 5661 C CA . ILE A 1 699 ? 7.195 1.422 -4.992 1 97.5 699 ILE A CA 1
ATOM 5662 C C . ILE A 1 699 ? 6 1.872 -5.832 1 97.5 699 ILE A C 1
ATOM 5664 O O . ILE A 1 699 ? 5.352 2.871 -5.516 1 97.5 699 ILE A O 1
ATOM 5668 N N . ARG A 1 700 ? 5.77 1.198 -6.875 1 96.56 700 ARG A N 1
ATOM 5669 C CA . ARG A 1 700 ? 4.613 1.404 -7.742 1 96.56 700 ARG A CA 1
ATOM 5670 C C . ARG A 1 700 ? 3.66 0.216 -7.672 1 96.56 700 ARG A C 1
ATOM 5672 O O . ARG A 1 700 ? 4.082 -0.934 -7.805 1 96.56 700 ARG A O 1
ATOM 5679 N N . LEU A 1 701 ? 2.381 0.439 -7.426 1 97.75 701 LEU A N 1
ATOM 5680 C CA . LEU A 1 701 ? 1.39 -0.622 -7.289 1 97.75 701 LEU A CA 1
ATOM 5681 C C . LEU A 1 701 ? 0.158 -0.328 -8.141 1 97.75 701 LEU A C 1
ATOM 5683 O O . LEU A 1 701 ? -0.296 0.816 -8.211 1 97.75 701 LEU A O 1
ATOM 5687 N N . SER A 1 702 ? -0.32 -1.337 -8.867 1 96.25 702 SER A N 1
ATOM 5688 C CA . SER A 1 702 ? -1.643 -1.246 -9.477 1 96.25 702 SER A CA 1
ATOM 5689 C C . SER A 1 702 ? -2.744 -1.342 -8.422 1 96.25 702 SER A C 1
ATOM 5691 O O . SER A 1 702 ? -2.488 -1.736 -7.281 1 96.25 702 SER A O 1
ATOM 5693 N N . VAL A 1 703 ? -3.957 -0.944 -8.797 1 96.56 703 VAL A N 1
ATOM 5694 C CA . VAL A 1 703 ? -5.07 -1.019 -7.855 1 96.56 703 VAL A CA 1
ATOM 5695 C C . VAL A 1 703 ? -5.238 -2.455 -7.363 1 96.56 703 VAL A C 1
ATOM 5697 O O . VAL A 1 703 ? -5.527 -2.684 -6.188 1 96.56 703 VAL A O 1
ATOM 5700 N N . LEU A 1 704 ? -5.051 -3.455 -8.211 1 96.06 704 LEU A N 1
ATOM 5701 C CA . LEU A 1 704 ? -5.172 -4.859 -7.832 1 96.06 704 LEU A CA 1
ATOM 5702 C C . LEU A 1 704 ? -4.105 -5.242 -6.812 1 96.06 704 LEU A C 1
ATOM 5704 O O . LEU A 1 704 ? -4.418 -5.812 -5.766 1 96.06 704 LEU A O 1
ATOM 5708 N N . GLU A 1 705 ? -2.842 -4.938 -7.16 1 96.75 705 GLU A N 1
ATOM 5709 C CA . GLU A 1 705 ? -1.742 -5.262 -6.254 1 96.75 705 GLU A CA 1
ATOM 5710 C C . GLU A 1 705 ? -1.919 -4.578 -4.902 1 96.75 705 GLU A C 1
ATOM 5712 O O . GLU A 1 705 ? -1.69 -5.188 -3.857 1 96.75 705 GLU A O 1
ATOM 5717 N N . TRP A 1 706 ? -2.348 -3.283 -4.93 1 97.88 706 TRP A N 1
ATOM 5718 C CA . TRP A 1 706 ? -2.59 -2.506 -3.717 1 97.88 706 TRP A CA 1
ATOM 5719 C C . TRP A 1 706 ? -3.621 -3.189 -2.826 1 97.88 706 TRP A C 1
ATOM 5721 O O . TRP A 1 706 ? -3.375 -3.412 -1.639 1 97.88 706 TRP A O 1
ATOM 5731 N N . LEU A 1 707 ? -4.719 -3.559 -3.422 1 97.88 707 LEU A N 1
ATOM 5732 C CA . LEU A 1 707 ? -5.812 -4.141 -2.65 1 97.88 707 LEU A CA 1
ATOM 5733 C C . LEU A 1 707 ? -5.469 -5.555 -2.199 1 97.88 707 LEU A C 1
ATOM 5735 O O . LEU A 1 707 ? -5.863 -5.98 -1.112 1 97.88 707 LEU A O 1
ATOM 5739 N N . GLN A 1 708 ? -4.746 -6.328 -3.018 1 97.06 708 GLN A N 1
ATOM 5740 C CA . GLN A 1 708 ? -4.355 -7.672 -2.611 1 97.06 708 GLN A CA 1
ATOM 5741 C C . GLN A 1 708 ? -3.463 -7.637 -1.374 1 97.06 708 GLN A C 1
ATOM 5743 O O . GLN A 1 708 ? -3.676 -8.398 -0.426 1 97.06 708 GLN A O 1
ATOM 5748 N N . LEU A 1 709 ? -2.465 -6.738 -1.398 1 97.5 709 LEU A N 1
ATOM 5749 C CA . LEU A 1 709 ? -1.515 -6.648 -0.295 1 97.5 709 LEU A CA 1
ATOM 5750 C C . LEU A 1 709 ? -2.205 -6.164 0.977 1 97.5 709 LEU A C 1
ATOM 5752 O O . LEU A 1 709 ? -1.938 -6.676 2.066 1 97.5 709 LEU A O 1
ATOM 5756 N N . THR A 1 710 ? -3.117 -5.207 0.837 1 97.62 710 THR A N 1
ATOM 5757 C CA . THR A 1 710 ? -3.648 -4.527 2.016 1 97.62 710 THR A CA 1
ATOM 5758 C C . THR A 1 710 ? -4.867 -5.266 2.559 1 97.62 710 THR A C 1
ATOM 5760 O O . THR A 1 710 ? -5.109 -5.266 3.768 1 97.62 710 THR A O 1
ATOM 5763 N N . MET A 1 711 ? -5.664 -5.945 1.718 1 96.56 711 MET A N 1
ATOM 5764 C CA . MET A 1 711 ? -6.855 -6.652 2.172 1 96.56 711 MET A CA 1
ATOM 5765 C C . MET A 1 711 ? -6.484 -7.992 2.805 1 96.56 711 MET A C 1
ATOM 5767 O O . MET A 1 711 ? -7.176 -8.469 3.707 1 96.56 711 MET A O 1
ATOM 5771 N N . TYR A 1 712 ? -5.41 -8.594 2.273 1 95.19 712 TYR A N 1
ATOM 5772 C CA . TYR A 1 712 ? -5.023 -9.898 2.803 1 95.19 712 TYR A CA 1
ATOM 5773 C C . TYR A 1 712 ? -4.34 -9.75 4.156 1 95.19 712 TYR A C 1
ATOM 5775 O O . TYR A 1 712 ? -4.363 -10.68 4.973 1 95.19 712 TYR A O 1
ATOM 5783 N N . ALA A 1 713 ? -3.773 -8.602 4.453 1 91.5 713 ALA A N 1
ATOM 5784 C CA . ALA A 1 713 ? -2.959 -8.375 5.645 1 91.5 713 ALA A CA 1
ATOM 5785 C C . ALA A 1 713 ? -3.824 -8.352 6.902 1 91.5 713 ALA A C 1
ATOM 5787 O O . ALA A 1 713 ? -5 -7.98 6.844 1 91.5 713 ALA A O 1
ATOM 5788 N N . MET B 1 1 ? 9.211 -31.328 -0.597 1 24.66 1 MET B N 1
ATOM 5789 C CA . MET B 1 1 ? 8.336 -30.172 -0.403 1 24.66 1 MET B CA 1
ATOM 5790 C C . MET B 1 1 ? 7.898 -29.594 -1.743 1 24.66 1 MET B C 1
ATOM 5792 O O . MET B 1 1 ? 8.727 -29.406 -2.641 1 24.66 1 MET B O 1
ATOM 5796 N N . PRO B 1 2 ? 6.762 -29.828 -2.246 1 29.52 2 PRO B N 1
ATOM 5797 C CA . PRO B 1 2 ? 6.336 -29.359 -3.57 1 29.52 2 PRO B CA 1
ATOM 5798 C C . PRO B 1 2 ? 6.793 -27.938 -3.877 1 29.52 2 PRO B C 1
ATOM 5800 O O . PRO B 1 2 ? 6.914 -27.109 -2.965 1 29.52 2 PRO B O 1
ATOM 5803 N N . TYR B 1 3 ? 7.367 -27.672 -5.086 1 30.02 3 TYR B N 1
ATOM 5804 C CA . TYR B 1 3 ? 8.031 -26.438 -5.469 1 30.02 3 TYR B CA 1
ATOM 5805 C C . TYR B 1 3 ? 7.035 -25.281 -5.527 1 30.02 3 TYR B C 1
ATOM 5807 O O . TYR B 1 3 ? 6.371 -25.078 -6.547 1 30.02 3 TYR B O 1
ATOM 5815 N N . THR B 1 4 ? 5.941 -25.234 -5.105 1 41.78 4 THR B N 1
ATOM 5816 C CA . THR B 1 4 ? 5.43 -23.875 -5.18 1 41.78 4 THR B CA 1
ATOM 5817 C C . THR B 1 4 ? 6.531 -22.859 -4.871 1 41.78 4 THR B C 1
ATOM 5819 O O . THR B 1 4 ? 7.199 -22.953 -3.84 1 41.78 4 THR B O 1
ATOM 5822 N N . PRO B 1 5 ? 7.094 -22.312 -5.859 1 45.53 5 PRO B N 1
ATOM 5823 C CA . PRO B 1 5 ? 8.094 -21.328 -5.461 1 45.53 5 PRO B CA 1
ATOM 5824 C C . PRO B 1 5 ? 7.793 -20.688 -4.102 1 45.53 5 PRO B C 1
ATOM 5826 O O . PRO B 1 5 ? 6.652 -20.312 -3.836 1 45.53 5 PRO B O 1
ATOM 5829 N N . SER B 1 6 ? 8.391 -21.172 -3.098 1 57.16 6 SER B N 1
ATOM 5830 C CA . SER B 1 6 ? 8.508 -20.812 -1.687 1 57.16 6 SER B CA 1
ATOM 5831 C C . SER B 1 6 ? 8.617 -19.312 -1.504 1 57.16 6 SER B C 1
ATOM 5833 O O . SER B 1 6 ? 9.445 -18.656 -2.146 1 57.16 6 SER B O 1
ATOM 5835 N N . GLY B 1 7 ? 7.43 -18.609 -1.511 1 75.88 7 GLY B N 1
ATOM 5836 C CA . GLY B 1 7 ? 7.578 -17.25 -1.023 1 75.88 7 GLY B CA 1
ATOM 5837 C C . GLY B 1 7 ? 6.332 -16.719 -0.334 1 75.88 7 GLY B C 1
ATOM 5838 O O . GLY B 1 7 ? 5.273 -17.344 -0.395 1 75.88 7 GLY B O 1
ATOM 5839 N N . PHE B 1 8 ? 6.48 -15.828 0.278 1 87.75 8 PHE B N 1
ATOM 5840 C CA . PHE B 1 8 ? 5.402 -15.148 0.988 1 87.75 8 PHE B CA 1
ATOM 5841 C C . PHE B 1 8 ? 4.414 -14.531 0.008 1 87.75 8 PHE B C 1
ATOM 5843 O O . PHE B 1 8 ? 4.594 -14.625 -1.208 1 87.75 8 PHE B O 1
ATOM 5850 N N . PHE B 1 9 ? 3.324 -14.156 0.387 1 91.06 9 PHE B N 1
ATOM 5851 C CA . PHE B 1 9 ? 2.24 -13.625 -0.428 1 91.06 9 PHE B CA 1
ATOM 5852 C C . PHE B 1 9 ? 2.758 -12.562 -1.391 1 91.06 9 PHE B C 1
ATOM 5854 O O . PHE B 1 9 ? 2.393 -12.555 -2.568 1 91.06 9 PHE B O 1
ATOM 5861 N N . CYS B 1 10 ? 3.611 -11.648 -0.917 1 92.56 10 CYS B N 1
ATOM 5862 C CA . CYS B 1 10 ? 4.141 -10.578 -1.763 1 92.56 10 CYS B CA 1
ATOM 5863 C C . CYS B 1 10 ? 4.992 -11.156 -2.891 1 92.56 10 CYS B C 1
ATOM 5865 O O . CYS B 1 10 ? 5.008 -10.609 -3.996 1 92.56 10 CYS B O 1
ATOM 5867 N N . ASP B 1 11 ? 5.68 -12.242 -2.662 1 90.81 11 ASP B N 1
ATOM 5868 C CA . ASP B 1 11 ? 6.508 -12.875 -3.688 1 90.81 11 ASP B CA 1
ATOM 5869 C C . ASP B 1 11 ? 5.648 -13.43 -4.824 1 90.81 11 ASP B C 1
ATOM 5871 O O . ASP B 1 11 ? 6.043 -13.375 -5.988 1 90.81 11 ASP B O 1
ATOM 5875 N N . ARG B 1 12 ? 4.574 -13.938 -4.441 1 89.56 12 ARG B N 1
ATOM 5876 C CA . ARG B 1 12 ? 3.648 -14.453 -5.449 1 89.56 12 ARG B CA 1
ATOM 5877 C C . ARG B 1 12 ? 3.127 -13.336 -6.34 1 89.56 12 ARG B C 1
ATOM 5879 O O . ARG B 1 12 ? 2.945 -13.523 -7.543 1 89.56 12 ARG B O 1
ATOM 5886 N N . LEU B 1 13 ? 2.896 -12.195 -5.746 1 93.12 13 LEU B N 1
ATOM 5887 C CA . LEU B 1 13 ? 2.43 -11.062 -6.531 1 93.12 13 LEU B CA 1
ATOM 5888 C C . LEU B 1 13 ? 3.514 -10.578 -7.488 1 93.12 13 LEU B C 1
ATOM 5890 O O . LEU B 1 13 ? 3.219 -10.188 -8.617 1 93.12 13 LEU B O 1
ATOM 5894 N N . ILE B 1 14 ? 4.707 -10.602 -7.004 1 92.62 14 ILE B N 1
ATOM 5895 C CA . ILE B 1 14 ? 5.82 -10.203 -7.852 1 92.62 14 ILE B CA 1
ATOM 5896 C C . ILE B 1 14 ? 5.949 -11.156 -9.031 1 92.62 14 ILE B C 1
ATOM 5898 O O . ILE B 1 14 ? 6.195 -10.734 -10.164 1 92.62 14 ILE B O 1
ATOM 5902 N N . ARG B 1 15 ? 5.785 -12.422 -8.789 1 89.25 15 ARG B N 1
ATOM 5903 C CA . ARG B 1 15 ? 5.848 -13.414 -9.859 1 89.25 15 ARG B CA 1
ATOM 5904 C C . ARG B 1 15 ? 4.75 -13.18 -10.891 1 89.25 15 ARG B C 1
ATOM 5906 O O . ARG B 1 15 ? 4.969 -13.352 -12.094 1 89.25 15 ARG B O 1
ATOM 5913 N N . GLU B 1 16 ? 3.592 -12.898 -10.43 1 89.69 16 GLU B N 1
ATOM 5914 C CA . GLU B 1 16 ? 2.498 -12.602 -11.352 1 89.69 16 GLU B CA 1
ATOM 5915 C C . GLU B 1 16 ? 2.832 -11.391 -12.227 1 89.69 16 GLU B C 1
ATOM 5917 O O . GLU B 1 16 ? 2.518 -11.383 -13.414 1 89.69 16 GLU B O 1
ATOM 5922 N N . ARG B 1 17 ? 3.426 -10.43 -11.609 1 91.12 17 ARG B N 1
ATOM 5923 C CA . ARG B 1 17 ? 3.848 -9.25 -12.359 1 91.12 17 ARG B CA 1
ATOM 5924 C C . ARG B 1 17 ? 4.898 -9.609 -13.398 1 91.12 17 ARG B C 1
ATOM 5926 O O . ARG B 1 17 ? 4.82 -9.172 -14.555 1 91.12 17 ARG B O 1
ATOM 5933 N N . GLU B 1 18 ? 5.84 -10.375 -12.984 1 90.69 18 GLU B N 1
ATOM 5934 C CA . GLU B 1 18 ? 6.914 -10.797 -13.883 1 90.69 18 GLU B CA 1
ATOM 5935 C C . GLU B 1 18 ? 6.371 -11.625 -15.039 1 90.69 18 GLU B C 1
ATOM 5937 O O . GLU B 1 18 ? 6.871 -11.539 -16.156 1 90.69 18 GLU B O 1
ATOM 5942 N N . ARG B 1 19 ? 5.43 -12.375 -14.742 1 89.94 19 ARG B N 1
ATOM 5943 C CA . ARG B 1 19 ? 4.797 -13.172 -15.789 1 89.94 19 ARG B CA 1
ATOM 5944 C C . ARG B 1 19 ? 4.125 -12.273 -16.828 1 89.94 19 ARG B C 1
ATOM 5946 O O . ARG B 1 19 ? 4.207 -12.539 -18.031 1 89.94 19 ARG B O 1
ATOM 5953 N N . ARG B 1 20 ? 3.473 -11.273 -16.391 1 86.94 20 ARG B N 1
ATOM 5954 C CA . ARG B 1 20 ? 2.846 -10.32 -17.297 1 86.94 20 ARG B CA 1
ATOM 5955 C C . ARG B 1 20 ? 3.895 -9.602 -18.141 1 86.94 20 ARG B C 1
ATOM 5957 O O . ARG B 1 20 ? 3.623 -9.219 -19.281 1 86.94 20 ARG B O 1
ATOM 5964 N N . ASP B 1 21 ? 5.086 -9.562 -17.562 1 89.38 21 ASP B N 1
ATOM 5965 C CA . ASP B 1 21 ? 6.176 -8.898 -18.281 1 89.38 21 ASP B CA 1
ATOM 5966 C C . ASP B 1 21 ? 6.93 -9.883 -19.172 1 89.38 21 ASP B C 1
ATOM 5968 O O . ASP B 1 21 ? 7.953 -9.539 -19.766 1 89.38 21 ASP B O 1
ATOM 5972 N N . GLY B 1 22 ? 6.508 -11.125 -19.219 1 90.38 22 GLY B N 1
ATOM 5973 C CA . GLY B 1 22 ? 7.051 -12.055 -20.203 1 90.38 22 GLY B CA 1
ATOM 5974 C C . GLY B 1 22 ? 7.793 -13.219 -19.578 1 90.38 22 GLY B C 1
ATOM 5975 O O . GLY B 1 22 ? 8.25 -14.117 -20.281 1 90.38 22 GLY B O 1
ATOM 5976 N N . GLU B 1 23 ? 7.934 -13.172 -18.281 1 91.31 23 GLU B N 1
ATOM 5977 C CA . GLU B 1 23 ? 8.562 -14.32 -17.625 1 91.31 23 GLU B CA 1
ATOM 5978 C C . GLU B 1 23 ? 7.738 -15.586 -17.812 1 91.31 23 GLU B C 1
ATOM 5980 O O . GLU B 1 23 ? 6.508 -15.555 -17.719 1 91.31 23 GLU B O 1
ATOM 5985 N N . GLY B 1 24 ? 8.438 -16.703 -18.188 1 91.25 24 GLY B N 1
ATOM 5986 C CA . GLY B 1 24 ? 7.758 -17.953 -18.453 1 91.25 24 GLY B CA 1
ATOM 5987 C C . GLY B 1 24 ? 7.547 -18.219 -19.938 1 91.25 24 GLY B C 1
ATOM 5988 O O . GLY B 1 24 ? 7.094 -19.297 -20.312 1 91.25 24 GLY B O 1
ATOM 5989 N N . SER B 1 25 ? 7.914 -17.203 -20.719 1 89.5 25 SER B N 1
ATOM 5990 C CA . SER B 1 25 ? 7.855 -17.391 -22.172 1 89.5 25 SER B CA 1
ATOM 5991 C C . SER B 1 25 ? 9.023 -18.219 -22.672 1 89.5 25 SER B C 1
ATOM 5993 O O . SER B 1 25 ? 9.938 -18.547 -21.906 1 89.5 25 SER B O 1
ATOM 5995 N N . LEU B 1 26 ? 9 -18.531 -23.922 1 85.44 26 LEU B N 1
ATOM 5996 C CA . LEU B 1 26 ? 10.055 -19.359 -24.531 1 85.44 26 LEU B CA 1
ATOM 5997 C C . LEU B 1 26 ? 11.398 -18.641 -24.453 1 85.44 26 LEU B C 1
ATOM 5999 O O . LEU B 1 26 ? 12.43 -19.297 -24.234 1 85.44 26 LEU B O 1
ATOM 6003 N N . SER B 1 27 ? 11.32 -17.344 -24.594 1 86.44 27 SER B N 1
ATOM 6004 C CA . SER B 1 27 ? 12.555 -16.578 -24.625 1 86.44 27 SER B CA 1
ATOM 6005 C C . SER B 1 27 ? 13.062 -16.281 -23.219 1 86.44 27 SER B C 1
ATOM 6007 O O . SER B 1 27 ? 14.25 -15.992 -23.031 1 86.44 27 SER B O 1
ATOM 6009 N N . LYS B 1 28 ? 12.133 -16.359 -22.281 1 92.31 28 LYS B N 1
ATOM 6010 C CA . LYS B 1 28 ? 12.492 -16.094 -20.891 1 92.31 28 LYS B CA 1
ATOM 6011 C C . LYS B 1 28 ? 11.906 -17.141 -19.953 1 92.31 28 LYS B C 1
ATOM 6013 O O . LYS B 1 28 ? 11.094 -16.812 -19.078 1 92.31 28 LYS B O 1
ATOM 6018 N N . PRO B 1 29 ? 12.438 -18.359 -20.062 1 93.88 29 PRO B N 1
ATOM 6019 C CA . PRO B 1 29 ? 11.883 -19.422 -19.234 1 93.88 29 PRO B CA 1
ATOM 6020 C C . PRO B 1 29 ? 12.148 -19.203 -17.75 1 93.88 29 PRO B C 1
ATOM 6022 O O . PRO B 1 29 ? 13.094 -18.516 -17.375 1 93.88 29 PRO B O 1
ATOM 6025 N N . LEU B 1 30 ? 11.305 -19.766 -16.969 1 93.94 30 LEU B N 1
ATOM 6026 C CA . LEU B 1 30 ? 11.516 -19.75 -15.523 1 93.94 30 LEU B CA 1
ATOM 6027 C C . LEU B 1 30 ? 12.664 -20.688 -15.125 1 93.94 30 LEU B C 1
ATOM 6029 O O . LEU B 1 30 ? 12.891 -21.703 -15.773 1 93.94 30 LEU B O 1
ATOM 6033 N N . HIS B 1 31 ? 13.359 -20.281 -14.102 1 94.38 31 HIS B N 1
ATOM 6034 C CA . HIS B 1 31 ? 14.422 -21.125 -13.578 1 94.38 31 HIS B CA 1
ATOM 6035 C C . HIS B 1 31 ? 13.898 -22.062 -12.492 1 94.38 31 HIS B C 1
ATOM 6037 O O . HIS B 1 31 ? 13.547 -21.625 -11.398 1 94.38 31 HIS B O 1
ATOM 6043 N N . PHE B 1 32 ? 13.859 -23.297 -12.852 1 93.75 32 PHE B N 1
ATOM 6044 C CA . PHE B 1 32 ? 13.367 -24.266 -11.867 1 93.75 32 PHE B CA 1
ATOM 6045 C C . PHE B 1 32 ? 14.273 -24.312 -10.648 1 93.75 32 PHE B C 1
ATOM 6047 O O . PHE B 1 32 ? 15.5 -24.406 -10.781 1 93.75 32 PHE B O 1
ATOM 6054 N N . SER B 1 33 ? 13.703 -24.141 -9.453 1 89.69 33 SER B N 1
ATOM 6055 C CA . SER B 1 33 ? 14.422 -24.141 -8.18 1 89.69 33 SER B CA 1
ATOM 6056 C C . SER B 1 33 ? 15.453 -23.016 -8.125 1 89.69 33 SER B C 1
ATOM 6058 O O . SER B 1 33 ? 16.484 -23.141 -7.473 1 89.69 33 SER B O 1
ATOM 6060 N N . GLY B 1 34 ? 15.312 -22.062 -8.977 1 88.62 34 GLY B N 1
ATOM 6061 C CA . GLY B 1 34 ? 16.172 -20.891 -8.961 1 88.62 34 GLY B CA 1
ATOM 6062 C C . GLY B 1 34 ? 17.531 -21.141 -9.586 1 88.62 34 GLY B C 1
ATOM 6063 O O . GLY B 1 34 ? 18.469 -20.359 -9.383 1 88.62 34 GLY B O 1
ATOM 6064 N N . GLN B 1 35 ? 17.688 -22.203 -10.32 1 95 35 GLN B N 1
ATOM 6065 C CA . GLN B 1 35 ? 18.969 -22.547 -10.922 1 95 35 GLN B CA 1
ATOM 6066 C C . GLN B 1 35 ? 19.078 -22 -12.344 1 95 35 GLN B C 1
ATOM 6068 O O . GLN B 1 35 ? 18.266 -22.344 -13.211 1 95 35 GLN B O 1
ATOM 6073 N N . ASP B 1 36 ? 20.062 -21.156 -12.477 1 95.88 36 ASP B N 1
ATOM 6074 C CA . ASP B 1 36 ? 20.344 -20.578 -13.789 1 95.88 36 ASP B CA 1
ATOM 6075 C C . ASP B 1 36 ? 21.531 -21.266 -14.445 1 95.88 36 ASP B C 1
ATOM 6077 O O . ASP B 1 36 ? 22.656 -21.188 -13.945 1 95.88 36 ASP B O 1
ATOM 6081 N N . TYR B 1 37 ? 21.359 -21.828 -15.586 1 96.75 37 TYR B N 1
ATOM 6082 C CA . TYR B 1 37 ? 22.328 -22.688 -16.25 1 96.75 37 TYR B CA 1
ATOM 6083 C C . TYR B 1 37 ? 23.609 -21.938 -16.547 1 96.75 37 TYR B C 1
ATOM 6085 O O . TYR B 1 37 ? 24.703 -22.391 -16.188 1 96.75 37 TYR B O 1
ATOM 6093 N N . ALA B 1 38 ? 23.469 -20.781 -17.172 1 95.44 38 ALA B N 1
ATOM 6094 C CA . ALA B 1 38 ? 24.641 -20.078 -17.688 1 95.44 38 ALA B CA 1
ATOM 6095 C C . ALA B 1 38 ? 25.562 -19.641 -16.547 1 95.44 38 ALA B C 1
ATOM 6097 O O . ALA B 1 38 ? 26.75 -19.953 -16.562 1 95.44 38 ALA B O 1
ATOM 6098 N N . PRO B 1 39 ? 25.016 -18.984 -15.555 1 96.5 39 PRO B N 1
ATOM 6099 C CA . PRO B 1 39 ? 25.875 -18.609 -14.43 1 96.5 39 PRO B CA 1
ATOM 6100 C C . PRO B 1 39 ? 26.438 -19.828 -13.695 1 96.5 39 PRO B C 1
ATOM 6102 O O . PRO B 1 39 ? 27.594 -19.797 -13.266 1 96.5 39 PRO B O 1
ATOM 6105 N N . LEU B 1 40 ? 25.688 -20.891 -13.516 1 97.12 40 LEU B N 1
ATOM 6106 C CA . LEU B 1 40 ? 26.156 -22.078 -12.812 1 97.12 40 LEU B CA 1
ATOM 6107 C C . LEU B 1 40 ? 27.266 -22.766 -13.594 1 97.12 40 LEU B C 1
ATOM 6109 O O . LEU B 1 40 ? 28.25 -23.219 -13.008 1 97.12 40 LEU B O 1
ATOM 6113 N N . LYS B 1 41 ? 27.172 -22.859 -14.883 1 97 41 LYS B N 1
ATOM 6114 C CA . LYS B 1 41 ? 28.203 -23.453 -15.734 1 97 41 LYS B CA 1
ATOM 6115 C C . LYS B 1 41 ? 29.516 -22.656 -15.656 1 97 41 LYS B C 1
ATOM 6117 O O . LYS B 1 41 ? 30.594 -23.234 -15.5 1 97 41 LYS B O 1
ATOM 6122 N N . GLN B 1 42 ? 29.375 -21.359 -15.789 1 96.81 42 GLN B N 1
ATOM 6123 C CA . GLN B 1 42 ? 30.531 -20.484 -15.719 1 96.81 42 GLN B CA 1
ATOM 6124 C C . GLN B 1 42 ? 31.25 -20.641 -14.383 1 96.81 42 GLN B C 1
ATOM 6126 O O . GLN B 1 42 ? 32.469 -20.656 -14.328 1 96.81 42 GLN B O 1
ATOM 6131 N N . GLU B 1 43 ? 30.484 -20.719 -13.375 1 97.38 43 GLU B N 1
ATOM 6132 C CA . GLU B 1 43 ? 31.062 -20.906 -12.039 1 97.38 43 GLU B CA 1
ATOM 6133 C C . GLU B 1 43 ? 31.828 -22.219 -11.953 1 97.38 43 GLU B C 1
ATOM 6135 O O . GLU B 1 43 ? 32.938 -22.25 -11.406 1 97.38 43 GLU B O 1
ATOM 6140 N N . CYS B 1 44 ? 31.297 -23.281 -12.438 1 97.31 44 CYS B N 1
ATOM 6141 C CA . CYS B 1 44 ? 31.938 -24.594 -12.391 1 97.31 44 CYS B CA 1
ATOM 6142 C C . CYS B 1 44 ? 33.188 -24.625 -13.234 1 97.31 44 CYS B C 1
ATOM 6144 O O . CYS B 1 44 ? 34.219 -25.203 -12.836 1 97.31 44 CYS B O 1
ATOM 6146 N N . LEU B 1 45 ? 33.156 -23.938 -14.391 1 96.38 45 LEU B N 1
ATOM 6147 C CA . LEU B 1 45 ? 34.344 -23.875 -15.266 1 96.38 45 LEU B CA 1
ATOM 6148 C C . LEU B 1 45 ? 35.469 -23.094 -14.617 1 96.38 45 LEU B C 1
ATOM 6150 O O . LEU B 1 45 ? 36.625 -23.484 -14.695 1 96.38 45 LEU B O 1
ATOM 6154 N N . THR B 1 46 ? 35.031 -22.016 -13.984 1 96.75 46 THR B N 1
ATOM 6155 C CA . THR B 1 46 ? 36 -21.172 -13.312 1 96.75 46 THR B CA 1
ATOM 6156 C C . THR B 1 46 ? 36.625 -21.906 -12.133 1 96.75 46 THR B C 1
ATOM 6158 O O . THR B 1 46 ? 37.844 -21.859 -11.945 1 96.75 46 THR B O 1
ATOM 6161 N N . LYS B 1 47 ? 35.844 -22.594 -11.367 1 96.88 47 LYS B N 1
ATOM 6162 C CA . LYS B 1 47 ? 36.312 -23.328 -10.195 1 96.88 47 LYS B CA 1
ATOM 6163 C C . LYS B 1 47 ? 36.906 -24.672 -10.586 1 96.88 47 LYS B C 1
ATOM 6165 O O . LYS B 1 47 ? 37.5 -25.359 -9.75 1 96.88 47 LYS B O 1
ATOM 6170 N N . LYS B 1 48 ? 36.781 -25.094 -11.82 1 94.56 48 LYS B N 1
ATOM 6171 C CA . LYS B 1 48 ? 37.281 -26.375 -12.344 1 94.56 48 LYS B CA 1
ATOM 6172 C C . LYS B 1 48 ? 36.719 -27.547 -11.531 1 94.56 48 LYS B C 1
ATOM 6174 O O . LYS B 1 48 ? 37.5 -28.406 -11.078 1 94.56 48 LYS B O 1
ATOM 6179 N N . CYS B 1 49 ? 35.469 -27.453 -11.242 1 96.81 49 CYS B N 1
ATOM 6180 C CA . CYS B 1 49 ? 34.781 -28.516 -10.531 1 96.81 49 CYS B CA 1
ATOM 6181 C C . CYS B 1 49 ? 33.531 -28.969 -11.312 1 96.81 49 CYS B C 1
ATOM 6183 O O . CYS B 1 49 ? 33.062 -28.266 -12.211 1 96.81 49 CYS B O 1
ATOM 6185 N N . LEU B 1 50 ? 33.094 -30.188 -11.016 1 97.44 50 LEU B N 1
ATOM 6186 C CA . LEU B 1 50 ? 31.875 -30.703 -11.656 1 97.44 50 LEU B CA 1
ATOM 6187 C C . LEU B 1 50 ? 30.641 -30.281 -10.891 1 97.44 50 LEU B C 1
ATOM 6189 O O . LEU B 1 50 ? 30.641 -30.25 -9.656 1 97.44 50 LEU B O 1
ATOM 6193 N N . PHE B 1 51 ? 29.609 -29.938 -11.609 1 98 51 PHE B N 1
ATOM 6194 C CA . PHE B 1 51 ? 28.359 -29.484 -11.016 1 98 51 PHE B CA 1
ATOM 6195 C C . PHE B 1 51 ? 27.688 -30.625 -10.266 1 98 51 PHE B C 1
ATOM 6197 O O . PHE B 1 51 ? 27.609 -31.75 -10.766 1 98 51 PHE B O 1
ATOM 6204 N N . GLU B 1 52 ? 27.281 -30.375 -9.086 1 97.5 52 GLU B N 1
ATOM 6205 C CA . GLU B 1 52 ? 26.422 -31.25 -8.281 1 97.5 52 GLU B CA 1
ATOM 6206 C C . GLU B 1 52 ? 25.078 -30.594 -7.992 1 97.5 52 GLU B C 1
ATOM 6208 O O . GLU B 1 52 ? 25.031 -29.484 -7.438 1 97.5 52 GLU B O 1
ATOM 6213 N N . ASP B 1 53 ? 24.016 -31.266 -8.414 1 97.31 53 ASP B N 1
ATOM 6214 C CA . ASP B 1 53 ? 22.688 -30.703 -8.273 1 97.31 53 ASP B CA 1
ATOM 6215 C C . ASP B 1 53 ? 22.156 -30.906 -6.855 1 97.31 53 ASP B C 1
ATOM 6217 O O . ASP B 1 53 ? 21.594 -31.969 -6.547 1 97.31 53 ASP B O 1
ATOM 6221 N N . ASP B 1 54 ? 22.125 -29.906 -6.047 1 94.44 54 ASP B N 1
ATOM 6222 C CA . ASP B 1 54 ? 21.688 -30 -4.656 1 94.44 54 ASP B CA 1
ATOM 6223 C C . ASP B 1 54 ? 20.172 -30.047 -4.551 1 94.44 54 ASP B C 1
ATOM 6225 O O . ASP B 1 54 ? 19.625 -30.453 -3.521 1 94.44 54 ASP B O 1
ATOM 6229 N N . THR B 1 55 ? 19.484 -29.719 -5.645 1 94.62 55 THR B N 1
ATOM 6230 C CA . THR B 1 55 ? 18.031 -29.703 -5.609 1 94.62 55 THR B CA 1
ATOM 6231 C C . THR B 1 55 ? 17.469 -31.031 -6.082 1 94.62 55 THR B C 1
ATOM 6233 O O . THR B 1 55 ? 16.266 -31.281 -5.977 1 94.62 55 THR B O 1
ATOM 6236 N N . PHE B 1 56 ? 18.219 -31.875 -6.562 1 96.31 56 PHE B N 1
ATOM 6237 C CA . PHE B 1 56 ? 17.922 -33.25 -6.949 1 96.31 56 PHE B CA 1
ATOM 6238 C C . PHE B 1 56 ? 19.109 -34.156 -6.691 1 96.31 56 PHE B C 1
ATOM 6240 O O . PHE B 1 56 ? 19.719 -34.656 -7.629 1 96.31 56 PHE B O 1
ATOM 6247 N N . PRO B 1 57 ? 19.281 -34.469 -5.461 1 96.19 57 PRO B N 1
ATOM 6248 C CA . PRO B 1 57 ? 20.5 -35.156 -5.066 1 96.19 57 PRO B CA 1
ATOM 6249 C C . PRO B 1 57 ? 20.562 -36.594 -5.586 1 96.19 57 PRO B C 1
ATOM 6251 O O . PRO B 1 57 ? 19.531 -37.25 -5.727 1 96.19 57 PRO B O 1
ATOM 6254 N N . ALA B 1 58 ? 21.75 -37.031 -5.844 1 96.31 58 ALA B N 1
ATOM 6255 C CA . ALA B 1 58 ? 21.969 -38.406 -6.285 1 96.31 58 ALA B CA 1
ATOM 6256 C C . ALA B 1 58 ? 21.844 -39.375 -5.121 1 96.31 58 ALA B C 1
ATOM 6258 O O . ALA B 1 58 ? 22.812 -40.094 -4.777 1 96.31 58 ALA B O 1
ATOM 6259 N N . THR B 1 59 ? 20.688 -39.375 -4.531 1 94.94 59 THR B N 1
ATOM 6260 C CA . THR B 1 59 ? 20.359 -40.219 -3.393 1 94.94 59 THR B CA 1
ATOM 6261 C C . THR B 1 59 ? 19.031 -40.938 -3.609 1 94.94 59 THR B C 1
ATOM 6263 O O . THR B 1 59 ? 18.391 -40.75 -4.652 1 94.94 59 THR B O 1
ATOM 6266 N N . VAL B 1 60 ? 18.609 -41.688 -2.648 1 93.75 60 VAL B N 1
ATOM 6267 C CA . VAL B 1 60 ? 17.391 -42.469 -2.734 1 93.75 60 VAL B CA 1
ATOM 6268 C C . VAL B 1 60 ? 16.172 -41.531 -2.783 1 93.75 60 VAL B C 1
ATOM 6270 O O . VAL B 1 60 ? 15.148 -41.875 -3.377 1 93.75 60 VAL B O 1
ATOM 6273 N N . GLU B 1 61 ? 16.344 -40.344 -2.281 1 91.38 61 GLU B N 1
ATOM 6274 C CA . GLU B 1 61 ? 15.242 -39.375 -2.271 1 91.38 61 GLU B CA 1
ATOM 6275 C C . GLU B 1 61 ? 14.828 -39 -3.691 1 91.38 61 GLU B C 1
ATOM 6277 O O . GLU B 1 61 ? 13.648 -38.75 -3.953 1 91.38 61 GLU B O 1
ATOM 6282 N N . SER B 1 62 ? 15.758 -38.969 -4.578 1 95.06 62 SER B N 1
ATOM 6283 C CA . SER B 1 62 ? 15.492 -38.625 -5.973 1 95.06 62 SER B CA 1
ATOM 6284 C C . SER B 1 62 ? 14.953 -39.812 -6.75 1 95.06 62 SER B C 1
ATOM 6286 O O . SER B 1 62 ? 14.383 -39.656 -7.828 1 95.06 62 SER B O 1
ATOM 6288 N N . LEU B 1 63 ? 15.109 -41 -6.176 1 95 63 LEU B N 1
ATOM 6289 C CA . LEU B 1 63 ? 14.602 -42.188 -6.82 1 95 63 LEU B CA 1
ATOM 6290 C C . LEU B 1 63 ? 13.102 -42.344 -6.559 1 95 63 LEU B C 1
ATOM 6292 O O . LEU B 1 63 ? 12.336 -42.594 -7.488 1 95 63 LEU B O 1
ATOM 6296 N N . GLY B 1 64 ? 12.805 -42.312 -5.305 1 91.25 64 GLY B N 1
ATOM 6297 C CA . GLY B 1 64 ? 11.383 -42.469 -5.039 1 91.25 64 GLY B CA 1
ATOM 6298 C C . GLY B 1 64 ? 11.039 -42.375 -3.564 1 91.25 64 GLY B C 1
ATOM 6299 O O . GLY B 1 64 ? 11.883 -42.031 -2.744 1 91.25 64 GLY B O 1
ATOM 6300 N N . TYR B 1 65 ? 9.766 -42.625 -3.178 1 85.81 65 TYR B N 1
ATOM 6301 C CA . TYR B 1 65 ? 9.227 -42.469 -1.832 1 85.81 65 TYR B CA 1
ATOM 6302 C C . TYR B 1 65 ? 8.516 -43.719 -1.358 1 85.81 65 TYR B C 1
ATOM 6304 O O . TYR B 1 65 ? 8.305 -43.906 -0.159 1 85.81 65 TYR B O 1
ATOM 6312 N N . LYS B 1 66 ? 8.188 -44.562 -2.221 1 88.5 66 LYS B N 1
ATOM 6313 C CA . LYS B 1 66 ? 7.484 -45.812 -1.861 1 88.5 66 LYS B CA 1
ATOM 6314 C C . LYS B 1 66 ? 8.188 -47.031 -2.434 1 88.5 66 LYS B C 1
ATOM 6316 O O . LYS B 1 66 ? 9.094 -47.594 -1.807 1 88.5 66 LYS B O 1
ATOM 6321 N N . GLU B 1 67 ? 7.961 -47.375 -3.824 1 88.31 67 GLU B N 1
ATOM 6322 C CA . GLU B 1 67 ? 8.547 -48.531 -4.469 1 88.31 67 GLU B CA 1
ATOM 6323 C C . GLU B 1 67 ? 10.055 -48.344 -4.664 1 88.31 67 GLU B C 1
ATOM 6325 O O . GLU B 1 67 ? 10.805 -49.344 -4.664 1 88.31 67 GLU B O 1
ATOM 6330 N N . LEU B 1 68 ? 10.445 -47.156 -4.781 1 91.75 68 LEU B N 1
ATOM 6331 C CA . LEU B 1 68 ? 11.867 -46.844 -4.945 1 91.75 68 LEU B CA 1
ATOM 6332 C C . LEU B 1 68 ? 12.375 -46 -3.783 1 91.75 68 LEU B C 1
ATOM 6334 O O . LEU B 1 68 ? 13.211 -45.125 -3.973 1 91.75 68 LEU B O 1
ATOM 6338 N N . GLY B 1 69 ? 11.75 -46.188 -2.678 1 89.5 69 GLY B N 1
ATOM 6339 C CA . GLY B 1 69 ? 12.125 -45.469 -1.483 1 89.5 69 GLY B CA 1
ATOM 6340 C C . GLY B 1 69 ? 13.195 -46.156 -0.666 1 89.5 69 GLY B C 1
ATOM 6341 O O . GLY B 1 69 ? 13.734 -47.188 -1.084 1 89.5 69 GLY B O 1
ATOM 6342 N N . HIS B 1 70 ? 13.5 -45.625 0.523 1 87.56 70 HIS B N 1
ATOM 6343 C CA . HIS B 1 70 ? 14.609 -46.062 1.377 1 87.56 70 HIS B CA 1
ATOM 6344 C C . HIS B 1 70 ? 14.414 -47.5 1.86 1 87.56 70 HIS B C 1
ATOM 6346 O O . HIS B 1 70 ? 15.391 -48.219 2.082 1 87.56 70 HIS B O 1
ATOM 6352 N N . LYS B 1 71 ? 13.219 -47.844 2.006 1 88.75 71 LYS B N 1
ATOM 6353 C CA . LYS B 1 71 ? 12.93 -49.156 2.578 1 88.75 71 LYS B CA 1
ATOM 6354 C C . LYS B 1 71 ? 12.867 -50.219 1.492 1 88.75 71 LYS B C 1
ATOM 6356 O O . LYS B 1 71 ? 12.75 -51.406 1.793 1 88.75 71 LYS B O 1
ATOM 6361 N N . SER B 1 72 ? 13.031 -49.844 0.248 1 90 72 SER B N 1
ATOM 6362 C CA . SER B 1 72 ? 12.852 -50.781 -0.854 1 90 72 SER B CA 1
ATOM 6363 C C . SER B 1 72 ? 14.156 -51.5 -1.182 1 90 72 SER B C 1
ATOM 6365 O O . SER B 1 72 ? 15.219 -50.875 -1.21 1 90 72 SER B O 1
ATOM 6367 N N . ASN B 1 73 ? 14.047 -52.75 -1.485 1 88.81 73 ASN B N 1
ATOM 6368 C CA . ASN B 1 73 ? 15.188 -53.562 -1.909 1 88.81 73 ASN B CA 1
ATOM 6369 C C . ASN B 1 73 ? 15.578 -53.25 -3.35 1 88.81 73 ASN B C 1
ATOM 6371 O O . ASN B 1 73 ? 16.719 -53.531 -3.758 1 88.81 73 ASN B O 1
ATOM 6375 N N . LYS B 1 74 ? 14.688 -52.656 -4.074 1 88.56 74 LYS B N 1
ATOM 6376 C CA . LYS B 1 74 ? 14.914 -52.375 -5.492 1 88.56 74 LYS B CA 1
ATOM 6377 C C . LYS B 1 74 ? 15.984 -51.312 -5.684 1 88.56 74 LYS B C 1
ATOM 6379 O O . LYS B 1 74 ? 16.578 -51.219 -6.762 1 88.56 74 LYS B O 1
ATOM 6384 N N . VAL B 1 75 ? 16.219 -50.625 -4.617 1 89.88 75 VAL B N 1
ATOM 6385 C CA . VAL B 1 75 ? 17.109 -49.469 -4.805 1 89.88 75 VAL B CA 1
ATOM 6386 C C . VAL B 1 75 ? 18.453 -49.75 -4.129 1 89.88 75 VAL B C 1
ATOM 6388 O O . VAL B 1 75 ? 19.375 -48.938 -4.234 1 89.88 75 VAL B O 1
ATOM 6391 N N . LYS B 1 76 ? 18.719 -50.781 -3.383 1 88.94 76 LYS B N 1
ATOM 6392 C CA . LYS B 1 76 ? 19.875 -51.062 -2.545 1 88.94 76 LYS B CA 1
ATOM 6393 C C . LYS B 1 76 ? 21.156 -51.062 -3.373 1 88.94 76 LYS B C 1
ATOM 6395 O O . LYS B 1 76 ? 22.203 -50.625 -2.92 1 88.94 76 LYS B O 1
ATOM 6400 N N . ASN B 1 77 ? 21.109 -51.562 -4.559 1 90.88 77 ASN B N 1
ATOM 6401 C CA . ASN B 1 77 ? 22.328 -51.719 -5.344 1 90.88 77 ASN B CA 1
ATOM 6402 C C . ASN B 1 77 ? 22.453 -50.656 -6.426 1 90.88 77 ASN B C 1
ATOM 6404 O O . ASN B 1 77 ? 23.297 -50.75 -7.316 1 90.88 77 ASN B O 1
ATOM 6408 N N . ILE B 1 78 ? 21.625 -49.656 -6.316 1 94.75 78 ILE B N 1
ATOM 6409 C CA . ILE B 1 78 ? 21.703 -48.562 -7.305 1 94.75 78 ILE B CA 1
ATOM 6410 C C . ILE B 1 78 ? 22.828 -47.594 -6.934 1 94.75 78 ILE B C 1
ATOM 6412 O O . ILE B 1 78 ? 22.906 -47.156 -5.789 1 94.75 78 ILE B O 1
ATOM 6416 N N . VAL B 1 79 ? 23.734 -47.375 -7.84 1 96.19 79 VAL B N 1
ATOM 6417 C CA . VAL B 1 79 ? 24.844 -46.438 -7.664 1 96.19 79 VAL B CA 1
ATOM 6418 C C . VAL B 1 79 ? 24.766 -45.344 -8.719 1 96.19 79 VAL B C 1
ATOM 6420 O O . VAL B 1 79 ? 24.594 -45.625 -9.906 1 96.19 79 VAL B O 1
ATOM 6423 N N . TRP B 1 80 ? 24.828 -44.094 -8.289 1 97.62 80 TRP B N 1
ATOM 6424 C CA . TRP B 1 80 ? 24.812 -42.969 -9.219 1 97.62 80 TRP B CA 1
ATOM 6425 C C . TRP B 1 80 ? 26.188 -42.75 -9.844 1 97.62 80 TRP B C 1
ATOM 6427 O O . TRP B 1 80 ? 27.188 -42.625 -9.125 1 97.62 80 TRP B O 1
ATOM 6437 N N . LYS B 1 81 ? 26.266 -42.75 -11.172 1 97.44 81 LYS B N 1
ATOM 6438 C CA . LYS B 1 81 ? 27.531 -42.594 -11.875 1 97.44 81 LYS B CA 1
ATOM 6439 C C . LYS B 1 81 ? 27.438 -41.531 -12.977 1 97.44 81 LYS B C 1
ATOM 6441 O O . LYS B 1 81 ? 26.359 -41.312 -13.523 1 97.44 81 LYS B O 1
ATOM 6446 N N . ARG B 1 82 ? 28.516 -40.875 -13.203 1 97.38 82 ARG B N 1
ATOM 6447 C CA . ARG B 1 82 ? 28.609 -40 -14.367 1 97.38 82 ARG B CA 1
ATOM 6448 C C . ARG B 1 82 ? 28.953 -40.812 -15.625 1 97.38 82 ARG B C 1
ATOM 6450 O O . ARG B 1 82 ? 29.594 -41.844 -15.555 1 97.38 82 ARG B O 1
ATOM 6457 N N . PRO B 1 83 ? 28.531 -40.281 -16.75 1 96.44 83 PRO B N 1
ATOM 6458 C CA . PRO B 1 83 ? 28.75 -41.031 -18 1 96.44 83 PRO B CA 1
ATOM 6459 C C . PRO B 1 83 ? 30.219 -41.375 -18.219 1 96.44 83 PRO B C 1
ATOM 6461 O O . PRO B 1 83 ? 30.516 -42.469 -18.719 1 96.44 83 PRO B O 1
ATOM 6464 N N . LYS B 1 84 ? 31.109 -40.594 -17.828 1 94.25 84 LYS B N 1
ATOM 6465 C CA . LYS B 1 84 ? 32.531 -40.844 -17.984 1 94.25 84 LYS B CA 1
ATOM 6466 C C . LYS B 1 84 ? 32.969 -42.031 -17.125 1 94.25 84 LYS B C 1
ATOM 6468 O O . LYS B 1 84 ? 34 -42.656 -17.406 1 94.25 84 LYS B O 1
ATOM 6473 N N . GLU B 1 85 ? 32.188 -42.375 -16.109 1 95.75 85 GLU B N 1
ATOM 6474 C CA . GLU B 1 85 ? 32.469 -43.531 -15.266 1 95.75 85 GLU B CA 1
ATOM 6475 C C . GLU B 1 85 ? 31.812 -44.781 -15.82 1 95.75 85 GLU B C 1
ATOM 6477 O O . GLU B 1 85 ? 32.125 -45.906 -15.383 1 95.75 85 GLU B O 1
ATOM 6482 N N . ILE B 1 86 ? 31.016 -44.562 -16.75 1 94.44 86 ILE B N 1
ATOM 6483 C CA . ILE B 1 86 ? 30.219 -45.688 -17.281 1 94.44 86 ILE B CA 1
ATOM 6484 C C . ILE B 1 86 ? 30.844 -46.188 -18.562 1 94.44 86 ILE B C 1
ATOM 6486 O O . ILE B 1 86 ? 30.922 -47.406 -18.797 1 94.44 86 ILE B O 1
ATOM 6490 N N . CYS B 1 87 ? 31.344 -45.219 -19.438 1 92.94 87 CYS B N 1
ATOM 6491 C CA . CYS B 1 87 ? 31.906 -45.625 -20.734 1 92.94 87 CYS B CA 1
ATOM 6492 C C . CYS B 1 87 ? 33.031 -44.688 -21.156 1 92.94 87 CYS B C 1
ATOM 6494 O O . CYS B 1 87 ? 33.188 -43.625 -20.578 1 92.94 87 CYS B O 1
ATOM 6496 N N . GLU B 1 88 ? 33.906 -45 -22.047 1 90.62 88 GLU B N 1
ATOM 6497 C CA . GLU B 1 88 ? 35.094 -44.281 -22.422 1 90.62 88 GLU B CA 1
ATOM 6498 C C . GLU B 1 88 ? 34.781 -43.031 -23.25 1 90.62 88 GLU B C 1
ATOM 6500 O O . GLU B 1 88 ? 35.375 -42 -23.062 1 90.62 88 GLU B O 1
ATOM 6505 N N . ASN B 1 89 ? 33.844 -43.094 -24.125 1 92.25 89 ASN B N 1
ATOM 6506 C CA . ASN B 1 89 ? 33.531 -41.938 -25 1 92.25 89 ASN B CA 1
ATOM 6507 C C . ASN B 1 89 ? 32.062 -41.594 -24.938 1 92.25 89 ASN B C 1
ATOM 6509 O O . ASN B 1 89 ? 31.344 -41.656 -25.938 1 92.25 89 ASN B O 1
ATOM 6513 N N . PRO B 1 90 ? 31.797 -41.031 -23.688 1 95.44 90 PRO B N 1
ATOM 6514 C CA . PRO B 1 90 ? 30.391 -40.625 -23.609 1 95.44 90 PRO B CA 1
ATOM 6515 C C . PRO B 1 90 ? 30.062 -39.438 -24.516 1 95.44 90 PRO B C 1
ATOM 6517 O O . PRO B 1 90 ? 30.875 -38.531 -24.656 1 95.44 90 PRO B O 1
ATOM 6520 N N . GLN B 1 91 ? 28.953 -39.5 -25.172 1 95 91 GLN B N 1
ATOM 6521 C CA . GLN B 1 91 ? 28.438 -38.406 -26.016 1 95 91 GLN B CA 1
ATOM 6522 C C . GLN B 1 91 ? 27.031 -38.031 -25.594 1 95 91 GLN B C 1
ATOM 6524 O O . GLN B 1 91 ? 26.281 -38.844 -25.062 1 95 91 GLN B O 1
ATOM 6529 N N . PHE B 1 92 ? 26.812 -36.75 -25.797 1 95.62 92 PHE B N 1
ATOM 6530 C CA . PHE B 1 92 ? 25.453 -36.312 -25.547 1 95.62 92 PHE B CA 1
ATOM 6531 C C . PHE B 1 92 ? 24.5 -36.875 -26.609 1 95.62 92 PHE B C 1
ATOM 6533 O O . PHE B 1 92 ? 23.578 -37.625 -26.281 1 95.62 92 PHE B O 1
ATOM 6540 N N . ILE B 1 93 ? 24.719 -36.562 -27.812 1 93.81 93 ILE B N 1
ATOM 6541 C CA . ILE B 1 93 ? 23.984 -37.125 -28.938 1 93.81 93 ILE B CA 1
ATOM 6542 C C . ILE B 1 93 ? 24.953 -37.75 -29.922 1 93.81 93 ILE B C 1
ATOM 6544 O O . ILE B 1 93 ? 25.953 -37.156 -30.297 1 93.81 93 ILE B O 1
ATOM 6548 N N . VAL B 1 94 ? 24.641 -39 -30.281 1 90.69 94 VAL B N 1
ATOM 6549 C CA . VAL B 1 94 ? 25.422 -39.688 -31.297 1 90.69 94 VAL B CA 1
ATOM 6550 C C . VAL B 1 94 ? 24.672 -39.719 -32.625 1 90.69 94 VAL B C 1
ATOM 6552 O O . VAL B 1 94 ? 23.547 -40.25 -32.688 1 90.69 94 VAL B O 1
ATOM 6555 N N . GLY B 1 95 ? 25.25 -39.281 -33.719 1 85.69 95 GLY B N 1
ATOM 6556 C CA . GLY B 1 95 ? 24.656 -39.344 -35.031 1 85.69 95 GLY B CA 1
ATOM 6557 C C . GLY B 1 95 ? 23.312 -38.656 -35.125 1 85.69 95 GLY B C 1
ATOM 6558 O O . GLY B 1 95 ? 22.438 -39.062 -35.906 1 85.69 95 GLY B O 1
ATOM 6559 N N . GLY B 1 96 ? 23.031 -37.719 -34.25 1 87.56 96 GLY B N 1
ATOM 6560 C CA . GLY B 1 96 ? 21.75 -37.031 -34.219 1 87.56 96 GLY B CA 1
ATOM 6561 C C . GLY B 1 96 ? 20.719 -37.75 -33.344 1 87.56 96 GLY B C 1
ATOM 6562 O O . GLY B 1 96 ? 20.734 -38.969 -33.25 1 87.56 96 GLY B O 1
ATOM 6563 N N . ALA B 1 97 ? 19.859 -37.094 -32.75 1 87.56 97 ALA B N 1
ATOM 6564 C CA . ALA B 1 97 ? 18.812 -37.688 -31.922 1 87.56 97 ALA B CA 1
ATOM 6565 C C . ALA B 1 97 ? 17.719 -38.312 -32.75 1 87.56 97 ALA B C 1
ATOM 6567 O O . ALA B 1 97 ? 17.219 -37.719 -33.719 1 87.56 97 ALA B O 1
ATOM 6568 N N . SER B 1 98 ? 17.406 -39.531 -32.438 1 87.62 98 SER B N 1
ATOM 6569 C CA . SER B 1 98 ? 16.391 -40.219 -33.219 1 87.62 98 SER B CA 1
ATOM 6570 C C . SER B 1 98 ? 15.523 -41.094 -32.281 1 87.62 98 SER B C 1
ATOM 6572 O O . SER B 1 98 ? 15.898 -41.375 -31.156 1 87.62 98 SER B O 1
ATOM 6574 N N . ARG B 1 99 ? 14.383 -41.5 -32.844 1 86.19 99 ARG B N 1
ATOM 6575 C CA . ARG B 1 99 ? 13.438 -42.312 -32.062 1 86.19 99 ARG B CA 1
ATOM 6576 C C . ARG B 1 99 ? 14.031 -43.688 -31.734 1 86.19 99 ARG B C 1
ATOM 6578 O O . ARG B 1 99 ? 13.688 -44.281 -30.719 1 86.19 99 ARG B O 1
ATOM 6585 N N . THR B 1 100 ? 14.945 -44.125 -32.406 1 82.56 100 THR B N 1
ATOM 6586 C CA . THR B 1 100 ? 15.523 -45.438 -32.188 1 82.56 100 THR B CA 1
ATOM 6587 C C . THR B 1 100 ? 16.531 -45.406 -31.031 1 82.56 100 THR B C 1
ATOM 6589 O O . THR B 1 100 ? 16.938 -46.469 -30.547 1 82.56 100 THR B O 1
ATOM 6592 N N . ASP B 1 101 ? 16.859 -44.281 -30.625 1 87.75 101 ASP B N 1
ATOM 6593 C CA . ASP B 1 101 ? 17.781 -44.125 -29.516 1 87.75 101 ASP B CA 1
ATOM 6594 C C . ASP B 1 101 ? 17.125 -44.531 -28.188 1 87.75 101 ASP B C 1
ATOM 6596 O O . ASP B 1 101 ? 17.812 -44.875 -27.219 1 87.75 101 ASP B O 1
ATOM 6600 N N . ILE B 1 102 ? 15.844 -44.469 -28.094 1 88.06 102 ILE B N 1
ATOM 6601 C CA . ILE B 1 102 ? 15.133 -44.5 -26.828 1 88.06 102 ILE B CA 1
ATOM 6602 C C . ILE B 1 102 ? 14.789 -45.938 -26.469 1 88.06 102 ILE B C 1
ATOM 6604 O O . ILE B 1 102 ? 14.07 -46.594 -27.203 1 88.06 102 ILE B O 1
ATOM 6608 N N . CYS B 1 103 ? 15.25 -46.406 -25.359 1 87.81 103 CYS B N 1
ATOM 6609 C CA . CYS B 1 103 ? 14.953 -47.719 -24.828 1 87.81 103 CYS B CA 1
ATOM 6610 C C . CYS B 1 103 ? 14.531 -47.656 -23.359 1 87.81 103 CYS B C 1
ATOM 6612 O O . CYS B 1 103 ? 15.312 -47.188 -22.516 1 87.81 103 CYS B O 1
ATOM 6614 N N . GLN B 1 104 ? 13.391 -48.156 -23.094 1 85.44 104 GLN B N 1
ATOM 6615 C CA . GLN B 1 104 ? 12.836 -48.062 -21.75 1 85.44 104 GLN B CA 1
ATOM 6616 C C . GLN B 1 104 ? 13.594 -49 -20.797 1 85.44 104 GLN B C 1
ATOM 6618 O O . GLN B 1 104 ? 13.977 -50.094 -21.172 1 85.44 104 GLN B O 1
ATOM 6623 N N . GLY B 1 105 ? 13.766 -48.594 -19.609 1 88.19 105 GLY B N 1
ATOM 6624 C CA . GLY B 1 105 ? 14.336 -49.406 -18.562 1 88.19 105 GLY B CA 1
ATOM 6625 C C . GLY B 1 105 ? 13.305 -49.938 -17.578 1 88.19 105 GLY B C 1
ATOM 6626 O O . GLY B 1 105 ? 12.219 -50.375 -17.984 1 88.19 105 GLY B O 1
ATOM 6627 N N . ASP B 1 106 ? 13.633 -49.938 -16.328 1 87.19 106 ASP B N 1
ATOM 6628 C CA . ASP B 1 106 ? 12.828 -50.625 -15.305 1 87.19 106 ASP B CA 1
ATOM 6629 C C . ASP B 1 106 ? 11.727 -49.688 -14.789 1 87.19 106 ASP B C 1
ATOM 6631 O O . ASP B 1 106 ? 10.922 -50.062 -13.938 1 87.19 106 ASP B O 1
ATOM 6635 N N . LEU B 1 107 ? 11.688 -48.5 -15.258 1 90.12 107 LEU B N 1
ATOM 6636 C CA . LEU B 1 107 ? 10.672 -47.531 -14.812 1 90.12 107 LEU B CA 1
ATOM 6637 C C . LEU B 1 107 ? 9.445 -47.594 -15.719 1 90.12 107 LEU B C 1
ATOM 6639 O O . LEU B 1 107 ? 9.57 -47.625 -16.938 1 90.12 107 LEU B O 1
ATOM 6643 N N . GLY B 1 108 ? 8.258 -47.656 -15.156 1 87.06 108 GLY B N 1
ATOM 6644 C CA . GLY B 1 108 ? 7.016 -47.719 -15.906 1 87.06 108 GLY B CA 1
ATOM 6645 C C . GLY B 1 108 ? 6.602 -46.375 -16.484 1 87.06 108 GLY B C 1
ATOM 6646 O O . GLY B 1 108 ? 5.5 -45.906 -16.219 1 87.06 108 GLY B O 1
ATOM 6647 N N . ASP B 1 109 ? 7.504 -45.75 -17.281 1 91.56 109 ASP B N 1
ATOM 6648 C CA . ASP B 1 109 ? 7.211 -44.469 -17.875 1 91.56 109 ASP B CA 1
ATOM 6649 C C . ASP B 1 109 ? 7.223 -44.531 -19.391 1 91.56 109 ASP B C 1
ATOM 6651 O O . ASP B 1 109 ? 7.699 -43.625 -20.062 1 91.56 109 ASP B O 1
ATOM 6655 N N . CYS B 1 110 ? 6.641 -45.656 -19.906 1 91 110 CYS B N 1
ATOM 6656 C CA . CYS B 1 110 ? 6.562 -45.844 -21.359 1 91 110 CYS B CA 1
ATOM 6657 C C . CYS B 1 110 ? 5.859 -44.688 -22.031 1 91 110 CYS B C 1
ATOM 6659 O O . CYS B 1 110 ? 6.168 -44.344 -23.188 1 91 110 CYS B O 1
ATOM 6661 N N . TRP B 1 111 ? 4.883 -44.094 -21.391 1 91.44 111 TRP B N 1
ATOM 6662 C CA . TRP B 1 111 ? 4.168 -42.938 -21.922 1 91.44 111 TRP B CA 1
ATOM 6663 C C . TRP B 1 111 ? 5.129 -41.781 -22.219 1 91.44 111 TRP B C 1
ATOM 6665 O O . TRP B 1 111 ? 5.008 -41.094 -23.234 1 91.44 111 TRP B O 1
ATOM 6675 N N . LEU B 1 112 ? 6.047 -41.531 -21.344 1 94.62 112 LEU B N 1
ATOM 6676 C CA . LEU B 1 112 ? 7.043 -40.5 -21.5 1 94.62 112 LEU B CA 1
ATOM 6677 C C . LEU B 1 112 ? 7.992 -40.812 -22.656 1 94.62 112 LEU B C 1
ATOM 6679 O O . LEU B 1 112 ? 8.289 -39.938 -23.484 1 94.62 112 LEU B O 1
ATOM 6683 N N . LEU B 1 113 ? 8.445 -42.031 -22.734 1 94.44 113 LEU B N 1
ATOM 6684 C CA . LEU B 1 113 ? 9.406 -42.406 -23.75 1 94.44 113 LEU B CA 1
ATOM 6685 C C . LEU B 1 113 ? 8.773 -42.406 -25.141 1 94.44 113 LEU B C 1
ATOM 6687 O O . LEU B 1 113 ? 9.438 -42.031 -26.125 1 94.44 113 LEU B O 1
ATOM 6691 N N . ALA B 1 114 ? 7.531 -42.781 -25.156 1 93.31 114 ALA B N 1
ATOM 6692 C CA . ALA B 1 114 ? 6.809 -42.688 -26.406 1 93.31 114 ALA B CA 1
ATOM 6693 C C . ALA B 1 114 ? 6.758 -41.219 -26.891 1 93.31 114 ALA B C 1
ATOM 6695 O O . ALA B 1 114 ? 6.93 -40.938 -28.078 1 93.31 114 ALA B O 1
ATOM 6696 N N . ALA B 1 115 ? 6.488 -40.344 -26.016 1 95 115 ALA B N 1
ATOM 6697 C CA . ALA B 1 115 ? 6.434 -38.938 -26.344 1 95 115 ALA B CA 1
ATOM 6698 C C . ALA B 1 115 ? 7.801 -38.406 -26.797 1 95 115 ALA B C 1
ATOM 6700 O O . ALA B 1 115 ? 7.891 -37.594 -27.703 1 95 115 ALA B O 1
ATOM 6701 N N . ILE B 1 116 ? 8.844 -38.875 -26.172 1 94.94 116 ILE B N 1
ATOM 6702 C CA . ILE B 1 116 ? 10.195 -38.469 -26.547 1 94.94 116 ILE B CA 1
ATOM 6703 C C . ILE B 1 116 ? 10.492 -38.938 -27.969 1 94.94 116 ILE B C 1
ATOM 6705 O O . ILE B 1 116 ? 11.086 -38.188 -28.766 1 94.94 116 ILE B O 1
ATOM 6709 N N . ALA B 1 117 ? 10.086 -40.094 -28.234 1 92.38 117 ALA B N 1
ATOM 6710 C CA . ALA B 1 117 ? 10.258 -40.594 -29.594 1 92.38 117 ALA B CA 1
ATOM 6711 C C . ALA B 1 117 ? 9.57 -39.688 -30.609 1 92.38 117 ALA B C 1
ATOM 6713 O O . ALA B 1 117 ? 10.125 -39.406 -31.672 1 92.38 117 ALA B O 1
ATOM 6714 N N . CYS B 1 118 ? 8.391 -39.312 -30.297 1 91.38 118 CYS B N 1
ATOM 6715 C CA . CYS B 1 118 ? 7.66 -38.406 -31.172 1 91.38 118 CYS B CA 1
ATOM 6716 C C . CYS B 1 118 ? 8.406 -37.062 -31.328 1 91.38 118 CYS B C 1
ATOM 6718 O O . CYS B 1 118 ? 8.414 -36.5 -32.406 1 91.38 118 CYS B O 1
ATOM 6720 N N . LEU B 1 119 ? 8.969 -36.625 -30.266 1 91.56 119 LEU B N 1
ATOM 6721 C CA . LEU B 1 119 ? 9.695 -35.344 -30.234 1 91.56 119 LEU B CA 1
ATOM 6722 C C . LEU B 1 119 ? 10.828 -35.344 -31.266 1 91.56 119 LEU B C 1
ATOM 6724 O O . LEU B 1 119 ? 11.133 -34.281 -31.844 1 91.56 119 LEU B O 1
ATOM 6728 N N . THR B 1 120 ? 11.453 -36.438 -31.5 1 91.38 120 THR B N 1
ATOM 6729 C CA . THR B 1 120 ? 12.617 -36.562 -32.375 1 91.38 120 THR B CA 1
ATOM 6730 C C . THR B 1 120 ? 12.203 -36.406 -33.844 1 91.38 120 THR B C 1
ATOM 6732 O O . THR B 1 120 ? 13.047 -36.188 -34.719 1 91.38 120 THR B O 1
ATOM 6735 N N . LEU B 1 121 ? 10.938 -36.438 -34.094 1 87.44 121 LEU B N 1
ATOM 6736 C CA . LEU B 1 121 ? 10.453 -36.344 -35.469 1 87.44 121 LEU B CA 1
ATOM 6737 C C . LEU B 1 121 ? 10.5 -34.875 -35.938 1 87.44 121 LEU B C 1
ATOM 6739 O O . LEU B 1 121 ? 10.414 -34.625 -37.156 1 87.44 121 LEU B O 1
ATOM 6743 N N . ASN B 1 122 ? 10.562 -34 -35.031 1 86.62 122 ASN B N 1
ATOM 6744 C CA . ASN B 1 122 ? 10.672 -32.562 -35.344 1 86.62 122 ASN B CA 1
ATOM 6745 C C . ASN B 1 122 ? 11.891 -31.938 -34.656 1 86.62 122 ASN B C 1
ATOM 6747 O O . ASN B 1 122 ? 11.859 -31.641 -33.469 1 86.62 122 ASN B O 1
ATOM 6751 N N . GLU B 1 123 ? 12.805 -31.547 -35.406 1 87.38 123 GLU B N 1
ATOM 6752 C CA . GLU B 1 123 ? 14.094 -31.094 -34.875 1 87.38 123 GLU B CA 1
ATOM 6753 C C . GLU B 1 123 ? 13.938 -29.781 -34.094 1 87.38 123 GLU B C 1
ATOM 6755 O O . GLU B 1 123 ? 14.586 -29.594 -33.062 1 87.38 123 GLU B O 1
ATOM 6760 N N . LYS B 1 124 ? 13.172 -28.938 -34.594 1 85.69 124 LYS B N 1
ATOM 6761 C CA . LYS B 1 124 ? 12.977 -27.641 -33.938 1 85.69 124 LYS B CA 1
ATOM 6762 C C . LYS B 1 124 ? 12.375 -27.812 -32.562 1 85.69 124 LYS B C 1
ATOM 6764 O O . LYS B 1 124 ? 12.82 -27.188 -31.594 1 85.69 124 LYS B O 1
ATOM 6769 N N . LEU B 1 125 ? 11.391 -28.625 -32.5 1 88.25 125 LEU B N 1
ATOM 6770 C CA . LEU B 1 125 ? 10.75 -28.906 -31.203 1 88.25 125 LEU B CA 1
ATOM 6771 C C . LEU B 1 125 ? 11.711 -29.625 -30.266 1 88.25 125 LEU B C 1
ATOM 6773 O O . LEU B 1 125 ? 11.727 -29.359 -29.062 1 88.25 125 LEU B O 1
ATOM 6777 N N . LEU B 1 126 ? 12.453 -30.5 -30.844 1 92.5 126 LEU B N 1
ATOM 6778 C CA . LEU B 1 126 ? 13.414 -31.25 -30.047 1 92.5 126 LEU B CA 1
ATOM 6779 C C . LEU B 1 126 ? 14.398 -30.312 -29.344 1 92.5 126 LEU B C 1
ATOM 6781 O O . LEU B 1 126 ? 14.625 -30.438 -28.141 1 92.5 126 LEU B O 1
ATOM 6785 N N . TYR B 1 127 ? 14.898 -29.406 -30.078 1 92.19 127 TYR B N 1
ATOM 6786 C CA . TYR B 1 127 ? 15.977 -28.578 -29.531 1 92.19 127 TYR B CA 1
ATOM 6787 C C . TYR B 1 127 ? 15.422 -27.453 -28.672 1 92.19 127 TYR B C 1
ATOM 6789 O O . TYR B 1 127 ? 16.172 -26.781 -27.969 1 92.19 127 TYR B O 1
ATOM 6797 N N . ARG B 1 128 ? 14.141 -27.328 -28.688 1 91.12 128 ARG B N 1
ATOM 6798 C CA . ARG B 1 128 ? 13.5 -26.484 -27.688 1 91.12 128 ARG B CA 1
ATOM 6799 C C . ARG B 1 128 ? 13.531 -27.156 -26.312 1 91.12 128 ARG B C 1
ATOM 6801 O O . ARG B 1 128 ? 13.727 -26.484 -25.297 1 91.12 128 ARG B O 1
ATOM 6808 N N . VAL B 1 129 ? 13.32 -28.391 -26.344 1 95.38 129 VAL B N 1
ATOM 6809 C CA . VAL B 1 129 ? 13.273 -29.156 -25.109 1 95.38 129 VAL B CA 1
ATOM 6810 C C . VAL B 1 129 ? 14.688 -29.594 -24.719 1 95.38 129 VAL B C 1
ATOM 6812 O O . VAL B 1 129 ? 15.031 -29.594 -23.531 1 95.38 129 VAL B O 1
ATOM 6815 N N . VAL B 1 130 ? 15.5 -29.938 -25.75 1 96.31 130 VAL B N 1
ATOM 6816 C CA . VAL B 1 130 ? 16.875 -30.375 -25.578 1 96.31 130 VAL B CA 1
ATOM 6817 C C . VAL B 1 130 ? 17.844 -29.359 -26.203 1 96.31 130 VAL B C 1
ATOM 6819 O O . VAL B 1 130 ? 18.328 -29.562 -27.312 1 96.31 130 VAL B O 1
ATOM 6822 N N . PRO B 1 131 ? 18.25 -28.406 -25.469 1 94.12 131 PRO B N 1
ATOM 6823 C CA . PRO B 1 131 ? 19.109 -27.375 -26.047 1 94.12 131 PRO B CA 1
ATOM 6824 C C . PRO B 1 131 ? 20.391 -27.953 -26.656 1 94.12 131 PRO B C 1
ATOM 6826 O O . PRO B 1 131 ? 21.016 -28.828 -26.062 1 94.12 131 PRO B O 1
ATOM 6829 N N . GLN B 1 132 ? 20.875 -27.516 -27.766 1 87.81 132 GLN B N 1
ATOM 6830 C CA . GLN B 1 132 ? 21.891 -28.125 -28.625 1 87.81 132 GLN B CA 1
ATOM 6831 C C . GLN B 1 132 ? 23.297 -27.859 -28.094 1 87.81 132 GLN B C 1
ATOM 6833 O O . GLN B 1 132 ? 24.219 -28.641 -28.359 1 87.81 132 GLN B O 1
ATOM 6838 N N . GLU B 1 133 ? 23.516 -26.906 -27.375 1 87.06 133 GLU B N 1
ATOM 6839 C CA . GLU B 1 133 ? 24.875 -26.469 -27.062 1 87.06 133 GLU B CA 1
ATOM 6840 C C . GLU B 1 133 ? 25.453 -27.281 -25.906 1 87.06 133 GLU B C 1
ATOM 6842 O O . GLU B 1 133 ? 26.547 -26.984 -25.422 1 87.06 133 GLU B O 1
ATOM 6847 N N . GLN B 1 134 ? 24.828 -28.469 -25.672 1 92.81 134 GLN B N 1
ATOM 6848 C CA . GLN B 1 134 ? 25.328 -29.281 -24.562 1 92.81 134 GLN B CA 1
ATOM 6849 C C . GLN B 1 134 ? 26.203 -30.422 -25.062 1 92.81 134 GLN B C 1
ATOM 6851 O O . GLN B 1 134 ? 25.953 -30.984 -26.141 1 92.81 134 GLN B O 1
ATOM 6856 N N . SER B 1 135 ? 27.359 -30.656 -24.281 1 92.44 135 SER B N 1
ATOM 6857 C CA . SER B 1 135 ? 28.328 -31.641 -24.766 1 92.44 135 SER B CA 1
ATOM 6858 C C . SER B 1 135 ? 29.172 -32.188 -23.625 1 92.44 135 SER B C 1
ATOM 6860 O O . SER B 1 135 ? 29.25 -31.594 -22.547 1 92.44 135 SER B O 1
ATOM 6862 N N . TYR B 1 136 ? 29.734 -33.375 -23.891 1 94.5 136 TYR B N 1
ATOM 6863 C CA . TYR B 1 136 ? 30.688 -33.969 -22.953 1 94.5 136 TYR B CA 1
ATOM 6864 C C . TYR B 1 136 ? 32.125 -33.594 -23.344 1 94.5 136 TYR B C 1
ATOM 6866 O O . TYR B 1 136 ? 33.062 -33.938 -22.641 1 94.5 136 TYR B O 1
ATOM 6874 N N . SER B 1 137 ? 32.344 -32.906 -24.344 1 89 137 SER B N 1
ATOM 6875 C CA . SER B 1 137 ? 33.688 -32.562 -24.828 1 89 137 SER B CA 1
ATOM 6876 C C . SER B 1 137 ? 34.031 -31.094 -24.531 1 89 137 SER B C 1
ATOM 6878 O O . SER B 1 137 ? 34.656 -30.781 -23.531 1 89 137 SER B O 1
ATOM 6880 N N . GLU B 1 138 ? 33.312 -30.219 -25.188 1 85.81 138 GLU B N 1
ATOM 6881 C CA . GLU B 1 138 ? 33.594 -28.797 -25.031 1 85.81 138 GLU B CA 1
ATOM 6882 C C . GLU B 1 138 ? 32.875 -28.219 -23.828 1 85.81 138 GLU B C 1
ATOM 6884 O O . GLU B 1 138 ? 31.641 -28.281 -23.75 1 85.81 138 GLU B O 1
ATOM 6889 N N . GLY B 1 139 ? 33.75 -27.719 -22.906 1 89.75 139 GLY B N 1
ATOM 6890 C CA . GLY B 1 139 ? 33.188 -27 -21.781 1 89.75 139 GLY B CA 1
ATOM 6891 C C . GLY B 1 139 ? 32.438 -27.906 -20.812 1 89.75 139 GLY B C 1
ATOM 6892 O O . GLY B 1 139 ? 31.453 -27.5 -20.203 1 89.75 139 GLY B O 1
ATOM 6893 N N . TYR B 1 140 ? 32.844 -29.109 -20.781 1 95.38 140 TYR B N 1
ATOM 6894 C CA . TYR B 1 140 ? 32.188 -30.078 -19.906 1 95.38 140 TYR B CA 1
ATOM 6895 C C . TYR B 1 140 ? 32.469 -29.766 -18.438 1 95.38 140 TYR B C 1
ATOM 6897 O O . TYR B 1 140 ? 33.625 -29.594 -18.047 1 95.38 140 TYR B O 1
ATOM 6905 N N . CYS B 1 141 ? 31.453 -29.688 -17.672 1 96.62 141 CYS B N 1
ATOM 6906 C CA . CYS B 1 141 ? 31.594 -29.547 -16.219 1 96.62 141 CYS B CA 1
ATOM 6907 C C . CYS B 1 141 ? 30.438 -30.234 -15.492 1 96.62 141 CYS B C 1
ATOM 6909 O O . CYS B 1 141 ? 30.031 -29.812 -14.414 1 96.62 141 CYS B O 1
ATOM 6911 N N . GLY B 1 142 ? 29.75 -31.25 -16.125 1 97.56 142 GLY B N 1
ATOM 6912 C CA . GLY B 1 142 ? 28.781 -32.125 -15.477 1 97.56 142 GLY B CA 1
ATOM 6913 C C . GLY B 1 142 ? 27.422 -31.484 -15.312 1 97.56 142 GLY B C 1
ATOM 6914 O O . GLY B 1 142 ? 26.594 -31.953 -14.539 1 97.56 142 GLY B O 1
ATOM 6915 N N . ILE B 1 143 ? 27.203 -30.312 -15.992 1 98 143 ILE B N 1
ATOM 6916 C CA . ILE B 1 143 ? 25.953 -29.594 -15.875 1 98 143 ILE B CA 1
ATOM 6917 C C . ILE B 1 143 ? 25.203 -29.625 -17.203 1 98 143 ILE B C 1
ATOM 6919 O O . ILE B 1 143 ? 25.812 -29.469 -18.266 1 98 143 ILE B O 1
ATOM 6923 N N . PHE B 1 144 ? 23.922 -29.953 -17.156 1 98.1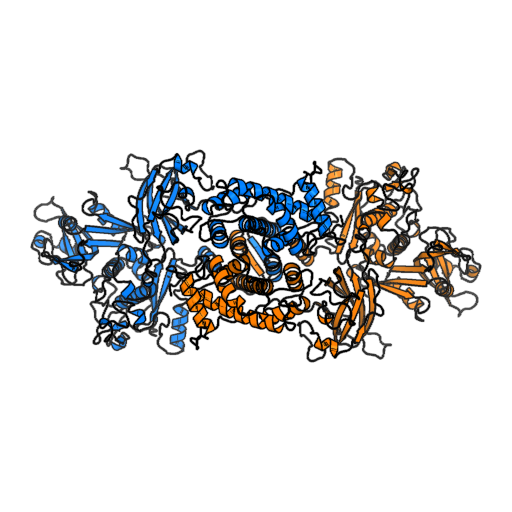9 144 PHE B N 1
ATOM 6924 C CA . PHE B 1 144 ? 23.047 -29.984 -18.328 1 98.19 144 PHE B CA 1
ATOM 6925 C C . PHE B 1 144 ? 21.703 -29.328 -18.016 1 98.19 144 PHE B C 1
ATOM 6927 O O . PHE B 1 144 ? 21.375 -29.078 -16.859 1 98.19 144 PHE B O 1
ATOM 6934 N N . HIS B 1 145 ? 20.969 -28.969 -19 1 98 145 HIS B N 1
ATOM 6935 C CA . HIS B 1 145 ? 19.656 -28.375 -18.766 1 98 145 HIS B CA 1
ATOM 6936 C C . HIS B 1 145 ? 18.672 -28.719 -19.891 1 98 145 HIS B C 1
ATOM 6938 O O . HIS B 1 145 ? 19.094 -29.062 -21 1 98 145 HIS B O 1
ATOM 6944 N N . PHE B 1 146 ? 17.422 -28.688 -19.594 1 98 146 PHE B N 1
ATOM 6945 C CA . PHE B 1 146 ? 16.312 -28.984 -20.484 1 98 146 PHE B CA 1
ATOM 6946 C C . PHE B 1 146 ? 15.148 -28.031 -20.234 1 98 146 PHE B C 1
ATOM 6948 O O . PHE B 1 146 ? 15.055 -27.438 -19.156 1 98 146 PHE B O 1
ATOM 6955 N N . GLN B 1 147 ? 14.297 -27.828 -21.172 1 96.5 147 GLN B N 1
ATOM 6956 C CA . GLN B 1 147 ? 13.18 -26.906 -21.031 1 96.5 147 GLN B CA 1
ATOM 6957 C C . GLN B 1 147 ? 11.852 -27.609 -21.234 1 96.5 147 GLN B C 1
ATOM 6959 O O . GLN B 1 147 ? 11.711 -28.438 -22.141 1 96.5 147 GLN B O 1
ATOM 6964 N N . PHE B 1 148 ? 10.914 -27.344 -20.359 1 96.44 148 PHE B N 1
ATOM 6965 C CA . PHE B 1 148 ? 9.586 -27.938 -20.406 1 96.44 148 PHE B CA 1
ATOM 6966 C C . PHE B 1 148 ? 8.5 -26.875 -20.297 1 96.44 148 PHE B C 1
ATOM 6968 O O . PHE B 1 148 ? 8.711 -25.828 -19.688 1 96.44 148 PHE B O 1
ATOM 6975 N N . TRP B 1 149 ? 7.387 -27.125 -20.891 1 93.81 149 TRP B N 1
ATOM 6976 C CA . TRP B 1 149 ? 6.188 -26.328 -20.672 1 93.81 149 TRP B CA 1
ATOM 6977 C C . TRP B 1 149 ? 5.402 -26.828 -19.469 1 93.81 149 TRP B C 1
ATOM 6979 O O . TRP B 1 149 ? 5.023 -28 -19.422 1 93.81 149 TRP B O 1
ATOM 6989 N N . ARG B 1 150 ? 5.297 -26.031 -18.531 1 91.25 150 ARG B N 1
ATOM 6990 C CA . ARG B 1 150 ? 4.602 -26.422 -17.312 1 91.25 150 ARG B CA 1
ATOM 6991 C C . ARG B 1 150 ? 3.488 -25.438 -16.984 1 91.25 150 ARG B C 1
ATOM 6993 O O . ARG B 1 150 ? 3.748 -24.375 -16.422 1 91.25 150 ARG B O 1
ATOM 7000 N N . TYR B 1 151 ? 2.223 -25.844 -17.141 1 88.94 151 TYR B N 1
ATOM 7001 C CA . TYR B 1 151 ? 1.024 -25.109 -16.766 1 88.94 151 TYR B CA 1
ATOM 7002 C C . TYR B 1 151 ? 1.081 -23.672 -17.266 1 88.94 151 TYR B C 1
ATOM 7004 O O . TYR B 1 151 ? 0.843 -22.734 -16.5 1 88.94 151 TYR B O 1
ATOM 7012 N N . GLY B 1 152 ? 1.473 -23.516 -18.422 1 88.06 152 GLY B N 1
ATOM 7013 C CA . GLY B 1 152 ? 1.413 -22.203 -19.047 1 88.06 152 GLY B CA 1
ATOM 7014 C C . GLY B 1 152 ? 2.76 -21.516 -19.109 1 88.06 152 GLY B C 1
ATOM 7015 O O . GLY B 1 152 ? 2.926 -20.531 -19.828 1 88.06 152 GLY B O 1
ATOM 7016 N N . ASP B 1 153 ? 3.77 -22.062 -18.406 1 92.06 153 ASP B N 1
ATOM 7017 C CA . ASP B 1 153 ? 5.094 -21.453 -18.391 1 92.06 153 ASP B CA 1
ATOM 7018 C C . ASP B 1 153 ? 6.16 -22.422 -18.891 1 92.06 153 ASP B C 1
ATOM 7020 O O . ASP B 1 153 ? 6.09 -23.625 -18.625 1 92.06 153 ASP B O 1
ATOM 7024 N N . TRP B 1 154 ? 7.078 -21.828 -19.609 1 93.81 154 TRP B N 1
ATOM 7025 C CA . TRP B 1 154 ? 8.281 -22.609 -19.906 1 93.81 154 TRP B CA 1
ATOM 7026 C C . TRP B 1 154 ? 9.25 -22.562 -18.734 1 93.81 154 TRP B C 1
ATOM 7028 O O . TRP B 1 154 ? 9.438 -21.516 -18.109 1 93.81 154 TRP B O 1
ATOM 7038 N N . VAL B 1 155 ? 9.789 -23.719 -18.516 1 95.62 155 VAL B N 1
ATOM 7039 C CA . VAL B 1 155 ? 10.664 -23.859 -17.359 1 95.62 155 VAL B CA 1
ATOM 7040 C C . VAL B 1 155 ? 11.984 -24.5 -17.781 1 95.62 155 VAL B C 1
ATOM 7042 O O . VAL B 1 155 ? 11.984 -25.516 -18.5 1 95.62 155 VAL B O 1
ATOM 7045 N N . ASP B 1 156 ? 13.062 -23.859 -17.359 1 97.25 156 ASP B N 1
ATOM 7046 C CA . ASP B 1 156 ? 14.391 -24.422 -17.578 1 97.25 156 ASP B CA 1
ATOM 7047 C C . ASP B 1 156 ? 14.828 -25.266 -16.375 1 97.25 156 ASP B C 1
ATOM 7049 O O . ASP B 1 156 ? 14.898 -24.766 -15.25 1 97.25 156 ASP B O 1
ATOM 7053 N N . VAL B 1 157 ? 15.102 -26.516 -16.625 1 97.81 157 VAL B N 1
ATOM 7054 C CA . VAL B 1 157 ? 15.477 -27.438 -15.555 1 97.81 157 VAL B CA 1
ATOM 7055 C C . VAL B 1 157 ? 16.953 -27.812 -15.68 1 97.81 157 VAL B C 1
ATOM 7057 O O . VAL B 1 157 ? 17.359 -28.406 -16.688 1 97.81 157 VAL B O 1
ATOM 7060 N N . VAL B 1 158 ? 17.719 -27.5 -14.648 1 98.25 158 VAL B N 1
ATOM 7061 C CA . VAL B 1 158 ? 19.141 -27.781 -14.617 1 98.25 158 VAL B CA 1
ATOM 7062 C C . VAL B 1 158 ? 19.406 -29.047 -13.82 1 98.25 158 VAL B C 1
ATOM 7064 O O . VAL B 1 158 ? 18.797 -29.266 -12.766 1 98.25 158 VAL B O 1
ATOM 7067 N N . ILE B 1 159 ? 20.281 -29.938 -14.352 1 98.38 159 ILE B N 1
ATOM 7068 C CA . ILE B 1 159 ? 20.609 -31.172 -13.641 1 98.38 159 ILE B CA 1
ATOM 7069 C C . ILE B 1 159 ? 22.125 -31.422 -13.7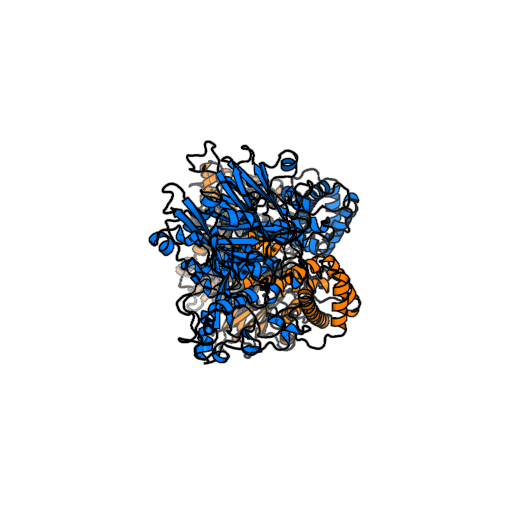42 1 98.38 159 ILE B C 1
ATOM 7071 O O . ILE B 1 159 ? 22.797 -30.859 -14.609 1 98.38 159 ILE B O 1
ATOM 7075 N N . ASP B 1 160 ? 22.641 -32.219 -12.766 1 98.56 160 ASP B N 1
ATOM 7076 C CA . ASP B 1 160 ? 23.969 -32.812 -12.961 1 98.56 160 ASP B CA 1
ATOM 7077 C C . ASP B 1 160 ? 23.891 -34.062 -13.797 1 98.56 160 ASP B C 1
ATOM 7079 O O . ASP B 1 160 ? 22.797 -34.5 -14.203 1 98.56 160 ASP B O 1
ATOM 7083 N N . ASP B 1 161 ? 25.016 -34.656 -14.172 1 98.06 161 ASP B N 1
ATOM 7084 C CA . ASP B 1 161 ? 24.984 -35.812 -15.07 1 98.06 161 ASP B CA 1
ATOM 7085 C C . ASP B 1 161 ? 25.203 -37.125 -14.305 1 98.06 161 ASP B C 1
ATOM 7087 O O . ASP B 1 161 ? 25.656 -38.125 -14.875 1 98.06 161 ASP B O 1
ATOM 7091 N N . ARG B 1 162 ? 24.922 -37.125 -13.008 1 98.06 162 ARG B N 1
ATOM 7092 C CA . ARG B 1 162 ? 24.922 -38.375 -12.266 1 98.06 162 ARG B CA 1
ATOM 7093 C C . ARG B 1 162 ? 23.641 -39.156 -12.523 1 98.06 162 ARG B C 1
ATOM 7095 O O . ARG B 1 162 ? 22.547 -38.656 -12.234 1 98.06 162 ARG B O 1
ATOM 7102 N N . ILE B 1 163 ? 23.766 -40.375 -13.016 1 97.5 163 ILE B N 1
ATOM 7103 C CA . ILE B 1 163 ? 22.609 -41.156 -13.414 1 97.5 163 ILE B CA 1
ATOM 7104 C C . ILE B 1 163 ? 22.609 -42.5 -12.664 1 97.5 163 ILE B C 1
ATOM 7106 O O . ILE B 1 163 ? 23.656 -43.062 -12.406 1 97.5 163 ILE B O 1
ATOM 7110 N N . PRO B 1 164 ? 21.422 -42.969 -12.211 1 97.12 164 PRO B N 1
ATOM 7111 C CA . PRO B 1 164 ? 21.344 -44.25 -11.5 1 97.12 164 PRO B CA 1
ATOM 7112 C C . PRO B 1 164 ? 21.797 -45.438 -12.359 1 97.12 164 PRO B C 1
ATOM 7114 O O . PRO B 1 164 ? 21.344 -45.594 -13.492 1 97.12 164 PRO B O 1
ATOM 7117 N N . THR B 1 165 ? 22.609 -46.281 -11.797 1 96.44 165 THR B N 1
ATOM 7118 C CA . THR B 1 165 ? 23.125 -47.469 -12.492 1 96.44 165 THR B CA 1
ATOM 7119 C C . THR B 1 165 ? 23.078 -48.688 -11.586 1 96.44 165 THR B C 1
ATOM 7121 O O . THR B 1 165 ? 23 -48.562 -10.359 1 96.44 165 THR B O 1
ATOM 7124 N N . LEU B 1 166 ? 22.875 -49.781 -12.172 1 93.94 166 LEU B N 1
ATOM 7125 C CA . LEU B 1 166 ? 23.031 -51.094 -11.555 1 93.94 166 LEU B CA 1
ATOM 7126 C C . LEU B 1 166 ? 24.047 -51.906 -12.32 1 93.94 166 LEU B C 1
ATOM 7128 O O . LEU B 1 166 ? 23.891 -52.156 -13.516 1 93.94 166 LEU B O 1
ATOM 7132 N N . ASN B 1 167 ? 25.109 -52.344 -11.695 1 90.25 167 ASN B N 1
ATOM 7133 C CA . ASN B 1 167 ? 26.188 -53.062 -12.32 1 90.25 167 ASN B CA 1
ATOM 7134 C C . ASN B 1 167 ? 26.75 -52.344 -13.531 1 90.25 167 ASN B C 1
ATOM 7136 O O . ASN B 1 167 ? 26.906 -52.906 -14.602 1 90.25 167 ASN B O 1
ATOM 7140 N N . ASN B 1 168 ? 26.828 -51.062 -13.484 1 89.31 168 ASN B N 1
ATOM 7141 C CA . ASN B 1 168 ? 27.438 -50.156 -14.469 1 89.31 168 ASN B CA 1
ATOM 7142 C C . ASN B 1 168 ? 26.562 -50.031 -15.711 1 89.31 168 ASN B C 1
ATOM 7144 O O . ASN B 1 168 ? 27.062 -49.688 -16.781 1 89.31 168 ASN B O 1
ATOM 7148 N N . GLN B 1 169 ? 25.297 -50.375 -15.5 1 91.44 169 GLN B N 1
ATOM 7149 C CA . GLN B 1 169 ? 24.328 -50.188 -16.562 1 91.44 169 GLN B CA 1
ATOM 7150 C C . GLN B 1 169 ? 23.203 -49.25 -16.109 1 91.44 169 GLN B C 1
ATOM 7152 O O . GLN B 1 169 ? 22.781 -49.281 -14.953 1 91.44 169 GLN B O 1
ATOM 7157 N N . LEU B 1 170 ? 22.812 -48.469 -17.047 1 94.38 170 LEU B N 1
ATOM 7158 C CA . LEU B 1 170 ? 21.719 -47.562 -16.703 1 94.38 170 LEU B CA 1
ATOM 7159 C C . LEU B 1 170 ? 20.469 -48.344 -16.312 1 94.38 170 LEU B C 1
ATOM 7161 O O . LEU B 1 170 ? 20.109 -49.312 -16.953 1 94.38 170 LEU B O 1
ATOM 7165 N N . VAL B 1 171 ? 19.875 -47.969 -15.234 1 93.12 171 VAL B N 1
ATOM 7166 C CA . VAL B 1 171 ? 18.734 -48.688 -14.688 1 93.12 171 VAL B CA 1
ATOM 7167 C C . VAL B 1 171 ? 17.453 -48.25 -15.406 1 93.12 171 VAL B C 1
ATOM 7169 O O . VAL B 1 171 ? 16.562 -49.062 -15.641 1 93.12 171 VAL B O 1
ATOM 7172 N N . PHE B 1 172 ? 17.344 -47.031 -15.742 1 94.69 172 PHE B N 1
ATOM 7173 C CA . PHE B 1 172 ? 16.141 -46.469 -16.344 1 94.69 172 PHE B CA 1
ATOM 7174 C C . PHE B 1 172 ? 16.344 -46.25 -17.844 1 94.69 172 PHE B C 1
ATOM 7176 O O . PHE B 1 172 ? 16.938 -47.094 -18.531 1 94.69 172 PHE B O 1
ATOM 7183 N N . THR B 1 173 ? 15.906 -45.125 -18.406 1 93.62 173 THR B N 1
ATOM 7184 C CA . THR B 1 173 ? 16 -44.938 -19.844 1 93.62 173 THR B CA 1
ATOM 7185 C C . THR B 1 173 ? 17.453 -45 -20.312 1 93.62 173 THR B C 1
ATOM 7187 O O . THR B 1 173 ? 18.344 -44.469 -19.641 1 93.62 173 THR B O 1
ATOM 7190 N N . LYS B 1 174 ? 17.719 -45.656 -21.406 1 91.75 174 LYS B N 1
ATOM 7191 C CA . LYS B 1 174 ? 19.031 -45.688 -22.031 1 91.75 174 LYS B CA 1
ATOM 7192 C C . LYS B 1 174 ? 18.922 -45.594 -23.547 1 91.75 174 LYS B C 1
ATOM 7194 O O . LYS B 1 174 ? 17.844 -45.781 -24.125 1 91.75 174 LYS B O 1
ATOM 7199 N N . SER B 1 175 ? 20 -45.219 -24.109 1 90.12 175 SER B N 1
ATOM 7200 C CA . SER B 1 175 ? 20.047 -45.188 -25.562 1 90.12 175 SER B CA 1
ATOM 7201 C C . SER B 1 175 ? 20.516 -46.5 -26.141 1 90.12 175 SER B C 1
ATOM 7203 O O . SER B 1 175 ? 21.188 -47.281 -25.453 1 90.12 175 SER B O 1
ATOM 7205 N N . ALA B 1 176 ? 20.109 -46.719 -27.359 1 86.38 176 ALA B N 1
ATOM 7206 C CA . ALA B 1 176 ? 20.594 -47.906 -28.062 1 86.38 176 ALA B CA 1
ATOM 7207 C C . ALA B 1 176 ? 22.109 -47.938 -28.125 1 86.38 176 ALA B C 1
ATOM 7209 O O . ALA B 1 176 ? 22.734 -48.969 -27.938 1 86.38 176 ALA B O 1
ATOM 7210 N N . GLU B 1 177 ? 22.641 -46.781 -28.406 1 88.25 177 GLU B N 1
ATOM 7211 C CA . GLU B 1 177 ? 24.094 -46.625 -28.344 1 88.25 177 GLU B CA 1
ATOM 7212 C C . GLU B 1 177 ? 24.562 -46.438 -26.906 1 88.25 177 GLU B C 1
ATOM 7214 O O . GLU B 1 177 ? 24.172 -45.5 -26.234 1 88.25 177 GLU B O 1
ATOM 7219 N N . ARG B 1 178 ? 25.438 -47.219 -26.531 1 88.31 178 ARG B N 1
ATOM 7220 C CA . ARG B 1 178 ? 25.844 -47.281 -25.125 1 88.31 178 ARG B CA 1
ATOM 7221 C C . ARG B 1 178 ? 26.5 -46 -24.688 1 88.31 178 ARG B C 1
ATOM 7223 O O . ARG B 1 178 ? 26.469 -45.656 -23.5 1 88.31 178 ARG B O 1
ATOM 7230 N N . ASN B 1 179 ? 27.094 -45.312 -25.609 1 93.69 179 ASN B N 1
ATOM 7231 C CA . ASN B 1 179 ? 27.828 -44.125 -25.203 1 93.69 179 ASN B CA 1
ATOM 7232 C C . ASN B 1 179 ? 26.984 -42.844 -25.406 1 93.69 179 ASN B C 1
ATOM 7234 O O . ASN B 1 179 ? 27.5 -41.75 -25.312 1 93.69 179 ASN B O 1
ATOM 7238 N N . GLU B 1 180 ? 25.719 -42.969 -25.734 1 94.75 180 GLU B N 1
ATOM 7239 C CA . GLU B 1 180 ? 24.812 -41.844 -25.906 1 94.75 180 GLU B CA 1
ATOM 7240 C C . GLU B 1 180 ? 23.953 -41.625 -24.656 1 94.75 180 GLU B C 1
ATOM 7242 O O . GLU B 1 180 ? 23.344 -42.562 -24.156 1 94.75 180 GLU B O 1
ATOM 7247 N N . PHE B 1 181 ? 23.797 -40.25 -24.188 1 96.12 181 PHE B N 1
ATOM 7248 C CA . PHE B 1 181 ? 23.203 -40.125 -22.875 1 96.12 181 PHE B CA 1
ATOM 7249 C C . PHE B 1 181 ? 22.109 -39.062 -22.875 1 96.12 181 PHE B C 1
ATOM 7251 O O . PHE B 1 181 ? 21.516 -38.781 -21.828 1 96.12 181 PHE B O 1
ATOM 7258 N N . TRP B 1 182 ? 21.672 -38.375 -23.969 1 96.06 182 TRP B N 1
ATOM 7259 C CA . TRP B 1 182 ? 20.703 -37.281 -23.953 1 96.06 182 TRP B CA 1
ATOM 7260 C C . TRP B 1 182 ? 19.344 -37.75 -23.438 1 96.06 182 TRP B C 1
ATOM 7262 O O . TRP B 1 182 ? 18.672 -37.031 -22.703 1 96.06 182 TRP B O 1
ATOM 7272 N N . SER B 1 183 ? 18.938 -38.969 -23.797 1 95.19 183 SER B N 1
ATOM 7273 C CA . SER B 1 183 ? 17.625 -39.469 -23.391 1 95.19 183 SER B CA 1
ATOM 7274 C C . SER B 1 183 ? 17.578 -39.75 -21.891 1 95.19 183 SER B C 1
ATOM 7276 O O . SER B 1 183 ? 16.578 -39.469 -21.234 1 95.19 183 SER B O 1
ATOM 7278 N N . ALA B 1 184 ? 18.672 -40.312 -21.375 1 96.31 184 ALA B N 1
ATOM 7279 C CA . ALA B 1 184 ? 18.75 -40.594 -19.938 1 96.31 184 ALA B CA 1
ATOM 7280 C C . ALA B 1 184 ? 18.719 -39.281 -19.141 1 96.31 184 ALA B C 1
ATOM 7282 O O . ALA B 1 184 ? 18.078 -39.188 -18.094 1 96.31 184 ALA B O 1
ATOM 7283 N N . LEU B 1 185 ? 19.438 -38.312 -19.609 1 97.75 185 LEU B N 1
ATOM 7284 C CA . LEU B 1 185 ? 19.484 -37.031 -18.938 1 97.75 185 LEU B CA 1
ATOM 7285 C C . LEU B 1 185 ? 18.156 -36.281 -19.031 1 97.75 185 LEU B C 1
ATOM 7287 O O . LEU B 1 185 ? 17.75 -35.594 -18.094 1 97.75 185 LEU B O 1
ATOM 7291 N N . LEU B 1 186 ? 17.484 -36.406 -20.188 1 97.5 186 LEU B N 1
ATOM 7292 C CA . LEU B 1 186 ? 16.156 -35.812 -20.344 1 97.5 186 LEU B CA 1
ATOM 7293 C C . LEU B 1 186 ? 15.18 -36.406 -19.344 1 97.5 186 LEU B C 1
ATOM 7295 O O . LEU B 1 186 ? 14.391 -35.688 -18.719 1 97.5 186 LEU B O 1
ATOM 7299 N N . GLU B 1 187 ? 15.203 -37.719 -19.188 1 97.38 187 GLU B N 1
ATOM 7300 C CA . GLU B 1 187 ? 14.352 -38.375 -18.203 1 97.38 187 GLU B CA 1
ATOM 7301 C C . GLU B 1 187 ? 14.641 -37.875 -16.781 1 97.38 187 GLU B C 1
ATOM 7303 O O . GLU B 1 187 ? 13.719 -37.688 -15.992 1 97.38 187 GLU B O 1
ATOM 7308 N N . LYS B 1 188 ? 15.906 -37.75 -16.484 1 97.75 188 LYS B N 1
ATOM 7309 C CA . LYS B 1 188 ? 16.297 -37.25 -15.164 1 97.75 188 LYS B CA 1
ATOM 7310 C C . LYS B 1 188 ? 15.742 -35.844 -14.922 1 97.75 188 LYS B C 1
ATOM 7312 O O . LYS B 1 188 ? 15.242 -35.531 -13.836 1 97.75 188 LYS B O 1
ATOM 7317 N N . ALA B 1 189 ? 15.922 -34.969 -15.891 1 98 189 ALA B N 1
ATOM 7318 C CA . ALA B 1 189 ? 15.398 -33.594 -15.766 1 98 189 ALA B CA 1
ATOM 7319 C C . ALA B 1 189 ? 13.891 -33.625 -15.531 1 98 189 ALA B C 1
ATOM 7321 O O . ALA B 1 189 ? 13.375 -32.844 -14.727 1 98 189 ALA B O 1
ATOM 7322 N N . TYR B 1 190 ? 13.172 -34.438 -16.25 1 96.56 190 TYR B N 1
ATOM 7323 C CA . TYR B 1 190 ? 11.727 -34.562 -16.094 1 96.56 190 TYR B CA 1
ATOM 7324 C C . TYR B 1 190 ? 11.375 -35.156 -14.719 1 96.56 190 TYR B C 1
ATOM 7326 O O . TYR B 1 190 ? 10.367 -34.75 -14.117 1 96.56 190 TYR B O 1
ATOM 7334 N N . ALA B 1 191 ? 12.18 -36.094 -14.25 1 95.5 191 ALA B N 1
ATOM 7335 C CA . ALA B 1 191 ? 12.008 -36.625 -12.906 1 95.5 191 ALA B CA 1
ATOM 7336 C C . ALA B 1 191 ? 12.164 -35.531 -11.852 1 95.5 191 ALA B C 1
ATOM 7338 O O . ALA B 1 191 ? 11.391 -35.469 -10.891 1 95.5 191 ALA B O 1
ATOM 7339 N N . LYS B 1 192 ? 13.164 -34.75 -12.039 1 95.62 192 LYS B N 1
ATOM 7340 C CA . LYS B 1 192 ? 13.359 -33.625 -11.133 1 95.62 192 LYS B CA 1
ATOM 7341 C C . LYS B 1 192 ? 12.156 -32.688 -11.148 1 95.62 192 LYS B C 1
ATOM 7343 O O . LYS B 1 192 ? 11.695 -32.25 -10.094 1 95.62 192 LYS B O 1
ATOM 7348 N N . LEU B 1 193 ? 11.672 -32.406 -12.312 1 92.88 193 LEU B N 1
ATOM 7349 C CA . LEU B 1 193 ? 10.523 -31.516 -12.484 1 92.88 193 LEU B CA 1
ATOM 7350 C C . LEU B 1 193 ? 9.328 -32.031 -11.688 1 92.88 193 LEU B C 1
ATOM 7352 O O . LEU B 1 193 ? 8.539 -31.234 -11.164 1 92.88 193 LEU B O 1
ATOM 7356 N N . HIS B 1 194 ? 9.219 -33.312 -11.57 1 89.44 194 HIS B N 1
ATOM 7357 C CA . HIS B 1 194 ? 8.047 -33.875 -10.922 1 89.44 194 HIS B CA 1
ATOM 7358 C C . HIS B 1 194 ? 8.391 -34.438 -9.539 1 89.44 194 HIS B C 1
ATOM 7360 O O . HIS B 1 194 ? 7.531 -35 -8.867 1 89.44 194 HIS B O 1
ATOM 7366 N N . GLY B 1 195 ? 9.719 -34.375 -9.164 1 88.44 195 GLY B N 1
ATOM 7367 C CA . GLY B 1 195 ? 10.078 -34.625 -7.781 1 88.44 195 GLY B CA 1
ATOM 7368 C C . GLY B 1 195 ? 10.977 -35.844 -7.629 1 88.44 195 GLY B C 1
ATOM 7369 O O . GLY B 1 195 ? 11.891 -35.844 -6.801 1 88.44 195 GLY B O 1
ATOM 7370 N N . SER B 1 196 ? 10.711 -36.906 -8.43 1 92.19 196 SER B N 1
ATOM 7371 C CA . SER B 1 196 ? 11.5 -38.156 -8.367 1 92.19 196 SER B CA 1
ATOM 7372 C C . SER B 1 196 ? 11.289 -39 -9.602 1 92.19 196 SER B C 1
ATOM 7374 O O . SER B 1 196 ? 10.391 -38.75 -10.406 1 92.19 196 SER B O 1
ATOM 7376 N N . TYR B 1 197 ? 12.102 -40 -9.758 1 93.94 197 TYR B N 1
ATOM 7377 C CA . TYR B 1 197 ? 11.906 -40.969 -10.836 1 93.94 197 TYR B CA 1
ATOM 7378 C C . TYR B 1 197 ? 10.609 -41.75 -10.648 1 93.94 197 TYR B C 1
ATOM 7380 O O . TYR B 1 197 ? 9.859 -41.969 -11.609 1 93.94 197 TYR B O 1
ATOM 7388 N N . GLU B 1 198 ? 10.273 -42.094 -9.445 1 92 198 GLU B N 1
ATOM 7389 C CA . GLU B 1 198 ? 9.062 -42.844 -9.141 1 92 198 GLU B CA 1
ATOM 7390 C C . GLU B 1 198 ? 7.809 -42.062 -9.531 1 92 198 GLU B C 1
ATOM 7392 O O . GLU B 1 198 ? 6.793 -42.656 -9.898 1 92 198 GLU B O 1
ATOM 7397 N N . ALA B 1 199 ? 7.902 -40.781 -9.414 1 88.62 199 ALA B N 1
ATOM 7398 C CA . ALA B 1 199 ? 6.766 -39.938 -9.758 1 88.62 199 ALA B CA 1
ATOM 7399 C C . ALA B 1 199 ? 6.406 -40.094 -11.234 1 88.62 199 ALA B C 1
ATOM 7401 O O . ALA B 1 199 ? 5.312 -39.719 -11.656 1 88.62 199 ALA B O 1
ATOM 7402 N N . LEU B 1 200 ? 7.277 -40.656 -12.055 1 91.19 200 LEU B N 1
ATOM 7403 C CA . LEU B 1 200 ? 7.051 -40.812 -13.492 1 91.19 200 LEU B CA 1
ATOM 7404 C C . LEU B 1 200 ? 6.359 -42.125 -13.789 1 91.19 200 LEU B C 1
ATOM 7406 O O . LEU B 1 200 ? 6.012 -42.406 -14.945 1 91.19 200 LEU B O 1
ATOM 7410 N N . LYS B 1 201 ? 6.168 -42.844 -12.758 1 89.75 201 LYS B N 1
ATOM 7411 C CA . LYS B 1 201 ? 5.504 -44.125 -12.977 1 89.75 201 LYS B CA 1
ATOM 7412 C C . LYS B 1 201 ? 4.039 -43.938 -13.352 1 89.75 201 LYS B C 1
ATOM 7414 O O . LYS B 1 201 ? 3.287 -43.281 -12.625 1 89.75 201 LYS B O 1
ATOM 7419 N N . GLY B 1 202 ? 3.666 -44.5 -14.406 1 83.12 202 GLY B N 1
ATOM 7420 C CA . GLY B 1 202 ? 2.293 -44.375 -14.867 1 83.12 202 GLY B CA 1
ATOM 7421 C C . GLY B 1 202 ? 1.963 -43 -15.375 1 83.12 202 GLY B C 1
ATOM 7422 O O . GLY B 1 202 ? 2.445 -42 -14.836 1 83.12 202 GLY B O 1
ATOM 7423 N N . GLY B 1 203 ? 1.258 -42.938 -16.453 1 82.31 203 GLY B N 1
ATOM 7424 C CA . GLY B 1 203 ? 0.858 -41.688 -17.047 1 82.31 203 GLY B CA 1
ATOM 7425 C C . GLY B 1 203 ? 0.271 -41.812 -18.438 1 82.31 203 GLY B C 1
ATOM 7426 O O . GLY B 1 203 ? 0.036 -42.938 -18.906 1 82.31 203 GLY B O 1
ATOM 7427 N N . ASN B 1 204 ? -0.045 -40.656 -18.922 1 84.56 204 ASN B N 1
ATOM 7428 C CA . ASN B 1 204 ? -0.559 -40.594 -20.297 1 84.56 204 ASN B CA 1
ATOM 7429 C C . ASN B 1 204 ? 0.4 -39.844 -21.203 1 84.56 204 ASN B C 1
ATOM 7431 O O . ASN B 1 204 ? 0.993 -38.844 -20.812 1 84.56 204 ASN B O 1
ATOM 7435 N N . THR B 1 205 ? 0.511 -40.375 -22.391 1 91.12 205 THR B N 1
ATOM 7436 C CA . THR B 1 205 ? 1.416 -39.75 -23.344 1 91.12 205 THR B CA 1
ATOM 7437 C C . THR B 1 205 ? 1.059 -38.281 -23.562 1 91.12 205 THR B C 1
ATOM 7439 O O . THR B 1 205 ? 1.938 -37.469 -23.797 1 91.12 205 THR B O 1
ATOM 7442 N N . THR B 1 206 ? -0.219 -38.031 -23.406 1 90.12 206 THR B N 1
ATOM 7443 C CA . THR B 1 206 ? -0.719 -36.656 -23.562 1 90.12 206 THR B CA 1
ATOM 7444 C C . THR B 1 206 ? 0.019 -35.719 -22.609 1 90.12 206 THR B C 1
ATOM 7446 O O . THR B 1 206 ? 0.339 -34.562 -22.984 1 90.12 206 THR B O 1
ATOM 7449 N N . GLU B 1 207 ? 0.294 -36.094 -21.453 1 89.94 207 GLU B N 1
ATOM 7450 C CA . GLU B 1 207 ? 0.955 -35.25 -20.453 1 89.94 207 GLU B CA 1
ATOM 7451 C C . GLU B 1 207 ? 2.342 -34.844 -20.938 1 89.94 207 GLU B C 1
ATOM 7453 O O . GLU B 1 207 ? 2.684 -33.656 -20.875 1 89.94 207 GLU B O 1
ATOM 7458 N N . ALA B 1 208 ? 3.029 -35.781 -21.375 1 93.56 208 ALA B N 1
ATOM 7459 C CA . ALA B 1 208 ? 4.398 -35.5 -21.812 1 93.56 208 ALA B CA 1
ATOM 7460 C C . ALA B 1 208 ? 4.414 -34.656 -23.078 1 93.56 208 ALA B C 1
ATOM 7462 O O . ALA B 1 208 ? 5.195 -33.719 -23.203 1 93.56 208 ALA B O 1
ATOM 7463 N N . MET B 1 209 ? 3.561 -35.031 -24 1 93.62 209 MET B N 1
ATOM 7464 C CA . MET B 1 209 ? 3.523 -34.312 -25.266 1 93.62 209 MET B CA 1
ATOM 7465 C C . MET B 1 209 ? 3.203 -32.844 -25.016 1 93.62 209 MET B C 1
ATOM 7467 O O . MET B 1 209 ? 3.814 -31.953 -25.625 1 93.62 209 MET B O 1
ATOM 7471 N N . GLU B 1 210 ? 2.279 -32.625 -24.188 1 92.75 210 GLU B N 1
ATOM 7472 C CA . GLU B 1 210 ? 1.917 -31.25 -23.875 1 92.75 210 GLU B CA 1
ATOM 7473 C C . GLU B 1 210 ? 3.045 -30.547 -23.125 1 92.75 210 GLU B C 1
ATOM 7475 O O . GLU B 1 210 ? 3.303 -29.359 -23.359 1 92.75 210 GLU B O 1
ATOM 7480 N N . ASP B 1 211 ? 3.691 -31.172 -22.219 1 93.69 211 ASP B N 1
ATOM 7481 C CA . ASP B 1 211 ? 4.793 -30.578 -21.469 1 93.69 211 ASP B CA 1
ATOM 7482 C C . ASP B 1 211 ? 5.973 -30.266 -22.391 1 93.69 211 ASP B C 1
ATOM 7484 O O . ASP B 1 211 ? 6.809 -29.422 -22.062 1 93.69 211 ASP B O 1
ATOM 7488 N N . PHE B 1 212 ? 6.066 -30.969 -23.516 1 94.62 212 PHE B N 1
ATOM 7489 C CA . PHE B 1 212 ? 7.152 -30.719 -24.453 1 94.62 212 PHE B CA 1
ATOM 7490 C C . PHE B 1 212 ? 6.809 -29.578 -25.406 1 94.62 212 PHE B C 1
ATOM 7492 O O . PHE B 1 212 ? 7.703 -28.922 -25.953 1 94.62 212 PHE B O 1
ATOM 7499 N N . THR B 1 213 ? 5.508 -29.312 -25.562 1 91.44 213 THR B N 1
ATOM 7500 C CA . THR B 1 213 ? 5.148 -28.469 -26.688 1 91.44 213 THR B CA 1
ATOM 7501 C C . THR B 1 213 ? 4.285 -27.297 -26.234 1 91.44 213 THR B C 1
ATOM 7503 O O . THR B 1 213 ? 4.215 -26.266 -26.922 1 91.44 213 THR B O 1
ATOM 7506 N N . GLY B 1 214 ? 3.523 -27.5 -25.156 1 89.31 214 GLY B N 1
ATOM 7507 C CA . GLY B 1 214 ? 2.492 -26.547 -24.812 1 89.31 214 GLY B CA 1
ATOM 7508 C C . GLY B 1 214 ? 1.249 -26.656 -25.672 1 89.31 214 GLY B C 1
ATOM 7509 O O . GLY B 1 214 ? 0.352 -25.812 -25.594 1 89.31 214 GLY B O 1
ATOM 7510 N N . GLY B 1 215 ? 1.174 -27.656 -26.438 1 88.94 215 GLY B N 1
ATOM 7511 C CA . GLY B 1 215 ? 0.058 -27.828 -27.344 1 88.94 215 GLY B CA 1
ATOM 7512 C C . GLY B 1 215 ? -1.166 -28.438 -26.688 1 88.94 215 GLY B C 1
ATOM 7513 O O . GLY B 1 215 ? -1.262 -28.469 -25.453 1 88.94 215 GLY B O 1
ATOM 7514 N N . VAL B 1 216 ? -2.127 -28.766 -27.578 1 89.19 216 VAL B N 1
ATOM 7515 C CA . VAL B 1 216 ? -3.367 -29.375 -27.094 1 89.19 216 VAL B CA 1
ATOM 7516 C C . VAL B 1 216 ? -3.535 -30.766 -27.703 1 89.19 216 VAL B C 1
ATOM 7518 O O . VAL B 1 216 ? -3.293 -30.969 -28.891 1 89.19 216 VAL B O 1
ATOM 7521 N N . THR B 1 217 ? -3.832 -31.703 -26.812 1 90.25 217 THR B N 1
ATOM 7522 C CA . THR B 1 217 ? -3.955 -33.094 -27.266 1 90.25 217 THR B CA 1
ATOM 7523 C C . THR B 1 217 ? -5.422 -33.5 -27.344 1 90.25 217 THR B C 1
ATOM 7525 O O . THR B 1 217 ? -6.188 -33.281 -26.406 1 90.25 217 THR B O 1
ATOM 7528 N N . GLU B 1 218 ? -5.773 -33.969 -28.453 1 87.12 218 GLU B N 1
ATOM 7529 C CA . GLU B 1 218 ? -7.07 -34.625 -28.625 1 87.12 218 GLU B CA 1
ATOM 7530 C C . GLU B 1 218 ? -6.922 -36.125 -28.75 1 87.12 218 GLU B C 1
ATOM 7532 O O . GLU B 1 218 ? -5.91 -36.625 -29.266 1 87.12 218 GLU B O 1
ATOM 7537 N N . PHE B 1 219 ? -7.75 -36.812 -28.234 1 86.12 219 PHE B N 1
ATOM 7538 C CA . PHE B 1 219 ? -7.617 -38.25 -28.391 1 86.12 219 PHE B CA 1
ATOM 7539 C C . PHE B 1 219 ? -8.867 -38.844 -29.031 1 86.12 219 PHE B C 1
ATOM 7541 O O . PHE B 1 219 ? -9.953 -38.281 -28.953 1 86.12 219 PHE B O 1
ATOM 7548 N N . TYR B 1 220 ? -8.727 -39.969 -29.766 1 87.12 220 TYR B N 1
ATOM 7549 C CA . TYR B 1 220 ? -9.773 -40.719 -30.438 1 87.12 220 TYR B CA 1
ATOM 7550 C C . TYR B 1 220 ? -9.781 -42.188 -29.953 1 87.12 220 TYR B C 1
ATOM 7552 O O . TYR B 1 220 ? -8.75 -42.844 -30 1 87.12 220 TYR B O 1
ATOM 7560 N N . GLU B 1 221 ? -10.938 -42.594 -29.469 1 89.38 221 GLU B N 1
ATOM 7561 C CA . GLU B 1 221 ? -11.109 -44.031 -29.25 1 89.38 221 GLU B CA 1
ATOM 7562 C C . GLU B 1 221 ? -11.289 -44.75 -30.578 1 89.38 221 GLU B C 1
ATOM 7564 O O . GLU B 1 221 ? -12.164 -44.406 -31.375 1 89.38 221 GLU B O 1
ATOM 7569 N N . MET B 1 222 ? -10.562 -45.719 -30.719 1 91.69 222 MET B N 1
ATOM 7570 C CA . MET B 1 222 ? -10.523 -46.375 -32.031 1 91.69 222 MET B CA 1
ATOM 7571 C C . MET B 1 222 ? -11.898 -46.938 -32.375 1 91.69 222 MET B C 1
ATOM 7573 O O . MET B 1 222 ? -12.312 -46.875 -33.531 1 91.69 222 MET B O 1
ATOM 7577 N N . LYS B 1 223 ? -12.633 -47.406 -31.391 1 88.25 223 LYS B N 1
ATOM 7578 C CA . LYS B 1 223 ? -13.945 -47.969 -31.641 1 88.25 223 LYS B CA 1
ATOM 7579 C C . LYS B 1 223 ? -14.93 -46.906 -32.125 1 88.25 223 LYS B C 1
ATOM 7581 O O . LYS B 1 223 ? -15.859 -47.219 -32.875 1 88.25 223 LYS B O 1
ATOM 7586 N N . GLU B 1 224 ? -14.734 -45.75 -31.781 1 86.5 224 GLU B N 1
ATOM 7587 C CA . GLU B 1 224 ? -15.641 -44.656 -32.125 1 86.5 224 GLU B CA 1
ATOM 7588 C C . GLU B 1 224 ? -14.953 -43.625 -33.031 1 86.5 224 GLU B C 1
ATOM 7590 O O . GLU B 1 224 ? -15.383 -42.469 -33.094 1 86.5 224 GLU B O 1
ATOM 7595 N N . ALA B 1 225 ? -13.867 -44.062 -33.625 1 87.81 225 ALA B N 1
ATOM 7596 C CA . ALA B 1 225 ? -13.086 -43.125 -34.406 1 87.81 225 ALA B CA 1
ATOM 7597 C C . ALA B 1 225 ? -13.82 -42.719 -35.688 1 87.81 225 ALA B C 1
ATOM 7599 O O . ALA B 1 225 ? -14.523 -43.562 -36.281 1 87.81 225 ALA B O 1
ATOM 7600 N N . PRO B 1 226 ? -13.711 -41.562 -36.125 1 85.69 226 PRO B N 1
ATOM 7601 C CA . PRO B 1 226 ? -14.328 -41.156 -37.375 1 85.69 226 PRO B CA 1
ATOM 7602 C C . PRO B 1 226 ? -13.797 -41.906 -38.594 1 85.69 226 PRO B C 1
ATOM 7604 O O . PRO B 1 226 ? -12.672 -42.406 -38.531 1 85.69 226 PRO B O 1
ATOM 7607 N N . LYS B 1 227 ? -14.609 -41.844 -39.594 1 86.56 227 LYS B N 1
ATOM 7608 C CA . LYS B 1 227 ? -14.227 -42.562 -40.812 1 86.56 227 LYS B CA 1
ATOM 7609 C C . LYS B 1 227 ? -12.992 -41.938 -41.469 1 86.56 227 LYS B C 1
ATOM 7611 O O . LYS B 1 227 ? -12.195 -42.625 -42.094 1 86.56 227 LYS B O 1
ATOM 7616 N N . GLU B 1 228 ? -12.867 -40.688 -41.156 1 89.06 228 GLU B N 1
ATOM 7617 C CA . GLU B 1 228 ? -11.773 -39.969 -41.781 1 89.06 228 GLU B CA 1
ATOM 7618 C C . GLU B 1 228 ? -10.531 -39.969 -40.906 1 89.06 228 GLU B C 1
ATOM 7620 O O . GLU B 1 228 ? -9.672 -39.094 -41.031 1 89.06 228 GLU B O 1
ATOM 7625 N N . LEU B 1 229 ? -10.391 -40.875 -40.031 1 91 229 LEU B N 1
ATOM 7626 C CA . LEU B 1 229 ? -9.289 -40.875 -39.062 1 91 229 LEU B CA 1
ATOM 7627 C C . LEU B 1 229 ? -7.945 -40.906 -39.812 1 91 229 LEU B C 1
ATOM 7629 O O . LEU B 1 229 ? -7 -40.219 -39.406 1 91 229 LEU B O 1
ATOM 7633 N N . TYR B 1 230 ? -7.887 -41.719 -40.844 1 92.56 230 TYR B N 1
ATOM 7634 C CA . TYR B 1 230 ? -6.625 -41.812 -41.562 1 92.56 230 TYR B CA 1
ATOM 7635 C C . TYR B 1 230 ? -6.211 -40.469 -42.125 1 92.56 230 TYR B C 1
ATOM 7637 O O . TYR B 1 230 ? -5.043 -40.062 -42.031 1 92.56 230 TYR B O 1
ATOM 7645 N N . LYS B 1 231 ? -7.117 -39.781 -42.656 1 88.81 231 LYS B N 1
ATOM 7646 C CA . LYS B 1 231 ? -6.859 -38.438 -43.188 1 88.81 231 LYS B CA 1
ATOM 7647 C C . LYS B 1 231 ? -6.426 -37.5 -42.062 1 88.81 231 LYS B C 1
ATOM 7649 O O . LYS B 1 231 ? -5.543 -36.656 -42.281 1 88.81 231 LYS B O 1
ATOM 7654 N N . ILE B 1 232 ? -7.078 -37.656 -41 1 87.31 232 ILE B N 1
ATOM 7655 C CA . ILE B 1 232 ? -6.754 -36.812 -39.844 1 87.31 232 ILE B CA 1
ATOM 7656 C C . ILE B 1 232 ? -5.309 -37.062 -39.438 1 87.31 232 ILE B C 1
ATOM 7658 O O . ILE B 1 232 ? -4.551 -36.125 -39.188 1 87.31 232 ILE B O 1
ATOM 7662 N N . MET B 1 233 ? -4.938 -38.281 -39.375 1 92.12 233 MET B N 1
ATOM 7663 C CA . MET B 1 233 ? -3.586 -38.688 -39 1 92.12 233 MET B CA 1
ATOM 7664 C C . MET B 1 233 ? -2.555 -38.156 -40 1 92.12 233 MET B C 1
ATOM 7666 O O . MET B 1 233 ? -1.507 -37.656 -39.594 1 92.12 233 MET B O 1
ATOM 7670 N N . THR B 1 234 ? -2.898 -38.312 -41.219 1 89.62 234 THR B N 1
ATOM 7671 C CA . THR B 1 234 ? -1.987 -37.844 -42.281 1 89.62 234 THR B CA 1
ATOM 7672 C C . THR B 1 234 ? -1.758 -36.344 -42.188 1 89.62 234 THR B C 1
ATOM 7674 O O . THR B 1 234 ? -0.617 -35.875 -42.219 1 89.62 234 THR B O 1
ATOM 7677 N N . LYS B 1 235 ? -2.777 -35.656 -42 1 83.31 235 LYS B N 1
ATOM 7678 C CA . LYS B 1 235 ? -2.684 -34.219 -41.875 1 83.31 235 LYS B CA 1
ATOM 7679 C C . LYS B 1 235 ? -1.926 -33.812 -40.594 1 83.31 235 LYS B C 1
ATOM 7681 O O . LYS B 1 235 ? -1.173 -32.844 -40.625 1 83.31 235 LYS B O 1
ATOM 7686 N N . ALA B 1 236 ? -2.242 -34.5 -39.594 1 84.94 236 ALA B N 1
ATOM 7687 C CA . ALA B 1 236 ? -1.561 -34.25 -38.312 1 84.94 236 ALA B CA 1
ATOM 7688 C C . ALA B 1 236 ? -0.05 -34.406 -38.469 1 84.94 236 ALA B C 1
ATOM 7690 O O . ALA B 1 236 ? 0.719 -33.562 -38 1 84.94 236 ALA B O 1
ATOM 7691 N N . LEU B 1 237 ? 0.362 -35.406 -39.094 1 84.69 237 LEU B N 1
ATOM 7692 C CA . LEU B 1 237 ? 1.785 -35.656 -39.312 1 84.69 237 LEU B CA 1
ATOM 7693 C C . LEU B 1 237 ? 2.402 -34.562 -40.188 1 84.69 237 LEU B C 1
ATOM 7695 O O . LEU B 1 237 ? 3.516 -34.125 -39.906 1 84.69 237 LEU B O 1
ATOM 7699 N N . GLU B 1 238 ? 1.678 -34.188 -41.156 1 79.44 238 GLU B N 1
ATOM 7700 C CA . GLU B 1 238 ? 2.152 -33.125 -42.062 1 79.44 238 GLU B CA 1
ATOM 7701 C C . GLU B 1 238 ? 2.328 -31.797 -41.344 1 79.44 238 GLU B C 1
ATOM 7703 O O . GLU B 1 238 ? 3.229 -31.031 -41.656 1 79.44 238 GLU B O 1
ATOM 7708 N N . ARG B 1 239 ? 1.476 -31.688 -40.375 1 77.94 239 ARG B N 1
ATOM 7709 C CA . ARG B 1 239 ? 1.491 -30.438 -39.656 1 77.94 239 ARG B CA 1
ATOM 7710 C C . ARG B 1 239 ? 2.486 -30.484 -38.5 1 77.94 239 ARG B C 1
ATOM 7712 O O . ARG B 1 239 ? 2.643 -29.516 -37.75 1 77.94 239 ARG B O 1
ATOM 7719 N N . GLY B 1 240 ? 3.096 -31.641 -38.312 1 79.62 240 GLY B N 1
ATOM 7720 C CA . GLY B 1 240 ? 4.109 -31.766 -37.281 1 79.62 240 GLY B CA 1
ATOM 7721 C C . GLY B 1 240 ? 3.529 -32.125 -35.906 1 79.62 240 GLY B C 1
ATOM 7722 O O . GLY B 1 240 ? 4.215 -32 -34.906 1 79.62 240 GLY B O 1
ATOM 7723 N N . SER B 1 241 ? 2.281 -32.5 -35.906 1 87.62 241 SER B N 1
ATOM 7724 C CA . SER B 1 241 ? 1.672 -32.906 -34.656 1 87.62 241 SER B CA 1
ATOM 7725 C C . SER B 1 241 ? 2.311 -34.188 -34.125 1 87.62 241 SER B C 1
ATOM 7727 O O . SER B 1 241 ? 2.844 -35 -34.906 1 87.62 241 SER B O 1
ATOM 7729 N N . MET B 1 242 ? 2.354 -34.281 -32.875 1 91.38 242 MET B N 1
ATOM 7730 C CA . MET B 1 242 ? 2.812 -35.531 -32.25 1 91.38 242 MET B CA 1
ATOM 7731 C C . MET B 1 242 ? 1.656 -36.5 -32.062 1 91.38 242 MET B C 1
ATOM 7733 O O . MET B 1 242 ? 0.549 -36.094 -31.703 1 91.38 242 MET B O 1
ATOM 7737 N N . MET B 1 243 ? 1.921 -37.75 -32.344 1 93.94 243 MET B N 1
ATOM 7738 C CA . MET B 1 243 ? 0.858 -38.75 -32.219 1 93.94 243 MET B CA 1
ATOM 7739 C C . MET B 1 243 ? 1.329 -39.938 -31.406 1 93.94 243 MET B C 1
ATOM 7741 O O . MET B 1 243 ? 2.393 -40.5 -31.688 1 93.94 243 MET B O 1
ATOM 7745 N N . GLY B 1 244 ? 0.62 -40.25 -30.375 1 93.75 244 GLY B N 1
ATOM 7746 C CA . GLY B 1 244 ? 0.794 -41.469 -29.594 1 93.75 244 GLY B CA 1
ATOM 7747 C C . GLY B 1 244 ? -0.439 -42.344 -29.578 1 93.75 244 GLY B C 1
ATOM 7748 O O . GLY B 1 244 ? -1.541 -41.875 -29.891 1 93.75 244 GLY B O 1
ATOM 7749 N N . CYS B 1 245 ? -0.283 -43.625 -29.359 1 94.44 245 CYS B N 1
ATOM 7750 C CA . CYS B 1 245 ? -1.404 -44.531 -29.234 1 94.44 245 CYS B CA 1
ATOM 7751 C C . CYS B 1 245 ? -1.145 -45.562 -28.141 1 94.44 245 CYS B C 1
ATOM 7753 O O . CYS B 1 245 ? -0.022 -45.688 -27.641 1 94.44 245 CYS B O 1
ATOM 7755 N N . SER B 1 246 ? -2.193 -46.188 -27.734 1 93.31 246 SER B N 1
ATOM 7756 C CA . SER B 1 246 ? -2.035 -47.156 -26.641 1 93.31 246 SER B CA 1
ATOM 7757 C C . SER B 1 246 ? -3.041 -48.281 -26.766 1 93.31 246 SER B C 1
ATOM 7759 O O . SER B 1 246 ? -4.055 -48.156 -27.453 1 93.31 246 SER B O 1
ATOM 7761 N N . ILE B 1 247 ? -2.666 -49.406 -26.234 1 91.69 247 ILE B N 1
ATOM 7762 C CA . ILE B 1 247 ? -3.551 -50.531 -26 1 91.69 247 ILE B CA 1
ATOM 7763 C C . ILE B 1 247 ? -3.895 -50.625 -24.516 1 91.69 247 ILE B C 1
ATOM 7765 O O . ILE B 1 247 ? -3.045 -50.969 -23.703 1 91.69 247 ILE B O 1
ATOM 7769 N N . ASP B 1 248 ? -5.094 -50.344 -24.188 1 85.94 248 ASP B N 1
ATOM 7770 C CA . ASP B 1 248 ? -5.488 -50.281 -22.797 1 85.94 248 ASP B CA 1
ATOM 7771 C C . ASP B 1 248 ? -5.77 -51.688 -22.234 1 85.94 248 ASP B C 1
ATOM 7773 O O . ASP B 1 248 ? -6.113 -52.594 -23 1 85.94 248 ASP B O 1
ATOM 7777 N N . SER B 1 249 ? -5.426 -51.812 -21.016 1 79 249 SER B N 1
ATOM 7778 C CA . SER B 1 249 ? -5.773 -53.031 -20.312 1 79 249 SER B CA 1
ATOM 7779 C C . SER B 1 249 ? -6.633 -52.75 -19.078 1 79 249 SER B C 1
ATOM 7781 O O . SER B 1 249 ? -6.359 -51.812 -18.344 1 79 249 SER B O 1
ATOM 7783 N N . LEU B 1 250 ? -7.738 -53.375 -18.969 1 68.62 250 LEU B N 1
ATOM 7784 C CA . LEU B 1 250 ? -8.641 -53.188 -17.844 1 68.62 250 LEU B CA 1
ATOM 7785 C C . LEU B 1 250 ? -8.148 -53.938 -16.609 1 68.62 250 LEU B C 1
ATOM 7787 O O . LEU B 1 250 ? -8.539 -53.656 -15.484 1 68.62 250 LEU B O 1
ATOM 7791 N N . VAL B 1 251 ? -7.305 -54.938 -16.812 1 64.88 251 VAL B N 1
ATOM 7792 C CA . VAL B 1 251 ? -6.836 -55.75 -15.703 1 64.88 251 VAL B CA 1
ATOM 7793 C C . VAL B 1 251 ? -5.379 -55.438 -15.391 1 64.88 251 VAL B C 1
ATOM 7795 O O . VAL B 1 251 ? -4.5 -55.594 -16.234 1 64.88 251 VAL B O 1
ATOM 7798 N N . PRO B 1 252 ? -5.145 -54.906 -14.211 1 66.38 252 PRO B N 1
ATOM 7799 C CA . PRO B 1 252 ? -3.785 -54.531 -13.82 1 66.38 252 PRO B CA 1
ATOM 7800 C C . PRO B 1 252 ? -2.775 -55.656 -14.031 1 66.38 252 PRO B C 1
ATOM 7802 O O . PRO B 1 252 ? -1.639 -55.406 -14.438 1 66.38 252 PRO B O 1
ATOM 7805 N N . ALA B 1 253 ? -3.201 -56.875 -13.859 1 61.69 253 ALA B N 1
ATOM 7806 C CA . ALA B 1 253 ? -2.301 -58 -13.961 1 61.69 253 ALA B CA 1
ATOM 7807 C C . ALA B 1 253 ? -1.815 -58.188 -15.398 1 61.69 253 ALA B C 1
ATOM 7809 O O . ALA B 1 253 ? -0.78 -58.812 -15.633 1 61.69 253 ALA B O 1
ATOM 7810 N N . ARG B 1 254 ? -2.41 -57.531 -16.25 1 66 254 ARG B N 1
ATOM 7811 C CA . ARG B 1 254 ? -2.072 -57.75 -17.656 1 66 254 ARG B CA 1
ATOM 7812 C C . ARG B 1 254 ? -1.296 -56.562 -18.219 1 66 254 ARG B C 1
ATOM 7814 O O . ARG B 1 254 ? -1.068 -56.469 -19.422 1 66 254 ARG B O 1
ATOM 7821 N N . PHE B 1 255 ? -0.906 -55.75 -17.297 1 72.25 255 PHE B N 1
ATOM 7822 C CA . PHE B 1 255 ? -0.132 -54.625 -17.781 1 72.25 255 PHE B CA 1
ATOM 7823 C C . PHE B 1 255 ? 1.221 -55.094 -18.312 1 72.25 255 PHE B C 1
ATOM 7825 O O . PHE B 1 255 ? 1.892 -55.906 -17.688 1 72.25 255 PHE B O 1
ATOM 7832 N N . GLU B 1 256 ? 1.471 -54.625 -19.516 1 74.12 256 GLU B N 1
ATOM 7833 C CA . GLU B 1 256 ? 2.721 -54.844 -20.234 1 74.12 256 GLU B CA 1
ATOM 7834 C C . GLU B 1 256 ? 2.91 -56.344 -20.578 1 74.12 256 GLU B C 1
ATOM 7836 O O . GLU B 1 256 ? 4 -56.875 -20.406 1 74.12 256 GLU B O 1
ATOM 7841 N N . THR B 1 257 ? 1.752 -56.969 -20.953 1 81.06 257 THR B N 1
ATOM 7842 C CA . THR B 1 257 ? 1.812 -58.344 -21.438 1 81.06 257 THR B CA 1
ATOM 7843 C C . THR B 1 257 ? 1.804 -58.375 -22.969 1 81.06 257 THR B C 1
ATOM 7845 O O . THR B 1 257 ? 1.076 -57.594 -23.609 1 81.06 257 THR B O 1
ATOM 7848 N N . ARG B 1 258 ? 2.594 -59.25 -23.438 1 87.56 258 ARG B N 1
ATOM 7849 C CA . ARG B 1 258 ? 2.715 -59.406 -24.891 1 87.56 258 ARG B CA 1
ATOM 7850 C C . ARG B 1 258 ? 1.547 -60.188 -25.453 1 87.56 258 ARG B C 1
ATOM 7852 O O . ARG B 1 258 ? 1.11 -61.188 -24.844 1 87.56 258 ARG B O 1
ATOM 7859 N N . THR B 1 259 ? 1.053 -59.812 -26.5 1 88.81 259 THR B N 1
ATOM 7860 C CA . THR B 1 259 ? -0.015 -60.531 -27.203 1 88.81 259 THR B CA 1
ATOM 7861 C C . THR B 1 259 ? 0.563 -61.562 -28.188 1 88.81 259 THR B C 1
ATOM 7863 O O . THR B 1 259 ? 1.773 -61.562 -28.406 1 88.81 259 THR B O 1
ATOM 7866 N N . THR B 1 260 ? -0.298 -62.25 -28.766 1 88.81 260 THR B N 1
ATOM 7867 C CA . THR B 1 260 ? 0.109 -63.281 -29.734 1 88.81 260 THR B CA 1
ATOM 7868 C C . THR B 1 260 ? 0.628 -62.625 -31.016 1 88.81 260 THR B C 1
ATOM 7870 O O . THR B 1 260 ? 1.44 -63.219 -31.734 1 88.81 260 THR B O 1
ATOM 7873 N N . THR B 1 261 ? 0.221 -61.438 -31.219 1 91.69 261 THR B N 1
ATOM 7874 C CA . THR B 1 261 ? 0.609 -60.781 -32.469 1 91.69 261 THR B CA 1
ATOM 7875 C C . THR B 1 261 ? 1.865 -59.938 -32.25 1 91.69 261 THR B C 1
ATOM 7877 O O . THR B 1 261 ? 2.289 -59.219 -33.156 1 91.69 261 THR B O 1
ATOM 7880 N N . GLY B 1 262 ? 2.359 -59.969 -31.031 1 92 262 GLY B N 1
ATOM 7881 C CA . GLY B 1 262 ? 3.613 -59.281 -30.766 1 92 262 GLY B CA 1
ATOM 7882 C C . GLY B 1 262 ? 3.424 -57.875 -30.203 1 92 262 GLY B C 1
ATOM 7883 O O . GLY B 1 262 ? 4.383 -57.125 -30.094 1 92 262 GLY B O 1
ATOM 7884 N N . LEU B 1 263 ? 2.215 -57.5 -29.922 1 93.5 263 LEU B N 1
ATOM 7885 C CA . LEU B 1 263 ? 1.941 -56.188 -29.328 1 93.5 263 LEU B CA 1
ATOM 7886 C C . LEU B 1 263 ? 1.889 -56.281 -27.797 1 93.5 263 LEU B C 1
ATOM 7888 O O . LEU B 1 263 ? 1.881 -57.406 -27.25 1 93.5 263 LEU B O 1
ATOM 7892 N N . VAL B 1 264 ? 2.045 -55.219 -27.172 1 91.56 264 VAL B N 1
ATOM 7893 C CA . VAL B 1 264 ? 2.061 -55.219 -25.703 1 91.56 264 VAL B CA 1
ATOM 7894 C C . VAL B 1 264 ? 0.829 -54.469 -25.188 1 91.56 264 VAL B C 1
ATOM 7896 O O . VAL B 1 264 ? 0.571 -53.344 -25.562 1 91.56 264 VAL B O 1
ATOM 7899 N N . LYS B 1 265 ? 0.052 -55.062 -24.203 1 89.94 265 LYS B N 1
ATOM 7900 C CA . LYS B 1 265 ? -1.121 -54.469 -23.594 1 89.94 265 LYS B CA 1
ATOM 7901 C C . LYS B 1 265 ? -0.721 -53.5 -22.469 1 89.94 265 LYS B C 1
ATOM 7903 O O . LYS B 1 265 ? 0.293 -53.719 -21.797 1 89.94 265 LYS B O 1
ATOM 7908 N N . GLY B 1 266 ? -1.559 -52.5 -22.266 1 87.94 266 GLY B N 1
ATOM 7909 C CA . GLY B 1 266 ? -1.242 -51.531 -21.234 1 87.94 266 GLY B CA 1
ATOM 7910 C C . GLY B 1 266 ? 0.035 -50.781 -21.5 1 87.94 266 GLY B C 1
ATOM 7911 O O . GLY B 1 266 ? 0.851 -50.562 -20.594 1 87.94 266 GLY B O 1
ATOM 7912 N N . HIS B 1 267 ? 0.227 -50.438 -22.703 1 88.25 267 HIS B N 1
ATOM 7913 C CA . HIS B 1 267 ? 1.479 -49.844 -23.156 1 88.25 267 HIS B CA 1
ATOM 7914 C C . HIS B 1 267 ? 1.222 -48.75 -24.172 1 88.25 267 HIS B C 1
ATOM 7916 O O . HIS B 1 267 ? 0.184 -48.719 -24.828 1 88.25 267 HIS B O 1
ATOM 7922 N N . ALA B 1 268 ? 2.133 -47.812 -24.172 1 91.62 268 ALA B N 1
ATOM 7923 C CA . ALA B 1 268 ? 2.045 -46.688 -25.109 1 91.62 268 ALA B CA 1
ATOM 7924 C C . ALA B 1 268 ? 3.018 -46.875 -26.266 1 91.62 268 ALA B C 1
ATOM 7926 O O . ALA B 1 268 ? 4.113 -47.406 -26.094 1 91.62 268 ALA B O 1
ATOM 7927 N N . TYR B 1 269 ? 2.6 -46.438 -27.469 1 94.06 269 TYR B N 1
ATOM 7928 C CA . TYR B 1 269 ? 3.412 -46.469 -28.672 1 94.06 269 TYR B CA 1
ATOM 7929 C C . TYR B 1 269 ? 3.482 -45.062 -29.297 1 94.06 269 TYR B C 1
ATOM 7931 O O . TYR B 1 269 ? 2.67 -44.188 -28.984 1 94.06 269 TYR B O 1
ATOM 7939 N N . SER B 1 270 ? 4.457 -44.875 -30.156 1 94.56 270 SER B N 1
ATOM 7940 C CA . SER B 1 270 ? 4.559 -43.656 -30.953 1 94.56 270 SER B CA 1
ATOM 7941 C C . SER B 1 270 ? 4.172 -43.906 -32.406 1 94.56 270 SER B C 1
ATOM 7943 O O . SER B 1 270 ? 4.516 -44.938 -32.969 1 94.56 270 SER B O 1
ATOM 7945 N N . VAL B 1 271 ? 3.42 -43 -32.938 1 94.44 271 VAL B N 1
ATOM 7946 C CA . VAL B 1 271 ? 3.18 -43.031 -34.375 1 94.44 271 VAL B CA 1
ATOM 7947 C C . VAL B 1 271 ? 4.254 -42.219 -35.094 1 94.44 271 VAL B C 1
ATOM 7949 O O . VAL B 1 271 ? 4.355 -41 -34.906 1 94.44 271 VAL B O 1
ATOM 7952 N N . THR B 1 272 ? 4.984 -42.844 -35.938 1 92.06 272 THR B N 1
ATOM 7953 C CA . THR B 1 272 ? 6.125 -42.188 -36.562 1 92.06 272 THR B CA 1
ATOM 7954 C C . THR B 1 272 ? 5.922 -42.031 -38.062 1 92.06 272 THR B C 1
ATOM 7956 O O . THR B 1 272 ? 6.75 -41.438 -38.75 1 92.06 272 THR B O 1
ATOM 7959 N N . GLY B 1 273 ? 4.844 -42.594 -38.562 1 91.94 273 GLY B N 1
ATOM 7960 C CA . GLY B 1 273 ? 4.57 -42.438 -40 1 91.94 273 GLY B CA 1
ATOM 7961 C C . GLY B 1 273 ? 3.168 -42.875 -40.375 1 91.94 273 GLY B C 1
ATOM 7962 O O . GLY B 1 273 ? 2.59 -43.75 -39.75 1 91.94 273 GLY B O 1
ATOM 7963 N N . VAL B 1 274 ? 2.633 -42.312 -41.375 1 93.75 274 VAL B N 1
ATOM 7964 C CA . VAL B 1 274 ? 1.365 -42.625 -42.031 1 93.75 274 VAL B CA 1
ATOM 7965 C C . VAL B 1 274 ? 1.495 -42.469 -43.531 1 93.75 274 VAL B C 1
ATOM 7967 O O . VAL B 1 274 ? 1.725 -41.344 -44.031 1 93.75 274 VAL B O 1
ATOM 7970 N N . GLU B 1 275 ? 1.385 -43.594 -44.219 1 92.75 275 GLU B N 1
ATOM 7971 C CA . GLU B 1 275 ? 1.639 -43.531 -45.656 1 92.75 275 GLU B CA 1
ATOM 7972 C C . GLU B 1 275 ? 0.641 -44.406 -46.438 1 92.75 275 GLU B C 1
ATOM 7974 O O . GLU B 1 275 ? 0.207 -45.438 -45.969 1 92.75 275 GLU B O 1
ATOM 7979 N N . GLU B 1 276 ? 0.305 -43.938 -47.562 1 90.88 276 GLU B N 1
ATOM 7980 C CA . GLU B 1 276 ? -0.508 -44.688 -48.5 1 90.88 276 GLU B CA 1
ATOM 7981 C C . GLU B 1 276 ? 0.322 -45.156 -49.688 1 90.88 276 GLU B C 1
ATOM 7983 O O . GLU B 1 276 ? 1.065 -44.375 -50.281 1 90.88 276 GLU B O 1
ATOM 7988 N N . CYS B 1 277 ? 0.305 -46.438 -50.031 1 87.94 277 CYS B N 1
ATOM 7989 C CA . CYS B 1 277 ? 1.124 -47 -51.094 1 87.94 277 CYS B CA 1
ATOM 7990 C C . CYS B 1 277 ? 0.262 -47.719 -52.125 1 87.94 277 CYS B C 1
ATOM 7992 O O . CYS B 1 277 ? -0.768 -48.281 -51.781 1 87.94 277 CYS B O 1
ATOM 7994 N N . LYS B 1 278 ? 0.712 -47.594 -53.375 1 83.88 278 LYS B N 1
ATOM 7995 C CA . LYS B 1 278 ? 0.049 -48.281 -54.5 1 83.88 278 LYS B CA 1
ATOM 7996 C C . LYS B 1 278 ? 0.655 -49.656 -54.719 1 83.88 278 LYS B C 1
ATOM 7998 O O . LYS B 1 278 ? 1.878 -49.812 -54.781 1 83.88 278 LYS B O 1
ATOM 8003 N N . GLN B 1 279 ? -0.161 -50.688 -54.75 1 77.25 279 GLN B N 1
ATOM 8004 C CA . GLN B 1 279 ? 0.321 -52.062 -54.969 1 77.25 279 GLN B CA 1
ATOM 8005 C C . GLN B 1 279 ? 0.51 -52.344 -56.438 1 77.25 279 GLN B C 1
ATOM 8007 O O . GLN B 1 279 ? -0.203 -51.781 -57.281 1 77.25 279 GLN B O 1
ATOM 8012 N N . SER B 1 280 ? 1.611 -53.031 -56.875 1 68.44 280 SER B N 1
ATOM 8013 C CA . SER B 1 280 ? 2.012 -53.281 -58.25 1 68.44 280 SER B CA 1
ATOM 8014 C C . SER B 1 280 ? 0.903 -54 -59.031 1 68.44 280 SER B C 1
ATOM 8016 O O . SER B 1 280 ? 0.667 -53.688 -60.188 1 68.44 280 SER B O 1
ATOM 8018 N N . GLN B 1 281 ? 0.389 -55.188 -58.594 1 60.53 281 GLN B N 1
ATOM 8019 C CA . GLN B 1 281 ? -0.463 -56.031 -59.406 1 60.53 281 GLN B CA 1
ATOM 8020 C C . GLN B 1 281 ? -1.812 -55.375 -59.656 1 60.53 281 GLN B C 1
ATOM 8022 O O . GLN B 1 281 ? -2.486 -55.719 -60.656 1 60.53 281 GLN B O 1
ATOM 8027 N N . HIS B 1 282 ? -2.434 -54.719 -58.719 1 60.84 282 HIS B N 1
ATOM 8028 C CA . HIS B 1 282 ? -3.748 -54.125 -58.938 1 60.84 282 HIS B CA 1
ATOM 8029 C C . HIS B 1 282 ? -3.684 -52.625 -58.875 1 60.84 282 HIS B C 1
ATOM 8031 O O . HIS B 1 282 ? -3.697 -52.031 -57.781 1 60.84 282 HIS B O 1
ATOM 8037 N N . LYS B 1 283 ? -3.422 -51.969 -60.094 1 57.41 283 LYS B N 1
ATOM 8038 C CA . LYS B 1 283 ? -3.184 -50.562 -60.344 1 57.41 283 LYS B CA 1
ATOM 8039 C C . LYS B 1 283 ? -4.074 -49.688 -59.438 1 57.41 283 LYS B C 1
ATOM 8041 O O . LYS B 1 283 ? -3.703 -48.562 -59.094 1 57.41 283 LYS B O 1
ATOM 8046 N N . GLU B 1 284 ? -5.184 -50.125 -59.094 1 62.28 284 GLU B N 1
ATOM 8047 C CA . GLU B 1 284 ? -6.16 -49.219 -58.531 1 62.28 284 GLU B CA 1
ATOM 8048 C C . GLU B 1 284 ? -6.27 -49.406 -57 1 62.28 284 GLU B C 1
ATOM 8050 O O . GLU B 1 284 ? -6.926 -48.625 -56.312 1 62.28 284 GLU B O 1
ATOM 8055 N N . SER B 1 285 ? -5.438 -50.438 -56.375 1 74.94 285 SER B N 1
ATOM 8056 C CA . SER B 1 285 ? -5.699 -50.688 -54.969 1 74.94 285 SER B CA 1
ATOM 8057 C C . SER B 1 285 ? -4.625 -50.031 -54.062 1 74.94 285 SER B C 1
ATOM 8059 O O . SER B 1 285 ? -3.432 -50.25 -54.312 1 74.94 285 SER B O 1
ATOM 8061 N N . LYS B 1 286 ? -4.984 -49.062 -53.25 1 86 286 LYS B N 1
ATOM 8062 C CA . LYS B 1 286 ? -4.086 -48.375 -52.344 1 86 286 LYS B CA 1
ATOM 8063 C C . LYS B 1 286 ? -4.16 -49 -50.938 1 86 286 LYS B C 1
ATOM 8065 O O . LYS B 1 286 ? -5.23 -49.406 -50.5 1 86 286 LYS B O 1
ATOM 8070 N N . VAL B 1 287 ? -2.986 -49.312 -50.375 1 90.19 287 VAL B N 1
ATOM 8071 C CA . VAL B 1 287 ? -2.924 -49.812 -49 1 90.19 287 VAL B CA 1
ATOM 8072 C C . VAL B 1 287 ? -2.467 -48.688 -48.062 1 90.19 287 VAL B C 1
ATOM 8074 O O . VAL B 1 287 ? -1.55 -47.938 -48.406 1 90.19 287 VAL B O 1
ATOM 8077 N N . ARG B 1 288 ? -3.195 -48.5 -46.969 1 93.94 288 ARG B N 1
ATOM 8078 C CA . ARG B 1 288 ? -2.854 -47.5 -45.969 1 93.94 288 ARG B CA 1
ATOM 8079 C C . ARG B 1 288 ? -2.039 -48.125 -44.844 1 93.94 288 ARG B C 1
ATOM 8081 O O . ARG B 1 288 ? -2.477 -49.094 -44.219 1 93.94 288 ARG B O 1
ATOM 8088 N N . LEU B 1 289 ? -0.866 -47.594 -44.594 1 95.25 289 LEU B N 1
ATOM 8089 C CA . LEU B 1 289 ? 0.04 -48.156 -43.594 1 95.25 289 LEU B CA 1
ATOM 8090 C C . LEU B 1 289 ? 0.313 -47.125 -42.5 1 95.25 289 LEU B C 1
ATOM 8092 O O . LEU B 1 289 ? 0.292 -45.906 -42.75 1 95.25 289 LEU B O 1
ATOM 8096 N N . VAL B 1 290 ? 0.479 -47.625 -41.312 1 95.94 290 VAL B N 1
ATOM 8097 C CA . VAL B 1 290 ? 0.866 -46.844 -40.156 1 95.94 290 VAL B CA 1
ATOM 8098 C C . VAL B 1 290 ? 2.158 -47.375 -39.562 1 95.94 290 VAL B C 1
ATOM 8100 O O . VAL B 1 290 ? 2.297 -48.594 -39.375 1 95.94 290 VAL B O 1
ATOM 8103 N N . ARG B 1 291 ? 3.096 -46.531 -39.344 1 95.38 291 ARG B N 1
ATOM 8104 C CA . ARG B 1 291 ? 4.348 -46.938 -38.719 1 95.38 291 ARG B CA 1
ATOM 8105 C C . ARG B 1 291 ? 4.332 -46.594 -37.219 1 95.38 291 ARG B C 1
ATOM 8107 O O . ARG B 1 291 ? 4.023 -45.469 -36.844 1 95.38 291 ARG B O 1
ATOM 8114 N N . LEU B 1 292 ? 4.621 -47.562 -36.375 1 95.44 292 LEU B N 1
ATOM 8115 C CA . LEU B 1 292 ? 4.605 -47.406 -34.938 1 95.44 292 LEU B CA 1
ATOM 8116 C C . LEU B 1 292 ? 5.953 -47.781 -34.344 1 95.44 292 LEU B C 1
ATOM 8118 O O . LEU B 1 292 ? 6.723 -48.531 -34.938 1 95.44 292 LEU B O 1
ATOM 8122 N N . ARG B 1 293 ? 6.164 -47.219 -33.188 1 93.94 293 ARG B N 1
ATOM 8123 C CA . ARG B 1 293 ? 7.379 -47.562 -32.469 1 93.94 293 ARG B CA 1
ATOM 8124 C C . ARG B 1 293 ? 7.07 -47.938 -31.016 1 93.94 293 ARG B C 1
ATOM 8126 O O . ARG B 1 293 ? 6.344 -47.219 -30.328 1 93.94 293 ARG B O 1
ATOM 8133 N N . ASN B 1 294 ? 7.547 -49.031 -30.594 1 90.38 294 ASN B N 1
ATOM 8134 C CA . ASN B 1 294 ? 7.504 -49.5 -29.203 1 90.38 294 ASN B CA 1
ATOM 8135 C C . ASN B 1 294 ? 8.664 -48.938 -28.391 1 90.38 294 ASN B C 1
ATOM 8137 O O . ASN B 1 294 ? 9.828 -49.219 -28.672 1 90.38 294 ASN B O 1
ATOM 8141 N N . PRO B 1 295 ? 8.367 -48.25 -27.391 1 88.38 295 PRO B N 1
ATOM 8142 C CA . PRO B 1 295 ? 9.422 -47.594 -26.609 1 88.38 295 PRO B CA 1
ATOM 8143 C C . PRO B 1 295 ? 10.352 -48.594 -25.906 1 88.38 295 PRO B C 1
ATOM 8145 O O . PRO B 1 295 ? 11.398 -48.219 -25.391 1 88.38 295 PRO B O 1
ATOM 8148 N N . TRP B 1 296 ? 10.047 -49.844 -25.938 1 85.56 296 TRP B N 1
ATOM 8149 C CA . TRP B 1 296 ? 10.953 -50.875 -25.422 1 85.56 296 TRP B CA 1
ATOM 8150 C C . TRP B 1 296 ? 12.18 -51 -26.312 1 85.56 296 TRP B C 1
ATOM 8152 O O . TRP B 1 296 ? 13.203 -51.562 -25.891 1 85.56 296 TRP B O 1
ATOM 8162 N N . GLY B 1 297 ? 12.07 -50.562 -27.516 1 81.31 297 GLY B N 1
ATOM 8163 C CA . GLY B 1 297 ? 13.141 -50.688 -28.484 1 81.31 297 GLY B CA 1
ATOM 8164 C C . GLY B 1 297 ? 13.195 -52.062 -29.141 1 81.31 297 GLY B C 1
ATOM 8165 O O . GLY B 1 297 ? 14.039 -52.312 -30 1 81.31 297 GLY B O 1
ATOM 8166 N N . GLN B 1 298 ? 12.281 -52.844 -28.562 1 84.06 298 GLN B N 1
ATOM 8167 C CA . GLN B 1 298 ? 12.156 -54.188 -29.109 1 84.06 298 GLN B CA 1
ATOM 8168 C C . GLN B 1 298 ? 10.711 -54.688 -29.016 1 84.06 298 GLN B C 1
ATOM 8170 O O . GLN B 1 298 ? 9.828 -53.969 -28.547 1 84.06 298 GLN B O 1
ATOM 8175 N N . VAL B 1 299 ? 10.398 -55.906 -29.562 1 87.69 299 VAL B N 1
ATOM 8176 C CA . VAL B 1 299 ? 9.07 -56.5 -29.578 1 87.69 299 VAL B CA 1
ATOM 8177 C C . VAL B 1 299 ? 8.195 -55.781 -30.609 1 87.69 299 VAL B C 1
ATOM 8179 O O . VAL B 1 299 ? 7.828 -54.625 -30.406 1 87.69 299 VAL B O 1
ATOM 8182 N N . GLU B 1 300 ? 7.949 -56.438 -31.609 1 91.81 300 GLU B N 1
ATOM 8183 C CA . GLU B 1 300 ? 7.297 -55.781 -32.75 1 91.81 300 GLU B CA 1
ATOM 8184 C C . GLU B 1 300 ? 6.098 -56.594 -33.219 1 91.81 300 GLU B C 1
ATOM 8186 O O . GLU B 1 300 ? 5.969 -57.781 -32.875 1 91.81 300 GLU B O 1
ATOM 8191 N N . TRP B 1 301 ? 5.297 -55.969 -33.875 1 94.12 301 TRP B N 1
ATOM 8192 C CA . TRP B 1 301 ? 4.156 -56.562 -34.594 1 94.12 301 TRP B CA 1
ATOM 8193 C C . TRP B 1 301 ? 4.609 -57.656 -35.562 1 94.12 301 TRP B C 1
ATOM 8195 O O . TRP B 1 301 ? 5.609 -57.5 -36.25 1 94.12 301 TRP B O 1
ATOM 8205 N N . ASN B 1 302 ? 3.953 -58.812 -35.5 1 92.69 302 ASN B N 1
ATOM 8206 C CA . ASN B 1 302 ? 4.324 -59.906 -36.406 1 92.69 302 ASN B CA 1
ATOM 8207 C C . ASN B 1 302 ? 3.193 -60.281 -37.375 1 92.69 302 ASN B C 1
ATOM 8209 O O . ASN B 1 302 ? 3.154 -61.375 -37.906 1 92.69 302 ASN B O 1
ATOM 8213 N N . GLY B 1 303 ? 2.215 -59.406 -37.531 1 93.31 303 GLY B N 1
ATOM 8214 C CA . GLY B 1 303 ? 1.133 -59.562 -38.5 1 93.31 303 GLY B CA 1
ATOM 8215 C C . GLY B 1 303 ? 1.453 -59 -39.875 1 93.31 303 GLY B C 1
ATOM 8216 O O . GLY B 1 303 ? 2.623 -58.844 -40.219 1 93.31 303 GLY B O 1
ATOM 8217 N N . PRO B 1 304 ? 0.456 -58.75 -40.625 1 93.06 304 PRO B N 1
ATOM 8218 C CA . PRO B 1 304 ? 0.671 -58.219 -41.969 1 93.06 304 PRO B CA 1
ATOM 8219 C C . PRO B 1 304 ? 1.448 -56.906 -41.969 1 93.06 304 PRO B C 1
ATOM 8221 O O . PRO B 1 304 ? 1.214 -56.031 -41.125 1 93.06 304 PRO B O 1
ATOM 8224 N N . TRP B 1 305 ? 2.428 -56.844 -42.969 1 92.94 305 TRP B N 1
ATOM 8225 C CA . TRP B 1 305 ? 3.264 -55.688 -43.25 1 92.94 305 TRP B CA 1
ATOM 8226 C C . TRP B 1 305 ? 4.328 -55.531 -42.156 1 92.94 305 TRP B C 1
ATOM 8228 O O . TRP B 1 305 ? 4.941 -54.469 -42.031 1 92.94 305 TRP B O 1
ATOM 8238 N N . SER B 1 306 ? 4.43 -56.531 -41.312 1 93.44 306 SER B N 1
ATOM 8239 C CA . SER B 1 306 ? 5.551 -56.531 -40.375 1 93.44 306 SER B CA 1
ATOM 8240 C C . SER B 1 306 ? 6.879 -56.656 -41.125 1 93.44 306 SER B C 1
ATOM 8242 O O . SER B 1 306 ? 6.902 -56.844 -42.344 1 93.44 306 SER B O 1
ATOM 8244 N N . ASP B 1 307 ? 7.973 -56.531 -40.438 1 88.81 307 ASP B N 1
ATOM 8245 C CA . ASP B 1 307 ? 9.305 -56.406 -41.031 1 88.81 307 ASP B CA 1
ATOM 8246 C C . ASP B 1 307 ? 9.539 -57.531 -42.031 1 88.81 307 ASP B C 1
ATOM 8248 O O . ASP B 1 307 ? 10.07 -57.281 -43.125 1 88.81 307 ASP B O 1
ATOM 8252 N N . ASN B 1 308 ? 9.062 -58.75 -41.688 1 85.75 308 ASN B N 1
ATOM 8253 C CA . ASN B 1 308 ? 9.375 -59.875 -42.562 1 85.75 308 ASN B CA 1
ATOM 8254 C C . ASN B 1 308 ? 8.125 -60.469 -43.219 1 85.75 308 ASN B C 1
ATOM 8256 O O . ASN B 1 308 ? 8.109 -61.625 -43.656 1 85.75 308 ASN B O 1
ATOM 8260 N N . SER B 1 309 ? 7.195 -59.688 -43.406 1 90.69 309 SER B N 1
ATOM 8261 C CA . SER B 1 309 ? 5.918 -60.188 -43.938 1 90.69 309 SER B CA 1
ATOM 8262 C C . SER B 1 309 ? 5.949 -60.312 -45.438 1 90.69 309 SER B C 1
ATOM 8264 O O . SER B 1 309 ? 6.695 -59.594 -46.125 1 90.69 309 SER B O 1
ATOM 8266 N N . LYS B 1 310 ? 5.137 -61.062 -46.031 1 90 310 LYS B N 1
ATOM 8267 C CA . LYS B 1 310 ? 5.078 -61.344 -47.469 1 90 310 LYS B CA 1
ATOM 8268 C C . LYS B 1 310 ? 4.418 -60.219 -48.219 1 90 310 LYS B C 1
ATOM 8270 O O . LYS B 1 310 ? 4.637 -60.062 -49.438 1 90 310 LYS B O 1
ATOM 8275 N N . GLU B 1 311 ? 3.711 -59.5 -47.469 1 90.31 311 GLU B N 1
ATOM 8276 C CA . GLU B 1 311 ? 2.959 -58.406 -48.125 1 90.31 311 GLU B CA 1
ATOM 8277 C C . GLU B 1 311 ? 3.895 -57.406 -48.781 1 90.31 311 GLU B C 1
ATOM 8279 O O . GLU B 1 311 ? 3.521 -56.75 -49.75 1 90.31 311 GLU B O 1
ATOM 8284 N N . TRP B 1 312 ? 5.109 -57.344 -48.344 1 90.69 312 TRP B N 1
ATOM 8285 C CA . TRP B 1 312 ? 6.062 -56.375 -48.844 1 90.69 312 TRP B CA 1
ATOM 8286 C C . TRP B 1 312 ? 6.398 -56.656 -50.312 1 90.69 312 TRP B C 1
ATOM 8288 O O . TRP B 1 312 ? 6.773 -55.75 -51.062 1 90.69 312 TRP B O 1
ATOM 8298 N N . ALA B 1 313 ? 6.238 -57.875 -50.719 1 86.81 313 ALA B N 1
ATOM 8299 C CA . ALA B 1 313 ? 6.547 -58.281 -52.062 1 86.81 313 ALA B CA 1
ATOM 8300 C C . ALA B 1 313 ? 5.566 -57.656 -53.062 1 86.81 313 ALA B C 1
ATOM 8302 O O . ALA B 1 313 ? 5.855 -57.562 -54.25 1 86.81 313 ALA B O 1
ATOM 8303 N N . SER B 1 314 ? 4.488 -57.312 -52.562 1 86.94 314 SER B N 1
ATOM 8304 C CA . SER B 1 314 ? 3.453 -56.75 -53.438 1 86.94 314 SER B CA 1
ATOM 8305 C C . SER B 1 314 ? 3.746 -55.312 -53.781 1 86.94 314 SER B C 1
ATOM 8307 O O . SER B 1 314 ? 3.076 -54.719 -54.625 1 86.94 314 SER B O 1
ATOM 8309 N N . LEU B 1 315 ? 4.75 -54.656 -53.188 1 88.06 315 LEU B N 1
ATOM 8310 C CA . LEU B 1 315 ? 5.078 -53.25 -53.438 1 88.06 315 LEU B CA 1
ATOM 8311 C C . LEU B 1 315 ? 6.297 -53.156 -54.344 1 88.06 315 LEU B C 1
ATOM 8313 O O . LEU B 1 315 ? 7.242 -53.938 -54.219 1 88.06 315 LEU B O 1
ATOM 8317 N N . PRO B 1 316 ? 6.199 -52.156 -55.281 1 85.31 316 PRO B N 1
ATOM 8318 C CA . PRO B 1 316 ? 7.402 -51.906 -56.094 1 85.31 316 PRO B CA 1
ATOM 8319 C C . PRO B 1 316 ? 8.57 -51.406 -55.219 1 85.31 316 PRO B C 1
ATOM 8321 O O . PRO B 1 316 ? 8.359 -50.875 -54.125 1 85.31 316 PRO B O 1
ATOM 8324 N N . LYS B 1 317 ? 9.727 -51.531 -55.656 1 83.62 317 LYS B N 1
ATOM 8325 C CA . LYS B 1 317 ? 10.945 -51.188 -54.938 1 83.62 317 LYS B CA 1
ATOM 8326 C C . LYS B 1 317 ? 10.953 -49.688 -54.562 1 83.62 317 LYS B C 1
ATOM 8328 O O . LYS B 1 317 ? 11.391 -49.344 -53.469 1 83.62 317 LYS B O 1
ATOM 8333 N N . GLY B 1 318 ? 10.508 -48.906 -55.438 1 81.75 318 GLY B N 1
ATOM 8334 C CA . GLY B 1 318 ? 10.477 -47.469 -55.188 1 81.75 318 GLY B CA 1
ATOM 8335 C C . GLY B 1 318 ? 9.609 -47.125 -54 1 81.75 318 GLY B C 1
ATOM 8336 O O . GLY B 1 318 ? 9.969 -46.25 -53.188 1 81.75 318 GLY B O 1
ATOM 8337 N N . GLU B 1 319 ? 8.508 -47.781 -53.844 1 84.56 319 GLU B N 1
ATOM 8338 C CA . GLU B 1 319 ? 7.594 -47.531 -52.75 1 84.56 319 GLU B CA 1
ATOM 8339 C C . GLU B 1 319 ? 8.18 -48.031 -51.406 1 84.56 319 GLU B C 1
ATOM 8341 O O . GLU B 1 319 ? 7.988 -47.406 -50.375 1 84.56 319 GLU B O 1
ATOM 8346 N N . LYS B 1 320 ? 8.805 -49.094 -51.469 1 84.69 320 LYS B N 1
ATOM 8347 C CA . LYS B 1 320 ? 9.453 -49.656 -50.281 1 84.69 320 LYS B CA 1
ATOM 8348 C C . LYS B 1 320 ? 10.523 -48.719 -49.75 1 84.69 320 LYS B C 1
ATOM 8350 O O . LYS B 1 320 ? 10.672 -48.531 -48.531 1 84.69 320 LYS B O 1
ATOM 8355 N N . ASP B 1 321 ? 11.25 -48.156 -50.688 1 84.12 321 ASP B N 1
ATOM 8356 C CA . ASP B 1 321 ? 12.297 -47.219 -50.312 1 84.12 321 ASP B CA 1
ATOM 8357 C C . ASP B 1 321 ? 11.703 -45.969 -49.688 1 84.12 321 ASP B C 1
ATOM 8359 O O . ASP B 1 321 ? 12.273 -45.438 -48.719 1 84.12 321 ASP B O 1
ATOM 8363 N N . LYS B 1 322 ? 10.609 -45.594 -50.188 1 83 322 LYS B N 1
ATOM 8364 C CA . LYS B 1 322 ? 9.922 -44.406 -49.656 1 83 322 LYS B CA 1
ATOM 8365 C C . LYS B 1 322 ? 9.469 -44.656 -48.219 1 83 322 LYS B C 1
ATOM 8367 O O . LYS B 1 322 ? 9.469 -43.75 -47.406 1 83 322 LYS B O 1
ATOM 8372 N N . LEU B 1 323 ? 9.109 -45.844 -47.969 1 87.5 323 LEU B N 1
ATOM 8373 C CA . LEU B 1 323 ? 8.617 -46.25 -46.656 1 87.5 323 LEU B CA 1
ATOM 8374 C C . LEU B 1 323 ? 9.766 -46.469 -45.688 1 87.5 323 LEU B C 1
ATOM 8376 O O . LEU B 1 323 ? 9.547 -46.594 -44.469 1 87.5 323 LEU B O 1
ATOM 8380 N N . GLN B 1 324 ? 10.969 -46.406 -46.188 1 76.94 324 GLN B N 1
ATOM 8381 C CA . GLN B 1 324 ? 12.156 -46.688 -45.375 1 76.94 324 GLN B CA 1
ATOM 8382 C C . GLN B 1 324 ? 12.008 -47.969 -44.562 1 76.94 324 GLN B C 1
ATOM 8384 O O . GLN B 1 324 ? 12.273 -48 -43.344 1 76.94 324 GLN B O 1
ATOM 8389 N N . HIS B 1 325 ? 11.453 -48.875 -45.25 1 75.81 325 HIS B N 1
ATOM 8390 C CA . HIS B 1 325 ? 11.227 -50.188 -44.594 1 75.81 325 HIS B CA 1
ATOM 8391 C C . HIS B 1 325 ? 12.547 -50.844 -44.25 1 75.81 325 HIS B C 1
ATOM 8393 O O . HIS B 1 325 ? 13.453 -50.938 -45.094 1 75.81 325 HIS B O 1
ATOM 8399 N N . GLN B 1 326 ? 12.766 -51 -43 1 75 326 GLN B N 1
ATOM 8400 C CA . GLN B 1 326 ? 13.945 -51.719 -42.531 1 75 326 GLN B CA 1
ATOM 8401 C C . GLN B 1 326 ? 13.555 -52.906 -41.625 1 75 326 GLN B C 1
ATOM 8403 O O . GLN B 1 326 ? 12.664 -52.781 -40.781 1 75 326 GLN B O 1
ATOM 8408 N N . SER B 1 327 ? 14.047 -54 -42 1 76.75 327 SER B N 1
ATOM 8409 C CA . SER B 1 327 ? 13.859 -55.156 -41.125 1 76.75 327 SER B CA 1
ATOM 8410 C C . SER B 1 327 ? 14.891 -55.188 -40 1 76.75 327 SER B C 1
ATOM 8412 O O . SER B 1 327 ? 16 -55.688 -40.188 1 76.75 327 SER B O 1
ATOM 8414 N N . ALA B 1 328 ? 14.633 -54.531 -39 1 82.06 328 ALA B N 1
ATOM 8415 C CA . ALA B 1 328 ? 15.5 -54.469 -37.812 1 82.06 328 ALA B CA 1
ATOM 8416 C C . ALA B 1 328 ? 14.688 -54.562 -36.531 1 82.06 328 ALA B C 1
ATOM 8418 O O . ALA B 1 328 ? 13.539 -54.125 -36.469 1 82.06 328 ALA B O 1
ATOM 8419 N N . GLU B 1 329 ? 15.266 -55.219 -35.562 1 82.94 329 GLU B N 1
ATOM 8420 C CA . GLU B 1 329 ? 14.617 -55.344 -34.281 1 82.94 329 GLU B CA 1
ATOM 8421 C C . GLU B 1 329 ? 14.844 -54.062 -33.438 1 82.94 329 GLU B C 1
ATOM 8423 O O . GLU B 1 329 ? 15.523 -54.094 -32.406 1 82.94 329 GLU B O 1
ATOM 8428 N N . ASP B 1 330 ? 14.266 -53.031 -33.906 1 83.94 330 ASP B N 1
ATOM 8429 C CA . ASP B 1 330 ? 14.469 -51.75 -33.25 1 83.94 330 ASP B CA 1
ATOM 8430 C C . ASP B 1 330 ? 13.172 -51.219 -32.656 1 83.94 330 ASP B C 1
ATOM 8432 O O . ASP B 1 330 ? 13.094 -50.062 -32.25 1 83.94 330 ASP B O 1
ATOM 8436 N N . GLY B 1 331 ? 12.18 -52.031 -32.625 1 89.38 331 GLY B N 1
ATOM 8437 C CA . GLY B 1 331 ? 10.914 -51.688 -32 1 89.38 331 GLY B CA 1
ATOM 8438 C C . GLY B 1 331 ? 10 -50.906 -32.938 1 89.38 331 GLY B C 1
ATOM 8439 O O . GLY B 1 331 ? 8.852 -50.625 -32.594 1 89.38 331 GLY B O 1
ATOM 8440 N N . GLU B 1 332 ? 10.445 -50.562 -34.125 1 91.81 332 GLU B N 1
ATOM 8441 C CA . GLU B 1 332 ? 9.625 -49.875 -35.125 1 91.81 332 GLU B CA 1
ATOM 8442 C C . GLU B 1 332 ? 9.094 -50.812 -36.188 1 91.81 332 GLU B C 1
ATOM 8444 O O . GLU B 1 332 ? 9.812 -51.719 -36.625 1 91.81 332 GLU B O 1
ATOM 8449 N N . PHE B 1 333 ? 7.879 -50.719 -36.531 1 94.19 333 PHE B N 1
ATOM 8450 C CA . PHE B 1 333 ? 7.27 -51.625 -37.5 1 94.19 333 PHE B CA 1
ATOM 8451 C C . PHE B 1 333 ? 6.113 -50.938 -38.219 1 94.19 333 PHE B C 1
ATOM 8453 O O . PHE B 1 333 ? 5.562 -49.938 -37.719 1 94.19 333 PHE B O 1
ATOM 8460 N N . TRP B 1 334 ? 5.789 -51.406 -39.344 1 95.12 334 TRP B N 1
ATOM 8461 C CA . TRP B 1 334 ? 4.609 -51 -40.094 1 95.12 334 TRP B CA 1
ATOM 8462 C C . TRP B 1 334 ? 3.451 -51.938 -39.875 1 95.12 334 TRP B C 1
ATOM 8464 O O . TRP B 1 334 ? 3.664 -53.125 -39.562 1 95.12 334 TRP B O 1
ATOM 8474 N N . MET B 1 335 ? 2.301 -51.531 -39.938 1 95.75 335 MET B N 1
ATOM 8475 C CA . MET B 1 335 ? 1.086 -52.344 -39.969 1 95.75 335 MET B CA 1
ATOM 8476 C C . MET B 1 335 ? 0.012 -51.656 -40.812 1 95.75 335 MET B C 1
ATOM 8478 O O . MET B 1 335 ? 0.124 -50.469 -41.125 1 95.75 335 MET B O 1
ATOM 8482 N N . SER B 1 336 ? -0.954 -52.438 -41.219 1 95.19 336 SER B N 1
ATOM 8483 C CA . SER B 1 336 ? -2.045 -51.844 -42 1 95.19 336 SER B CA 1
ATOM 8484 C C . SER B 1 336 ? -2.906 -50.938 -41.094 1 95.19 336 SER B C 1
ATOM 8486 O O . SER B 1 336 ? -3.025 -51.188 -39.906 1 95.19 336 SER B O 1
ATOM 8488 N N . PHE B 1 337 ? -3.484 -49.938 -41.688 1 95.81 337 PHE B N 1
ATOM 8489 C CA . PHE B 1 337 ? -4.375 -49.062 -40.938 1 95.81 337 PHE B CA 1
ATOM 8490 C C . PHE B 1 337 ? -5.535 -49.844 -40.344 1 95.81 337 PHE B C 1
ATOM 8492 O O . PHE B 1 337 ? -5.977 -49.562 -39.219 1 95.81 337 PHE B O 1
ATOM 8499 N N . GLU B 1 338 ? -6 -50.844 -41 1 93.94 338 GLU B N 1
ATOM 8500 C CA . GLU B 1 338 ? -7.086 -51.656 -40.5 1 93.94 338 GLU B CA 1
ATOM 8501 C C . GLU B 1 338 ? -6.645 -52.438 -39.25 1 93.94 338 GLU B C 1
ATOM 8503 O O . GLU B 1 338 ? -7.398 -52.562 -38.281 1 93.94 338 GLU B O 1
ATOM 8508 N N . ASP B 1 339 ? -5.48 -52.969 -39.344 1 95.56 339 ASP B N 1
ATOM 8509 C CA . ASP B 1 339 ? -4.945 -53.656 -38.188 1 95.56 339 ASP B CA 1
ATOM 8510 C C . ASP B 1 339 ? -4.719 -52.719 -37.031 1 95.56 339 ASP B C 1
ATOM 8512 O O . ASP B 1 339 ? -4.91 -53.094 -35.844 1 95.56 339 ASP B O 1
ATOM 8516 N N . PHE B 1 340 ? -4.258 -51.562 -37.344 1 96.12 340 PHE B N 1
ATOM 8517 C CA . PHE B 1 340 ? -4.062 -50.531 -36.344 1 96.12 340 PHE B CA 1
ATOM 8518 C C . PHE B 1 340 ? -5.367 -50.25 -35.594 1 96.12 340 PHE B C 1
ATOM 8520 O O . PHE B 1 340 ? -5.402 -50.25 -34.375 1 96.12 340 PHE B O 1
ATOM 8527 N N . LYS B 1 341 ? -6.406 -50 -36.25 1 94.88 341 LYS B N 1
ATOM 8528 C CA . LYS B 1 341 ? -7.715 -49.688 -35.688 1 94.88 341 LYS B CA 1
ATOM 8529 C C . LYS B 1 341 ? -8.219 -50.844 -34.812 1 94.88 341 LYS B C 1
ATOM 8531 O O . LYS B 1 341 ? -8.867 -50.625 -33.781 1 94.88 341 LYS B O 1
ATOM 8536 N N . LYS B 1 342 ? -7.859 -52 -35.219 1 93.75 342 LYS B N 1
ATOM 8537 C CA . LYS B 1 342 ? -8.367 -53.219 -34.531 1 93.75 342 LYS B CA 1
ATOM 8538 C C . LYS B 1 342 ? -7.609 -53.469 -33.25 1 93.75 342 LYS B C 1
ATOM 8540 O O . LYS B 1 342 ? -8.188 -53.969 -32.25 1 93.75 342 LYS B O 1
ATOM 8545 N N . ASN B 1 343 ? -6.352 -53.188 -33.25 1 94.12 343 ASN B N 1
ATOM 8546 C CA . ASN B 1 343 ? -5.516 -53.656 -32.156 1 94.12 343 ASN B CA 1
ATOM 8547 C C . ASN B 1 343 ? -5.305 -52.562 -31.109 1 94.12 343 ASN B C 1
ATOM 8549 O O . ASN B 1 343 ? -5.023 -52.875 -29.938 1 94.12 343 ASN B O 1
ATOM 8553 N N . TYR B 1 344 ? -5.32 -51.344 -31.516 1 95.38 344 TYR B N 1
ATOM 8554 C CA . TYR B 1 344 ? -5.07 -50.281 -30.562 1 95.38 344 TYR B CA 1
ATOM 8555 C C . TYR B 1 344 ? -6.379 -49.688 -30.031 1 95.38 344 TYR B C 1
ATOM 8557 O O . TYR B 1 344 ? -7.391 -49.719 -30.734 1 95.38 344 TYR B O 1
ATOM 8565 N N . THR B 1 345 ? -6.324 -49.188 -28.797 1 93.56 345 THR B N 1
ATOM 8566 C CA . THR B 1 345 ? -7.523 -48.688 -28.125 1 93.56 345 THR B CA 1
ATOM 8567 C C . THR B 1 345 ? -7.742 -47.219 -28.391 1 93.56 345 THR B C 1
ATOM 8569 O O . THR B 1 345 ? -8.883 -46.75 -28.531 1 93.56 345 THR B O 1
ATOM 8572 N N . LYS B 1 346 ? -6.695 -46.438 -28.406 1 92.88 346 LYS B N 1
ATOM 8573 C CA . LYS B 1 346 ? -6.863 -45 -28.594 1 92.88 346 LYS B CA 1
ATOM 8574 C C . LYS B 1 346 ? -5.637 -44.406 -29.266 1 92.88 346 LYS B C 1
ATOM 8576 O O . LYS B 1 346 ? -4.543 -44.969 -29.203 1 92.88 346 LYS B O 1
ATOM 8581 N N . ILE B 1 347 ? -5.863 -43.312 -29.906 1 94.31 347 ILE B N 1
ATOM 8582 C CA . ILE B 1 347 ? -4.797 -42.5 -30.484 1 94.31 347 ILE B CA 1
ATOM 8583 C C . ILE B 1 347 ? -4.879 -41.062 -29.938 1 94.31 347 ILE B C 1
ATOM 8585 O O . ILE B 1 347 ? -5.973 -40.562 -29.703 1 94.31 347 ILE B O 1
ATOM 8589 N N . GLU B 1 348 ? -3.74 -40.562 -29.609 1 93.06 348 GLU B N 1
ATOM 8590 C CA . GLU B 1 348 ? -3.6 -39.188 -29.109 1 93.06 348 GLU B CA 1
ATOM 8591 C C . GLU B 1 348 ? -2.854 -38.312 -30.109 1 93.06 348 GLU B C 1
ATOM 8593 O O . GLU B 1 348 ? -1.765 -38.656 -30.562 1 93.06 348 GLU B O 1
ATOM 8598 N N . ILE B 1 349 ? -3.443 -37.219 -30.422 1 91.5 349 ILE B N 1
ATOM 8599 C CA . ILE B 1 349 ? -2.836 -36.281 -31.359 1 91.5 349 ILE B CA 1
ATOM 8600 C C . ILE B 1 349 ? -2.625 -34.938 -30.688 1 91.5 349 ILE B C 1
ATOM 8602 O O . ILE B 1 349 ? -3.59 -34.25 -30.328 1 91.5 349 ILE B O 1
ATOM 8606 N N . CYS B 1 350 ? -1.423 -34.562 -30.5 1 90.88 350 CYS B N 1
ATOM 8607 C CA . CYS B 1 350 ? -1.083 -33.281 -29.891 1 90.88 350 CYS B CA 1
ATOM 8608 C C . CYS B 1 350 ? -0.797 -32.219 -30.953 1 90.88 350 CYS B C 1
ATOM 8610 O O . CYS B 1 350 ? 0.247 -32.25 -31.594 1 90.88 350 CYS B O 1
ATOM 8612 N N . ASN B 1 351 ? -1.737 -31.328 -31.047 1 84.69 351 ASN B N 1
ATOM 8613 C CA . ASN B 1 351 ? -1.582 -30.234 -32 1 84.69 351 ASN B CA 1
ATOM 8614 C C . ASN B 1 351 ? -0.736 -29.109 -31.438 1 84.69 351 ASN B C 1
ATOM 8616 O O . ASN B 1 351 ? -0.857 -28.766 -30.25 1 84.69 351 ASN B O 1
ATOM 8620 N N . LEU B 1 352 ? 0.055 -28.531 -32.281 1 79.75 352 LEU B N 1
ATOM 8621 C CA . LEU B 1 352 ? 1.044 -27.562 -31.828 1 79.75 352 LEU B CA 1
ATOM 8622 C C . LEU B 1 352 ? 0.481 -26.141 -31.891 1 79.75 352 LEU B C 1
ATOM 8624 O O . LEU B 1 352 ? -0.425 -25.875 -32.688 1 79.75 352 LEU B O 1
ATOM 8628 N N . THR B 1 353 ? 0.969 -25.297 -30.984 1 70.44 353 THR B N 1
ATOM 8629 C CA . THR B 1 353 ? 0.635 -23.891 -30.969 1 70.44 353 THR B CA 1
ATOM 8630 C C . THR B 1 353 ? 1.595 -23.094 -31.844 1 70.44 353 THR B C 1
ATOM 8632 O O . THR B 1 353 ? 2.646 -23.594 -32.25 1 70.44 353 THR B O 1
ATOM 8635 N N . PRO B 1 354 ? 1.131 -21.859 -32.188 1 56.88 354 PRO B N 1
ATOM 8636 C CA . PRO B 1 354 ? 2.018 -21.031 -33 1 56.88 354 PRO B CA 1
ATOM 8637 C C . PRO B 1 354 ? 3.404 -20.859 -32.375 1 56.88 354 PRO B C 1
ATOM 8639 O O . PRO B 1 354 ? 4.398 -20.766 -33.094 1 56.88 354 PRO B O 1
ATOM 8642 N N . ASP B 1 355 ? 3.441 -20.75 -31.109 1 56.19 355 ASP B N 1
ATOM 8643 C CA . ASP B 1 355 ? 4.734 -20.562 -30.469 1 56.19 355 ASP B CA 1
ATOM 8644 C C . ASP B 1 355 ? 5.629 -21.781 -30.672 1 56.19 355 ASP B C 1
ATOM 8646 O O . ASP B 1 355 ? 6.855 -21.672 -30.625 1 56.19 355 ASP B O 1
ATOM 8650 N N . ALA B 1 356 ? 5.039 -22.875 -30.844 1 53.5 356 ALA B N 1
ATOM 8651 C CA . ALA B 1 356 ? 5.82 -24.094 -30.953 1 53.5 356 ALA B CA 1
ATOM 8652 C C . ALA B 1 356 ? 6.391 -24.25 -32.375 1 53.5 356 ALA B C 1
ATOM 8654 O O . ALA B 1 356 ? 7.367 -24.969 -32.562 1 53.5 356 ALA B O 1
ATOM 8655 N N . LEU B 1 357 ? 5.715 -23.516 -33.406 1 53.44 357 LEU B N 1
ATOM 8656 C CA . LEU B 1 357 ? 6.188 -23.719 -34.75 1 53.44 357 LEU B CA 1
ATOM 8657 C C . LEU B 1 357 ? 6.535 -22.406 -35.438 1 53.44 357 LEU B C 1
ATOM 8659 O O . LEU B 1 357 ? 5.762 -21.438 -35.375 1 53.44 357 LEU B O 1
ATOM 8663 N N . GLU B 1 358 ? 7.785 -22.047 -35.594 1 49.81 358 GLU B N 1
ATOM 8664 C CA . GLU B 1 358 ? 8.18 -20.859 -36.344 1 49.81 358 GLU B CA 1
ATOM 8665 C C . GLU B 1 358 ? 7.82 -20.984 -37.812 1 49.81 358 GLU B C 1
ATOM 8667 O O . GLU B 1 358 ? 7.977 -20.016 -38.594 1 49.81 358 GLU B O 1
ATOM 8672 N N . ASP B 1 359 ? 7.48 -22.062 -38.25 1 49.62 359 ASP B N 1
ATOM 8673 C CA . ASP B 1 359 ? 7.363 -22.156 -39.719 1 49.62 359 ASP B CA 1
ATOM 8674 C C . ASP B 1 359 ? 6.008 -21.641 -40.188 1 49.62 359 ASP B C 1
ATOM 8676 O O . ASP B 1 359 ? 4.965 -22.047 -39.688 1 49.62 359 ASP B O 1
ATOM 8680 N N . ASP B 1 360 ? 5.973 -20.594 -40.969 1 49.62 360 ASP B N 1
ATOM 8681 C CA . ASP B 1 360 ? 4.875 -19.844 -41.594 1 49.62 360 ASP B CA 1
ATOM 8682 C C . ASP B 1 360 ? 3.922 -20.781 -42.344 1 49.62 360 ASP B C 1
ATOM 8684 O O . ASP B 1 360 ? 2.82 -20.375 -42.719 1 49.62 360 ASP B O 1
ATOM 8688 N N . LYS B 1 361 ? 4.277 -22 -42.75 1 52.06 361 LYS B N 1
ATOM 8689 C CA . LYS B 1 361 ? 3.473 -22.766 -43.688 1 52.06 361 LYS B CA 1
ATOM 8690 C C . LYS B 1 361 ? 2.438 -23.625 -42.969 1 52.06 361 LYS B C 1
ATOM 8692 O O . LYS B 1 361 ? 1.556 -24.203 -43.625 1 52.06 361 LYS B O 1
ATOM 8697 N N . ILE B 1 362 ? 2.594 -23.781 -41.75 1 53.03 362 ILE B N 1
ATOM 8698 C CA . ILE B 1 362 ? 1.714 -24.719 -41.062 1 53.03 362 ILE B CA 1
ATOM 8699 C C . ILE B 1 362 ? 0.612 -23.953 -40.344 1 53.03 362 ILE B C 1
ATOM 8701 O O . ILE B 1 362 ? 0.867 -22.922 -39.719 1 53.03 362 ILE B O 1
ATOM 8705 N N . HIS B 1 363 ? -0.678 -24.312 -40.625 1 58.47 363 HIS B N 1
ATOM 8706 C CA . HIS B 1 363 ? -1.846 -23.75 -39.938 1 58.47 363 HIS B CA 1
ATOM 8707 C C . HIS B 1 363 ? -1.695 -23.797 -38.438 1 58.47 363 HIS B C 1
ATOM 8709 O O . HIS B 1 363 ? -1.379 -24.844 -37.875 1 58.47 363 HIS B O 1
ATOM 8715 N N . LYS B 1 364 ? -1.586 -22.562 -37.906 1 61.75 364 LYS B N 1
ATOM 8716 C CA . LYS B 1 364 ? -1.375 -22.469 -36.438 1 61.75 364 LYS B CA 1
ATOM 8717 C C . LYS B 1 364 ? -2.654 -22.047 -35.75 1 61.75 364 LYS B C 1
ATOM 8719 O O . LYS B 1 364 ? -3.447 -21.266 -36.281 1 61.75 364 LYS B O 1
ATOM 8724 N N . TRP B 1 365 ? -2.953 -22.766 -34.594 1 71.62 365 TRP B N 1
ATOM 8725 C CA . TRP B 1 365 ? -4.074 -22.438 -33.719 1 71.62 365 TRP B CA 1
ATOM 8726 C C . TRP B 1 365 ? -3.781 -21.156 -32.938 1 71.62 365 TRP B C 1
ATOM 8728 O O . TRP B 1 365 ? -2.639 -20.922 -32.531 1 71.62 365 TRP B O 1
ATOM 8738 N N . THR B 1 366 ? -4.781 -20.297 -32.875 1 76.25 366 THR B N 1
ATOM 8739 C CA . THR B 1 366 ? -4.727 -19.219 -31.906 1 76.25 366 THR B CA 1
ATOM 8740 C C . THR B 1 366 ? -5.129 -19.703 -30.516 1 76.25 366 THR B C 1
ATOM 8742 O O . THR B 1 366 ? -6.102 -20.438 -30.375 1 76.25 366 THR B O 1
ATOM 8745 N N . VAL B 1 367 ? -4.289 -19.391 -29.562 1 84 367 VAL B N 1
ATOM 8746 C CA . VAL B 1 367 ? -4.555 -19.938 -28.234 1 84 367 VAL B CA 1
ATOM 8747 C C . VAL B 1 367 ? -4.742 -18.781 -27.234 1 84 367 VAL B C 1
ATOM 8749 O O . VAL B 1 367 ? -4.027 -17.781 -27.281 1 84 367 VAL B O 1
ATOM 8752 N N . SER B 1 368 ? -5.801 -18.859 -26.438 1 87.25 368 SER B N 1
ATOM 8753 C CA . SER B 1 368 ? -6.004 -18.016 -25.25 1 87.25 368 SER B CA 1
ATOM 8754 C C . SER B 1 368 ? -5.82 -18.812 -23.969 1 87.25 368 SER B C 1
ATOM 8756 O O . SER B 1 368 ? -6.395 -19.891 -23.812 1 87.25 368 SER B O 1
ATOM 8758 N N . VAL B 1 369 ? -4.945 -18.344 -23.172 1 89 369 VAL B N 1
ATOM 8759 C CA . VAL B 1 369 ? -4.641 -19.047 -21.938 1 89 369 VAL B CA 1
ATOM 8760 C C . VAL B 1 369 ? -5.102 -18.219 -20.734 1 89 369 VAL B C 1
ATOM 8762 O O . VAL B 1 369 ? -4.742 -17.047 -20.609 1 89 369 VAL B O 1
ATOM 8765 N N . ASN B 1 370 ? -5.938 -18.781 -19.875 1 91.38 370 ASN B N 1
ATOM 8766 C CA . ASN B 1 370 ? -6.414 -18.125 -18.656 1 91.38 370 ASN B CA 1
ATOM 8767 C C . ASN B 1 370 ? -6.113 -18.953 -17.422 1 91.38 370 ASN B C 1
ATOM 8769 O O . ASN B 1 370 ? -6.449 -20.141 -17.359 1 91.38 370 ASN B O 1
ATOM 8773 N N . GLU B 1 371 ? -5.484 -18.312 -16.5 1 90.81 371 GLU B N 1
ATOM 8774 C CA . GLU B 1 371 ? -5.234 -18.984 -15.227 1 90.81 371 GLU B CA 1
ATOM 8775 C C . GLU B 1 371 ? -6.316 -18.641 -14.203 1 90.81 371 GLU B C 1
ATOM 8777 O O . GLU B 1 371 ? -6.781 -17.5 -14.141 1 90.81 371 GLU B O 1
ATOM 8782 N N . GLY B 1 372 ? -6.754 -19.656 -13.477 1 91.81 372 GLY B N 1
ATOM 8783 C CA . GLY B 1 372 ? -7.77 -19.438 -12.461 1 91.81 372 GLY B CA 1
ATOM 8784 C C . GLY B 1 372 ? -7.602 -20.328 -11.242 1 91.81 372 GLY B C 1
ATOM 8785 O O . GLY B 1 372 ? -6.652 -21.094 -11.156 1 91.81 372 GLY B O 1
ATOM 8786 N N . ARG B 1 373 ? -8.477 -20.109 -10.273 1 93.38 373 ARG B N 1
ATOM 8787 C CA . ARG B 1 373 ? -8.438 -20.859 -9.023 1 93.38 373 ARG B CA 1
ATOM 8788 C C . ARG B 1 373 ? -9.844 -21.125 -8.5 1 93.38 373 ARG B C 1
ATOM 8790 O O . ARG B 1 373 ? -10.758 -20.328 -8.719 1 93.38 373 ARG B O 1
ATOM 8797 N N . TRP B 1 374 ? -10.023 -22.297 -7.945 1 95.25 374 TRP B N 1
ATOM 8798 C CA . TRP B 1 374 ? -11.211 -22.609 -7.152 1 95.25 374 TRP B CA 1
ATOM 8799 C C . TRP B 1 374 ? -10.93 -22.453 -5.664 1 95.25 374 TRP B C 1
ATOM 8801 O O . TRP B 1 374 ? -10.055 -23.141 -5.117 1 95.25 374 TRP B O 1
ATOM 8811 N N . VAL B 1 375 ? -11.688 -21.578 -5.035 1 95.19 375 VAL B N 1
ATOM 8812 C CA . VAL B 1 375 ? -11.508 -21.312 -3.613 1 95.19 375 VAL B CA 1
ATOM 8813 C C . VAL B 1 375 ? -12.766 -21.719 -2.848 1 95.19 375 VAL B C 1
ATOM 8815 O O . VAL B 1 375 ? -13.875 -21.297 -3.193 1 95.19 375 VAL B O 1
ATOM 8818 N N . ARG B 1 376 ? -12.539 -22.484 -1.834 1 94.62 376 ARG B N 1
ATOM 8819 C CA . ARG B 1 376 ? -13.648 -22.953 -1.002 1 94.62 376 ARG B CA 1
ATOM 8820 C C . ARG B 1 376 ? -14.43 -21.781 -0.423 1 94.62 376 ARG B C 1
ATOM 8822 O O . ARG B 1 376 ? -13.844 -20.859 0.144 1 94.62 376 ARG B O 1
ATOM 8829 N N . GLY B 1 377 ? -15.75 -21.766 -0.625 1 95.5 377 GLY B N 1
ATOM 8830 C CA . GLY B 1 377 ? -16.625 -20.734 -0.07 1 95.5 377 GLY B CA 1
ATOM 8831 C C . GLY B 1 377 ? -16.75 -19.516 -0.959 1 95.5 377 GLY B C 1
ATOM 8832 O O . GLY B 1 377 ? -17.438 -18.562 -0.608 1 95.5 377 GLY B O 1
ATOM 8833 N N . CYS B 1 378 ? -16.094 -19.578 -2.07 1 96.62 378 CYS B N 1
ATOM 8834 C CA . CYS B 1 378 ? -16.094 -18.406 -2.939 1 96.62 378 CYS B CA 1
ATOM 8835 C C . CYS B 1 378 ? -16.297 -18.812 -4.398 1 96.62 378 CYS B C 1
ATOM 8837 O O . CYS B 1 378 ? -17.391 -18.703 -4.93 1 96.62 378 CYS B O 1
ATOM 8839 N N . SER B 1 379 ? -15.312 -19.469 -5.043 1 96.31 379 SER B N 1
ATOM 8840 C CA . SER B 1 379 ? -15.336 -19.734 -6.477 1 96.31 379 SER B CA 1
ATOM 8841 C C . SER B 1 379 ? -15.32 -21.234 -6.758 1 96.31 379 SER B C 1
ATOM 8843 O O . SER B 1 379 ? -15.133 -21.656 -7.902 1 96.31 379 SER B O 1
ATOM 8845 N N . ALA B 1 380 ? -15.344 -22.031 -5.727 1 97.38 380 ALA B N 1
ATOM 8846 C CA . ALA B 1 380 ? -15.438 -23.484 -5.871 1 97.38 380 ALA B CA 1
ATOM 8847 C C . ALA B 1 380 ? -16.891 -23.953 -5.789 1 97.38 380 ALA B C 1
ATOM 8849 O O . ALA B 1 380 ? -17.266 -24.688 -4.875 1 97.38 380 ALA B O 1
ATOM 8850 N N . GLY B 1 381 ? -17.672 -23.641 -6.785 1 97.5 381 GLY B N 1
ATOM 8851 C CA . GLY B 1 381 ? -19.109 -23.812 -6.723 1 97.5 381 GLY B CA 1
ATOM 8852 C C . GLY B 1 381 ? -19.562 -25.188 -7.172 1 97.5 381 GLY B C 1
ATOM 8853 O O . GLY B 1 381 ? -20.719 -25.562 -6.977 1 97.5 381 GLY B O 1
ATOM 8854 N N . GLY B 1 382 ? -18.719 -25.938 -7.82 1 97.62 382 GLY B N 1
ATOM 8855 C CA . GLY B 1 382 ? -19.109 -27.25 -8.305 1 97.62 382 GLY B CA 1
ATOM 8856 C C . GLY B 1 382 ? -19.828 -27.203 -9.633 1 97.62 382 GLY B C 1
ATOM 8857 O O . GLY B 1 382 ? -19.984 -26.141 -10.227 1 97.62 382 GLY B O 1
ATOM 8858 N N . CYS B 1 383 ? -20.266 -28.375 -10.086 1 97.19 383 CYS B N 1
ATOM 8859 C CA . CYS B 1 383 ? -20.906 -28.469 -11.391 1 97.19 383 CYS B CA 1
ATOM 8860 C C . CYS B 1 383 ? -22.359 -28 -11.312 1 97.19 383 CYS B C 1
ATOM 8862 O O . CYS B 1 383 ? -22.797 -27.516 -10.281 1 97.19 383 CYS B O 1
ATOM 8864 N N . ARG B 1 384 ? -23.047 -28.156 -12.414 1 95.81 384 ARG B N 1
ATOM 8865 C CA . ARG B 1 384 ? -24.375 -27.594 -12.586 1 95.81 384 ARG B CA 1
ATOM 8866 C C . ARG B 1 384 ? -25.375 -28.25 -11.648 1 95.81 384 ARG B C 1
ATOM 8868 O O . ARG B 1 384 ? -26.438 -27.688 -11.359 1 95.81 384 ARG B O 1
ATOM 8875 N N . ASN B 1 385 ? -25.078 -29.438 -11.125 1 95.44 385 ASN B N 1
ATOM 8876 C CA . ASN B 1 385 ? -25.953 -30.141 -10.195 1 95.44 385 ASN B CA 1
ATOM 8877 C C . ASN B 1 385 ? -26.078 -29.391 -8.867 1 95.44 385 ASN B C 1
ATOM 8879 O O . ASN B 1 385 ? -26.938 -29.719 -8.055 1 95.44 385 ASN B O 1
ATOM 8883 N N . HIS B 1 386 ? -25.297 -28.422 -8.672 1 97.06 386 HIS B N 1
ATOM 8884 C CA . HIS B 1 386 ? -25.312 -27.594 -7.469 1 97.06 386 HIS B CA 1
ATOM 8885 C C . HIS B 1 386 ? -25.672 -26.156 -7.789 1 97.06 386 HIS B C 1
ATOM 8887 O O . HIS B 1 386 ? -24.828 -25.266 -7.68 1 97.06 386 HIS B O 1
ATOM 8893 N N . PRO B 1 387 ? -26.875 -25.906 -8.016 1 95.56 387 PRO B N 1
ATOM 8894 C CA . PRO B 1 387 ? -27.312 -24.594 -8.516 1 95.56 387 PRO B CA 1
ATOM 8895 C C . PRO B 1 387 ? -27.047 -23.469 -7.523 1 95.56 387 PRO B C 1
ATOM 8897 O O . PRO B 1 387 ? -26.875 -22.312 -7.922 1 95.56 387 PRO B O 1
ATOM 8900 N N . ASP B 1 388 ? -26.969 -23.781 -6.27 1 95.31 388 ASP B N 1
ATOM 8901 C CA . ASP B 1 388 ? -26.797 -22.75 -5.242 1 95.31 388 ASP B CA 1
ATOM 8902 C C . ASP B 1 388 ? -25.406 -22.156 -5.285 1 95.31 388 ASP B C 1
ATOM 8904 O O . ASP B 1 388 ? -25.188 -21.031 -4.836 1 95.31 388 ASP B O 1
ATOM 8908 N N . THR B 1 389 ? -24.438 -22.953 -5.785 1 97.5 389 THR B N 1
ATOM 8909 C CA . THR B 1 389 ? -23.062 -22.469 -5.754 1 97.5 389 THR B CA 1
ATOM 8910 C C . THR B 1 389 ? -22.469 -22.453 -7.156 1 97.5 389 THR B C 1
ATOM 8912 O O . THR B 1 389 ? -21.438 -21.812 -7.391 1 97.5 389 THR B O 1
ATOM 8915 N N . PHE B 1 390 ? -23.078 -23.062 -8.148 1 97.88 390 PHE B N 1
ATOM 8916 C CA . PHE B 1 390 ? -22.531 -23.203 -9.492 1 97.88 390 PHE B CA 1
ATOM 8917 C C . PHE B 1 390 ? -22.203 -21.844 -10.094 1 97.88 390 PHE B C 1
ATOM 8919 O O . PHE B 1 390 ? -21.156 -21.688 -10.742 1 97.88 390 PHE B O 1
ATOM 8926 N N . TRP B 1 391 ? -23.016 -20.859 -9.836 1 97.06 391 TRP B N 1
ATOM 8927 C CA . TRP B 1 391 ? -22.891 -19.531 -10.453 1 97.06 391 TRP B CA 1
ATOM 8928 C C . TRP B 1 391 ? -21.656 -18.812 -9.922 1 97.06 391 TRP B C 1
ATOM 8930 O O . TRP B 1 391 ? -21.203 -17.828 -10.516 1 97.06 391 TRP B O 1
ATOM 8940 N N . THR B 1 392 ? -21.062 -19.25 -8.789 1 97.06 392 THR B N 1
ATOM 8941 C CA . THR B 1 392 ? -19.938 -18.562 -8.164 1 97.06 392 THR B CA 1
ATOM 8942 C C . THR B 1 392 ? -18.609 -18.969 -8.805 1 97.06 392 THR B C 1
ATOM 8944 O O . THR B 1 392 ? -17.578 -18.359 -8.555 1 97.06 392 THR B O 1
ATOM 8947 N N . ASN B 1 393 ? -18.641 -20.016 -9.641 1 97.44 393 ASN B N 1
ATOM 8948 C CA . ASN B 1 393 ? -17.422 -20.438 -10.328 1 97.44 393 ASN B CA 1
ATOM 8949 C C . ASN B 1 393 ? -16.859 -19.312 -11.195 1 97.44 393 ASN B C 1
ATOM 8951 O O . ASN B 1 393 ? -17.594 -18.406 -11.602 1 97.44 393 ASN B O 1
ATOM 8955 N N . PRO B 1 394 ? -15.523 -19.359 -11.461 1 95.88 394 PRO B N 1
ATOM 8956 C CA . PRO B 1 394 ? -14.984 -18.391 -12.414 1 95.88 394 PRO B CA 1
ATOM 8957 C C . PRO B 1 394 ? -15.648 -18.484 -13.789 1 95.88 394 PRO B C 1
ATOM 8959 O O . PRO B 1 394 ? -16 -19.578 -14.242 1 95.88 394 PRO B O 1
ATOM 8962 N N . GLN B 1 395 ? -15.859 -17.359 -14.391 1 96.12 395 GLN B N 1
ATOM 8963 C CA . GLN B 1 395 ? -16.547 -17.25 -15.68 1 96.12 395 GLN B CA 1
ATOM 8964 C C . GLN B 1 395 ? -15.664 -16.594 -16.719 1 96.12 395 GLN B C 1
ATOM 8966 O O . GLN B 1 395 ? -15.062 -15.539 -16.469 1 96.12 395 GLN B O 1
ATOM 8971 N N . TYR B 1 396 ? -15.539 -17.203 -17.859 1 94.81 396 TYR B N 1
ATOM 8972 C CA . TYR B 1 396 ? -14.695 -16.672 -18.938 1 94.81 396 TYR B CA 1
ATOM 8973 C C . TYR B 1 396 ? -15.508 -16.406 -20.188 1 94.81 396 TYR B C 1
ATOM 8975 O O . TYR B 1 396 ? -16.172 -17.312 -20.719 1 94.81 396 TYR B O 1
ATOM 8983 N N . ARG B 1 397 ? -15.414 -15.188 -20.672 1 93.19 397 ARG B N 1
ATOM 8984 C CA . ARG B 1 397 ? -16.125 -14.812 -21.891 1 93.19 397 ARG B CA 1
ATOM 8985 C C . ARG B 1 397 ? -15.398 -15.305 -23.125 1 93.19 397 ARG B C 1
ATOM 8987 O O . ARG B 1 397 ? -14.164 -15.242 -23.188 1 93.19 397 ARG B O 1
ATOM 8994 N N . LEU B 1 398 ? -16.109 -15.867 -24.016 1 91.88 398 LEU B N 1
ATOM 8995 C CA . LEU B 1 398 ? -15.586 -16.328 -25.297 1 91.88 398 LEU B CA 1
ATOM 8996 C C . LEU B 1 398 ? -16.344 -15.664 -26.453 1 91.88 398 LEU B C 1
ATOM 8998 O O . LEU B 1 398 ? -17.578 -15.75 -26.516 1 91.88 398 LEU B O 1
ATOM 9002 N N . ARG B 1 399 ? -15.609 -14.961 -27.25 1 89.88 399 ARG B N 1
ATOM 9003 C CA . ARG B 1 399 ? -16.203 -14.336 -28.422 1 89.88 399 ARG B CA 1
ATOM 9004 C C . ARG B 1 399 ? -15.758 -15.047 -29.703 1 89.88 399 ARG B C 1
ATOM 9006 O O . ARG B 1 399 ? -14.562 -15.078 -30 1 89.88 399 ARG B O 1
ATOM 9013 N N . LEU B 1 400 ? -16.703 -15.578 -30.375 1 87.81 400 LEU B N 1
ATOM 9014 C CA . LEU B 1 400 ? -16.469 -16.203 -31.672 1 87.81 400 LEU B CA 1
ATOM 9015 C C . LEU B 1 400 ? -16.875 -15.281 -32.812 1 87.81 400 LEU B C 1
ATOM 9017 O O . LEU B 1 400 ? -18.062 -15.039 -33.031 1 87.81 400 LEU B O 1
ATOM 9021 N N . LEU B 1 401 ? -16 -14.758 -33.531 1 81.62 401 LEU B N 1
ATOM 9022 C CA . LEU B 1 401 ? -16.266 -13.68 -34.469 1 81.62 401 LEU B CA 1
ATOM 9023 C C . LEU B 1 401 ? -16.406 -14.227 -35.906 1 81.62 401 LEU B C 1
ATOM 9025 O O . LEU B 1 401 ? -17.25 -13.758 -36.656 1 81.62 401 LEU B O 1
ATOM 9029 N N . GLU B 1 402 ? -15.492 -15.156 -36.312 1 78 402 GLU B N 1
ATOM 9030 C CA . GLU B 1 402 ? -15.43 -15.547 -37.719 1 78 402 GLU B CA 1
ATOM 9031 C C . GLU B 1 402 ? -15.758 -17.031 -37.906 1 78 402 GLU B C 1
ATOM 9033 O O . GLU B 1 402 ? -15.266 -17.859 -37.156 1 78 402 GLU B O 1
ATOM 9038 N N . GLU B 1 403 ? -16.531 -17.281 -38.906 1 77.94 403 GLU B N 1
ATOM 9039 C CA . GLU B 1 403 ? -16.891 -18.656 -39.25 1 77.94 403 GLU B CA 1
ATOM 9040 C C . GLU B 1 403 ? -15.719 -19.391 -39.906 1 77.94 403 GLU B C 1
ATOM 9042 O O . GLU B 1 403 ? -14.828 -18.75 -40.469 1 77.94 403 GLU B O 1
ATOM 9047 N N . ASP B 1 404 ? -15.75 -20.688 -39.75 1 73.31 404 ASP B N 1
ATOM 9048 C CA . ASP B 1 404 ? -14.703 -21.516 -40.344 1 73.31 404 ASP B CA 1
ATOM 9049 C C . ASP B 1 404 ? -14.766 -21.438 -41.875 1 73.31 404 ASP B C 1
ATOM 9051 O O . ASP B 1 404 ? -15.836 -21.25 -42.438 1 73.31 404 ASP B O 1
ATOM 9055 N N . ASP B 1 405 ? -13.594 -21.359 -42.594 1 64.75 405 ASP B N 1
ATOM 9056 C CA . ASP B 1 405 ? -13.531 -21.297 -44.062 1 64.75 405 ASP B CA 1
ATOM 9057 C C . ASP B 1 405 ? -13.82 -22.672 -44.656 1 64.75 405 ASP B C 1
ATOM 9059 O O . ASP B 1 405 ? -13.617 -22.875 -45.875 1 64.75 405 ASP B O 1
ATOM 9063 N N . ASP B 1 406 ? -14.336 -23.562 -43.938 1 57.12 406 ASP B N 1
ATOM 9064 C CA . ASP B 1 406 ? -14.461 -24.859 -44.594 1 57.12 406 ASP B CA 1
ATOM 9065 C C . ASP B 1 406 ? -15.562 -24.844 -45.656 1 57.12 406 ASP B C 1
ATOM 9067 O O . ASP B 1 406 ? -16.75 -24.719 -45.312 1 57.12 406 ASP B O 1
ATOM 9071 N N . PRO B 1 407 ? -15.188 -24.812 -47 1 54.44 407 PRO B N 1
ATOM 9072 C CA . PRO B 1 407 ? -16.125 -24.781 -48.125 1 54.44 407 PRO B CA 1
ATOM 9073 C C . PRO B 1 407 ? -17.141 -25.922 -48.062 1 54.44 407 PRO B C 1
ATOM 9075 O O . PRO B 1 407 ? -18.188 -25.844 -48.719 1 54.44 407 PRO B O 1
ATOM 9078 N N . GLU B 1 408 ? -16.734 -27 -47.5 1 54.38 408 GLU B N 1
ATOM 9079 C CA . GLU B 1 408 ? -17.625 -28.156 -47.594 1 54.38 408 GLU B CA 1
ATOM 9080 C C . GLU B 1 408 ? -18.688 -28.109 -46.5 1 54.38 408 GLU B C 1
ATOM 9082 O O . GLU B 1 408 ? -19.594 -28.953 -46.469 1 54.38 408 GLU B O 1
ATOM 9087 N N . ASP B 1 409 ? -18.484 -27.219 -45.656 1 56.12 409 ASP B N 1
ATOM 9088 C CA . ASP B 1 409 ? -19.422 -27.203 -44.531 1 56.12 409 ASP B CA 1
ATOM 9089 C C . ASP B 1 409 ? -20.484 -26.125 -44.719 1 56.12 409 ASP B C 1
ATOM 9091 O O . ASP B 1 409 ? -20.172 -24.953 -44.906 1 56.12 409 ASP B O 1
ATOM 9095 N N . ASN B 1 410 ? -21.641 -26.484 -45.062 1 60.25 410 ASN B N 1
ATOM 9096 C CA . ASN B 1 410 ? -22.797 -25.641 -45.312 1 60.25 410 ASN B CA 1
ATOM 9097 C C . ASN B 1 410 ? -23.234 -24.906 -44.031 1 60.25 410 ASN B C 1
ATOM 9099 O O . ASN B 1 410 ? -24.078 -24.016 -44.094 1 60.25 410 ASN B O 1
ATOM 9103 N N . GLU B 1 411 ? -22.703 -25.25 -42.938 1 66.75 411 GLU B N 1
ATOM 9104 C CA . GLU B 1 411 ? -23.188 -24.594 -41.719 1 66.75 411 GLU B CA 1
ATOM 9105 C C . GLU B 1 411 ? -22.188 -23.562 -41.219 1 66.75 411 GLU B C 1
ATOM 9107 O O . GLU B 1 411 ? -20.984 -23.828 -41.156 1 66.75 411 GLU B O 1
ATOM 9112 N N . VAL B 1 412 ? -22.625 -22.359 -41.062 1 78.06 412 VAL B N 1
ATOM 9113 C CA . VAL B 1 412 ? -21.859 -21.266 -40.5 1 78.06 412 VAL B CA 1
ATOM 9114 C C . VAL B 1 412 ? -21.531 -21.547 -39.062 1 78.06 412 VAL B C 1
ATOM 9116 O O . VAL B 1 412 ? -22.391 -21.406 -38.188 1 78.06 412 VAL B O 1
ATOM 9119 N N . ALA B 1 413 ? -20.422 -22.109 -38.812 1 84.19 413 ALA B N 1
ATOM 9120 C CA . ALA B 1 413 ? -20.031 -22.438 -37.438 1 84.19 413 ALA B CA 1
ATOM 9121 C C . ALA B 1 413 ? -18.547 -22.156 -37.219 1 84.19 413 ALA B C 1
ATOM 9123 O O . ALA B 1 413 ? -17.781 -22 -38.156 1 84.19 413 ALA B O 1
ATOM 9124 N N . CYS B 1 414 ? -18.203 -21.812 -36 1 85.31 414 CYS B N 1
ATOM 9125 C CA . CYS B 1 414 ? -16.844 -21.641 -35.562 1 85.31 414 CYS B CA 1
ATOM 9126 C C . CYS B 1 414 ? -16.359 -22.875 -34.781 1 85.31 414 CYS B C 1
ATOM 9128 O O . CYS B 1 414 ? -17.031 -23.312 -33.844 1 85.31 414 CYS B O 1
ATOM 9130 N N . SER B 1 415 ? -15.242 -23.484 -35.219 1 83.69 415 SER B N 1
ATOM 9131 C CA . SER B 1 415 ? -14.672 -24.625 -34.531 1 83.69 415 SER B CA 1
ATOM 9132 C C . SER B 1 415 ? -13.609 -24.188 -33.5 1 83.69 415 SER B C 1
ATOM 9134 O O . SER B 1 415 ? -12.781 -23.328 -33.812 1 83.69 415 SER B O 1
ATOM 9136 N N . PHE B 1 416 ? -13.656 -24.672 -32.344 1 87.75 416 PHE B N 1
ATOM 9137 C CA . PHE B 1 416 ? -12.672 -24.359 -31.312 1 87.75 416 PHE B CA 1
ATOM 9138 C C . PHE B 1 416 ? -12.523 -25.5 -30.312 1 87.75 416 PHE B C 1
ATOM 9140 O O . PHE B 1 416 ? -13.367 -26.406 -30.266 1 87.75 416 PHE B O 1
ATOM 9147 N N . VAL B 1 417 ? -11.391 -25.594 -29.641 1 89.56 417 VAL B N 1
ATOM 9148 C CA . VAL B 1 417 ? -11.109 -26.609 -28.625 1 89.56 417 VAL B CA 1
ATOM 9149 C C . VAL B 1 417 ? -10.93 -25.938 -27.266 1 89.56 417 VAL B C 1
ATOM 9151 O O . VAL B 1 417 ? -10.25 -24.906 -27.156 1 89.56 417 VAL B O 1
ATOM 9154 N N . VAL B 1 418 ? -11.656 -26.406 -26.281 1 93.75 418 VAL B N 1
ATOM 9155 C CA . VAL B 1 418 ? -11.484 -25.938 -24.906 1 93.75 418 VAL B CA 1
ATOM 9156 C C . VAL B 1 418 ? -10.758 -27 -24.094 1 93.75 418 VAL B C 1
ATOM 9158 O O . VAL B 1 418 ? -11.102 -28.188 -24.156 1 93.75 418 VAL B O 1
ATOM 9161 N N . SER B 1 419 ? -9.742 -26.609 -23.406 1 93.81 419 SER B N 1
ATOM 9162 C CA . SER B 1 419 ? -8.977 -27.5 -22.531 1 93.81 419 SER B CA 1
ATOM 9163 C C . SER B 1 419 ? -8.906 -26.953 -21.109 1 93.81 419 SER B C 1
ATOM 9165 O O . SER B 1 419 ? -8.547 -25.781 -20.906 1 93.81 419 SER B O 1
ATOM 9167 N N . LEU B 1 420 ? -9.305 -27.719 -20.141 1 95.69 420 LEU B N 1
ATOM 9168 C CA . LEU B 1 420 ? -9.227 -27.391 -18.719 1 95.69 420 LEU B CA 1
ATOM 9169 C C . LEU B 1 420 ? -8.219 -28.281 -18 1 95.69 420 LEU B C 1
ATOM 9171 O O . LEU B 1 420 ? -8.414 -29.5 -17.922 1 95.69 420 LEU B O 1
ATOM 9175 N N . MET B 1 421 ? -7.176 -27.703 -17.484 1 93.75 421 MET B N 1
ATOM 9176 C CA . MET B 1 421 ? -6.086 -28.453 -16.859 1 93.75 421 MET B CA 1
ATOM 9177 C C . MET B 1 421 ? -5.98 -28.109 -15.375 1 93.75 421 MET B C 1
ATOM 9179 O O . MET B 1 421 ? -6.086 -26.938 -14.992 1 93.75 421 MET B O 1
ATOM 9183 N N . GLN B 1 422 ? -5.953 -29.062 -14.516 1 91.81 422 GLN B N 1
ATOM 9184 C CA . GLN B 1 422 ? -5.699 -28.781 -13.109 1 91.81 422 GLN B CA 1
ATOM 9185 C C . GLN B 1 422 ? -4.203 -28.75 -12.812 1 91.81 422 GLN B C 1
ATOM 9187 O O . GLN B 1 422 ? -3.443 -29.578 -13.32 1 91.81 422 GLN B O 1
ATOM 9192 N N . LYS B 1 423 ? -3.748 -27.844 -12.031 1 87.25 423 LYS B N 1
ATOM 9193 C CA . LYS B 1 423 ? -2.33 -27.594 -11.797 1 87.25 423 LYS B CA 1
ATOM 9194 C C . LYS B 1 423 ? -1.834 -28.328 -10.555 1 87.25 423 LYS B C 1
ATOM 9196 O O . LYS B 1 423 ? -2.564 -28.469 -9.57 1 87.25 423 LYS B O 1
ATOM 9201 N N . ASN B 1 424 ? -0.527 -28.797 -10.555 1 72.62 424 ASN B N 1
ATOM 9202 C CA . ASN B 1 424 ? 0.348 -29.188 -9.453 1 72.62 424 ASN B CA 1
ATOM 9203 C C . ASN B 1 424 ? -0.229 -30.375 -8.68 1 72.62 424 ASN B C 1
ATOM 9205 O O . ASN B 1 424 ? 0.031 -30.516 -7.48 1 72.62 424 ASN B O 1
ATOM 9209 N N . ARG B 1 425 ? -0.942 -31.188 -9.234 1 68.25 425 ARG B N 1
ATOM 9210 C CA . ARG B 1 425 ? -1.554 -32.281 -8.484 1 68.25 425 ARG B CA 1
ATOM 9211 C C . ARG B 1 425 ? -0.648 -33.5 -8.477 1 68.25 425 ARG B C 1
ATOM 9213 O O . ARG B 1 425 ? -0.663 -34.281 -7.523 1 68.25 425 ARG B O 1
ATOM 9220 N N . ARG B 1 426 ? 0.12 -33.688 -9.523 1 55.16 426 ARG B N 1
ATOM 9221 C CA . ARG B 1 426 ? 1.028 -34.812 -9.594 1 55.16 426 ARG B CA 1
ATOM 9222 C C . ARG B 1 426 ? 2.107 -34.719 -8.516 1 55.16 426 ARG B C 1
ATOM 9224 O O . ARG B 1 426 ? 2.451 -35.719 -7.887 1 55.16 426 ARG B O 1
ATOM 9231 N N . LYS B 1 427 ? 2.566 -33.562 -8.375 1 57.09 427 LYS B N 1
ATOM 9232 C CA . LYS B 1 427 ? 3.607 -33.312 -7.375 1 57.09 427 LYS B CA 1
ATOM 9233 C C . LYS B 1 427 ? 3.111 -33.688 -5.977 1 57.09 427 LYS B C 1
ATOM 9235 O O . LYS B 1 427 ? 3.896 -34.094 -5.121 1 57.09 427 LYS B O 1
ATOM 9240 N N . ASP B 1 428 ? 1.873 -33.625 -5.922 1 60.59 428 ASP B N 1
ATOM 9241 C CA . ASP B 1 428 ? 1.314 -33.781 -4.586 1 60.59 428 ASP B CA 1
ATOM 9242 C C . ASP B 1 428 ? 0.804 -35.219 -4.367 1 60.59 428 ASP B C 1
ATOM 9244 O O . ASP B 1 428 ? 0.163 -35.5 -3.355 1 60.59 428 ASP B O 1
ATOM 9248 N N . ARG B 1 429 ? 1.128 -36.031 -5.336 1 60.06 429 ARG B N 1
ATOM 9249 C CA . ARG B 1 429 ? 0.737 -37.438 -5.215 1 60.06 429 ARG B CA 1
ATOM 9250 C C . ARG B 1 429 ? 1.329 -38.062 -3.957 1 60.06 429 ARG B C 1
ATOM 9252 O O . ARG B 1 429 ? 0.682 -38.875 -3.301 1 60.06 429 ARG B O 1
ATOM 9259 N N . LYS B 1 430 ? 2.611 -37.625 -3.77 1 59.19 430 LYS B N 1
ATOM 9260 C CA . LYS B 1 430 ? 3.271 -38.125 -2.568 1 59.19 430 LYS B CA 1
ATOM 9261 C C . LYS B 1 430 ? 2.445 -37.812 -1.321 1 59.19 430 LYS B C 1
ATOM 9263 O O . LYS B 1 430 ? 2.48 -38.562 -0.349 1 59.19 430 LYS B O 1
ATOM 9268 N N . LEU B 1 431 ? 1.771 -36.75 -1.512 1 55.91 431 LEU B N 1
ATOM 9269 C CA . LEU B 1 431 ? 0.989 -36.312 -0.355 1 55.91 431 LEU B CA 1
ATOM 9270 C C . LEU B 1 431 ? -0.437 -36.844 -0.438 1 55.91 431 LEU B C 1
ATOM 9272 O O . LEU B 1 431 ? -1.289 -36.469 0.375 1 55.91 431 LEU B O 1
ATOM 9276 N N . GLY B 1 432 ? -0.717 -37.625 -1.451 1 56.31 432 GLY B N 1
ATOM 9277 C CA . GLY B 1 432 ? -2.031 -38.219 -1.58 1 56.31 432 GLY B CA 1
ATOM 9278 C C . GLY B 1 432 ? -2.992 -37.406 -2.418 1 56.31 432 GLY B C 1
ATOM 9279 O O . GLY B 1 432 ? -4.195 -37.688 -2.436 1 56.31 432 GLY B O 1
ATOM 9280 N N . ALA B 1 433 ? -2.432 -36.406 -2.875 1 61.97 433 ALA B N 1
ATOM 9281 C CA . ALA B 1 433 ? -3.32 -35.562 -3.654 1 61.97 433 ALA B CA 1
ATOM 9282 C C . ALA B 1 433 ? -3.844 -36.281 -4.887 1 61.97 433 ALA B C 1
ATOM 9284 O O . ALA B 1 433 ? -3.066 -36.844 -5.66 1 61.97 433 ALA B O 1
ATOM 9285 N N . ASN B 1 434 ? -5.223 -36.375 -4.863 1 73.75 434 ASN B N 1
ATOM 9286 C CA . ASN B 1 434 ? -5.871 -36.969 -6.027 1 73.75 434 ASN B CA 1
ATOM 9287 C C . ASN B 1 434 ? -6.438 -35.906 -6.961 1 73.75 434 ASN B C 1
ATOM 9289 O O . ASN B 1 434 ? -6.684 -34.781 -6.543 1 73.75 434 ASN B O 1
ATOM 9293 N N . LEU B 1 435 ? -6.387 -36.25 -8.156 1 83.69 435 LEU B N 1
ATOM 9294 C CA . LEU B 1 435 ? -7.016 -35.406 -9.141 1 83.69 435 LEU B CA 1
ATOM 9295 C C . LEU B 1 435 ? -8.516 -35.281 -8.883 1 83.69 435 LEU B C 1
ATOM 9297 O O . LEU B 1 435 ? -9.164 -36.25 -8.516 1 83.69 435 LEU B O 1
ATOM 9301 N N . PHE B 1 436 ? -9 -34.062 -9.016 1 90.81 436 PHE B N 1
ATOM 9302 C CA . PHE B 1 436 ? -10.438 -33.844 -8.93 1 90.81 436 PHE B CA 1
ATOM 9303 C C . PHE B 1 436 ? -11.117 -34.219 -10.25 1 90.81 436 PHE B C 1
ATOM 9305 O O . PHE B 1 436 ? -10.477 -34.219 -11.297 1 90.81 436 PHE B O 1
ATOM 9312 N N . THR B 1 437 ? -12.305 -34.594 -10.047 1 94.19 437 THR B N 1
ATOM 9313 C CA . THR B 1 437 ? -13.156 -34.688 -11.227 1 94.19 437 THR B CA 1
ATOM 9314 C C . THR B 1 437 ? -13.531 -33.281 -11.742 1 94.19 437 THR B C 1
ATOM 9316 O O . THR B 1 437 ? -14.188 -32.531 -11.039 1 94.19 437 THR B O 1
ATOM 9319 N N . ILE B 1 438 ? -13.062 -32.969 -12.938 1 96.19 438 ILE B N 1
ATOM 9320 C CA . ILE B 1 438 ? -13.281 -31.609 -13.406 1 96.19 438 ILE B CA 1
ATOM 9321 C C . ILE B 1 438 ? -13.977 -31.641 -14.766 1 96.19 438 ILE B C 1
ATOM 9323 O O . ILE B 1 438 ? -14.031 -32.688 -15.422 1 96.19 438 ILE B O 1
ATOM 9327 N N . GLY B 1 439 ? -14.523 -30.531 -15.18 1 96.94 439 GLY B N 1
ATOM 9328 C CA . GLY B 1 439 ? -15.172 -30.281 -16.453 1 96.94 439 GLY B CA 1
ATOM 9329 C C . GLY B 1 439 ? -15.586 -28.828 -16.641 1 96.94 439 GLY B C 1
ATOM 9330 O O . GLY B 1 439 ? -15.188 -27.969 -15.867 1 96.94 439 GLY B O 1
ATOM 9331 N N . PHE B 1 440 ? -16.281 -28.562 -17.766 1 97.81 440 PHE B N 1
ATOM 9332 C CA . PHE B 1 440 ? -16.734 -27.188 -18 1 97.81 440 PHE B CA 1
ATOM 9333 C C . PHE B 1 440 ? -18.016 -27.188 -18.828 1 97.81 440 PHE B C 1
ATOM 9335 O O . PHE B 1 440 ? -18.344 -28.172 -19.484 1 97.81 440 PHE B O 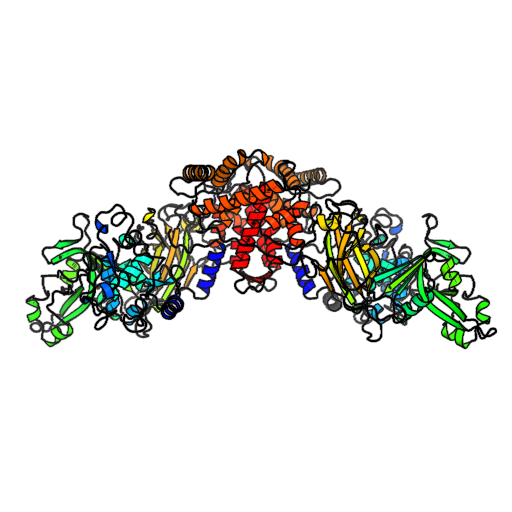1
ATOM 9342 N N . ALA B 1 441 ? -18.719 -26.172 -18.656 1 97.44 441 ALA B N 1
ATOM 9343 C CA . ALA B 1 441 ? -19.938 -25.906 -19.422 1 97.44 441 ALA B CA 1
ATOM 9344 C C . ALA B 1 441 ? -19.844 -24.594 -20.188 1 97.44 441 ALA B C 1
ATOM 9346 O O . ALA B 1 441 ? -19.125 -23.672 -19.766 1 97.44 441 ALA B O 1
ATOM 9347 N N . ILE B 1 442 ? -20.516 -24.5 -21.328 1 97.25 442 ILE B N 1
ATOM 9348 C CA . ILE B 1 442 ? -20.516 -23.312 -22.156 1 97.25 442 ILE B CA 1
ATOM 9349 C C . ILE B 1 442 ? -21.938 -22.812 -22.359 1 97.25 442 ILE B C 1
ATOM 9351 O O . ILE B 1 442 ? -22.812 -23.578 -22.797 1 97.25 442 ILE B O 1
ATOM 9355 N N . TYR B 1 443 ? -22.141 -21.594 -22.016 1 97.25 443 TYR B N 1
ATOM 9356 C CA . TYR B 1 443 ? -23.453 -20.984 -22.172 1 97.25 443 TYR B CA 1
ATOM 9357 C C . TYR B 1 443 ? -23.406 -19.875 -23.219 1 97.25 443 TYR B C 1
ATOM 9359 O O . TYR B 1 443 ? -22.406 -19.172 -23.344 1 97.25 443 TYR B O 1
ATOM 9367 N N . GLU B 1 444 ? -24.453 -19.75 -23.938 1 96.12 444 GLU B N 1
ATOM 9368 C CA . GLU B 1 444 ? -24.594 -18.625 -24.859 1 96.12 444 GLU B CA 1
ATOM 9369 C C . GLU B 1 444 ? -25.047 -17.359 -24.141 1 96.12 444 GLU B C 1
ATOM 9371 O O . GLU B 1 444 ? -26 -17.406 -23.359 1 96.12 444 GLU B O 1
ATOM 9376 N N . VAL B 1 445 ? -24.375 -16.297 -24.375 1 94.5 445 VAL B N 1
ATOM 9377 C CA . VAL B 1 445 ? -24.734 -15.023 -23.766 1 94.5 445 VAL B CA 1
ATOM 9378 C C . VAL B 1 445 ? -25.828 -14.344 -24.594 1 94.5 445 VAL B C 1
ATOM 9380 O O . VAL B 1 445 ? -25.656 -14.109 -25.797 1 94.5 445 VAL B O 1
ATOM 9383 N N . PRO B 1 446 ? -26.875 -14.008 -23.938 1 93.56 446 PRO B N 1
ATOM 9384 C CA . PRO B 1 446 ? -27.938 -13.312 -24.672 1 93.56 446 PRO B CA 1
ATOM 9385 C C . PRO B 1 446 ? -27.453 -11.984 -25.266 1 93.56 446 PRO B C 1
ATOM 9387 O O . PRO B 1 446 ? -26.609 -11.305 -24.672 1 93.56 446 PRO B O 1
ATOM 9390 N N . LYS B 1 447 ? -28.047 -11.594 -26.375 1 92.31 447 LYS B N 1
ATOM 9391 C CA . LYS B 1 447 ? -27.625 -10.414 -27.125 1 92.31 447 LYS B CA 1
ATOM 9392 C C . LYS B 1 447 ? -27.688 -9.164 -26.25 1 92.31 447 LYS B C 1
ATOM 9394 O O . LYS B 1 447 ? -26.844 -8.273 -26.375 1 92.31 447 LYS B O 1
ATOM 9399 N N . GLU B 1 448 ? -28.625 -9.148 -25.344 1 91.81 448 GLU B N 1
ATOM 9400 C CA . GLU B 1 448 ? -28.812 -7.984 -24.484 1 91.81 448 GLU B CA 1
ATOM 9401 C C . GLU B 1 448 ? -27.672 -7.852 -23.484 1 91.81 448 GLU B C 1
ATOM 9403 O O . GLU B 1 448 ? -27.469 -6.777 -22.922 1 91.81 448 GLU B O 1
ATOM 9408 N N . MET B 1 449 ? -26.906 -8.891 -23.328 1 91.75 449 MET B N 1
ATOM 9409 C CA . MET B 1 449 ? -25.844 -8.898 -22.328 1 91.75 449 MET B CA 1
ATOM 9410 C C . MET B 1 449 ? -24.469 -8.891 -22.984 1 91.75 449 MET B C 1
ATOM 9412 O O . MET B 1 449 ? -23.438 -9.047 -22.312 1 91.75 449 MET B O 1
ATOM 9416 N N . HIS B 1 450 ? -24.453 -8.703 -24.266 1 89.44 450 HIS B N 1
ATOM 9417 C CA . HIS B 1 450 ? -23.172 -8.68 -24.984 1 89.44 450 HIS B CA 1
ATOM 9418 C C . HIS B 1 450 ? -22.297 -7.516 -24.5 1 89.44 450 HIS B C 1
ATOM 9420 O O . HIS B 1 450 ? -22.797 -6.41 -24.281 1 89.44 450 HIS B O 1
ATOM 9426 N N . GLY B 1 451 ? -21.141 -7.785 -24.266 1 83 451 GLY B N 1
ATOM 9427 C CA . GLY B 1 451 ? -20.188 -6.75 -23.859 1 83 451 GLY B CA 1
ATOM 9428 C C . GLY B 1 451 ? -20.172 -6.5 -22.375 1 83 451 GLY B C 1
ATOM 9429 O O . GLY B 1 451 ? -19.266 -5.836 -21.859 1 83 451 GLY B O 1
ATOM 9430 N N . ASN B 1 452 ? -21.188 -7.031 -21.719 1 82.38 452 ASN B N 1
ATOM 9431 C CA . ASN B 1 452 ? -21.25 -6.883 -20.266 1 82.38 452 ASN B CA 1
ATOM 9432 C C . ASN B 1 452 ? -20.156 -7.672 -19.562 1 82.38 452 ASN B C 1
ATOM 9434 O O . ASN B 1 452 ? -19.922 -8.844 -19.891 1 82.38 452 ASN B O 1
ATOM 9438 N N . LYS B 1 453 ? -19.453 -7.039 -18.75 1 79.94 453 LYS B N 1
ATOM 9439 C CA . LYS B 1 453 ? -18.312 -7.676 -18.078 1 79.94 453 LYS B CA 1
ATOM 9440 C C . LYS B 1 453 ? -18.656 -8.047 -16.641 1 79.94 453 LYS B C 1
ATOM 9442 O O . LYS B 1 453 ? -17.766 -8.25 -15.812 1 79.94 453 LYS B O 1
ATOM 9447 N N . GLN B 1 454 ? -19.906 -8.172 -16.359 1 84.62 454 GLN B N 1
ATOM 9448 C CA . GLN B 1 454 ? -20.328 -8.523 -15.008 1 84.62 454 GLN B CA 1
ATOM 9449 C C . GLN B 1 454 ? -20.453 -10.031 -14.844 1 84.62 454 GLN B C 1
ATOM 9451 O O . GLN B 1 454 ? -20.734 -10.742 -15.812 1 84.62 454 GLN B O 1
ATOM 9456 N N . HIS B 1 455 ? -20.203 -10.531 -13.656 1 91.62 455 HIS B N 1
ATOM 9457 C CA . HIS B 1 455 ? -20.375 -11.938 -13.305 1 91.62 455 HIS B CA 1
ATOM 9458 C C . HIS B 1 455 ? -21.844 -12.352 -13.422 1 91.62 455 HIS B C 1
ATOM 9460 O O . HIS B 1 455 ? -22.734 -11.711 -12.852 1 91.62 455 HIS B O 1
ATOM 9466 N N . LEU B 1 456 ? -22.172 -13.391 -14.203 1 94.25 456 LEU B N 1
ATOM 9467 C CA . LEU B 1 456 ? -23.531 -13.867 -14.352 1 94.25 456 LEU B CA 1
ATOM 9468 C C . LEU B 1 456 ? -24.031 -14.477 -13.047 1 94.25 456 LEU B C 1
ATOM 9470 O O . LEU B 1 456 ? -23.297 -15.172 -12.352 1 94.25 456 LEU B O 1
ATOM 9474 N N . GLN B 1 457 ? -25.297 -14.219 -12.758 1 94.5 457 GLN B N 1
ATOM 9475 C CA . GLN B 1 457 ? -25.859 -14.57 -11.453 1 94.5 457 GLN B CA 1
ATOM 9476 C C . GLN B 1 457 ? -26.609 -15.898 -11.516 1 94.5 457 GLN B C 1
ATOM 9478 O O . GLN B 1 457 ? -26.828 -16.438 -12.602 1 94.5 457 GLN B O 1
ATOM 9483 N N . LYS B 1 458 ? -27.016 -16.359 -10.312 1 95.81 458 LYS B N 1
ATOM 9484 C CA . LYS B 1 458 ? -27.688 -17.641 -10.133 1 95.81 458 LYS B CA 1
ATOM 9485 C C . LYS B 1 458 ? -28.906 -17.766 -11.062 1 95.81 458 LYS B C 1
ATOM 9487 O O . LYS B 1 458 ? -29.094 -18.812 -11.695 1 95.81 458 LYS B O 1
ATOM 9492 N N . ASP B 1 459 ? -29.656 -16.75 -11.227 1 95.25 459 ASP B N 1
ATOM 9493 C CA . ASP B 1 459 ? -30.891 -16.766 -12 1 95.25 459 ASP B CA 1
ATOM 9494 C C . ASP B 1 459 ? -30.609 -17.062 -13.477 1 95.25 459 ASP B C 1
ATOM 9496 O O . ASP B 1 459 ? -31.422 -17.734 -14.141 1 95.25 459 ASP B O 1
ATOM 9500 N N . PHE B 1 460 ? -29.547 -16.594 -13.992 1 96.06 460 PHE B N 1
ATOM 9501 C CA . PHE B 1 460 ? -29.188 -16.859 -15.383 1 96.06 460 PHE B CA 1
ATOM 9502 C C . PHE B 1 460 ? -29.062 -18.359 -15.641 1 96.06 460 PHE B C 1
ATOM 9504 O O . PHE B 1 460 ? -29.594 -18.875 -16.625 1 96.06 460 PHE B O 1
ATOM 9511 N N . PHE B 1 461 ? -28.422 -19.031 -14.773 1 96.81 461 PHE B N 1
ATOM 9512 C CA . PHE B 1 461 ? -28.094 -20.422 -14.984 1 96.81 461 PHE B CA 1
ATOM 9513 C C . PHE B 1 461 ? -29.297 -21.312 -14.695 1 96.81 461 PHE B C 1
ATOM 9515 O O . PHE B 1 461 ? -29.344 -22.469 -15.133 1 96.81 461 PHE B O 1
ATOM 9522 N N . LEU B 1 462 ? -30.25 -20.781 -13.898 1 95.62 462 LEU B N 1
ATOM 9523 C CA . LEU B 1 462 ? -31.469 -21.531 -13.617 1 95.62 462 LEU B CA 1
ATOM 9524 C C . LEU B 1 462 ? -32.375 -21.547 -14.828 1 95.62 462 LEU B C 1
ATOM 9526 O O . LEU B 1 462 ? -33.156 -22.5 -15.031 1 95.62 462 LEU B O 1
ATOM 9530 N N . VAL B 1 463 ? -32.281 -20.547 -15.641 1 94.56 463 VAL B N 1
ATOM 9531 C CA . VAL B 1 463 ? -33.219 -20.375 -16.719 1 94.56 463 VAL B CA 1
ATOM 9532 C C . VAL B 1 463 ? -32.594 -20.797 -18.047 1 94.56 463 VAL B C 1
ATOM 9534 O O . VAL B 1 463 ? -33.312 -21.156 -19 1 94.56 463 VAL B O 1
ATOM 9537 N N . ASN B 1 464 ? -31.344 -20.719 -18.172 1 95.12 464 ASN B N 1
ATOM 9538 C CA . ASN B 1 464 ? -30.656 -21.016 -19.422 1 95.12 464 ASN B CA 1
ATOM 9539 C C . ASN B 1 464 ? -29.969 -22.375 -19.375 1 95.12 464 ASN B C 1
ATOM 9541 O O . ASN B 1 464 ? -29.328 -22.719 -18.375 1 95.12 464 ASN B O 1
ATOM 9545 N N . SER B 1 465 ? -30.109 -23.078 -20.422 1 94.5 465 SER B N 1
ATOM 9546 C CA . SER B 1 465 ? -29.391 -24.344 -20.562 1 94.5 465 SER B CA 1
ATOM 9547 C C . SER B 1 465 ? -28.047 -24.141 -21.234 1 94.5 465 SER B C 1
ATOM 9549 O O . SER B 1 465 ? -27.875 -23.203 -22.016 1 94.5 465 SER B O 1
ATOM 9551 N N . SER B 1 466 ? -27.109 -24.984 -20.891 1 95.62 466 SER B N 1
ATOM 9552 C CA . SER B 1 466 ? -25.812 -24.906 -21.531 1 95.62 466 SER B CA 1
ATOM 9553 C C . SER B 1 466 ? -25.906 -25.188 -23.031 1 95.62 466 SER B C 1
ATOM 9555 O O . SER B 1 466 ? -26.688 -26.047 -23.453 1 95.62 466 SER B O 1
ATOM 9557 N N . LYS B 1 467 ? -25.234 -24.438 -23.812 1 95.25 467 LYS B N 1
ATOM 9558 C CA . LYS B 1 467 ? -25.156 -24.656 -25.25 1 95.25 467 LYS B CA 1
ATOM 9559 C C . LYS B 1 467 ? -24.25 -25.828 -25.578 1 95.25 467 LYS B C 1
ATOM 9561 O O . LYS B 1 467 ? -24.469 -26.516 -26.578 1 95.25 467 LYS B O 1
ATOM 9566 N N . ALA B 1 468 ? -23.203 -25.953 -24.812 1 94.69 468 ALA B N 1
ATOM 9567 C CA . ALA B 1 468 ? -22.234 -27.047 -24.953 1 94.69 468 ALA B CA 1
ATOM 9568 C C . ALA B 1 468 ? -21.594 -27.359 -23.594 1 94.69 468 ALA B C 1
ATOM 9570 O O . ALA B 1 468 ? -21.719 -26.594 -22.641 1 94.69 468 ALA B O 1
ATOM 9571 N N . ARG B 1 469 ? -21.016 -28.438 -23.484 1 94 469 ARG B N 1
ATOM 9572 C CA . ARG B 1 469 ? -20.328 -28.844 -22.281 1 94 469 ARG B CA 1
ATOM 9573 C C . ARG B 1 469 ? -19.312 -29.953 -22.562 1 94 469 ARG B C 1
ATOM 9575 O O . ARG B 1 469 ? -19.359 -30.594 -23.609 1 94 469 ARG B O 1
ATOM 9582 N N . SER B 1 470 ? -18.422 -30.109 -21.688 1 92.12 470 SER B N 1
ATOM 9583 C CA . SER B 1 470 ? -17.516 -31.25 -21.812 1 92.12 470 SER B CA 1
ATOM 9584 C C . SER B 1 470 ? -18.266 -32.562 -21.703 1 92.12 470 SER B C 1
ATOM 9586 O O . SER B 1 470 ? -19.219 -32.688 -20.922 1 92.12 470 SER B O 1
ATOM 9588 N N . LYS B 1 471 ? -17.938 -33.469 -22.469 1 83.44 471 LYS B N 1
ATOM 9589 C CA . LYS B 1 471 ? -18.641 -34.75 -22.562 1 83.44 471 LYS B CA 1
ATOM 9590 C C . LYS B 1 471 ? -18.734 -35.438 -21.188 1 83.44 471 LYS B C 1
ATOM 9592 O O . LYS B 1 471 ? -19.766 -36 -20.844 1 83.44 471 LYS B O 1
ATOM 9597 N N . ALA B 1 472 ? -17.562 -35.375 -20.469 1 83.38 472 ALA B N 1
ATOM 9598 C CA . ALA B 1 472 ? -17.609 -36 -19.156 1 83.38 472 ALA B CA 1
ATOM 9599 C C . ALA B 1 472 ? -16.734 -35.25 -18.156 1 83.38 472 ALA B C 1
ATOM 9601 O O . ALA B 1 472 ? -15.75 -34.625 -18.531 1 83.38 472 ALA B O 1
ATOM 9602 N N . TYR B 1 473 ? -17.344 -35.219 -16.922 1 91.12 473 TYR B N 1
ATOM 9603 C CA . TYR B 1 473 ? -16.469 -34.875 -15.797 1 91.12 473 TYR B CA 1
ATOM 9604 C C . TYR B 1 473 ? -15.602 -36.062 -15.406 1 91.12 473 TYR B C 1
ATOM 9606 O O . TYR B 1 473 ? -16.125 -37.125 -15.094 1 91.12 473 TYR B O 1
ATOM 9614 N N . ILE B 1 474 ? -14.328 -35.906 -15.547 1 87.94 474 ILE B N 1
ATOM 9615 C CA . ILE B 1 474 ? -13.43 -37.031 -15.312 1 87.94 474 ILE B CA 1
ATOM 9616 C C . ILE B 1 474 ? -12.234 -36.594 -14.484 1 87.94 474 ILE B C 1
ATOM 9618 O O . ILE B 1 474 ? -11.867 -35.406 -14.516 1 87.94 474 ILE B O 1
ATOM 9622 N N . ASN B 1 475 ? -11.703 -37.406 -13.688 1 87.62 475 ASN B N 1
ATOM 9623 C CA . ASN B 1 475 ? -10.562 -37.125 -12.836 1 87.62 475 ASN B CA 1
ATOM 9624 C C . ASN B 1 475 ? -9.242 -37.281 -13.586 1 87.62 475 ASN B C 1
ATOM 9626 O O . ASN B 1 475 ? -8.414 -38.094 -13.219 1 87.62 475 ASN B O 1
ATOM 9630 N N . LEU B 1 476 ? -9.031 -36.5 -14.594 1 83.56 476 LEU B N 1
ATOM 9631 C CA . LEU B 1 476 ? -7.801 -36.438 -15.367 1 83.56 476 LEU B CA 1
ATOM 9632 C C . LEU B 1 476 ? -7.078 -35.125 -15.141 1 83.56 476 LEU B C 1
ATOM 9634 O O . LEU B 1 476 ? -7.668 -34.156 -14.641 1 83.56 476 LEU B O 1
ATOM 9638 N N . ARG B 1 477 ? -5.832 -35.156 -15.492 1 87.19 477 ARG B N 1
ATOM 9639 C CA . ARG B 1 477 ? -5.062 -33.906 -15.406 1 87.19 477 ARG B CA 1
ATOM 9640 C C . ARG B 1 477 ? -5.684 -32.812 -16.266 1 87.19 477 ARG B C 1
ATOM 9642 O O . ARG B 1 477 ? -5.66 -31.641 -15.898 1 87.19 477 ARG B O 1
ATOM 9649 N N . GLU B 1 478 ? -6.215 -33.281 -17.391 1 90.69 478 GLU B N 1
ATOM 9650 C CA . GLU B 1 478 ? -6.762 -32.312 -18.344 1 90.69 478 GLU B CA 1
ATOM 9651 C C . GLU B 1 478 ? -7.992 -32.875 -19.047 1 90.69 478 GLU B C 1
ATOM 9653 O O . GLU B 1 478 ? -8.031 -34.062 -19.391 1 90.69 478 GLU B O 1
ATOM 9658 N N . VAL B 1 479 ? -9.008 -32.031 -19.172 1 91.25 479 VAL B N 1
ATOM 9659 C CA . VAL B 1 479 ? -10.211 -32.344 -19.938 1 91.25 479 VAL B CA 1
ATOM 9660 C C . VAL B 1 479 ? -10.281 -31.469 -21.188 1 91.25 479 VAL B C 1
ATOM 9662 O O . VAL B 1 479 ? -10.266 -30.25 -21.094 1 91.25 479 VAL B O 1
ATOM 9665 N N . THR B 1 480 ? -10.297 -32.125 -22.344 1 91.19 480 THR B N 1
ATOM 9666 C CA . THR B 1 480 ? -10.289 -31.406 -23.609 1 91.19 480 THR B CA 1
ATOM 9667 C C . THR B 1 480 ? -11.469 -31.828 -24.484 1 91.19 480 THR B C 1
ATOM 9669 O O . THR B 1 480 ? -11.805 -33 -24.547 1 91.19 480 THR B O 1
ATOM 9672 N N . GLN B 1 481 ? -12.117 -30.797 -25.094 1 90.38 481 GLN B N 1
ATOM 9673 C CA . GLN B 1 481 ? -13.234 -31.094 -25.984 1 90.38 481 GLN B CA 1
ATOM 9674 C C . GLN B 1 481 ? -13.32 -30.078 -27.125 1 90.38 481 GLN B C 1
ATOM 9676 O O . GLN B 1 481 ? -13.117 -28.891 -26.922 1 90.38 481 GLN B O 1
ATOM 9681 N N . ARG B 1 482 ? -13.562 -30.609 -28.328 1 88 482 ARG B N 1
ATOM 9682 C CA . ARG B 1 482 ? -13.773 -29.781 -29.516 1 88 482 ARG B CA 1
ATOM 9683 C C . ARG B 1 482 ? -15.25 -29.422 -29.672 1 88 482 ARG B C 1
ATOM 9685 O O . ARG B 1 482 ? -16.125 -30.281 -29.469 1 88 482 ARG B O 1
ATOM 9692 N N . PHE B 1 483 ? -15.477 -28.172 -30.078 1 89.5 483 PHE B N 1
ATOM 9693 C CA . PHE B 1 483 ? -16.844 -27.703 -30.266 1 89.5 483 PHE B CA 1
ATOM 9694 C C . PHE B 1 483 ? -16.984 -26.969 -31.594 1 89.5 483 PHE B C 1
ATOM 9696 O O . PHE B 1 483 ? -15.992 -26.547 -32.188 1 89.5 483 PHE B O 1
ATOM 9703 N N . ARG B 1 484 ? -18.172 -27 -32.031 1 87.88 484 ARG B N 1
ATOM 9704 C CA . ARG B 1 484 ? -18.609 -26.172 -33.156 1 87.88 484 ARG B CA 1
ATOM 9705 C C . ARG B 1 484 ? -19.859 -25.375 -32.812 1 87.88 484 ARG B C 1
ATOM 9707 O O . ARG B 1 484 ? -20.906 -25.953 -32.531 1 87.88 484 ARG B O 1
ATOM 9714 N N . LEU B 1 485 ? -19.656 -24.078 -32.719 1 91.12 485 LEU B N 1
ATOM 9715 C CA . LEU B 1 485 ? -20.781 -23.219 -32.375 1 91.12 485 LEU B CA 1
ATOM 9716 C C . LEU B 1 485 ? -20.906 -22.047 -33.344 1 91.12 485 LEU B C 1
ATOM 9718 O O . LEU B 1 485 ? -19.969 -21.734 -34.062 1 91.12 485 LEU B O 1
ATOM 9722 N N . THR B 1 486 ? -22.078 -21.438 -33.375 1 90.5 486 THR B N 1
ATOM 9723 C CA . THR B 1 486 ? -22.312 -20.266 -34.219 1 90.5 486 THR B CA 1
ATOM 9724 C C . THR B 1 486 ? -21.578 -19.047 -33.656 1 90.5 486 THR B C 1
ATOM 9726 O O . THR B 1 486 ? -21.266 -18.984 -32.469 1 90.5 486 THR B O 1
ATOM 9729 N N . PRO B 1 487 ? -21.281 -18.141 -34.594 1 89.44 487 PRO B N 1
ATOM 9730 C CA . PRO B 1 487 ? -20.672 -16.906 -34.094 1 89.44 487 PRO B CA 1
ATOM 9731 C C . PRO B 1 487 ? -21.516 -16.219 -33.031 1 89.44 487 PRO B C 1
ATOM 9733 O O . PRO B 1 487 ? -22.75 -16.188 -33.156 1 89.44 487 PRO B O 1
ATOM 9736 N N . GLY B 1 488 ? -20.875 -15.695 -32.031 1 90.81 488 GLY B N 1
ATOM 9737 C CA . GLY B 1 488 ? -21.547 -15.055 -30.906 1 90.81 488 GLY B CA 1
ATOM 9738 C C . GLY B 1 488 ? -20.672 -14.969 -29.656 1 90.81 488 GLY B C 1
ATOM 9739 O O . GLY B 1 488 ? -19.453 -15.133 -29.734 1 90.81 488 GLY B O 1
ATOM 9740 N N . GLU B 1 489 ? -21.344 -14.562 -28.609 1 93.12 489 GLU B N 1
ATOM 9741 C CA . GLU B 1 489 ? -20.641 -14.477 -27.344 1 93.12 489 GLU B CA 1
ATOM 9742 C C . GLU B 1 489 ? -21.078 -15.578 -26.391 1 93.12 489 GLU B C 1
ATOM 9744 O O . GLU B 1 489 ? -22.266 -15.891 -26.297 1 93.12 489 GLU B O 1
ATOM 9749 N N . TYR B 1 490 ? -20.125 -16.188 -25.781 1 94.88 490 TYR B N 1
ATOM 9750 C CA . TYR B 1 490 ? -20.375 -17.297 -24.875 1 94.88 490 TYR B CA 1
ATOM 9751 C C . TYR B 1 490 ? -19.625 -17.109 -23.562 1 94.88 490 TYR B C 1
ATOM 9753 O O . TYR B 1 490 ? -18.797 -16.203 -23.438 1 94.88 490 TYR B O 1
ATOM 9761 N N . VAL B 1 491 ? -20.016 -17.906 -22.578 1 95.75 491 VAL B N 1
ATOM 9762 C CA . VAL B 1 491 ? -19.297 -17.922 -21.297 1 95.75 491 VAL B CA 1
ATOM 9763 C C . VAL B 1 491 ? -18.953 -19.359 -20.922 1 95.75 491 VAL B C 1
ATOM 9765 O O . VAL B 1 491 ? -19.781 -20.266 -21.016 1 95.75 491 VAL B O 1
ATOM 9768 N N . ILE B 1 492 ? -17.688 -19.594 -20.609 1 96.56 492 ILE B N 1
ATOM 9769 C CA . ILE B 1 492 ? -17.203 -20.906 -20.188 1 96.56 492 ILE B CA 1
ATOM 9770 C C . ILE B 1 492 ? -17.109 -20.953 -18.656 1 96.56 492 ILE B C 1
ATOM 9772 O O . ILE B 1 492 ? -16.531 -20.047 -18.047 1 96.56 492 ILE B O 1
ATOM 9776 N N . ILE B 1 493 ? -17.656 -21.953 -18.062 1 97.62 493 ILE B N 1
ATOM 9777 C CA . ILE B 1 493 ? -17.625 -22.125 -16.609 1 97.62 493 ILE B CA 1
ATOM 9778 C C . ILE B 1 493 ? -16.828 -23.375 -16.266 1 97.62 493 ILE B C 1
ATOM 9780 O O . ILE B 1 493 ? -17.406 -24.469 -16.141 1 97.62 493 ILE B O 1
ATOM 9784 N N . PRO B 1 494 ? -15.547 -23.281 -16.047 1 97.81 494 PRO B N 1
ATOM 9785 C CA . PRO B 1 494 ? -14.797 -24.422 -15.523 1 97.81 494 PRO B CA 1
ATOM 9786 C C . PRO B 1 494 ? -15.125 -24.734 -14.062 1 97.81 494 PRO B C 1
ATOM 9788 O O . PRO B 1 494 ? -15.219 -23.828 -13.242 1 97.81 494 PRO B O 1
ATOM 9791 N N . SER B 1 495 ? -15.32 -25.984 -13.758 1 97.94 495 SER B N 1
ATOM 9792 C CA . SER B 1 495 ? -15.688 -26.312 -12.383 1 97.94 495 SER B CA 1
ATOM 9793 C C . SER B 1 495 ? -15.258 -27.734 -12.031 1 97.94 495 SER B C 1
ATOM 9795 O O . SER B 1 495 ? -14.984 -28.547 -12.914 1 97.94 495 SER B O 1
ATOM 9797 N N . THR B 1 496 ? -15.109 -28 -10.773 1 97.12 496 THR B N 1
ATOM 9798 C CA . THR B 1 496 ? -15.062 -29.359 -10.258 1 97.12 496 THR B CA 1
ATOM 9799 C C . THR B 1 496 ? -16.469 -29.969 -10.227 1 97.12 496 THR B C 1
ATOM 9801 O O . THR B 1 496 ? -17.453 -29.281 -10.414 1 97.12 496 THR B O 1
ATOM 9804 N N . TYR B 1 497 ? -16.484 -31.281 -10.031 1 96.81 497 TYR B N 1
ATOM 9805 C CA . TYR B 1 497 ? -17.781 -31.953 -9.953 1 96.81 497 TYR B CA 1
ATOM 9806 C C . TYR B 1 497 ? -18.484 -31.609 -8.648 1 96.81 497 TYR B C 1
ATOM 9808 O O . TYR B 1 497 ? -19.672 -31.266 -8.656 1 96.81 497 TYR B O 1
ATOM 9816 N N . GLU B 1 498 ? -17.797 -31.703 -7.59 1 96.69 498 GLU B N 1
ATOM 9817 C CA . GLU B 1 498 ? -18.344 -31.359 -6.281 1 96.69 498 GLU B CA 1
ATOM 9818 C C . GLU B 1 498 ? -17.938 -29.938 -5.883 1 96.69 498 GLU B C 1
ATOM 9820 O O . GLU B 1 498 ? -16.844 -29.469 -6.227 1 96.69 498 GLU B O 1
ATOM 9825 N N . PRO B 1 499 ? -18.812 -29.281 -5.152 1 97.19 499 PRO B N 1
ATOM 9826 C CA . PRO B 1 499 ? -18.453 -27.953 -4.652 1 97.19 499 PRO B CA 1
ATOM 9827 C C . PRO B 1 499 ? -17.406 -28 -3.537 1 97.19 499 PRO B C 1
ATOM 9829 O O . PRO B 1 499 ? -17.125 -29.078 -2.996 1 97.19 499 PRO B O 1
ATOM 9832 N N . HIS B 1 500 ? -16.75 -26.953 -3.203 1 95.38 500 HIS B N 1
ATOM 9833 C CA . HIS B 1 500 ? -15.859 -26.719 -2.072 1 95.38 500 HIS B CA 1
ATOM 9834 C C . HIS B 1 500 ? -14.508 -27.391 -2.289 1 95.38 500 HIS B C 1
ATOM 9836 O O . HIS B 1 500 ? -13.734 -27.562 -1.343 1 95.38 500 HIS B O 1
ATOM 9842 N N . GLN B 1 501 ? -14.234 -27.797 -3.512 1 92.81 501 GLN B N 1
ATOM 9843 C CA . GLN B 1 501 ? -12.922 -28.359 -3.824 1 92.81 501 GLN B CA 1
ATOM 9844 C C . GLN B 1 501 ? -11.969 -27.266 -4.305 1 92.81 501 GLN B C 1
ATOM 9846 O O . GLN B 1 501 ? -12.242 -26.578 -5.285 1 92.81 501 GLN B O 1
ATOM 9851 N N . GLU B 1 502 ? -10.844 -27.188 -3.598 1 91.31 502 GLU B N 1
ATOM 9852 C CA . GLU B 1 502 ? -9.891 -26.125 -3.887 1 91.31 502 GLU B CA 1
ATOM 9853 C C . GLU B 1 502 ? -8.805 -26.594 -4.848 1 91.31 502 GLU B C 1
ATOM 9855 O O . GLU B 1 502 ? -8.336 -27.734 -4.75 1 91.31 502 GLU B O 1
ATOM 9860 N N . GLY B 1 503 ? -8.477 -25.688 -5.781 1 90.25 503 GLY B N 1
ATOM 9861 C CA . GLY B 1 503 ? -7.41 -26 -6.723 1 90.25 503 GLY B CA 1
ATOM 9862 C C . GLY B 1 503 ? -7.16 -24.891 -7.727 1 90.25 503 GLY B C 1
ATOM 9863 O O . GLY B 1 503 ? -7.949 -23.953 -7.832 1 90.25 503 GLY B O 1
ATOM 9864 N N . GLU B 1 504 ? -6.039 -25.016 -8.398 1 91.69 504 GLU B N 1
ATOM 9865 C CA . GLU B 1 504 ? -5.691 -24.109 -9.484 1 91.69 504 GLU B CA 1
ATOM 9866 C C . GLU B 1 504 ? -5.867 -24.781 -10.844 1 91.69 504 GLU B C 1
ATOM 9868 O O . GLU B 1 504 ? -5.699 -26 -10.969 1 91.69 504 GLU B O 1
ATOM 9873 N N . PHE B 1 505 ? -6.25 -23.938 -11.773 1 94.25 505 PHE B N 1
ATOM 9874 C CA . PHE B 1 505 ? -6.457 -24.547 -13.086 1 94.25 505 PHE B CA 1
ATOM 9875 C C . PHE B 1 505 ? -6 -23.594 -14.188 1 94.25 505 PHE B C 1
ATOM 9877 O O . PHE B 1 505 ? -5.742 -22.422 -13.938 1 94.25 505 PHE B O 1
ATOM 9884 N N . LEU B 1 506 ? -5.797 -24.188 -15.32 1 94.31 506 LEU B N 1
ATOM 9885 C CA . LEU B 1 506 ? -5.516 -23.484 -16.562 1 94.31 506 LEU B CA 1
ATOM 9886 C C . LEU B 1 506 ? -6.605 -23.75 -17.594 1 94.31 506 LEU B C 1
ATOM 9888 O O . LEU B 1 506 ? -6.906 -24.906 -17.906 1 94.31 506 LEU B O 1
ATOM 9892 N N . LEU B 1 507 ? -7.242 -22.656 -18.047 1 95.06 507 LEU B N 1
ATOM 9893 C CA . LEU B 1 507 ? -8.227 -22.75 -19.109 1 95.06 507 LEU B CA 1
ATOM 9894 C C . LEU B 1 507 ? -7.641 -22.25 -20.438 1 95.06 507 LEU B C 1
ATOM 9896 O O . LEU B 1 507 ? -7.238 -21.078 -20.531 1 95.06 507 LEU B O 1
ATOM 9900 N N . ARG B 1 508 ? -7.625 -23.109 -21.391 1 93.56 508 ARG B N 1
ATOM 9901 C CA . ARG B 1 508 ? -7.078 -22.766 -22.703 1 93.56 508 ARG B CA 1
ATOM 9902 C C . ARG B 1 508 ? -8.117 -22.953 -23.797 1 93.56 508 ARG B C 1
ATOM 9904 O O . ARG B 1 508 ? -8.891 -23.906 -23.766 1 93.56 508 ARG B O 1
ATOM 9911 N N . VAL B 1 509 ? -8.188 -21.953 -24.672 1 92.31 509 VAL B N 1
ATOM 9912 C CA . VAL B 1 509 ? -9.086 -22.016 -25.828 1 92.31 509 VAL B CA 1
ATOM 9913 C C . VAL B 1 509 ? -8.273 -21.906 -27.109 1 92.31 509 VAL B C 1
ATOM 9915 O O . VAL B 1 509 ? -7.539 -20.938 -27.312 1 92.31 509 VAL B O 1
ATOM 9918 N N . PHE B 1 510 ? -8.453 -22.938 -27.906 1 87.44 510 PHE B N 1
ATOM 9919 C CA . PHE B 1 510 ? -7.766 -23 -29.188 1 87.44 510 PHE B CA 1
ATOM 9920 C C . PHE B 1 510 ? -8.742 -22.797 -30.344 1 87.44 510 PHE B C 1
ATOM 9922 O O . PHE B 1 510 ? -9.812 -23.406 -30.359 1 87.44 510 PHE B O 1
ATOM 9929 N N . SER B 1 511 ? -8.484 -21.859 -31.172 1 83.12 511 SER B N 1
ATOM 9930 C CA . SER B 1 511 ? -9.336 -21.625 -32.344 1 83.12 511 SER B CA 1
ATOM 9931 C C . SER B 1 511 ? -8.508 -21.391 -33.594 1 83.12 511 SER B C 1
ATOM 9933 O O . SER B 1 511 ? -7.328 -21.031 -33.5 1 83.12 511 SER B O 1
ATOM 9935 N N . GLU B 1 512 ? -9.117 -21.75 -34.719 1 71.62 512 GLU B N 1
ATOM 9936 C CA . GLU B 1 512 ? -8.453 -21.516 -36 1 71.62 512 GLU B CA 1
ATOM 9937 C C . GLU B 1 512 ? -8.438 -20.047 -36.344 1 71.62 512 GLU B C 1
ATOM 9939 O O . GLU B 1 512 ? -7.473 -19.547 -36.938 1 71.62 512 GLU B O 1
ATOM 9944 N N . LYS B 1 513 ? -9.547 -19.438 -36 1 72.19 513 LYS B N 1
ATOM 9945 C CA . LYS B 1 513 ? -9.648 -18.016 -36.281 1 72.19 513 LYS B CA 1
ATOM 9946 C C . LYS B 1 513 ? -9.555 -17.203 -35 1 72.19 513 LYS B C 1
ATOM 9948 O O . LYS B 1 513 ? -9.461 -17.766 -33.906 1 72.19 513 LYS B O 1
ATOM 9953 N N . ARG B 1 514 ? -9.539 -15.938 -35.219 1 66.69 514 ARG B N 1
ATOM 9954 C CA . ARG B 1 514 ? -9.328 -15.016 -34.125 1 66.69 514 ARG B CA 1
ATOM 9955 C C . ARG B 1 514 ? -10.445 -15.148 -33.062 1 66.69 514 ARG B C 1
ATOM 9957 O O . ARG B 1 514 ? -11.617 -15.258 -33.438 1 66.69 514 ARG B O 1
ATOM 9964 N N . ASN B 1 515 ? -10.109 -15.477 -31.938 1 72.88 515 ASN B N 1
ATOM 9965 C CA . ASN B 1 515 ? -11.016 -15.477 -30.797 1 72.88 515 ASN B CA 1
ATOM 9966 C C . ASN B 1 515 ? -10.406 -14.758 -29.594 1 72.88 515 ASN B C 1
ATOM 9968 O O . ASN B 1 515 ? -9.195 -14.523 -29.562 1 72.88 515 ASN B O 1
ATOM 9972 N N . THR B 1 516 ? -11.312 -14.156 -28.844 1 72.19 516 THR B N 1
ATOM 9973 C CA . THR B 1 516 ? -10.836 -13.586 -27.578 1 72.19 516 THR B CA 1
ATOM 9974 C C . THR B 1 516 ? -11.531 -14.234 -26.391 1 72.19 516 THR B C 1
ATOM 9976 O O . THR B 1 516 ? -12.734 -14.508 -26.438 1 72.19 516 THR B O 1
ATOM 9979 N N . SER B 1 517 ? -10.688 -14.805 -25.5 1 79 517 SER B N 1
ATOM 9980 C CA . SER B 1 517 ? -11.219 -15.289 -24.234 1 79 517 SER B CA 1
ATOM 9981 C C . SER B 1 517 ? -10.617 -14.516 -23.062 1 79 517 SER B C 1
ATOM 9983 O O . SER B 1 517 ? -9.406 -14.328 -22.984 1 79 517 SER B O 1
ATOM 9985 N N . GLU B 1 518 ? -11.531 -13.93 -22.328 1 77.75 518 GLU B N 1
ATOM 9986 C CA . GLU B 1 518 ? -11.07 -13.148 -21.188 1 77.75 518 GLU B CA 1
ATOM 9987 C C . GLU B 1 518 ? -11.945 -13.391 -19.969 1 77.75 518 GLU B C 1
ATOM 9989 O O . GLU B 1 518 ? -13.141 -13.664 -20.094 1 77.75 518 GLU B O 1
ATOM 9994 N N . GLU B 1 519 ? -11.219 -13.469 -18.859 1 77.38 519 GLU B N 1
ATOM 9995 C CA . GLU B 1 519 ? -11.984 -13.578 -17.625 1 77.38 519 GLU B CA 1
ATOM 9996 C C . GLU B 1 519 ? -12.93 -12.383 -17.453 1 77.38 519 GLU B C 1
ATOM 9998 O O . GLU B 1 519 ? -12.562 -11.25 -17.766 1 77.38 519 GLU B O 1
ATOM 10003 N N . ILE B 1 520 ? -14.094 -12.758 -16.891 1 73.75 520 ILE B N 1
ATOM 10004 C CA . ILE B 1 520 ? -15.078 -11.711 -16.641 1 73.75 520 ILE B CA 1
ATOM 10005 C C . ILE B 1 520 ? -14.742 -10.977 -15.344 1 73.75 520 ILE B C 1
ATOM 10007 O O . ILE B 1 520 ? -13.938 -11.461 -14.539 1 73.75 520 ILE B O 1
ATOM 10011 N N . GLU B 1 521 ? -15.125 -9.695 -15.148 1 66.56 521 GLU B N 1
ATOM 10012 C CA . GLU B 1 521 ? -15.047 -8.922 -13.914 1 66.56 521 GLU B CA 1
ATOM 10013 C C . GLU B 1 521 ? -13.656 -8.32 -13.727 1 66.56 521 GLU B C 1
ATOM 10015 O O . GLU B 1 521 ? -12.977 -8.617 -12.742 1 66.56 521 GLU B O 1
ATOM 10020 N N . ASN B 1 522 ? -13.289 -7.629 -14.5 1 70.94 522 ASN B N 1
ATOM 10021 C CA . ASN B 1 522 ? -11.945 -7.047 -14.484 1 70.94 522 ASN B CA 1
ATOM 10022 C C . ASN B 1 522 ? -11.969 -5.602 -14 1 70.94 522 ASN B C 1
ATOM 10024 O O . ASN B 1 522 ? -10.93 -4.941 -13.961 1 70.94 522 ASN B O 1
ATOM 10028 N N . ARG B 1 523 ? -13.227 -5.266 -13.484 1 83.88 523 ARG B N 1
ATOM 10029 C CA . ARG B 1 523 ? -13.266 -3.881 -13.023 1 83.88 523 ARG B CA 1
ATOM 10030 C C . ARG B 1 523 ? -13.133 -3.807 -11.5 1 83.88 523 ARG B C 1
ATOM 10032 O O . ARG B 1 523 ? -13.789 -4.559 -10.781 1 83.88 523 ARG B O 1
ATOM 10039 N N . ILE B 1 524 ? -12.266 -3.092 -11.023 1 93.06 524 ILE B N 1
ATOM 10040 C CA . ILE B 1 524 ? -12.07 -2.828 -9.602 1 93.06 524 ILE B CA 1
ATOM 10041 C C . ILE B 1 524 ? -12.422 -1.374 -9.297 1 93.06 524 ILE B C 1
ATOM 10043 O O . ILE B 1 524 ? -11.672 -0.46 -9.633 1 93.06 524 ILE B O 1
ATOM 10047 N N . GLU B 1 525 ? -13.617 -1.152 -8.719 1 91.94 525 GLU B N 1
ATOM 10048 C CA . GLU B 1 525 ? -14.125 0.2 -8.508 1 91.94 525 GLU B CA 1
ATOM 10049 C C . GLU B 1 525 ? -14.906 0.301 -7.207 1 91.94 525 GLU B C 1
ATOM 10051 O O . GLU B 1 525 ? -15.359 -0.711 -6.668 1 91.94 525 GLU B O 1
ATOM 10056 N N . ALA B 1 526 ? -14.945 1.438 -6.652 1 91.94 526 ALA B N 1
ATOM 10057 C CA . ALA B 1 526 ? -15.773 1.746 -5.484 1 91.94 526 ALA B CA 1
ATOM 10058 C C . ALA B 1 526 ? -16.656 2.967 -5.742 1 91.94 526 ALA B C 1
ATOM 10060 O O . ALA B 1 526 ? -16.188 3.969 -6.293 1 91.94 526 ALA B O 1
ATOM 10061 N N . ASP B 1 527 ? -17.891 2.764 -5.508 1 78.62 527 ASP B N 1
ATOM 10062 C CA . ASP B 1 527 ? -18.812 3.887 -5.578 1 78.62 527 ASP B CA 1
ATOM 10063 C C . ASP B 1 527 ? -18.734 4.746 -4.316 1 78.62 527 ASP B C 1
ATOM 10065 O O . ASP B 1 527 ? -18.766 4.223 -3.201 1 78.62 527 ASP B O 1
ATOM 10069 N N . HIS B 1 528 ? -18.125 5.863 -4.289 1 64.81 528 HIS B N 1
ATOM 10070 C CA . HIS B 1 528 ? -18 6.684 -3.09 1 64.81 528 HIS B CA 1
ATOM 10071 C C . HIS B 1 528 ? -19.234 7.57 -2.895 1 64.81 528 HIS B C 1
ATOM 10073 O O . HIS B 1 528 ? -19.391 8.57 -3.598 1 64.81 528 HIS B O 1
ATOM 10079 N N . PRO B 1 529 ? -20.203 6.977 -2.268 1 53.91 529 PRO B N 1
ATOM 10080 C CA . PRO B 1 529 ? -21.25 7.98 -2.041 1 53.91 529 PRO B CA 1
ATOM 10081 C C . PRO B 1 529 ? -20.766 9.148 -1.178 1 53.91 529 PRO B C 1
ATOM 10083 O O . PRO B 1 529 ? -19.953 8.953 -0.275 1 53.91 529 PRO B O 1
ATOM 10086 N N . GLU B 1 530 ? -20.688 10.336 -1.749 1 53.75 530 GLU B N 1
ATOM 10087 C CA . GLU B 1 530 ? -20.391 11.508 -0.928 1 53.75 530 GLU B CA 1
ATOM 10088 C C . GLU B 1 530 ? -21.141 11.461 0.398 1 53.75 530 GLU B C 1
ATOM 10090 O O . GLU B 1 530 ? -22.266 10.961 0.46 1 53.75 530 GLU B O 1
ATOM 10095 N N . PRO B 1 531 ? -20.344 11.531 1.42 1 48.47 531 PRO B N 1
ATOM 10096 C CA . PRO B 1 531 ? -21.109 11.586 2.668 1 48.47 531 PRO B CA 1
ATOM 10097 C C . PRO B 1 531 ? -22.359 12.438 2.553 1 48.47 531 PRO B C 1
ATOM 10099 O O . PRO B 1 531 ? -22.328 13.531 1.99 1 48.47 531 PRO B O 1
ATOM 10102 N N . ALA B 1 532 ? -23.531 11.844 2.574 1 43.72 532 ALA B N 1
ATOM 10103 C CA . ALA B 1 532 ? -24.719 12.695 2.574 1 43.72 532 ALA B CA 1
ATOM 10104 C C . ALA B 1 532 ? -24.531 13.898 3.494 1 43.72 532 ALA B C 1
ATOM 10106 O O . ALA B 1 532 ? -24.031 13.758 4.613 1 43.72 532 ALA B O 1
ATOM 10107 N N . PRO B 1 533 ? -24.531 15.086 2.883 1 42.34 533 PRO B N 1
ATOM 10108 C CA . PRO B 1 533 ? -24.531 16.188 3.838 1 42.34 533 PRO B CA 1
ATOM 10109 C C . PRO B 1 533 ? -25.422 15.914 5.055 1 42.34 533 PRO B C 1
ATOM 10111 O O . PRO B 1 533 ? -26.406 15.18 4.957 1 42.34 533 PRO B O 1
ATOM 10114 N N . SER B 1 534 ? -24.844 15.789 6.168 1 41.31 534 SER B N 1
ATOM 10115 C CA . SER B 1 534 ? -25.688 15.641 7.355 1 41.31 534 SER B CA 1
ATOM 10116 C C . SER B 1 534 ? -27.031 16.328 7.164 1 41.31 534 SER B C 1
ATOM 10118 O O . SER B 1 534 ? -27.109 17.562 7.172 1 41.31 534 SER B O 1
ATOM 10120 N N . ASN B 1 535 ? -27.734 15.977 6.191 1 39.91 535 ASN B N 1
ATOM 10121 C CA . ASN B 1 535 ? -29.047 16.594 6.277 1 39.91 535 ASN B CA 1
ATOM 10122 C C . ASN B 1 535 ? -29.578 16.594 7.707 1 39.91 535 ASN B C 1
ATOM 10124 O O . ASN B 1 535 ? -29.547 15.562 8.383 1 39.91 535 ASN B O 1
ATOM 10128 N N . ALA B 1 536 ? -29.656 17.719 8.281 1 43.03 536 ALA B N 1
ATOM 10129 C CA . ALA B 1 536 ? -30.438 18.078 9.461 1 43.03 536 ALA B CA 1
ATOM 10130 C C . ALA B 1 536 ? -31.766 17.359 9.484 1 43.03 536 ALA B C 1
ATOM 10132 O O . ALA B 1 536 ? -32.812 17.953 9.766 1 43.03 536 ALA B O 1
ATOM 10133 N N . GLY B 1 537 ? -31.891 16.391 8.742 1 44.03 537 GLY B N 1
ATOM 10134 C CA . GLY B 1 537 ? -33.219 15.812 8.953 1 44.03 537 GLY B CA 1
ATOM 10135 C C . GLY B 1 537 ? -33.406 15.281 10.359 1 44.03 537 GLY B C 1
ATOM 10136 O O . GLY B 1 537 ? -32.5 15.312 11.18 1 44.03 537 GLY B O 1
ATOM 10137 N N . GLU B 1 538 ? -34.625 14.758 10.727 1 53.25 538 GLU B N 1
ATOM 10138 C CA . GLU B 1 538 ? -35.156 14.336 12.023 1 53.25 538 GLU B CA 1
ATOM 10139 C C . GLU B 1 538 ? -34.312 13.18 12.594 1 53.25 538 GLU B C 1
ATOM 10141 O O . GLU B 1 538 ? -34.188 12.133 11.961 1 53.25 538 GLU B O 1
ATOM 10146 N N . GLU B 1 539 ? -33.312 13.516 13.336 1 63.44 539 GLU B N 1
ATOM 10147 C CA . GLU B 1 539 ? -32.594 12.523 14.109 1 63.44 539 GLU B CA 1
ATOM 10148 C C . GLU B 1 539 ? -33.5 11.445 14.656 1 63.44 539 GLU B C 1
ATOM 10150 O O . GLU B 1 539 ? -34.5 11.75 15.305 1 63.44 539 GLU B O 1
ATOM 10155 N N . SER B 1 540 ? -33.406 10.234 14.102 1 67.75 540 SER B N 1
ATOM 10156 C CA . SER B 1 540 ? -34.156 9.125 14.688 1 67.75 540 SER B CA 1
ATOM 10157 C C . SER B 1 540 ? -33.906 9.008 16.188 1 67.75 540 SER B C 1
ATOM 10159 O O . SER B 1 540 ? -33 9.672 16.719 1 67.75 540 SER B O 1
ATOM 10161 N N . GLU B 1 541 ? -34.812 8.414 16.828 1 72.81 541 GLU B N 1
ATOM 10162 C CA . GLU B 1 541 ? -34.625 8.141 18.25 1 72.81 541 GLU B CA 1
ATOM 10163 C C . GLU B 1 541 ? -33.281 7.473 18.516 1 72.81 541 GLU B C 1
ATOM 10165 O O . GLU B 1 541 ? -32.594 7.773 19.5 1 72.81 541 GLU B O 1
ATOM 10170 N N . GLU B 1 542 ? -32.906 6.656 17.562 1 73.44 542 GLU B N 1
ATOM 10171 C CA . GLU B 1 542 ? -31.625 5.961 17.719 1 73.44 542 GLU B CA 1
ATOM 10172 C C . GLU B 1 542 ? -30.453 6.926 17.562 1 73.44 542 GLU B C 1
ATOM 10174 O O . GLU B 1 542 ? -29.453 6.82 18.297 1 73.44 542 GLU B O 1
ATOM 10179 N N . ASP B 1 543 ? -30.609 7.891 16.75 1 74.88 543 ASP B N 1
ATOM 10180 C CA . ASP B 1 543 ? -29.578 8.898 16.562 1 74.88 543 ASP B CA 1
ATOM 10181 C C . ASP B 1 543 ? -29.391 9.734 17.828 1 74.88 543 ASP B C 1
ATOM 10183 O O . ASP B 1 543 ? -28.25 10.062 18.203 1 74.88 543 ASP B O 1
ATOM 10187 N N . GLN B 1 544 ? -30.5 10 18.375 1 76.5 544 GLN B N 1
ATOM 10188 C CA . GLN B 1 544 ? -30.469 10.797 19.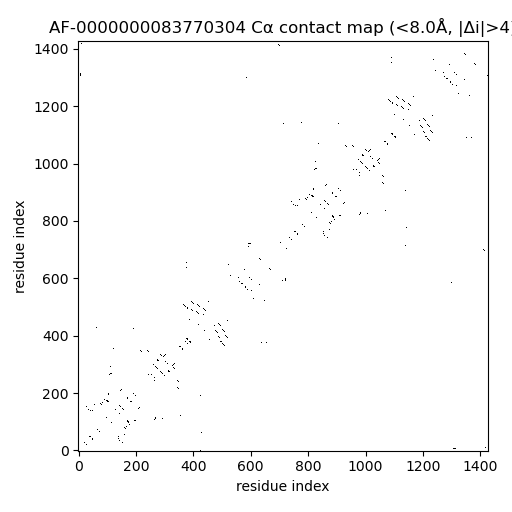594 1 76.5 544 GLN B CA 1
ATOM 10189 C C . GLN B 1 544 ? -29.812 10.031 20.734 1 76.5 544 GLN B C 1
ATOM 10191 O O . GLN B 1 544 ? -29.031 10.594 21.5 1 76.5 544 GLN B O 1
ATOM 10196 N N . GLN B 1 545 ? -30.203 8.742 20.812 1 76 545 GLN B N 1
ATOM 10197 C CA . GLN B 1 545 ? -29.578 7.895 21.828 1 76 545 GLN B CA 1
ATOM 10198 C C . GLN B 1 545 ? -28.078 7.781 21.594 1 76 545 GLN B C 1
ATOM 10200 O O . GLN B 1 545 ? -27.297 7.828 22.562 1 76 545 GLN B O 1
ATOM 10205 N N . PHE B 1 546 ? -27.875 7.719 20.469 1 75.12 546 PHE B N 1
ATOM 10206 C CA . PHE B 1 546 ? -26.469 7.562 20.094 1 75.12 546 PHE B CA 1
ATOM 10207 C C . PHE B 1 546 ? -25.688 8.82 20.438 1 75.12 546 PHE B C 1
ATOM 10209 O O . PHE B 1 546 ? -24.578 8.734 20.984 1 75.12 546 PHE B O 1
ATOM 10216 N N . ARG B 1 547 ? -26.203 9.914 20.125 1 76.5 547 ARG B N 1
ATOM 10217 C CA . ARG B 1 547 ? -25.562 11.18 20.453 1 76.5 547 ARG B CA 1
ATOM 10218 C C . ARG B 1 547 ? -25.422 11.352 21.953 1 76.5 547 ARG B C 1
ATOM 10220 O O . ARG B 1 547 ? -24.391 11.82 22.438 1 76.5 547 ARG B O 1
ATOM 10227 N N . SER B 1 548 ? -26.422 10.836 22.609 1 80.31 548 SER B N 1
ATOM 10228 C CA . SER B 1 548 ? -26.406 10.922 24.062 1 80.31 548 SER B CA 1
ATOM 10229 C C . SER B 1 548 ? -25.328 10.016 24.656 1 80.31 548 SER B C 1
ATOM 10231 O O . SER B 1 548 ? -24.609 10.406 25.578 1 80.31 548 SER B O 1
ATOM 10233 N N . LEU B 1 549 ? -25.25 8.859 24.109 1 81.88 549 LEU B N 1
ATOM 10234 C CA . LEU B 1 549 ? -24.25 7.914 24.578 1 81.88 549 LEU B CA 1
ATOM 10235 C C . LEU B 1 549 ? -22.844 8.43 24.297 1 81.88 549 LEU B C 1
ATOM 10237 O O . LEU B 1 549 ? -21.953 8.281 25.141 1 81.88 549 LEU B O 1
ATOM 10241 N N . PHE B 1 550 ? -22.703 8.961 23.141 1 82.38 550 PHE B N 1
ATOM 10242 C CA . PHE B 1 550 ? -21.406 9.555 22.797 1 82.38 550 PHE B CA 1
ATOM 10243 C C . PHE B 1 550 ? -21.031 10.641 23.781 1 82.38 550 PHE B C 1
ATOM 10245 O O . PHE B 1 550 ? -19.906 10.672 24.281 1 82.38 550 PHE B O 1
ATOM 10252 N N . GLN B 1 551 ? -21.906 11.477 24.062 1 80.94 551 GLN B N 1
ATOM 10253 C CA . GLN B 1 551 ? -21.641 12.602 24.938 1 80.94 551 GLN B CA 1
ATOM 10254 C C . GLN B 1 551 ? -21.312 12.133 26.359 1 80.94 551 GLN B C 1
ATOM 10256 O O . GLN B 1 551 ? -20.469 12.719 27.031 1 80.94 551 GLN B O 1
ATOM 10261 N N . GLN B 1 552 ? -21.953 11.039 26.688 1 82.12 552 GLN B N 1
ATOM 10262 C CA . GLN B 1 552 ? -21.719 10.484 28.031 1 82.12 552 GLN B CA 1
ATOM 10263 C C . GLN B 1 552 ? -20.312 9.891 28.141 1 82.12 552 GLN B C 1
ATOM 10265 O O . GLN B 1 552 ? -19.672 10.016 29.188 1 82.12 552 GLN B O 1
ATOM 10270 N N . ILE B 1 553 ? -19.891 9.359 27.094 1 83.06 553 ILE B N 1
ATOM 10271 C CA . ILE B 1 553 ? -18.641 8.609 27.141 1 83.06 553 ILE B CA 1
ATOM 10272 C C . ILE B 1 553 ? -17.469 9.523 26.781 1 83.06 553 ILE B C 1
ATOM 10274 O O . ILE B 1 553 ? -16.391 9.398 27.359 1 83.06 553 ILE B O 1
ATOM 10278 N N . ALA B 1 554 ? -17.625 10.43 25.859 1 82.19 554 ALA B N 1
ATOM 10279 C CA . ALA B 1 554 ? -16.562 11.266 25.328 1 82.19 554 ALA B CA 1
ATOM 10280 C C . ALA B 1 554 ? -16.047 12.242 26.375 1 82.19 554 ALA B C 1
ATOM 10282 O O . ALA B 1 554 ? -14.891 12.672 26.328 1 82.19 554 ALA B O 1
ATOM 10283 N N . GLY B 1 555 ? -16.75 12.562 27.406 1 73.19 555 GLY B N 1
ATOM 10284 C CA . GLY B 1 555 ? -16.344 13.477 28.453 1 73.19 555 GLY B CA 1
ATOM 10285 C C . GLY B 1 555 ? -16.016 14.867 27.938 1 73.19 555 GLY B C 1
ATOM 10286 O O . GLY B 1 555 ? -16.625 15.344 26.984 1 73.19 555 GLY B O 1
ATOM 10287 N N . ASP B 1 556 ? -15 15.555 28.547 1 69.38 556 ASP B N 1
ATOM 10288 C CA . ASP B 1 556 ? -14.633 16.938 28.297 1 69.38 556 ASP B CA 1
ATOM 10289 C C . ASP B 1 556 ? -13.883 17.078 26.969 1 69.38 556 ASP B C 1
ATOM 10291 O O . ASP B 1 556 ? -13.938 18.125 26.328 1 69.38 556 ASP B O 1
ATOM 10295 N N . GLU B 1 557 ? -13.297 15.969 26.594 1 73.06 557 GLU B N 1
ATOM 10296 C CA . GLU B 1 557 ? -12.5 16.031 25.375 1 73.06 557 GLU B CA 1
ATOM 10297 C C . GLU B 1 557 ? -13.375 15.898 24.125 1 73.06 557 GLU B C 1
ATOM 10299 O O . GLU B 1 557 ? -12.938 16.219 23.016 1 73.06 557 GLU B O 1
ATOM 10304 N N . MET B 1 558 ? -14.602 15.453 24.266 1 81.06 558 MET B N 1
ATOM 10305 C CA . MET B 1 558 ? -15.594 15.281 23.203 1 81.06 558 MET B CA 1
ATOM 10306 C C . MET B 1 558 ? -15.047 14.391 22.094 1 81.06 558 MET B C 1
ATOM 10308 O O . MET B 1 558 ? -15.242 14.68 20.906 1 81.06 558 MET B O 1
ATOM 10312 N N . GLU B 1 559 ? -14.141 13.461 22.438 1 89.5 559 GLU B N 1
ATOM 10313 C CA . GLU B 1 559 ? -13.617 12.438 21.531 1 89.5 559 GLU B CA 1
ATOM 10314 C C . GLU B 1 559 ? -13.633 11.062 22.203 1 89.5 559 GLU B C 1
ATOM 10316 O O . GLU B 1 559 ? -13.586 10.961 23.438 1 89.5 559 GLU B O 1
ATOM 10321 N N . ILE B 1 560 ? -13.734 10.039 21.422 1 91.19 560 ILE B N 1
ATOM 10322 C CA . ILE B 1 560 ? -13.781 8.703 22 1 91.19 560 ILE B CA 1
ATOM 10323 C C . ILE B 1 560 ? -12.648 7.852 21.438 1 91.19 560 ILE B C 1
ATOM 10325 O O . ILE B 1 560 ? -12.297 7.98 20.266 1 91.19 560 ILE B O 1
ATOM 10329 N N . THR B 1 561 ? -12.055 7.012 22.312 1 93.12 561 THR B N 1
ATOM 10330 C CA . THR B 1 561 ? -10.992 6.082 21.938 1 93.12 561 THR B CA 1
ATOM 10331 C C . THR B 1 561 ? -11.57 4.812 21.328 1 93.12 561 THR B C 1
ATOM 10333 O O . THR B 1 561 ? -12.789 4.648 21.266 1 93.12 561 THR B O 1
ATOM 10336 N N . ALA B 1 562 ? -10.766 3.928 20.859 1 95.44 562 ALA B N 1
ATOM 10337 C CA . ALA B 1 562 ? -11.195 2.672 20.25 1 95.44 562 ALA B CA 1
ATOM 10338 C C . ALA B 1 562 ? -11.938 1.801 21.266 1 95.44 562 ALA B C 1
ATOM 10340 O O . ALA B 1 562 ? -12.945 1.177 20.922 1 95.44 562 ALA B O 1
ATOM 10341 N N . SER B 1 563 ? -11.469 1.735 22.469 1 93.94 563 SER B N 1
ATOM 10342 C CA . SER B 1 563 ? -12.109 0.942 23.516 1 93.94 563 SER B CA 1
ATOM 10343 C C . SER B 1 563 ? -13.492 1.498 23.859 1 93.94 563 SER B C 1
ATOM 10345 O O . SER B 1 563 ? -14.438 0.737 24.078 1 93.94 563 SER B O 1
ATOM 10347 N N . GLU B 1 564 ? -13.539 2.816 23.953 1 93.12 564 GLU B N 1
ATOM 10348 C CA . GLU B 1 564 ? -14.82 3.455 24.234 1 93.12 564 GLU B CA 1
ATOM 10349 C C . GLU B 1 564 ? -15.797 3.262 23.078 1 93.12 564 GLU B C 1
ATOM 10351 O O . GLU B 1 564 ? -17 3.064 23.297 1 93.12 564 GLU B O 1
ATOM 10356 N N . LEU B 1 565 ? -15.266 3.385 21.891 1 94.44 565 LEU B N 1
ATOM 10357 C CA . LEU B 1 565 ? -16.078 3.129 20.719 1 94.44 565 LEU B CA 1
ATOM 10358 C C . LEU B 1 565 ? -16.656 1.717 20.75 1 94.44 565 LEU B C 1
ATOM 10360 O O . LEU B 1 565 ? -17.844 1.514 20.453 1 94.44 565 LEU B O 1
ATOM 10364 N N . LYS B 1 566 ? -15.867 0.752 21.047 1 94.69 566 LYS B N 1
ATOM 10365 C CA . LYS B 1 566 ? -16.297 -0.638 21.172 1 94.69 566 LYS B CA 1
ATOM 10366 C C . LYS B 1 566 ? -17.469 -0.765 22.156 1 94.69 566 LYS B C 1
ATOM 10368 O O . LYS B 1 566 ? -18.453 -1.439 21.859 1 94.69 566 LYS B O 1
ATOM 10373 N N . ASN B 1 567 ? -17.344 -0.121 23.266 1 91.31 567 ASN B N 1
ATOM 10374 C CA . ASN B 1 567 ? -18.391 -0.165 24.281 1 91.31 567 ASN B CA 1
ATOM 10375 C C . ASN B 1 567 ? -19.688 0.45 23.766 1 91.31 567 ASN B C 1
ATOM 10377 O O . ASN B 1 567 ? -20.766 -0.118 23.953 1 91.31 567 ASN B O 1
ATOM 10381 N N . VAL B 1 568 ? -19.562 1.561 23.141 1 90.25 568 VAL B N 1
ATOM 10382 C CA . VAL B 1 568 ? -20.734 2.264 22.625 1 90.25 568 VAL B CA 1
ATOM 10383 C C . VAL B 1 568 ? -21.422 1.412 21.562 1 90.25 568 VAL B C 1
ATOM 10385 O O . VAL B 1 568 ? -22.625 1.204 21.625 1 90.25 568 VAL B O 1
ATOM 10388 N N . LEU B 1 569 ? -20.641 0.927 20.641 1 92.31 569 LEU B N 1
ATOM 10389 C CA . LEU B 1 569 ? -21.188 0.156 19.547 1 92.31 569 LEU B CA 1
ATOM 10390 C C . LEU B 1 569 ? -21.812 -1.142 20.047 1 92.31 569 LEU B C 1
ATOM 10392 O O . LEU B 1 569 ? -22.891 -1.53 19.594 1 92.31 569 LEU B O 1
ATOM 10396 N N . ASN B 1 570 ? -21.188 -1.777 20.922 1 91.88 570 ASN B N 1
ATOM 10397 C CA . ASN B 1 570 ? -21.688 -3.061 21.422 1 91.88 570 ASN B CA 1
ATOM 10398 C C . ASN B 1 570 ? -22.953 -2.896 22.234 1 91.88 570 ASN B C 1
ATOM 10400 O O . ASN B 1 570 ? -23.812 -3.783 22.25 1 91.88 570 ASN B O 1
ATOM 10404 N N . ARG B 1 571 ? -23.078 -1.838 22.891 1 87.88 571 ARG B N 1
ATOM 10405 C CA . ARG B 1 571 ? -24.312 -1.56 23.625 1 87.88 571 ARG B CA 1
ATOM 10406 C C . ARG B 1 571 ? -25.484 -1.392 22.656 1 87.88 571 ARG B C 1
ATOM 10408 O O . ARG B 1 571 ? -26.594 -1.829 22.953 1 87.88 571 ARG B O 1
ATOM 10415 N N . VAL B 1 572 ? -25.25 -0.811 21.609 1 84.38 572 VAL B N 1
ATOM 10416 C CA . VAL B 1 572 ? -26.312 -0.565 20.625 1 84.38 572 VAL B CA 1
ATOM 10417 C C . VAL B 1 572 ? -26.609 -1.848 19.859 1 84.38 572 VAL B C 1
ATOM 10419 O O . VAL B 1 572 ? -27.766 -2.193 19.641 1 84.38 572 VAL B O 1
ATOM 10422 N N . ILE B 1 573 ? -25.609 -2.535 19.453 1 86.38 573 ILE B N 1
ATOM 10423 C CA . ILE B 1 573 ? -25.766 -3.707 18.609 1 86.38 573 ILE B CA 1
ATOM 10424 C C . ILE B 1 573 ? -26.391 -4.852 19.391 1 86.38 573 ILE B C 1
ATOM 10426 O O . ILE B 1 573 ? -27.094 -5.688 18.828 1 86.38 573 ILE B O 1
ATOM 10430 N N . SER B 1 574 ? -26.125 -4.875 20.703 1 86.44 574 SER B N 1
ATOM 10431 C CA . SER B 1 574 ? -26.688 -5.922 21.547 1 86.44 574 SER B CA 1
ATOM 10432 C C . SER B 1 574 ? -28.203 -5.895 21.547 1 86.44 574 SER B C 1
ATOM 10434 O O . SER B 1 574 ? -28.859 -6.895 21.859 1 86.44 574 SER B O 1
ATOM 10436 N N . LYS B 1 575 ? -28.734 -4.852 21.188 1 83.75 575 LYS B N 1
ATOM 10437 C CA . LYS B 1 575 ? -30.188 -4.719 21.109 1 83.75 575 LYS B CA 1
ATOM 10438 C C . LYS B 1 575 ? -30.734 -5.422 19.875 1 83.75 575 LYS B C 1
ATOM 10440 O O . LYS B 1 575 ? -31.922 -5.727 19.812 1 83.75 575 LYS B O 1
ATOM 10445 N N . HIS B 1 576 ? -29.938 -5.562 18.922 1 84.75 576 HIS B N 1
ATOM 10446 C CA . HIS B 1 576 ? -30.328 -6.254 17.688 1 84.75 576 HIS B CA 1
ATOM 10447 C C . HIS B 1 576 ? -30.016 -7.746 17.781 1 84.75 576 HIS B C 1
ATOM 10449 O O . HIS B 1 576 ? -29.094 -8.234 17.141 1 84.75 576 HIS B O 1
ATOM 10455 N N . LYS B 1 577 ? -30.859 -8.484 18.375 1 82.75 577 LYS B N 1
ATOM 10456 C CA . LYS B 1 577 ? -30.656 -9.906 18.656 1 82.75 577 LYS B CA 1
ATOM 10457 C C . LYS B 1 577 ? -30.609 -10.719 17.359 1 82.75 577 LYS B C 1
ATOM 10459 O O . LYS B 1 577 ? -29.984 -11.789 17.312 1 82.75 577 LYS B O 1
ATOM 10464 N N . GLU B 1 578 ? -31.156 -10.203 16.391 1 82.12 578 GLU B N 1
ATOM 10465 C CA . GLU B 1 578 ? -31.219 -10.906 15.109 1 82.12 578 GLU B CA 1
ATOM 10466 C C . GLU B 1 578 ? -29.828 -11.023 14.484 1 82.12 578 GLU B C 1
ATOM 10468 O O . GLU B 1 578 ? -29.594 -11.875 13.633 1 82.12 578 GLU B O 1
ATOM 10473 N N . LEU B 1 579 ? -28.906 -10.188 14.891 1 86.06 579 LEU B N 1
ATOM 10474 C CA . LEU B 1 579 ? -27.547 -10.219 14.352 1 86.06 579 LEU B CA 1
ATOM 10475 C C . LEU B 1 579 ? -26.766 -11.375 14.953 1 86.06 579 LEU B C 1
ATOM 10477 O O . LEU B 1 579 ? -25.766 -11.82 14.367 1 86.06 579 LEU B O 1
ATOM 10481 N N . ASN B 1 580 ? -27.172 -11.891 16.094 1 85.44 580 ASN B N 1
ATOM 10482 C CA . ASN B 1 580 ? -26.5 -12.984 16.781 1 85.44 580 ASN B CA 1
ATOM 10483 C C . ASN B 1 580 ? -24.984 -12.797 16.781 1 85.44 580 ASN B C 1
ATOM 10485 O O . ASN B 1 580 ? -24.234 -13.672 16.344 1 85.44 580 ASN B O 1
ATOM 10489 N N . THR B 1 581 ? -24.578 -11.609 17.203 1 89.5 581 THR B N 1
ATOM 10490 C CA . THR B 1 581 ? -23.156 -11.25 17.188 1 89.5 581 THR B CA 1
ATOM 10491 C C . THR B 1 581 ? -22.625 -11.094 18.594 1 89.5 581 THR B C 1
ATOM 10493 O O . THR B 1 581 ? -23.375 -10.773 19.531 1 89.5 581 THR B O 1
ATOM 10496 N N . GLU B 1 582 ? -21.375 -11.414 18.781 1 87.44 582 GLU B N 1
ATOM 10497 C CA . GLU B 1 582 ? -20.688 -11.188 20.047 1 87.44 582 GLU B CA 1
ATOM 10498 C C . GLU B 1 582 ? -20.219 -9.734 20.172 1 87.44 582 GLU B C 1
ATOM 10500 O O . GLU B 1 582 ? -19.703 -9.328 21.203 1 87.44 582 GLU B O 1
ATOM 10505 N N . GLY B 1 583 ? -20.484 -8.969 19.156 1 92.31 583 GLY B N 1
ATOM 10506 C CA . GLY B 1 583 ? -20.062 -7.578 19.156 1 92.31 583 GLY B CA 1
ATOM 10507 C C . GLY B 1 583 ? -18.812 -7.328 18.344 1 92.31 583 GLY B C 1
ATOM 10508 O O . GLY B 1 583 ? -18.297 -8.242 17.688 1 92.31 583 GLY B O 1
ATOM 10509 N N . PHE B 1 584 ? -18.375 -6.102 18.375 1 95.81 584 PHE B N 1
ATOM 10510 C CA . PHE B 1 584 ? -17.203 -5.703 17.594 1 95.81 584 PHE B CA 1
ATOM 10511 C C . PHE B 1 584 ? -15.922 -5.98 18.375 1 95.81 584 PHE B C 1
ATOM 10513 O O . PHE B 1 584 ? -15.883 -5.812 19.594 1 95.81 584 PHE B O 1
ATOM 10520 N N . SER B 1 585 ? -14.938 -6.371 17.672 1 95.19 585 SER B N 1
ATOM 10521 C CA . SER B 1 585 ? -13.609 -6.52 18.25 1 95.19 585 SER B CA 1
ATOM 10522 C C . SER B 1 585 ? -12.914 -5.168 18.391 1 95.19 585 SER B C 1
ATOM 10524 O O . SER B 1 585 ? -13.305 -4.195 17.75 1 95.19 585 SER B O 1
ATOM 10526 N N . LEU B 1 586 ? -11.906 -5.113 19.266 1 96 586 LEU B N 1
ATOM 10527 C CA . LEU B 1 586 ? -11.117 -3.898 19.438 1 96 586 LEU B CA 1
ATOM 10528 C C . LEU B 1 586 ? -10.422 -3.512 18.141 1 96 586 LEU B C 1
ATOM 10530 O O . LEU B 1 586 ? -10.352 -2.33 17.797 1 96 586 LEU B O 1
ATOM 10534 N N . GLU B 1 587 ? -9.922 -4.461 17.422 1 95.75 587 GLU B N 1
ATOM 10535 C CA . GLU B 1 587 ? -9.219 -4.199 16.172 1 95.75 587 GLU B CA 1
ATOM 10536 C C . GLU B 1 587 ? -10.156 -3.594 15.133 1 95.75 587 GLU B C 1
ATOM 10538 O O . GLU B 1 587 ? -9.75 -2.719 14.359 1 95.75 587 GLU B O 1
ATOM 10543 N N . SER B 1 588 ? -11.367 -4.074 15.086 1 96.81 588 SER B N 1
ATOM 10544 C CA . SER B 1 588 ? -12.344 -3.488 14.172 1 96.81 588 SER B CA 1
ATOM 10545 C C . SER B 1 588 ? -12.578 -2.016 14.484 1 96.81 588 SER B C 1
ATOM 10547 O O . SER B 1 588 ? -12.68 -1.187 13.578 1 96.81 588 SER B O 1
ATOM 10549 N N . CYS B 1 589 ? -12.664 -1.724 15.781 1 97.5 589 CYS B N 1
ATOM 10550 C CA . CYS B 1 589 ? -12.898 -0.347 16.203 1 97.5 589 CYS B CA 1
ATOM 10551 C C . CYS B 1 589 ? -11.703 0.537 15.875 1 97.5 589 CYS B C 1
ATOM 10553 O O . CYS B 1 589 ? -11.867 1.699 15.508 1 97.5 589 CYS B O 1
ATOM 10555 N N . ARG B 1 590 ? -10.492 0.027 16.047 1 97.69 590 ARG B N 1
ATOM 10556 C CA . ARG B 1 590 ? -9.297 0.764 15.648 1 97.69 590 ARG B CA 1
ATOM 10557 C C . ARG B 1 590 ? -9.336 1.114 14.164 1 97.69 590 ARG B C 1
ATOM 10559 O O . ARG B 1 590 ? -9.008 2.238 13.773 1 97.69 590 ARG B O 1
ATOM 10566 N N . SER B 1 591 ? -9.758 0.129 13.352 1 97.5 591 SER B N 1
ATOM 10567 C CA . SER B 1 591 ? -9.828 0.352 11.914 1 97.5 591 SER B CA 1
ATOM 10568 C C . SER B 1 591 ? -10.906 1.374 11.562 1 97.5 591 SER B C 1
ATOM 10570 O O . SER B 1 591 ? -10.758 2.146 10.617 1 97.5 591 SER B O 1
ATOM 10572 N N . MET B 1 592 ? -11.992 1.347 12.336 1 97.62 592 MET B N 1
ATOM 10573 C CA . MET B 1 592 ? -13.055 2.328 12.141 1 97.62 592 MET B CA 1
ATOM 10574 C C . MET B 1 592 ? -12.547 3.74 12.414 1 97.62 592 MET B C 1
ATOM 10576 O O . MET B 1 592 ? -12.859 4.672 11.672 1 97.62 592 MET B O 1
ATOM 10580 N N . ILE B 1 593 ? -11.797 3.865 13.445 1 96.88 593 ILE B N 1
ATOM 10581 C CA . ILE B 1 593 ? -11.227 5.164 13.781 1 96.88 593 ILE B CA 1
ATOM 10582 C C . ILE B 1 593 ? -10.289 5.621 12.672 1 96.88 593 ILE B C 1
ATOM 10584 O O . ILE B 1 593 ? -10.359 6.77 12.219 1 96.88 593 ILE B O 1
ATOM 10588 N N . ALA B 1 594 ? -9.445 4.727 12.234 1 96.25 594 ALA B N 1
ATOM 10589 C CA . ALA B 1 594 ? -8.508 5.062 11.164 1 96.25 594 ALA B CA 1
ATOM 10590 C C . ALA B 1 594 ? -9.242 5.527 9.914 1 96.25 594 ALA B C 1
ATOM 10592 O O . ALA B 1 594 ? -8.789 6.434 9.219 1 96.25 594 ALA B O 1
ATOM 10593 N N . LEU B 1 595 ? -10.375 4.906 9.609 1 95.5 595 LEU B N 1
ATOM 10594 C CA . LEU B 1 595 ? -11.172 5.234 8.438 1 95.5 595 LEU B CA 1
ATOM 10595 C C . LEU B 1 595 ? -11.742 6.645 8.547 1 95.5 595 LEU B C 1
ATOM 10597 O O . LEU B 1 595 ? -11.82 7.367 7.551 1 95.5 595 LEU B O 1
ATOM 10601 N N . MET B 1 596 ? -12.078 7.086 9.797 1 94 596 MET B N 1
ATOM 10602 C CA . MET B 1 596 ? -12.891 8.289 9.945 1 94 596 MET B CA 1
ATOM 10603 C C . MET B 1 596 ? -12.062 9.445 10.5 1 94 596 MET B C 1
ATOM 10605 O O . MET B 1 596 ? -12.523 10.586 10.547 1 94 596 MET B O 1
ATOM 10609 N N . ASP B 1 597 ? -10.906 9.18 10.969 1 91.31 597 ASP B N 1
ATOM 10610 C CA . ASP B 1 597 ? -10.086 10.172 11.648 1 91.31 597 ASP B CA 1
ATOM 10611 C C . ASP B 1 597 ? -9.68 11.297 10.703 1 91.31 597 ASP B C 1
ATOM 10613 O O . ASP B 1 597 ? -8.688 11.18 9.977 1 91.31 597 ASP B O 1
ATOM 10617 N N . MET B 1 598 ? -10.297 12.398 10.812 1 85.69 598 MET B N 1
ATOM 10618 C CA . MET B 1 598 ? -10.078 13.516 9.898 1 85.69 598 MET B CA 1
ATOM 10619 C C . MET B 1 598 ? -9.125 14.531 10.5 1 85.69 598 MET B C 1
ATOM 10621 O O . MET B 1 598 ? -8.555 15.359 9.789 1 85.69 598 MET B O 1
ATOM 10625 N N . ASP B 1 599 ? -8.938 14.445 11.836 1 79.94 599 ASP B N 1
ATOM 10626 C CA . ASP B 1 599 ? -8.102 15.469 12.461 1 79.94 599 ASP B CA 1
ATOM 10627 C C . ASP B 1 599 ? -6.789 14.883 12.961 1 79.94 599 ASP B C 1
ATOM 10629 O O . ASP B 1 599 ? -5.988 15.578 13.586 1 79.94 599 ASP B O 1
ATOM 10633 N N . GLY B 1 600 ? -6.652 13.547 12.82 1 82.81 600 GLY B N 1
ATOM 10634 C CA . GLY B 1 600 ? -5.371 12.914 13.086 1 82.81 600 GLY B CA 1
ATOM 10635 C C . GLY B 1 600 ? -5.121 12.664 14.555 1 82.81 600 GLY B C 1
ATOM 10636 O O . GLY B 1 600 ? -3.973 12.508 14.984 1 82.81 600 GLY B O 1
ATOM 10637 N N . THR B 1 601 ? -6.133 12.625 15.359 1 85.94 601 THR B N 1
ATOM 10638 C CA . THR B 1 601 ? -5.957 12.5 16.797 1 85.94 601 THR B CA 1
ATOM 10639 C C . THR B 1 601 ? -5.918 11.039 17.219 1 85.94 601 THR B C 1
ATOM 10641 O O . THR B 1 601 ? -5.539 10.719 18.344 1 85.94 601 THR B O 1
ATOM 10644 N N . GLY B 1 602 ? -6.363 10.148 16.297 1 90.25 602 GLY B N 1
ATOM 10645 C CA . GLY B 1 602 ? -6.469 8.742 16.672 1 90.25 602 GLY B CA 1
ATOM 10646 C C . GLY B 1 602 ? -7.727 8.43 17.453 1 90.25 602 GLY B C 1
ATOM 10647 O O . GLY B 1 602 ? -7.848 7.344 18.031 1 90.25 602 GLY B O 1
ATOM 10648 N N . ARG B 1 603 ? -8.625 9.375 17.562 1 93.38 603 ARG B N 1
ATOM 10649 C CA . ARG B 1 603 ? -9.922 9.273 18.219 1 93.38 603 ARG B CA 1
ATOM 10650 C C . ARG B 1 603 ? -11.031 9.812 17.328 1 93.38 603 ARG B C 1
ATOM 10652 O O . ARG B 1 603 ? -10.773 10.25 16.203 1 93.38 603 ARG B O 1
ATOM 10659 N N . LEU B 1 604 ? -12.273 9.641 17.75 1 92.12 604 LEU B N 1
ATOM 10660 C CA . LEU B 1 604 ? -13.391 10.133 16.953 1 92.12 604 LEU B CA 1
ATOM 10661 C C . LEU B 1 604 ? -14.102 11.281 17.672 1 92.12 604 LEU B C 1
ATOM 10663 O O . LEU B 1 604 ? -14.445 11.164 18.844 1 92.12 604 LEU B O 1
ATOM 10667 N N . ASN B 1 605 ? -14.25 12.359 17.016 1 88.75 605 ASN B N 1
ATOM 10668 C CA . ASN B 1 605 ? -15.156 13.398 17.516 1 88.75 605 ASN B CA 1
ATOM 10669 C C . ASN B 1 605 ? -16.594 13.109 17.109 1 88.75 605 ASN B C 1
ATOM 10671 O O . ASN B 1 605 ? -16.891 12.078 16.5 1 88.75 605 ASN B O 1
ATOM 10675 N N . LEU B 1 606 ? -17.5 13.922 17.469 1 84.88 606 LEU B N 1
ATOM 10676 C CA . LEU B 1 606 ? -18.922 13.656 17.297 1 84.88 606 LEU B CA 1
ATOM 10677 C C . LEU B 1 606 ? -19.281 13.578 15.812 1 84.88 606 LEU B C 1
ATOM 10679 O O . LEU B 1 606 ? -20.062 12.719 15.414 1 84.88 606 LEU B O 1
ATOM 10683 N N . GLN B 1 607 ? -18.766 14.438 15.023 1 83.75 607 GLN B N 1
ATOM 10684 C CA . GLN B 1 607 ? -19.062 14.445 13.602 1 83.75 607 GLN B CA 1
ATOM 10685 C C . GLN B 1 607 ? -18.562 13.18 12.914 1 83.75 607 GLN B C 1
ATOM 10687 O O . GLN B 1 607 ? -19.281 12.562 12.125 1 83.75 607 GLN B O 1
ATOM 10692 N N . GLU B 1 608 ? -17.312 12.828 13.172 1 89.38 608 GLU B N 1
ATOM 10693 C CA . GLU B 1 608 ? -16.719 11.609 12.633 1 89.38 608 GLU B CA 1
ATOM 10694 C C . GLU B 1 608 ? -17.531 10.383 13.047 1 89.38 608 GLU B C 1
ATOM 10696 O O . GLU B 1 608 ? -17.75 9.477 12.242 1 89.38 608 GLU B O 1
ATOM 10701 N N . PHE B 1 609 ? -17.953 10.398 14.219 1 89.44 609 PHE B N 1
ATOM 10702 C CA . PHE B 1 609 ? -18.734 9.289 14.773 1 89.44 609 PHE B CA 1
ATOM 10703 C C . PHE B 1 609 ? -20.078 9.156 14.055 1 89.44 609 PHE B C 1
ATOM 10705 O O . PHE B 1 609 ? -20.516 8.039 13.75 1 89.44 609 PHE B O 1
ATOM 10712 N N . ARG B 1 610 ? -20.719 10.266 13.883 1 86.06 610 ARG B N 1
ATOM 10713 C CA . ARG B 1 610 ? -22 10.25 13.18 1 86.06 610 ARG B CA 1
ATOM 10714 C C . ARG B 1 610 ? -21.859 9.656 11.781 1 86.06 610 ARG B C 1
ATOM 10716 O O . ARG B 1 610 ? -22.688 8.859 11.352 1 86.06 610 ARG B O 1
ATOM 10723 N N . HIS B 1 611 ? -20.828 10.055 11.094 1 87.5 611 HIS B N 1
ATOM 10724 C CA . HIS B 1 611 ? -20.562 9.523 9.766 1 87.5 611 HIS B CA 1
ATOM 10725 C C . HIS B 1 611 ? -20.328 8.016 9.812 1 87.5 611 HIS B C 1
ATOM 10727 O O . HIS B 1 611 ? -20.828 7.273 8.969 1 87.5 611 HIS B O 1
ATOM 10733 N N . LEU B 1 612 ? -19.562 7.613 10.75 1 92.62 612 LEU B N 1
ATOM 10734 C CA . LEU B 1 612 ? -19.266 6.191 10.922 1 92.62 612 LEU B CA 1
ATOM 10735 C C . LEU B 1 612 ? -20.547 5.41 11.188 1 92.62 612 LEU B C 1
ATOM 10737 O O . LEU B 1 612 ? -20.766 4.352 10.594 1 92.62 612 LEU B O 1
ATOM 10741 N N . TRP B 1 613 ? -21.344 5.941 12.07 1 89.38 613 TRP B N 1
ATOM 10742 C CA . TRP B 1 613 ? -22.562 5.254 12.469 1 89.38 613 TRP B CA 1
ATOM 10743 C C . TRP B 1 613 ? -23.5 5.082 11.281 1 89.38 613 TRP B C 1
ATOM 10745 O O . TRP B 1 613 ? -24.125 4.027 11.125 1 89.38 613 TRP B O 1
ATOM 10755 N N . ASN B 1 614 ? -23.625 6.09 10.516 1 89.19 614 ASN B N 1
ATOM 10756 C CA . ASN B 1 614 ? -24.469 6.004 9.32 1 89.19 614 ASN B CA 1
ATOM 10757 C C . ASN B 1 614 ? -23.969 4.914 8.375 1 89.19 614 ASN B C 1
ATOM 10759 O O . ASN B 1 614 ? -24.781 4.199 7.773 1 89.19 614 ASN B O 1
ATOM 10763 N N . LYS B 1 615 ? -22.734 4.801 8.227 1 92.31 615 LYS B N 1
ATOM 10764 C CA . LYS B 1 615 ? -22.172 3.76 7.379 1 92.31 615 LYS B CA 1
ATOM 10765 C C . LYS B 1 615 ? -22.453 2.371 7.945 1 92.31 615 LYS B C 1
ATOM 10767 O O . LYS B 1 615 ? -22.75 1.439 7.199 1 92.31 615 LYS B O 1
ATOM 10772 N N . ILE B 1 616 ? -22.266 2.213 9.234 1 93.06 616 ILE B N 1
ATOM 10773 C CA . ILE B 1 616 ? -22.484 0.928 9.883 1 93.06 616 ILE B CA 1
ATOM 10774 C C . ILE B 1 616 ? -23.938 0.511 9.727 1 93.06 616 ILE B C 1
ATOM 10776 O O . ILE B 1 616 ? -24.234 -0.661 9.477 1 93.06 616 ILE B O 1
ATOM 10780 N N . LYS B 1 617 ? -24.828 1.473 9.852 1 90.62 617 LYS B N 1
ATOM 10781 C CA . LYS B 1 617 ? -26.25 1.184 9.68 1 90.62 617 LYS B CA 1
ATOM 10782 C C . LYS B 1 617 ? -26.547 0.677 8.273 1 90.62 617 LYS B C 1
ATOM 10784 O O . LYS B 1 617 ? -27.297 -0.276 8.094 1 90.62 617 LYS B O 1
ATOM 10789 N N . GLN B 1 618 ? -25.969 1.345 7.375 1 92.94 618 GLN B N 1
ATOM 10790 C CA . GLN B 1 618 ? -26.141 0.917 5.988 1 92.94 618 GLN B CA 1
ATOM 10791 C C . GLN B 1 618 ? -25.625 -0.506 5.789 1 92.94 618 GLN B C 1
ATOM 10793 O O . GLN B 1 618 ? -26.297 -1.333 5.172 1 92.94 618 GLN B O 1
ATOM 10798 N N . TRP B 1 619 ? -24.453 -0.813 6.262 1 95.38 619 TRP B N 1
ATOM 10799 C CA . TRP B 1 619 ? -23.844 -2.129 6.109 1 95.38 619 TRP B CA 1
ATOM 10800 C C . TRP B 1 619 ? -24.625 -3.184 6.895 1 95.38 619 TRP B C 1
ATOM 10802 O O . TRP B 1 619 ? -24.703 -4.34 6.48 1 95.38 619 TRP B O 1
ATOM 10812 N N . GLN B 1 620 ? -25.156 -2.768 8.047 1 93.38 620 GLN B N 1
ATOM 10813 C CA . GLN B 1 620 ? -26.016 -3.66 8.82 1 93.38 620 GLN B CA 1
ATOM 10814 C C . GLN B 1 620 ? -27.234 -4.102 8.008 1 93.38 620 GLN B C 1
ATOM 10816 O O . GLN B 1 620 ? -27.625 -5.266 8.055 1 93.38 620 GLN B O 1
ATOM 10821 N N . GLY B 1 621 ? -27.812 -3.141 7.309 1 93.06 621 GLY B N 1
ATOM 10822 C CA . GLY B 1 621 ? -28.938 -3.477 6.438 1 93.06 621 GLY B CA 1
ATOM 10823 C C . GLY B 1 621 ? -28.578 -4.504 5.379 1 93.06 621 GLY B C 1
ATOM 10824 O O . GLY B 1 621 ? -29.344 -5.426 5.113 1 93.06 621 GLY B O 1
ATOM 10825 N N . ILE B 1 622 ? -27.469 -4.379 4.762 1 95.81 622 ILE B N 1
ATOM 10826 C CA . ILE B 1 622 ? -27 -5.312 3.742 1 95.81 622 ILE B CA 1
ATOM 10827 C C . ILE B 1 622 ? -26.766 -6.684 4.371 1 95.81 622 ILE B C 1
ATOM 10829 O O . ILE B 1 622 ? -27.156 -7.711 3.809 1 95.81 622 ILE B O 1
ATOM 10833 N N . PHE B 1 623 ? -26.141 -6.672 5.559 1 95.62 623 PHE B N 1
ATOM 10834 C CA . PHE B 1 623 ? -25.875 -7.914 6.273 1 95.62 623 PHE B CA 1
ATOM 10835 C C . PHE B 1 623 ? -27.172 -8.68 6.535 1 95.62 623 PHE B C 1
ATOM 10837 O O . PHE B 1 623 ? -27.234 -9.891 6.324 1 95.62 623 PHE B O 1
ATOM 10844 N N . GLN B 1 624 ? -28.141 -7.992 6.992 1 92.94 624 GLN B N 1
ATOM 10845 C CA . GLN B 1 624 ? -29.422 -8.602 7.328 1 92.94 624 GLN B CA 1
ATOM 10846 C C . GLN B 1 624 ? -30.109 -9.172 6.086 1 92.94 624 GLN B C 1
ATOM 10848 O O . GLN B 1 624 ? -30.781 -10.195 6.164 1 92.94 624 GLN B O 1
ATOM 10853 N N . HIS B 1 625 ? -29.906 -8.539 4.996 1 93.25 625 HIS B N 1
ATOM 10854 C CA . HIS B 1 625 ? -30.484 -9.008 3.74 1 93.25 625 HIS B CA 1
ATOM 10855 C C . HIS B 1 625 ? -29.953 -10.391 3.377 1 93.25 625 HIS B C 1
ATOM 10857 O O . HIS B 1 625 ? -30.688 -11.227 2.861 1 93.25 625 HIS B O 1
ATOM 10863 N N . TYR B 1 626 ? -28.719 -10.664 3.65 1 93.38 626 TYR B N 1
ATOM 10864 C CA . TYR B 1 626 ? -28.094 -11.922 3.25 1 93.38 626 TYR B CA 1
ATOM 10865 C C . TYR B 1 626 ? -28.078 -12.914 4.406 1 93.38 626 TYR B C 1
ATOM 10867 O O . TYR B 1 626 ? -27.625 -14.047 4.254 1 93.38 626 TYR B O 1
ATOM 10875 N N . ASN B 1 627 ? -28.453 -12.461 5.566 1 83.75 627 ASN B N 1
ATOM 10876 C CA . ASN B 1 627 ? -28.578 -13.32 6.738 1 83.75 627 ASN B CA 1
ATOM 10877 C C . ASN B 1 627 ? -29.984 -13.891 6.867 1 83.75 627 ASN B C 1
ATOM 10879 O O . ASN B 1 627 ? -30.609 -13.789 7.926 1 83.75 627 ASN B O 1
ATOM 10883 N N . SER B 1 628 ? -30.562 -14.375 5.91 1 68.19 628 SER B N 1
ATOM 10884 C CA . SER B 1 628 ? -31.984 -14.711 5.859 1 68.19 628 SER B CA 1
ATOM 10885 C C . SER B 1 628 ? -32.344 -15.812 6.852 1 68.19 628 SER B C 1
ATOM 10887 O O . SER B 1 628 ? -33.438 -15.852 7.383 1 68.19 628 SER B O 1
ATOM 10889 N N . ASP B 1 629 ? -31.406 -16.641 7.16 1 67.81 629 ASP B N 1
ATOM 10890 C CA . ASP B 1 629 ? -31.75 -17.75 8.039 1 67.81 629 ASP B CA 1
ATOM 10891 C C . ASP B 1 629 ? -31.562 -17.359 9.508 1 67.81 629 ASP B C 1
ATOM 10893 O O . ASP B 1 629 ? -31.766 -18.188 10.398 1 67.81 629 ASP B O 1
ATOM 10897 N N . GLN B 1 630 ? -31.234 -16.109 9.734 1 66.69 630 GLN B N 1
ATOM 10898 C CA . GLN B 1 630 ? -31.031 -15.531 11.055 1 66.69 630 GLN B CA 1
ATOM 10899 C C . GLN B 1 630 ? -29.984 -16.312 11.852 1 66.69 630 GLN B C 1
ATOM 10901 O O . GLN B 1 630 ? -30.141 -16.516 13.055 1 66.69 630 GLN B O 1
ATOM 10906 N N . ALA B 1 631 ? -29.078 -16.844 11.094 1 76 631 ALA B N 1
ATOM 10907 C CA . ALA B 1 631 ? -28 -17.625 11.711 1 76 631 ALA B CA 1
ATOM 10908 C C . ALA B 1 631 ? -26.906 -16.719 12.266 1 76 631 ALA B C 1
ATOM 10910 O O . ALA B 1 631 ? -26.016 -17.172 12.969 1 76 631 ALA B O 1
ATOM 10911 N N . GLY B 1 632 ? -27.109 -15.414 11.977 1 87.44 632 GLY B N 1
ATOM 10912 C CA . GLY B 1 632 ? -26.125 -14.469 12.492 1 87.44 632 GLY B CA 1
ATOM 10913 C C . GLY B 1 632 ? -24.859 -14.398 11.656 1 87.44 632 GLY B C 1
ATOM 10914 O O . GLY B 1 632 ? -23.828 -13.914 12.117 1 87.44 632 GLY B O 1
ATOM 10915 N N . SER B 1 633 ? -24.859 -14.992 10.414 1 92.88 633 SER B N 1
ATOM 10916 C CA . SER B 1 633 ? -23.719 -14.984 9.516 1 92.88 633 SER B CA 1
ATOM 10917 C C . SER B 1 633 ? -24.141 -15 8.055 1 92.88 633 SER B C 1
ATOM 10919 O O . SER B 1 633 ? -25.312 -15.273 7.75 1 92.88 633 SER B O 1
ATOM 10921 N N . ILE B 1 634 ? -23.281 -14.555 7.18 1 94.12 634 ILE B N 1
ATOM 10922 C CA . ILE B 1 634 ? -23.469 -14.625 5.734 1 94.12 634 ILE B CA 1
ATOM 10923 C C . ILE B 1 634 ? -22.719 -15.836 5.176 1 94.12 634 ILE B C 1
ATOM 10925 O O . ILE B 1 634 ? -21.594 -16.109 5.574 1 94.12 634 ILE B O 1
ATOM 10929 N N . ASN B 1 635 ? -23.516 -16.562 4.34 1 94.5 635 ASN B N 1
ATOM 10930 C CA . ASN B 1 635 ? -22.797 -17.594 3.586 1 94.5 635 ASN B CA 1
ATOM 10931 C C . ASN B 1 635 ? -21.703 -16.969 2.717 1 94.5 635 ASN B C 1
ATOM 10933 O O . ASN B 1 635 ? -21.969 -16.047 1.941 1 94.5 635 ASN B O 1
ATOM 10937 N N . SER B 1 636 ? -20.469 -17.469 2.826 1 95.94 636 SER B N 1
ATOM 10938 C CA . SER B 1 636 ? -19.344 -16.859 2.141 1 95.94 636 SER B CA 1
ATOM 10939 C C . SER B 1 636 ? -19.531 -16.875 0.628 1 95.94 636 SER B C 1
ATOM 10941 O O . SER B 1 636 ? -18.969 -16.047 -0.086 1 95.94 636 SER B O 1
ATOM 10943 N N . TYR B 1 637 ? -20.359 -17.781 0.081 1 95.62 637 TYR B N 1
ATOM 10944 C CA . TYR B 1 637 ? -20.641 -17.812 -1.35 1 95.62 637 TYR B CA 1
ATOM 10945 C C . TYR B 1 637 ? -21.453 -16.594 -1.774 1 95.62 637 TYR B C 1
ATOM 10947 O O . TYR B 1 637 ? -21.5 -16.25 -2.957 1 95.62 637 TYR B O 1
ATOM 10955 N N . GLU B 1 638 ? -22.094 -15.938 -0.83 1 94.88 638 GLU B N 1
ATOM 10956 C CA . GLU B 1 638 ? -22.938 -14.773 -1.12 1 94.88 638 GLU B CA 1
ATOM 10957 C C . GLU B 1 638 ? -22.172 -13.477 -0.886 1 94.88 638 GLU B C 1
ATOM 10959 O O . GLU B 1 638 ? -22.688 -12.391 -1.159 1 94.88 638 GLU B O 1
ATOM 10964 N N . MET B 1 639 ? -21 -13.602 -0.412 1 95.88 639 MET B N 1
ATOM 10965 C CA . MET B 1 639 ? -20.219 -12.438 -0.014 1 95.88 639 MET B CA 1
ATOM 10966 C C . MET B 1 639 ? -19.969 -11.523 -1.207 1 95.88 639 MET B C 1
ATOM 10968 O O . MET B 1 639 ? -19.906 -10.297 -1.059 1 95.88 639 MET B O 1
ATOM 10972 N N . ARG B 1 640 ? -19.797 -12.148 -2.412 1 93.94 640 ARG B N 1
ATOM 10973 C CA . ARG B 1 640 ? -19.594 -11.352 -3.623 1 93.94 640 ARG B CA 1
ATOM 10974 C C . ARG B 1 640 ? -20.719 -10.352 -3.816 1 93.94 640 ARG B C 1
ATOM 10976 O O . ARG B 1 640 ? -20.469 -9.164 -4.051 1 93.94 640 ARG B O 1
ATOM 10983 N N . ASN B 1 641 ? -21.906 -10.781 -3.688 1 94.62 641 ASN B N 1
ATOM 10984 C CA . ASN B 1 641 ? -23.062 -9.922 -3.879 1 94.62 641 ASN B CA 1
ATOM 10985 C C . ASN B 1 641 ? -23.203 -8.906 -2.75 1 94.62 641 ASN B C 1
ATOM 10987 O O . ASN B 1 641 ? -23.625 -7.766 -2.982 1 94.62 641 ASN B O 1
ATOM 10991 N N . ALA B 1 642 ? -22.906 -9.352 -1.525 1 96.31 642 ALA B N 1
ATOM 10992 C CA . ALA B 1 642 ? -22.969 -8.438 -0.39 1 96.31 642 ALA B CA 1
ATOM 10993 C C . ALA B 1 642 ? -21.984 -7.281 -0.561 1 96.31 642 ALA B C 1
ATOM 10995 O O . ALA B 1 642 ? -22.328 -6.125 -0.308 1 96.31 642 ALA B O 1
ATOM 10996 N N . VAL B 1 643 ? -20.797 -7.602 -0.99 1 96.25 643 VAL B N 1
ATOM 10997 C CA . VAL B 1 643 ? -19.766 -6.598 -1.226 1 96.25 643 VAL B CA 1
ATOM 10998 C C . VAL B 1 643 ? -20.188 -5.668 -2.355 1 96.25 643 VAL B C 1
ATOM 11000 O O . VAL B 1 643 ? -19.984 -4.453 -2.277 1 96.25 643 VAL B O 1
ATOM 11003 N N . ASN B 1 644 ? -20.797 -6.223 -3.434 1 93.81 644 ASN B N 1
ATOM 11004 C CA . ASN B 1 644 ? -21.312 -5.422 -4.535 1 93.81 644 ASN B CA 1
ATOM 11005 C C . ASN B 1 644 ? -22.406 -4.469 -4.066 1 93.81 644 ASN B C 1
ATOM 11007 O O . ASN B 1 644 ? -22.438 -3.307 -4.48 1 93.81 644 ASN B O 1
ATOM 11011 N N . ASP B 1 645 ? -23.266 -4.969 -3.211 1 95.31 645 ASP B N 1
ATOM 11012 C CA . ASP B 1 645 ? -24.359 -4.145 -2.689 1 95.31 645 ASP B CA 1
ATOM 11013 C C . ASP B 1 645 ? -23.828 -3.006 -1.825 1 95.31 645 ASP B C 1
ATOM 11015 O O . ASP B 1 645 ? -24.469 -1.972 -1.675 1 95.31 645 ASP B O 1
ATOM 11019 N N . ALA B 1 646 ? -22.688 -3.234 -1.226 1 95.88 646 ALA B N 1
ATOM 11020 C CA . ALA B 1 646 ? -22.062 -2.201 -0.405 1 95.88 646 ALA B CA 1
ATOM 11021 C C . ALA B 1 646 ? -21.391 -1.141 -1.273 1 95.88 646 ALA B C 1
ATOM 11023 O O . ALA B 1 646 ? -20.859 -0.155 -0.76 1 95.88 646 ALA B O 1
ATOM 11024 N N . GLY B 1 647 ? -21.359 -1.35 -2.6 1 94.31 647 GLY B N 1
ATOM 11025 C CA . GLY B 1 647 ? -20.875 -0.324 -3.512 1 94.31 647 GLY B CA 1
ATOM 11026 C C . GLY B 1 647 ? -19.5 -0.623 -4.074 1 94.31 647 GLY B C 1
ATOM 11027 O O . GLY B 1 647 ? -18.875 0.247 -4.676 1 94.31 647 GLY B O 1
ATOM 11028 N N . PHE B 1 648 ? -19.031 -1.854 -3.859 1 95.25 648 PHE B N 1
ATOM 11029 C CA . PHE B 1 648 ? -17.719 -2.225 -4.371 1 95.25 648 PHE B CA 1
ATOM 11030 C C . PHE B 1 648 ? -17.844 -3.229 -5.508 1 95.25 648 PHE B C 1
ATOM 11032 O O . PHE B 1 648 ? -18.703 -4.105 -5.48 1 95.25 648 PHE B O 1
ATOM 11039 N N . ARG B 1 649 ? -17.062 -3.092 -6.5 1 93.94 649 ARG B N 1
ATOM 11040 C CA . ARG B 1 649 ? -16.875 -4.066 -7.57 1 93.94 649 ARG B CA 1
ATOM 11041 C C . ARG B 1 649 ? -15.422 -4.539 -7.625 1 93.94 649 ARG B C 1
ATOM 11043 O O . ARG B 1 649 ? -14.5 -3.734 -7.805 1 93.94 649 ARG B O 1
ATOM 11050 N N . LEU B 1 650 ? -15.266 -5.82 -7.402 1 94.88 650 LEU B N 1
ATOM 11051 C CA . LEU B 1 650 ? -13.922 -6.402 -7.355 1 94.88 650 LEU B CA 1
ATOM 11052 C C . LEU B 1 650 ? -13.758 -7.48 -8.422 1 94.88 650 LEU B C 1
ATOM 11054 O O . LEU B 1 650 ? -14.727 -7.832 -9.102 1 94.88 650 LEU B O 1
ATOM 11058 N N . ASN B 1 651 ? -12.609 -7.898 -8.641 1 92.88 651 ASN B N 1
ATOM 11059 C CA . ASN B 1 651 ? -12.367 -9.047 -9.508 1 92.88 651 ASN B CA 1
ATOM 11060 C C . ASN B 1 651 ? -12.281 -10.344 -8.711 1 92.88 651 ASN B C 1
ATOM 11062 O O . ASN B 1 651 ? -12.344 -10.32 -7.48 1 92.88 651 ASN B O 1
ATOM 11066 N N . ASN B 1 652 ? -12.133 -11.453 -9.312 1 92 652 ASN B N 1
ATOM 11067 C CA . ASN B 1 652 ? -12.18 -12.773 -8.688 1 92 652 ASN B CA 1
ATOM 11068 C C . ASN B 1 652 ? -11.078 -12.953 -7.648 1 92 652 ASN B C 1
ATOM 11070 O O . ASN B 1 652 ? -11.305 -13.523 -6.586 1 92 652 ASN B O 1
ATOM 11074 N N . GLN B 1 653 ? -9.938 -12.5 -8 1 92.88 653 GLN B N 1
ATOM 11075 C CA . GLN B 1 653 ? -8.805 -12.664 -7.098 1 92.88 653 GLN B CA 1
ATOM 11076 C C . GLN B 1 653 ? -9.062 -11.977 -5.758 1 92.88 653 GLN B C 1
ATOM 11078 O O . GLN B 1 653 ? -8.719 -12.516 -4.707 1 92.88 653 GLN B O 1
ATOM 11083 N N . LEU B 1 654 ? -9.633 -10.797 -5.801 1 96.19 654 LEU B N 1
ATOM 11084 C CA . LEU B 1 654 ? -9.914 -10.055 -4.578 1 96.19 654 LEU B CA 1
ATOM 11085 C C . LEU B 1 654 ? -11.039 -10.719 -3.783 1 96.19 654 LEU B C 1
ATOM 11087 O O . LEU B 1 654 ? -10.984 -10.773 -2.553 1 96.19 654 LEU B O 1
ATOM 11091 N N . TYR B 1 655 ? -12.078 -11.188 -4.445 1 95.81 655 TYR B N 1
ATOM 11092 C CA . TYR B 1 655 ? -13.125 -11.93 -3.744 1 95.81 655 TYR B CA 1
ATOM 11093 C C . TYR B 1 655 ? -12.547 -13.164 -3.061 1 95.81 655 TYR B C 1
ATOM 11095 O O . TYR B 1 655 ? -12.938 -13.5 -1.938 1 95.81 655 TYR B O 1
ATOM 11103 N N . ASP B 1 656 ? -11.633 -13.828 -3.777 1 94.81 656 ASP B N 1
ATOM 11104 C CA . ASP B 1 656 ? -10.961 -14.984 -3.195 1 94.81 656 ASP B CA 1
ATOM 11105 C C . ASP B 1 656 ? -10.242 -14.602 -1.9 1 94.81 656 ASP B C 1
ATOM 11107 O O . ASP B 1 656 ? -10.359 -15.305 -0.894 1 94.81 656 ASP B O 1
ATOM 11111 N N . ILE B 1 657 ? -9.547 -13.516 -1.928 1 95.56 657 ILE B N 1
ATOM 11112 C CA . ILE B 1 657 ? -8.75 -13.062 -0.793 1 95.56 657 ILE B CA 1
ATOM 11113 C C . ILE B 1 657 ? -9.672 -12.742 0.386 1 95.56 657 ILE B C 1
ATOM 11115 O O . ILE B 1 657 ? -9.367 -13.094 1.529 1 95.56 657 ILE B O 1
ATOM 11119 N N . ILE B 1 658 ? -10.734 -12.062 0.126 1 96.56 658 ILE B N 1
ATOM 11120 C CA . ILE B 1 658 ? -11.695 -11.688 1.161 1 96.56 658 ILE B CA 1
ATOM 11121 C C . ILE B 1 658 ? -12.25 -12.938 1.834 1 96.56 658 ILE B C 1
ATOM 11123 O O . ILE B 1 658 ? -12.312 -13.016 3.062 1 96.56 658 ILE B O 1
ATOM 11127 N N . THR B 1 659 ? -12.594 -13.891 1.059 1 96.44 659 THR B N 1
ATOM 11128 C CA . THR B 1 659 ? -13.164 -15.117 1.6 1 96.44 659 THR B CA 1
ATOM 11129 C C . THR B 1 659 ? -12.117 -15.906 2.383 1 96.44 659 THR B C 1
ATOM 11131 O O . THR B 1 659 ? -12.391 -16.391 3.48 1 96.44 659 THR B O 1
ATOM 11134 N N . MET B 1 660 ? -10.938 -16.016 1.798 1 95.06 660 MET B N 1
ATOM 11135 C CA . MET B 1 660 ? -9.859 -16.734 2.467 1 95.06 660 MET B CA 1
ATOM 11136 C C . MET B 1 660 ? -9.562 -16.125 3.832 1 95.06 660 MET B C 1
ATOM 11138 O O . MET B 1 660 ? -9.258 -16.859 4.785 1 95.06 660 MET B O 1
ATOM 11142 N N . ARG B 1 661 ? -9.688 -14.867 3.943 1 96.69 661 ARG B N 1
ATOM 11143 C CA . ARG B 1 661 ? -9.305 -14.195 5.18 1 96.69 661 ARG B CA 1
ATOM 11144 C C . ARG B 1 661 ? -10.445 -14.203 6.188 1 96.69 661 ARG B C 1
ATOM 11146 O O . ARG B 1 661 ? -10.227 -14.422 7.383 1 96.69 661 ARG B O 1
ATOM 11153 N N . TYR B 1 662 ? -11.703 -14.031 5.766 1 96.81 662 TYR B N 1
ATOM 11154 C CA . TYR B 1 662 ? -12.742 -13.664 6.723 1 96.81 662 TYR B CA 1
ATOM 11155 C C . TYR B 1 662 ? -13.719 -14.812 6.941 1 96.81 662 TYR B C 1
ATOM 11157 O O . TYR B 1 662 ? -14.445 -14.836 7.934 1 96.81 662 TYR B O 1
ATOM 11165 N N . ALA B 1 663 ? -13.828 -15.758 5.969 1 95.94 663 ALA B N 1
ATOM 11166 C CA . ALA B 1 663 ? -14.758 -16.875 6.141 1 95.94 663 ALA B CA 1
ATOM 11167 C C . ALA B 1 663 ? -14.266 -17.844 7.199 1 95.94 663 ALA B C 1
ATOM 11169 O O . ALA B 1 663 ? -13.062 -18.125 7.285 1 95.94 663 ALA B O 1
ATOM 11170 N N . ASN B 1 664 ? -15.148 -18.391 7.949 1 92.62 664 ASN B N 1
ATOM 11171 C CA . ASN B 1 664 ? -14.773 -19.406 8.93 1 92.62 664 ASN B CA 1
ATOM 11172 C C . ASN B 1 664 ? -14.82 -20.812 8.328 1 92.62 664 ASN B C 1
ATOM 11174 O O . ASN B 1 664 ? -15.008 -20.969 7.121 1 92.62 664 ASN B O 1
ATOM 11178 N N . GLU B 1 665 ? -14.656 -21.844 9.141 1 88.44 665 GLU B N 1
ATOM 11179 C CA . GLU B 1 665 ? -14.578 -23.219 8.68 1 88.44 665 GLU B CA 1
ATOM 11180 C C . GLU B 1 665 ? -15.898 -23.688 8.078 1 88.44 665 GLU B C 1
ATOM 11182 O O . GLU B 1 665 ? -15.922 -24.516 7.168 1 88.44 665 GLU B O 1
ATOM 11187 N N . GLY B 1 666 ? -16.891 -23.062 8.602 1 91.56 666 GLY B N 1
ATOM 11188 C CA . GLY B 1 666 ? -18.203 -23.391 8.078 1 91.56 666 GLY B CA 1
ATOM 11189 C C . GLY B 1 666 ? -18.594 -22.578 6.863 1 91.56 666 GLY B C 1
ATOM 11190 O O . GLY B 1 666 ? -19.75 -22.609 6.426 1 91.56 666 GLY B O 1
ATOM 11191 N N . MET B 1 667 ? -17.656 -21.766 6.277 1 94.69 667 MET B N 1
ATOM 11192 C CA . MET B 1 667 ? -17.859 -20.922 5.105 1 94.69 667 MET B CA 1
ATOM 11193 C C . MET B 1 667 ? -18.891 -19.844 5.379 1 94.69 667 MET B C 1
ATOM 11195 O O . MET B 1 667 ? -19.766 -19.578 4.543 1 94.69 667 MET B O 1
ATOM 11199 N N . ASN B 1 668 ? -18.828 -19.359 6.59 1 94.88 668 ASN B N 1
ATOM 11200 C CA . ASN B 1 668 ? -19.703 -18.266 7 1 94.88 668 ASN B CA 1
ATOM 11201 C C . ASN B 1 668 ? -18.891 -17.047 7.438 1 94.88 668 ASN B C 1
ATOM 11203 O O . ASN B 1 668 ? -17.734 -17.172 7.84 1 94.88 668 ASN B O 1
ATOM 11207 N N . ILE B 1 669 ? -19.438 -15.867 7.332 1 96.06 669 ILE B N 1
ATOM 11208 C CA . ILE B 1 669 ? -18.828 -14.617 7.773 1 96.06 669 ILE B CA 1
ATOM 11209 C C . ILE B 1 669 ? -19.734 -13.938 8.797 1 96.06 669 ILE B C 1
ATOM 11211 O O . ILE B 1 669 ? -20.891 -13.617 8.5 1 96.06 669 ILE B O 1
ATOM 11215 N N . ASP B 1 670 ? -19.25 -13.766 9.984 1 94.94 670 ASP B N 1
ATOM 11216 C CA . ASP B 1 670 ? -20.047 -13.148 11.031 1 94.94 670 ASP B CA 1
ATOM 11217 C C . ASP B 1 670 ? -20.109 -11.633 10.852 1 94.94 670 ASP B C 1
ATOM 11219 O O . ASP B 1 670 ? -19.438 -11.078 9.977 1 94.94 670 ASP B O 1
ATOM 11223 N N . PHE B 1 671 ? -20.859 -10.961 11.648 1 95.88 671 PHE B N 1
ATOM 11224 C CA . PHE B 1 671 ? -21.156 -9.547 11.469 1 95.88 671 PHE B CA 1
ATOM 11225 C C . PHE B 1 671 ? -19.891 -8.703 11.656 1 95.88 671 PHE B C 1
ATOM 11227 O O . PHE B 1 671 ? -19.625 -7.805 10.859 1 95.88 671 PHE B O 1
ATOM 11234 N N . ASP B 1 672 ? -19.141 -8.961 12.672 1 96.5 672 ASP B N 1
ATOM 11235 C CA . ASP B 1 672 ? -17.906 -8.211 12.922 1 96.5 672 ASP B CA 1
ATOM 11236 C C . ASP B 1 672 ? -16.938 -8.32 11.75 1 96.5 672 ASP B C 1
ATOM 11238 O O . ASP B 1 672 ? -16.359 -7.324 11.32 1 96.5 672 ASP B O 1
ATOM 11242 N N . SER B 1 673 ? -16.812 -9.539 11.234 1 96.94 673 SER B N 1
ATOM 11243 C CA . SER B 1 673 ? -15.922 -9.773 10.102 1 96.94 673 SER B CA 1
ATOM 11244 C C . SER B 1 673 ? -16.422 -9.055 8.844 1 96.94 673 SER B C 1
ATOM 11246 O O . SER B 1 673 ? -15.625 -8.523 8.078 1 96.94 673 SER B O 1
ATOM 11248 N N . PHE B 1 674 ? -17.719 -9.094 8.68 1 97.31 674 PHE B N 1
ATOM 11249 C CA . PHE B 1 674 ? -18.328 -8.43 7.535 1 97.31 674 PHE B CA 1
ATOM 11250 C C . PHE B 1 674 ? -18.047 -6.93 7.562 1 97.31 674 PHE B C 1
ATOM 11252 O O . PHE B 1 674 ? -17.609 -6.355 6.566 1 97.31 674 PHE B O 1
ATOM 11259 N N . ILE B 1 675 ? -18.266 -6.305 8.703 1 97.5 675 ILE B N 1
ATOM 11260 C CA . ILE B 1 675 ? -18.047 -4.867 8.852 1 97.5 675 ILE B CA 1
ATOM 11261 C C . ILE B 1 675 ? -16.562 -4.551 8.727 1 97.5 675 ILE B C 1
ATOM 11263 O O . ILE B 1 675 ? -16.188 -3.578 8.062 1 97.5 675 ILE B O 1
ATOM 11267 N N . SER B 1 676 ? -15.719 -5.332 9.383 1 97.19 676 SER B N 1
ATOM 11268 C CA . SER B 1 676 ? -14.273 -5.141 9.312 1 97.19 676 SER B CA 1
ATOM 11269 C C . SER B 1 676 ? -13.773 -5.172 7.871 1 97.19 676 SER B C 1
ATOM 11271 O O . SER B 1 676 ? -12.914 -4.383 7.488 1 97.19 676 SER B O 1
ATOM 11273 N N . CYS B 1 677 ? -14.305 -6.098 7.094 1 97.81 677 CYS B N 1
ATOM 11274 C CA . CYS B 1 677 ? -13.938 -6.223 5.688 1 97.81 677 CYS B CA 1
ATOM 11275 C C . CYS B 1 677 ? -14.305 -4.957 4.918 1 97.81 677 CYS B C 1
ATOM 11277 O O . CYS B 1 677 ? -13.484 -4.422 4.172 1 97.81 677 CYS B O 1
ATOM 11279 N N . LEU B 1 678 ? -15.531 -4.438 5.121 1 97.69 678 LEU B N 1
ATOM 11280 C CA . LEU B 1 678 ? -16.016 -3.273 4.383 1 97.69 678 LEU B CA 1
ATOM 11281 C C . LEU B 1 678 ? -15.258 -2.016 4.812 1 97.69 678 LEU B C 1
ATOM 11283 O O . LEU B 1 678 ? -14.969 -1.146 3.984 1 97.69 678 LEU B O 1
ATOM 11287 N N . VAL B 1 679 ? -14.953 -1.917 6.141 1 97.38 679 VAL B N 1
ATOM 11288 C CA . VAL B 1 679 ? -14.172 -0.797 6.648 1 97.38 679 VAL B CA 1
ATOM 11289 C C . VAL B 1 679 ? -12.812 -0.756 5.941 1 97.38 679 VAL B C 1
ATOM 11291 O O . VAL B 1 679 ? -12.375 0.303 5.488 1 97.38 679 VAL B O 1
ATOM 11294 N N . ARG B 1 680 ? -12.156 -1.849 5.828 1 97 680 ARG B N 1
ATOM 11295 C CA . ARG B 1 680 ? -10.844 -1.924 5.191 1 97 680 ARG B CA 1
ATOM 11296 C C . ARG B 1 680 ? -10.938 -1.625 3.699 1 97 680 ARG B C 1
ATOM 11298 O O . ARG B 1 680 ? -10.102 -0.91 3.148 1 97 680 ARG B O 1
ATOM 11305 N N . LEU B 1 681 ? -11.938 -2.191 3.043 1 97.25 681 LEU B N 1
ATOM 11306 C CA . LEU B 1 681 ? -12.133 -1.948 1.617 1 97.25 681 LEU B CA 1
ATOM 11307 C C . LEU B 1 681 ? -12.297 -0.458 1.338 1 97.25 681 LEU B C 1
ATOM 11309 O O . LEU B 1 681 ? -11.648 0.086 0.442 1 97.25 681 LEU B O 1
ATOM 11313 N N . GLU B 1 682 ? -13.125 0.149 2.084 1 96 682 GLU B N 1
ATOM 11314 C CA . GLU B 1 682 ? -13.367 1.572 1.867 1 96 682 GLU B CA 1
ATOM 11315 C C . GLU B 1 682 ? -12.109 2.391 2.117 1 96 682 GLU B C 1
ATOM 11317 O O . GLU B 1 682 ? -11.789 3.299 1.347 1 96 682 GLU B O 1
ATOM 11322 N N . ALA B 1 683 ? -11.461 2.105 3.213 1 96.12 683 ALA B N 1
ATOM 11323 C CA . ALA B 1 683 ? -10.242 2.834 3.555 1 96.12 683 ALA B CA 1
ATOM 11324 C C . ALA B 1 683 ? -9.195 2.699 2.453 1 96.12 683 ALA B C 1
ATOM 11326 O O . ALA B 1 683 ? -8.57 3.688 2.061 1 96.12 683 ALA B O 1
ATOM 11327 N N . MET B 1 684 ? -8.992 1.482 1.938 1 97.56 684 MET B N 1
ATOM 11328 C CA . MET B 1 684 ? -7.93 1.239 0.966 1 97.56 684 MET B CA 1
ATOM 11329 C C . MET B 1 684 ? -8.297 1.805 -0.401 1 97.56 684 MET B C 1
ATOM 11331 O O . MET B 1 684 ? -7.438 2.291 -1.132 1 97.56 684 MET B O 1
ATOM 11335 N N . PHE B 1 685 ? -9.602 1.737 -0.766 1 96.5 685 PHE B N 1
ATOM 11336 C CA . PHE B 1 685 ? -10.023 2.381 -2.002 1 96.5 685 PHE B CA 1
ATOM 11337 C C . PHE B 1 685 ? -9.82 3.891 -1.926 1 96.5 685 PHE B C 1
ATOM 11339 O O . PHE B 1 685 ? -9.359 4.508 -2.887 1 96.5 685 PHE B O 1
ATOM 11346 N N . ARG B 1 686 ? -10.18 4.477 -0.788 1 94.12 686 ARG B N 1
ATOM 11347 C CA . ARG B 1 686 ? -10.023 5.918 -0.609 1 94.12 686 ARG B CA 1
ATOM 11348 C C . ARG B 1 686 ? -8.555 6.328 -0.725 1 94.12 686 ARG B C 1
ATOM 11350 O O . ARG B 1 686 ? -8.234 7.324 -1.374 1 94.12 686 ARG B O 1
ATOM 11357 N N . ALA B 1 687 ? -7.727 5.609 -0.042 1 96.19 687 ALA B N 1
ATOM 11358 C CA . ALA B 1 687 ? -6.297 5.898 -0.106 1 96.19 687 ALA B CA 1
ATOM 11359 C C . ALA B 1 687 ? -5.777 5.801 -1.538 1 96.19 687 ALA B C 1
ATOM 11361 O O . ALA B 1 687 ? -5.039 6.672 -2 1 96.19 687 ALA B O 1
ATOM 11362 N N . PHE B 1 688 ? -6.117 4.75 -2.217 1 97.25 688 PHE B N 1
ATOM 11363 C CA . PHE B 1 688 ? -5.656 4.582 -3.59 1 97.25 688 PHE B CA 1
ATOM 11364 C C . PHE B 1 688 ? -6.129 5.738 -4.465 1 97.25 688 PHE B C 1
ATOM 11366 O O . PHE B 1 688 ? -5.352 6.293 -5.242 1 97.25 688 PHE B O 1
ATOM 11373 N N . GLN B 1 689 ? -7.395 6.062 -4.344 1 94.31 689 GLN B N 1
ATOM 11374 C CA . GLN B 1 689 ? -7.961 7.133 -5.156 1 94.31 689 GLN B CA 1
ATOM 11375 C C . GLN B 1 689 ? -7.277 8.469 -4.863 1 94.31 689 GLN B C 1
ATOM 11377 O O . GLN B 1 689 ? -7.051 9.266 -5.773 1 94.31 689 GLN B O 1
ATOM 11382 N N . ALA B 1 690 ? -7.016 8.688 -3.598 1 93.56 690 ALA B N 1
ATOM 11383 C CA . ALA B 1 690 ? -6.344 9.93 -3.215 1 93.56 690 ALA B CA 1
ATOM 11384 C C . ALA B 1 690 ? -4.973 10.039 -3.879 1 93.56 690 ALA B C 1
ATOM 11386 O O . ALA B 1 690 ? -4.562 11.117 -4.301 1 93.56 690 ALA B O 1
ATOM 11387 N N . PHE B 1 691 ? -4.281 8.969 -4.027 1 95.81 691 PHE B N 1
ATOM 11388 C CA . PHE B 1 691 ? -2.924 9 -4.562 1 95.81 691 PHE B CA 1
ATOM 11389 C C . PHE B 1 691 ? -2.938 8.844 -6.078 1 95.81 691 PHE B C 1
ATOM 11391 O O . PHE B 1 691 ? -1.945 9.141 -6.75 1 95.81 691 PHE B O 1
ATOM 11398 N N . ASP B 1 692 ? -4.051 8.281 -6.645 1 94.94 692 ASP B N 1
ATOM 11399 C CA . ASP B 1 692 ? -4.191 8.133 -8.094 1 94.94 692 ASP B CA 1
ATOM 11400 C C . ASP B 1 692 ? -4.902 9.336 -8.695 1 94.94 692 ASP B C 1
ATOM 11402 O O . ASP B 1 692 ? -5.91 9.188 -9.391 1 94.94 692 ASP B O 1
ATOM 11406 N N . GLN B 1 693 ? -4.363 10.461 -8.57 1 87.12 693 GLN B N 1
ATOM 11407 C CA . GLN B 1 693 ? -5.008 11.703 -8.992 1 87.12 693 GLN B CA 1
ATOM 11408 C C . GLN B 1 693 ? -5.168 11.75 -10.508 1 87.12 693 GLN B C 1
ATOM 11410 O O . GLN B 1 693 ? -6.141 12.312 -11.016 1 87.12 693 GLN B O 1
ATOM 11415 N N . ASP B 1 694 ? -4.289 11.062 -11.234 1 88.69 694 ASP B N 1
ATOM 11416 C CA . ASP B 1 694 ? -4.32 11.094 -12.688 1 88.69 694 ASP B CA 1
ATOM 11417 C C . ASP B 1 694 ? -5.191 9.969 -13.25 1 88.69 694 ASP B C 1
ATOM 11419 O O . ASP B 1 694 ? -5.43 9.906 -14.461 1 88.69 694 ASP B O 1
ATOM 11423 N N . GLY B 1 695 ? -5.621 9.086 -12.445 1 89.31 695 GLY B N 1
ATOM 11424 C CA . GLY B 1 695 ? -6.504 8.016 -12.875 1 89.31 695 GLY B CA 1
ATOM 11425 C C . GLY B 1 695 ? -5.801 6.965 -13.719 1 89.31 695 GLY B C 1
ATOM 11426 O O . GLY B 1 695 ? -6.41 6.355 -14.602 1 89.31 695 GLY B O 1
ATOM 11427 N N . GLU B 1 696 ? -4.547 6.742 -13.531 1 91.19 696 GLU B N 1
ATOM 11428 C CA . GLU B 1 696 ? -3.756 5.809 -14.328 1 91.19 696 GLU B CA 1
ATOM 11429 C C . GLU B 1 696 ? -3.92 4.379 -13.828 1 91.19 696 GLU B C 1
ATOM 11431 O O . GLU B 1 696 ? -3.525 3.428 -14.5 1 91.19 696 GLU B O 1
ATOM 11436 N N . GLY B 1 697 ? -4.508 4.23 -12.672 1 93.62 697 GLY B N 1
ATOM 11437 C CA . GLY B 1 697 ? -4.703 2.902 -12.117 1 93.62 697 GLY B CA 1
ATOM 11438 C C . GLY B 1 697 ? -3.48 2.377 -11.383 1 93.62 697 GLY B C 1
ATOM 11439 O O . GLY B 1 697 ? -3.414 1.195 -11.047 1 93.62 697 GLY B O 1
ATOM 11440 N N . THR B 1 698 ? -2.449 3.174 -11.195 1 95.94 698 THR B N 1
ATOM 11441 C CA . THR B 1 698 ? -1.245 2.846 -10.438 1 95.94 698 THR B CA 1
ATOM 11442 C C . THR B 1 698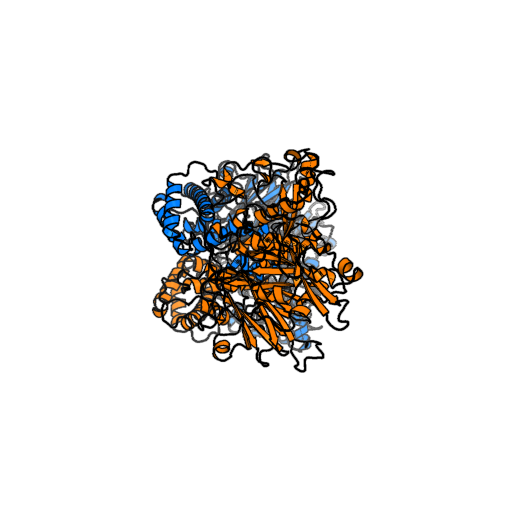 ? -0.87 3.986 -9.5 1 95.94 698 THR B C 1
ATOM 11444 O O . THR B 1 698 ? -1.152 5.152 -9.781 1 95.94 698 THR B O 1
ATOM 11447 N N . ILE B 1 699 ? -0.281 3.689 -8.375 1 97.5 699 ILE B N 1
ATOM 11448 C CA . ILE B 1 699 ? 0.147 4.719 -7.438 1 97.5 699 ILE B CA 1
ATOM 11449 C C . ILE B 1 699 ? 1.612 4.504 -7.066 1 97.5 699 ILE B C 1
ATOM 11451 O O . ILE B 1 699 ? 2.115 3.379 -7.133 1 97.5 699 ILE B O 1
ATOM 11455 N N . ARG B 1 700 ? 2.264 5.535 -6.75 1 96.56 700 ARG B N 1
ATOM 11456 C CA . ARG B 1 700 ? 3.637 5.516 -6.262 1 96.56 700 ARG B CA 1
ATOM 11457 C C . ARG B 1 700 ? 3.703 5.941 -4.797 1 96.56 700 ARG B C 1
ATOM 11459 O O . ARG B 1 700 ? 3.137 6.969 -4.422 1 96.56 700 ARG B O 1
ATOM 11466 N N . LEU B 1 701 ? 4.336 5.164 -3.949 1 97.75 701 LEU B N 1
ATOM 11467 C CA . LEU B 1 701 ? 4.418 5.449 -2.52 1 97.75 701 LEU B CA 1
ATOM 11468 C C . LEU B 1 701 ? 5.855 5.328 -2.025 1 97.75 701 LEU B C 1
ATOM 11470 O O . LEU B 1 701 ? 6.582 4.418 -2.428 1 97.75 701 LEU B O 1
ATOM 11474 N N . SER B 1 702 ? 6.293 6.309 -1.229 1 96.25 702 SER B N 1
ATOM 11475 C CA . SER B 1 702 ? 7.535 6.148 -0.479 1 96.25 702 SER B CA 1
ATOM 11476 C C . SER B 1 702 ? 7.363 5.156 0.666 1 96.25 702 SER B C 1
ATOM 11478 O O . SER B 1 702 ? 6.238 4.801 1.026 1 96.25 702 SER B O 1
ATOM 11480 N N . VAL B 1 703 ? 8.484 4.676 1.204 1 96.56 703 VAL B N 1
ATOM 11481 C CA . VAL B 1 703 ? 8.414 3.736 2.318 1 96.56 703 VAL B CA 1
ATOM 11482 C C . VAL B 1 703 ? 7.621 4.359 3.469 1 96.56 703 VAL B C 1
ATOM 11484 O O . VAL B 1 703 ? 6.844 3.674 4.137 1 96.56 703 VAL B O 1
ATOM 11487 N N . LEU B 1 704 ? 7.766 5.648 3.732 1 96.06 704 LEU B N 1
ATOM 11488 C CA . LEU B 1 704 ? 7.051 6.336 4.801 1 96.06 704 LEU B CA 1
ATOM 11489 C C . LEU B 1 704 ? 5.551 6.352 4.531 1 96.06 704 LEU B C 1
ATOM 11491 O O . LEU B 1 704 ? 4.758 5.973 5.395 1 96.06 704 LEU B O 1
ATOM 11495 N N . GLU B 1 705 ? 5.188 6.812 3.326 1 96.69 705 GLU B N 1
ATOM 11496 C CA . GLU B 1 705 ? 3.777 6.867 2.961 1 96.69 705 GLU B CA 1
ATOM 11497 C C . GLU B 1 705 ? 3.135 5.484 3.018 1 96.69 705 GLU B C 1
ATOM 11499 O O . GLU B 1 705 ? 2.014 5.336 3.508 1 96.69 705 GLU B O 1
ATOM 11504 N N . TRP B 1 706 ? 3.867 4.449 2.514 1 97.88 706 TRP B N 1
ATOM 11505 C CA . TRP B 1 706 ? 3.402 3.068 2.521 1 97.88 706 TRP B CA 1
ATOM 11506 C C . TRP B 1 706 ? 3.094 2.605 3.943 1 97.88 706 TRP B C 1
ATOM 11508 O O . TRP B 1 706 ? 2.002 2.102 4.215 1 97.88 706 TRP B O 1
ATOM 11518 N N . LEU B 1 707 ? 4.031 2.84 4.824 1 97.81 707 LEU B N 1
ATOM 11519 C CA . LEU B 1 707 ? 3.881 2.359 6.195 1 97.81 707 LEU B CA 1
ATOM 11520 C C . LEU B 1 707 ? 2.84 3.178 6.949 1 97.81 707 LEU B C 1
ATOM 11522 O O . LEU B 1 707 ? 2.115 2.645 7.793 1 97.81 707 LEU B O 1
ATOM 11526 N N . GLN B 1 708 ? 2.746 4.48 6.695 1 97 708 GLN B N 1
ATOM 11527 C CA . GLN B 1 708 ? 1.736 5.297 7.355 1 97 708 GLN B CA 1
ATOM 11528 C C . GLN B 1 708 ? 0.329 4.82 7.008 1 97 708 GLN B C 1
ATOM 11530 O O . GLN B 1 708 ? -0.519 4.676 7.891 1 97 708 GLN B O 1
ATOM 11535 N N . LEU B 1 709 ? 0.094 4.582 5.707 1 97.44 709 LEU B N 1
ATOM 11536 C CA . LEU B 1 709 ? -1.228 4.168 5.246 1 97.44 709 LEU B CA 1
ATOM 11537 C C . LEU B 1 709 ? -1.585 2.787 5.789 1 97.44 709 LEU B C 1
ATOM 11539 O O . LEU B 1 709 ? -2.721 2.555 6.207 1 97.44 709 LEU B O 1
ATOM 11543 N N . THR B 1 710 ? -0.605 1.878 5.809 1 97.62 710 THR B N 1
ATOM 11544 C CA . THR B 1 710 ? -0.916 0.479 6.078 1 97.62 710 THR B CA 1
ATOM 11545 C C . THR B 1 710 ? -0.883 0.2 7.578 1 97.62 710 THR B C 1
ATOM 11547 O O . THR B 1 710 ? -1.632 -0.646 8.07 1 97.62 710 THR B O 1
ATOM 11550 N N . MET B 1 711 ? -0.06 0.915 8.367 1 96.56 711 MET B N 1
ATOM 11551 C CA . MET B 1 711 ? 0.033 0.682 9.805 1 96.56 711 MET B CA 1
ATOM 11552 C C . MET B 1 711 ? -1.13 1.342 10.539 1 96.56 711 MET B C 1
ATOM 11554 O O . MET B 1 711 ? -1.565 0.855 11.586 1 96.56 711 MET B O 1
ATOM 11558 N N . TYR B 1 712 ? -1.575 2.473 9.984 1 95.19 712 TYR B N 1
ATOM 11559 C CA . TYR B 1 712 ? -2.658 3.18 10.656 1 95.19 712 TYR B CA 1
ATOM 11560 C C . TYR B 1 712 ? -3.994 2.484 10.422 1 95.19 712 TYR B C 1
ATOM 11562 O O . TYR B 1 712 ? -4.906 2.586 11.242 1 95.19 712 TYR B O 1
ATOM 11570 N N . ALA B 1 713 ? -4.121 1.735 9.352 1 91.69 713 ALA B N 1
ATOM 11571 C CA . ALA B 1 713 ? -5.383 1.129 8.93 1 91.69 713 ALA B CA 1
ATOM 11572 C C . ALA B 1 713 ? -5.789 0.001 9.875 1 91.69 713 ALA B C 1
ATOM 11574 O O . ALA B 1 713 ? -4.938 -0.651 10.477 1 91.69 713 ALA B O 1
#

Organism: Esox lucius (NCBI:txid8010)

Foldseek 3Di:
DFPPPDDDPVVVVVVVVVVVVPEQHLVHFAEVVPDDQPVQLVVLLVVVAADADPLQHPDLQQADPPCSHPVHPVPVQKDWDFLVVLDPAAWADDPADALLFKAWAPAQQLLQSQLLRLQSLDPLLVCSFAPDPDICPPSDRQKGWGWWRAQNGIYIFIHGRTAIDHPSHGRGIGTPDNRHCNNRVSLSSVSSVLRHNNLSHDDHNQVNNCGSFVFHKDKDFLVRHDPCVLVVVQLLVVLSWWKKFAAEDPDPVQAQPADPQQDGHNGMKTWNDWDWAAFDPDRVDIFIKTKIFRSNQATEGNDPQWLPHPVCVRGDPVVCVVVVRDNDRRRMTMDTPVVVSVRTGMMMITHHACSRDVPPPHQHWDKDKDKDKAAALAAQQADVVRLVQQLRHWKKKKFFAAFDPPPVDPDRKFKKKKKKFFHSQSSCVVVVRFFFQKWKFKAADDPVCPPPQDRDDSVCSVVGDTPDIQPGRDRDRMGMDMDIGHGHMMMMGIHTHDGRDITMMMIMMIGSDDMDMDTGQPDWDFDDDDLPPPPPDDQPPVNVVLLVLQPVQCDPVQWAALVSVQVSQQVVCVVVVLLVDPGADSVLSLLLLLLQVPPPPSTDHPVSVVSSVVLLVQLVVLQCVQCVVSPNWHQLNCLQVSLVSSGTGDDSVVSSVLQVPAADPVNIHHSNSSSSSNSVSSLVNVVVCVQPVVVPSDGDDDPVRVCVSVVSD/DFPPPDDDPVVVVVVVVVVVVPEQHLVHFAERVPDDQPVQLVVLLVVVAADADPLQHPDLQQADPPCSHPVHPVPVQKDWDFLVVLDPAAWADDPADALLFKAWAPAQQLLQSQLLRLQSLDPLLVCSFAPDVDICPPSDRQKGWGWWRAFNGIYIFIHGRTAIDHPSHGRGIGTPDNRHCNNRVSLSSVSSVLRHSNLSHDDHNQVNNCGSFVFDKDKDFLVRHDPCVLVVVQLLVVLSKWKKFAAEDPDPVQAQPADPQQDGHNGMKTWNDWDWAAFDPDRVDIFIKTKIFRSNQATEGNDPQWLPHPVCVRGDPVRCVVVVRDNDGRRMTMDTPVVVSVRTGMMMITDHACSRDVDPPHQHWDKDKDKDKAAALAAQQADVVRLVQQLRHWKKKKFFAAFDPPPVDPDRKFKKKKKKFFHDQSSCVVVVRFFFQKWKFKFADDPVCPPPQDRDDSVVSVVGDTPDIQPGRDRDRMGMDMDIGHGHMMMMGIHTRDGRDITMMMIMMIGSDDMDMDTGQPDWDFDDDDQPPPPPDDQPPVNVVLLVLQPVQCPPVQWAALVSVQVSQCVVCVVVCLLVDPGADSVLSLLLCLLQVPPPPSTDHPVSVVSSVVLLVVLVVLQCVQCVVSPNWHQLNCLQVSLVSSGTGDDSVVSSVLQVPAADPVNIHHSNSSSSSNSVSSLVNVVVCVQPVVVPSDGDDDPVRVCVSVVSD

pLDDT: mean 87.88, std 11.75, range [24.62, 98.56]

Solvent-accessible surface area (backbone atoms only — not comparable to full-atom values): 75565 Å² total; per-residue (Å²): 126,73,76,59,76,84,30,40,54,56,49,54,53,50,49,54,50,41,38,76,72,43,46,21,32,88,92,37,46,34,47,46,95,73,42,52,62,68,66,52,51,52,50,23,60,73,68,71,40,68,45,73,38,83,91,57,44,90,47,52,67,32,37,16,82,60,80,36,10,87,87,25,77,80,41,71,69,54,43,64,39,40,52,74,76,59,37,92,68,44,31,36,67,60,96,57,75,49,48,66,35,45,24,57,41,79,54,59,34,44,21,49,47,14,30,51,32,33,38,42,75,36,64,71,50,31,40,58,28,45,52,75,90,62,47,63,68,72,86,53,31,44,66,49,60,37,35,36,34,52,96,87,24,24,31,32,35,63,36,37,51,64,40,60,16,44,92,76,31,67,43,38,50,36,34,67,50,83,40,30,41,48,66,34,52,50,50,48,39,52,15,52,76,48,58,12,50,48,65,46,45,59,76,51,38,61,58,42,44,27,24,58,48,61,31,51,59,47,70,40,45,38,92,75,43,59,92,58,44,64,60,50,51,41,51,35,52,74,63,64,32,39,33,35,32,30,21,76,50,93,46,78,89,44,50,64,34,72,46,95,51,32,44,51,28,46,36,38,28,16,48,78,44,67,49,75,44,64,32,61,89,48,82,83,46,69,46,51,35,33,28,36,32,32,29,61,24,38,69,46,56,68,49,69,44,11,65,85,34,72,60,56,72,47,42,46,68,70,57,44,60,71,64,61,73,59,76,54,84,48,11,49,38,42,29,37,45,68,56,47,50,70,65,34,44,32,40,35,41,33,40,58,32,45,88,53,44,85,58,87,84,49,91,47,41,42,73,35,79,43,79,51,62,26,35,58,37,38,25,15,16,13,28,78,93,33,60,92,33,27,45,41,23,55,49,29,37,34,39,40,73,56,59,57,84,54,85,85,51,90,64,79,28,26,56,35,35,44,35,45,30,57,55,77,41,72,55,29,39,86,75,62,45,70,64,57,36,30,39,40,37,28,32,68,52,54,78,92,52,62,88,60,50,66,77,67,50,54,67,54,62,74,73,47,71,68,73,46,59,47,92,60,72,44,60,48,63,58,48,65,45,78,46,72,41,60,66,45,46,30,34,38,38,56,30,35,59,56,54,56,51,67,48,41,35,40,41,35,39,36,21,72,50,77,64,51,62,44,70,47,24,80,53,74,49,67,62,73,72,69,77,69,69,78,64,86,57,85,69,48,72,65,50,50,48,46,53,50,52,47,55,68,68,20,53,94,74,51,38,34,46,36,68,53,44,32,52,55,51,33,61,58,50,64,70,44,65,67,44,59,64,96,49,63,48,60,67,46,30,35,33,48,33,43,55,46,18,42,82,74,74,53,34,33,39,65,69,41,42,53,55,48,49,54,51,49,51,54,51,48,53,55,50,53,66,58,20,74,81,57,73,20,36,30,50,28,61,49,43,64,58,52,45,40,73,73,36,35,41,61,29,67,70,52,52,43,42,51,37,44,63,50,35,46,96,84,30,30,26,39,56,49,48,50,51,42,50,52,49,50,50,52,42,53,51,49,40,49,51,65,62,24,77,83,66,78,55,47,36,75,37,40,61,64,57,47,48,50,59,61,68,46,77,127,74,77,58,77,84,31,38,53,55,51,53,52,51,50,54,52,40,37,76,72,43,49,21,33,88,91,36,45,34,48,47,95,73,43,53,63,69,66,52,50,52,51,24,60,72,69,70,41,68,46,73,38,83,89,56,43,91,48,53,66,32,36,15,80,60,81,36,9,86,87,25,76,79,42,70,68,54,43,64,40,38,52,74,77,59,37,92,70,45,32,36,66,61,96,56,75,47,48,66,34,46,26,58,41,78,56,57,31,44,21,49,48,13,31,51,32,33,37,42,76,38,64,70,50,31,40,58,26,45,51,74,91,62,47,61,69,69,86,52,33,43,65,49,59,36,34,35,34,53,95,89,24,24,31,32,35,63,35,38,52,62,40,58,16,45,93,75,33,68,44,40,50,36,36,69,50,84,40,29,41,49,65,34,52,50,50,49,41,53,16,52,76,48,59,12,49,48,64,46,46,57,76,53,37,60,59,42,44,25,24,59,49,62,32,50,59,48,71,41,46,38,92,75,45,60,92,56,45,66,58,50,51,41,51,35,52,74,62,65,31,38,33,34,33,30,22,76,52,93,48,77,89,42,50,66,35,72,47,95,52,34,44,51,28,44,36,38,27,15,47,78,45,66,48,75,44,64,34,60,90,48,82,84,47,72,48,50,35,35,28,37,30,31,30,60,26,38,68,45,55,68,49,69,45,12,65,85,33,72,61,58,71,47,41,46,68,70,58,44,58,72,64,61,72,58,77,54,86,48,11,48,36,40,28,37,46,68,56,47,50,70,66,35,44,33,40,35,40,32,40,58,31,44,90,56,44,87,60,86,85,47,92,46,40,42,73,36,82,43,79,50,63,26,35,59,37,38,25,15,16,12,29,77,93,34,60,91,34,27,47,43,23,54,48,30,38,36,40,40,74,55,60,57,84,55,84,84,51,88,63,78,28,26,56,36,34,43,35,44,29,57,54,77,39,72,53,28,40,86,74,61,45,68,64,56,36,29,38,39,38,28,31,70,52,54,79,91,52,63,87,60,50,65,78,67,51,52,67,57,62,74,73,49,70,66,74,46,58,46,92,58,71,43,60,46,63,57,48,64,43,78,46,72,42,59,66,44,47,30,34,39,37,56,31,36,59,55,54,56,50,65,48,39,34,39,41,34,40,35,21,72,50,77,63,52,64,45,70,47,25,81,52,74,48,69,63,74,75,66,76,68,70,80,65,83,59,85,69,48,73,65,50,49,50,48,52,49,50,45,56,66,69,20,52,94,75,49,36,34,46,36,69,55,44,32,53,56,50,31,59,58,51,64,70,45,64,66,46,59,63,96,48,63,48,61,67,45,31,35,33,47,33,41,55,44,18,43,82,72,73,54,34,34,40,66,69,41,43,53,56,51,48,55,51,50,51,54,51,47,53,54,49,53,68,59,20,72,82,57,73,18,35,30,49,27,62,49,42,64,59,51,44,40,73,72,34,37,41,60,29,65,70,54,52,44,42,52,37,45,62,51,33,47,96,83,30,29,25,38,57,49,48,50,52,41,50,53,50,50,50,51,42,53,52,49,39,48,51,66,62,25,76,84,67,76,57,47,36,76,37,40,60,66,58,48,47,51,58,60,65,45,76

Sequence (1426 aa):
MPYTPSGFFCDRLIRERERRDGEGSLSKPLHFSGQDYAPLKQECLTKKCLFEDDTFPATVESLGYKELGHKSNKVKNIVWKRPKEICENPQFIVGGASRTDICQGDLGDCWLLAAIACLTLNEKLLYRVVPQEQSYSEGYCGIFHFQFWRYGDWVDVVIDDRIPTLNNQLVFTKSAERNEFWSALLEKAYAKLHGSYEALKGGNTTEAMEDFTGGVTEFYEMKEAPKELYKIMTKALERGSMMGCSIDSLVPARFETRTTTGLVKGHAYSVTGVEECKQSQHKESKVRLVRLRNPWGQVEWNGPWSDNSKEWASLPKGEKDKLQHQSAEDGEFWMSFEDFKKNYTKIEICNLTPDALEDDKIHKWTVSVNEGRWVRGCSAGGCRNHPDTFWTNPQYRLRLLEEDDDPEDNEVACSFVVSLMQKNRRKDRKLGANLFTIGFAIYEVPKEMHGNKQHLQKDFFLVNSSKARSKAYINLREVTQRFRLTPGEYVIIPSTYEPHQEGEFLLRVFSEKRNTSEEIENRIEADHPEPAPSNAGEESEEDQQFRSLFQQIAGDEMEITASELKNVLNRVISKHKELNTEGFSLESCRSMIALMDMDGTGRLNLQEFRHLWNKIKQWQGIFQHYNSDQAGSINSYEMRNAVNDAGFRLNNQLYDIITMRYANEGMNIDFDSFISCLVRLEAMFRAFQAFDQDGEGTIRLSVLEWLQLTMYAMPYTPSGFFCDRLIRERERRDGEGSLSKPLHFSGQDYAPLKQECLTKKCLFEDDTFPATVESLGYKELGHKSNKVKNIVWKRPKEICENPQFIVGGASRTDICQGDLGDCWLLAAIACLTLNEKLLYRVVPQEQSYSEGYCGIFHFQFWRYGDWVDVVIDDRIPTLNNQLVFTKSAERNEFWSALLEKAYAKLHGSYEALKGGNTTEAMEDFTGGVTEFYEMKEAPKELYKIMTKALERGSMMGCSIDSLVPARFETRTTTGLVKGHAYSVTGVEECKQSQHKESKVRLVRLRNPWGQVEWNGPWSDNSKEWASLPKGEKDKLQHQSAEDGEFWMSFEDFKKNYTKIEICNLTPDALEDDKIHKWTVSVNEGRWVRGCSAGGCRNHPDTFWTNPQYRLRLLEEDDDPEDNEVACSFVVSLMQKNRRKDRKLGANLFTIGFAIYEVPKEMHGNKQHLQKDFFLVNSSKARSKAYINLREVTQRFRLTPGEYVIIPSTYEPHQEGEFLLRVFSEKRNTSEEIENRIEADHPEPAPSNAGEESEEDQQFRSLFQQIAGDEMEITASELKNVLNRVISKHKELNTEGFSLESCRSMIALMDMDGTGRLNLQEFRHLWNKIKQWQGIFQHYNSDQAGSINSYEMRNAVNDAGFRLNNQLYDIITMRYANEGMNIDFDSFISCLVRLEAMFRAFQAFDQDGEGTIRLSVLEWLQLTMYA

Nearest PDB structures (foldseek):
  7x79-assembly1_A  TM=9.870E-01  e=2.575E-46  Homo sapiens
  1zcm-assembly1_A  TM=9.861E-01  e=2.246E-45  Homo sapiens
  1kxr-assembly1_A  TM=9.772E-01  e=9.181E-45  Rattus norvegicus
  2r9c-assembly1_A  TM=9.784E-01  e=1.495E-44  unclassified
  2nqa-assembly1_A  TM=9.671E-01  e=3.448E-41  Homo sapiens

Secondary structure (DSSP, 8-state):
---S----HHHHHHHHHHHHTTTTSSSS-EEGGG--HHHHHHHHHHHT-----TTS-SSHHHH-SSTTSTT-GGGTT-EEE-HHHH-SS-BSSSSS--GGGEE--SSS-HHHHHHHHHHTT-HHHHHHHS-TT--SSTT-SSEEEEEEEETTEEEEEEEES-EEEETTEESS-EESSTTB-HHHHHHHHHHHHHSSSGGGSS--HHHHHHHHH--EEEEEEGGG--TTHHHHHHHHHHTT-EEEEEE--SSGGGTT-B-TTS-BSSEEEEEEEEEEEE-SSSTT-EEEEEEEE-TTS-----STTSTT-GGGGGS-HHHHHHHT----SSSEEEEEHHHHHHH-SEEEEEEPPGGG---TTS---EEEEEEEEE-TTTT---STT-HHHHTTS--EEEEE-S----TT--S--EEEEEEEEE-S-SGGGGGTPPPP-EEEEEEEPPGGGTT--SPPPHHHHHHPPPSEE-S--B-SSEEEEEEEE-SEEEEEEEEESSTT--EEEEEEEEESS-EEEEES----EE--------------HHHHHHHHHHHHHHGGGTEE-HHHHHHHHHHHHTT-GGG------HHHHHHHHHHH-SSSSSSEEHHHHHHHHHHHHHHHHHHHHH-TT-SSEEEGGGHHHHHHHTTEE--HHHHHHHHHHH--TTSEEEHHHHHHHHHHHHHHHHHHHHH-TT--SEEEEEHHHHHHHHHH-/---S----HHHHHHHHHHHHTTTTSSSS-EEGGG--HHHHHHHHHHHT-----TTS-SSHHHH-SSTTSTT-GGGTT-EEE-HHHH-SS-BSSSSS--GGGEE--SSS-HHHHHHHHHHTT-HHHHHHHS-TT--SSTT-SSEEEEEEEETTEEEEEEEES-EEEETTEESS-EESSTTB-HHHHHHHHHHHHHSSSGGGSS--HHHHHHHHH--EEEEEEGGG--TTHHHHHHHHHHTT-EEEEEE--SSGGGTT-B-TTS-BSSEEEEEEEEEEEE-SSSTT-EEEEEEEE-TTS-----STTSTT-GGGGGS-HHHHHHTT----SSSEEEEEHHHHHHH-SEEEEEEPPGGG---TTS---EEEEEEEEE-TTTT---STT-HHHHTTS--EEEEE-S----TT--S--EEEEEEEEE-S-SGGGGGTPPPP-EEEEEEEPPGGGTT--SPPPHHHHHH---SEE-S--B-SSEEEEEEEE-SEEEEEEEEESSTT--EEEEEEEEESS-EEEEES----EE--------------HHHHHHHHHHHHHHGGGTEE-HHHHHHHHHHHHTT-GGG------HHHHHHHHHHH-SSSSSSEEHHHHHHHHHHHHHHHHHHHHH-TT-SSEEEGGGHHHHHHHTTEE--HHHHHHHHHHH--TTSEEEHHHHHHHHHHHHHHHHHHHHH-TT--SEEEEEHHHHHHHHHH-